Protein AF-A0A8H5R807-F1 (afdb_monomer)

Secondary structure (DSSP, 8-state):
---HHHHHHHH-S--HHHHHHH-TTS-HHHHHHHHHTTGGGSTTS-----------HHHHHHHHHHS--TT----HHHHHHHHHHHHGGGT-TTTTSS-GGGSEEEEEEEEEEEEEHHHHHHHHHHHHHH-SSEEEEE-S-B-SSHHHHHHHHHHHHHHHHHHHTT--EEEEEEE----GGGGT-SEEEPPHHHHTSTTT-PPPTTT-TTEEEEEEEEEETTTEEB---EEEETTTEEEEES--BS--SEEEEEEEEESTHHHHHHHHHHHHH-S--SSPPGGGGS-HHHH--GGGTT--------SS----SS-----SPPPPPP--SSS----SSHHHHHHHHHHHTSPPTT--HHHHHHHHHTTT-SS-----SPPPPTT-----EEE-GGG---EEEEE--B----SSSS-TT-SHHHHHHHHHHHH-SSEEEEE-S-B--TTHHHHHHHHHHTT-EEEEEE-TTTTHHHHTSTTS---HHHHHHHHHHHSPTT-HHHHTEEEEE---TT-SS---GGG-SSEE---EEEETTTEEEEES--BSHHHHHT-BB-EEEEE-HHHH-GGGS-HHHHHHHHHHHHTSTTHHHHHHHHTTT-HHHHHHHGGGG-SEEEEESSHHHHHHHHHHHHSTTGGGT--EEEEE--B--HHHHH-HHHHHHHHHHHHHHHHHHHHH-HHHHHHS---HHHHHHHHHHHH---HHHHHHHTT---TTS--HHHHHHHHHHHHHHHHHHHHHHHHGGGHHHHHHHHHHHT-TT--EEEEESS---S------TTTTGGGT--HHHHTTTGGGGPPBPTT--TTTTTT----THHHHHHHHHHHHTT---SEEEEEE---S-GGGG---HHHHHHHHHHTTT-SEEEEEEESTTS-GGGTT--HHHHHHHHHHHHHHTT-TT-SEEEEEEET-SPTT---S--HHHHS-TT---TT--EEEEES-EEEHHHHHHHHHHTTTT--EEEEES-EEEES-HHHHHHHHHT-TT-SEEEEES-EES---

Nearest PDB structures (foldseek):
  6ehi-assembly5_J  TM=8.020E-01  e=1.422E-05  Helicobacter pylori
  5qhm-assembly1_A  TM=7.734E-01  e=6.652E-05  Homo sapiens
  5lzk-assembly1_A  TM=7.150E-01  e=2.220E-04  Homo sapiens
  4gel-assembly1_B  TM=5.705E-01  e=1.454E-03  Drosophila melanogaster
  5bqt-assembly1_B  TM=7.388E-01  e=2.381E-02  Pyrococcus furiosus

Structure (mmCIF, N/CA/C/O backbone):
data_AF-A0A8H5R807-F1
#
_entry.id   AF-A0A8H5R807-F1
#
loop_
_atom_site.group_PDB
_atom_site.id
_atom_site.type_symbol
_atom_site.label_atom_id
_atom_site.label_alt_id
_atom_site.label_comp_id
_atom_site.label_asym_id
_atom_site.label_entity_id
_atom_site.label_seq_id
_atom_site.pdbx_PDB_ins_code
_atom_site.Cartn_x
_atom_site.Cartn_y
_atom_site.Cartn_z
_atom_site.occupancy
_atom_site.B_iso_or_equiv
_atom_site.auth_seq_id
_atom_site.auth_comp_id
_atom_site.auth_asym_id
_atom_site.auth_atom_id
_atom_site.pdbx_PDB_model_num
ATOM 1 N N . MET A 1 1 ? -12.196 -31.577 19.394 1.00 65.94 1 MET A N 1
ATOM 2 C CA . MET A 1 1 ? -13.578 -31.884 18.939 1.00 65.94 1 MET A CA 1
ATOM 3 C C . MET A 1 1 ? -14.509 -31.088 19.840 1.00 65.94 1 MET A C 1
ATOM 5 O O . MET A 1 1 ? -14.256 -31.110 21.038 1.00 65.94 1 MET A O 1
ATOM 9 N N . VAL A 1 2 ? -15.513 -30.369 19.320 1.00 83.25 2 VAL A N 1
ATOM 10 C CA . VAL A 1 2 ? -16.469 -29.632 20.177 1.00 83.25 2 VAL A CA 1
ATOM 11 C C . VAL A 1 2 ? -17.230 -30.645 21.034 1.00 83.25 2 VAL A C 1
ATOM 13 O O . VAL A 1 2 ? -17.820 -31.579 20.490 1.00 83.25 2 VAL A O 1
ATOM 16 N N . SER A 1 3 ? -17.170 -30.516 22.360 1.00 88.88 3 SER A N 1
ATOM 17 C CA . SER A 1 3 ? -17.860 -31.441 23.259 1.00 88.88 3 SER A CA 1
ATOM 18 C C . SER A 1 3 ? -19.379 -31.254 23.178 1.00 88.88 3 SER A C 1
ATOM 20 O O . SER A 1 3 ? -19.874 -30.188 22.805 1.00 88.88 3 SER A O 1
ATOM 22 N N . GLN A 1 4 ? -20.142 -32.274 23.585 1.00 88.44 4 GLN A N 1
ATOM 23 C CA . GLN A 1 4 ? -21.597 -32.131 23.705 1.00 88.44 4 GLN A CA 1
ATOM 24 C C . GLN A 1 4 ? -21.971 -31.026 24.706 1.00 88.44 4 GLN A C 1
ATOM 26 O O . GLN A 1 4 ? -22.947 -30.319 24.492 1.00 88.44 4 GLN A O 1
ATOM 31 N N . HIS A 1 5 ? -21.174 -30.844 25.764 1.00 90.94 5 HIS A N 1
ATOM 32 C CA . HIS A 1 5 ? -21.414 -29.804 26.758 1.00 90.94 5 HIS A CA 1
ATOM 33 C C . HIS A 1 5 ? -21.312 -28.402 26.148 1.00 90.94 5 HIS A C 1
ATOM 35 O O . HIS A 1 5 ? -22.236 -27.605 26.305 1.00 90.94 5 HIS A O 1
ATOM 41 N N . VAL A 1 6 ? -20.236 -28.119 25.409 1.00 93.12 6 VAL A N 1
ATOM 42 C CA . VAL A 1 6 ? -20.048 -26.836 24.716 1.00 93.12 6 VAL A CA 1
ATOM 43 C C . VAL A 1 6 ? -21.104 -26.632 23.640 1.00 93.12 6 VAL A C 1
ATOM 45 O O . VAL A 1 6 ? -21.647 -25.537 23.512 1.00 93.12 6 VAL A O 1
ATOM 48 N N . TYR A 1 7 ? -21.441 -27.684 22.893 1.00 93.88 7 TYR A N 1
ATOM 49 C CA . TYR A 1 7 ? -22.539 -27.621 21.936 1.00 93.88 7 TYR A CA 1
ATOM 50 C C . TYR A 1 7 ? -23.840 -27.180 22.621 1.00 93.88 7 TYR A C 1
ATOM 52 O O . TYR A 1 7 ? -24.464 -26.219 22.174 1.00 93.88 7 TYR A O 1
ATOM 60 N N . ASP A 1 8 ? -24.211 -27.819 23.734 1.00 92.88 8 ASP A N 1
ATOM 61 C CA . ASP A 1 8 ? -25.419 -27.487 24.493 1.00 92.88 8 ASP A CA 1
ATOM 62 C C . ASP A 1 8 ? -25.377 -26.045 25.026 1.00 92.88 8 ASP A C 1
ATOM 64 O O . ASP A 1 8 ? -26.386 -25.342 24.943 1.00 92.88 8 ASP A O 1
ATOM 68 N N . LEU A 1 9 ? -24.211 -25.570 25.491 1.00 94.44 9 LEU A N 1
ATOM 69 C CA . LEU A 1 9 ? -23.999 -24.172 25.890 1.00 94.44 9 LEU A CA 1
ATOM 70 C C . LEU A 1 9 ? -24.255 -23.196 24.736 1.00 94.44 9 LEU A C 1
ATOM 72 O O . LEU A 1 9 ? -24.839 -22.142 24.958 1.00 94.44 9 LEU A O 1
ATOM 76 N N . CYS A 1 10 ? -23.868 -23.524 23.504 1.00 95.38 10 CYS A N 1
ATOM 77 C CA . CYS A 1 10 ? -24.130 -22.668 22.345 1.00 95.38 10 CYS A CA 1
ATOM 78 C C . CYS A 1 10 ? -25.601 -22.695 21.889 1.00 95.38 10 CYS A C 1
ATOM 80 O O . CYS A 1 10 ? -26.057 -21.743 21.254 1.00 95.38 10 CYS A O 1
ATOM 82 N N . GLN A 1 11 ? -26.362 -23.745 22.223 1.00 93.75 11 GLN A N 1
ATOM 83 C CA . GLN A 1 11 ? -27.781 -23.865 21.855 1.00 93.75 11 GLN A CA 1
ATOM 84 C C . GLN A 1 11 ? -28.743 -23.170 22.833 1.00 93.75 11 GLN A C 1
ATOM 86 O O . GLN A 1 11 ? -29.936 -23.047 22.529 1.00 93.75 11 GLN A O 1
ATOM 91 N N . VAL A 1 12 ? -28.280 -22.720 24.007 1.00 92.62 12 VAL A N 1
ATOM 92 C CA . VAL A 1 12 ? -29.173 -22.051 24.964 1.00 92.62 12 VAL A CA 1
ATOM 93 C C . VAL A 1 12 ? -29.693 -20.723 24.405 1.00 92.62 12 VAL A C 1
ATOM 95 O O . VAL A 1 12 ? -29.025 -20.011 23.653 1.00 92.62 12 VAL A O 1
ATOM 98 N N . LYS A 1 13 ? -30.931 -20.378 24.772 1.00 88.75 13 LYS A N 1
ATOM 99 C CA . LYS A 1 13 ? -31.566 -19.122 24.342 1.00 88.75 13 LYS A CA 1
ATOM 100 C C . LYS A 1 13 ? -31.212 -17.945 25.244 1.00 88.75 13 LYS A C 1
ATOM 102 O O . LYS A 1 13 ? -31.203 -16.814 24.771 1.00 88.75 13 LYS A O 1
ATOM 107 N N . GLU A 1 14 ? -30.962 -18.217 26.522 1.00 93.19 14 GLU A N 1
ATOM 108 C CA . GLU A 1 14 ? -30.656 -17.190 27.510 1.00 93.19 14 GLU A CA 1
ATOM 109 C C . GLU A 1 14 ? -29.174 -16.798 27.441 1.00 93.19 14 GLU A C 1
ATOM 111 O O . GLU A 1 14 ? -28.280 -17.619 27.613 1.00 93.19 14 GLU A O 1
ATOM 116 N N . THR A 1 15 ? -28.928 -15.519 27.198 1.00 95.56 15 THR A N 1
ATOM 117 C CA . THR A 1 15 ? -27.637 -14.826 27.307 1.00 95.56 15 THR A CA 1
ATOM 118 C C . THR A 1 15 ? -27.668 -13.853 28.486 1.00 95.56 15 THR A C 1
ATOM 120 O O . THR A 1 15 ? -28.751 -13.511 28.974 1.00 95.56 15 THR A O 1
ATOM 123 N N . VAL A 1 16 ? -26.509 -13.344 28.914 1.00 96.12 16 VAL A N 1
ATOM 124 C CA . VAL A 1 16 ? -26.421 -12.316 29.970 1.00 96.12 16 VAL A CA 1
ATOM 125 C C . VAL A 1 16 ? -27.284 -11.101 29.618 1.00 96.12 16 VAL A C 1
ATOM 127 O O . VAL A 1 16 ? -28.132 -10.693 30.412 1.00 96.12 16 VAL A O 1
ATOM 130 N N . SER A 1 17 ? -27.147 -10.589 28.395 1.00 94.56 17 SER A N 1
ATOM 131 C CA . SER A 1 17 ? -27.979 -9.515 27.842 1.00 94.56 17 SER A CA 1
ATOM 132 C C . SER A 1 17 ? -29.479 -9.828 27.878 1.00 94.56 17 SER A C 1
ATOM 134 O O . SER A 1 17 ? -30.259 -8.966 28.272 1.00 94.56 17 SER A O 1
ATOM 136 N N . SER A 1 18 ? -29.912 -11.047 27.534 1.00 94.38 18 SER A N 1
ATOM 137 C CA . SER A 1 18 ? -31.339 -11.415 27.567 1.00 94.38 18 SER A CA 1
ATOM 138 C C . SER A 1 18 ? -31.894 -11.578 28.990 1.00 94.38 18 SER A C 1
ATOM 140 O O . SER A 1 18 ? -33.054 -11.258 29.243 1.00 94.38 18 SER A O 1
ATOM 142 N N . VAL A 1 19 ? -31.075 -12.046 29.941 1.00 94.94 19 VAL A N 1
ATOM 143 C CA . VAL A 1 19 ? -31.475 -12.155 31.350 1.00 94.94 19 VAL A CA 1
ATOM 144 C C . VAL A 1 19 ? -31.662 -10.766 31.942 1.00 94.94 19 VAL A C 1
ATOM 146 O O . VAL A 1 19 ? -32.659 -10.537 32.619 1.00 94.94 19 VAL A O 1
ATOM 149 N N . LEU A 1 20 ? -30.750 -9.840 31.642 1.00 94.12 20 LEU A N 1
ATOM 150 C CA . LEU A 1 20 ? -30.855 -8.443 32.063 1.00 94.12 20 LEU A CA 1
ATOM 151 C C . LEU A 1 20 ? -31.980 -7.701 31.337 1.00 94.12 20 LEU A C 1
ATOM 153 O O . LEU A 1 20 ? -32.591 -6.819 31.922 1.00 94.12 20 LEU A O 1
ATOM 157 N N . ALA A 1 21 ? -32.313 -8.072 30.100 1.00 92.56 21 ALA A N 1
ATOM 158 C CA . ALA A 1 21 ? -33.533 -7.591 29.461 1.00 92.56 21 ALA A CA 1
ATOM 159 C C . ALA A 1 21 ? -34.777 -8.062 30.240 1.00 92.56 21 ALA A C 1
ATOM 161 O O . ALA A 1 21 ? -35.650 -7.272 30.574 1.00 92.56 21 ALA A O 1
ATOM 162 N N . ASN A 1 22 ? -34.859 -9.334 30.623 1.00 92.12 22 ASN A N 1
ATOM 163 C CA . ASN A 1 22 ? -36.028 -9.830 31.357 1.00 92.12 22 ASN A CA 1
ATOM 164 C C . ASN A 1 22 ? -36.119 -9.314 32.804 1.00 92.12 22 ASN A C 1
ATOM 166 O O . ASN A 1 22 ? -37.222 -9.141 33.321 1.00 92.12 22 ASN A O 1
ATOM 170 N N . ASP A 1 23 ? -34.981 -9.087 33.459 1.00 91.50 23 ASP A N 1
ATOM 171 C CA . ASP A 1 23 ? -34.897 -8.548 34.817 1.00 91.50 23 ASP A CA 1
ATOM 172 C C . ASP A 1 23 ? -33.746 -7.530 34.940 1.00 91.50 23 ASP A C 1
ATOM 174 O O . ASP A 1 23 ? -32.646 -7.878 35.388 1.00 91.50 23 ASP A O 1
ATOM 178 N N . PRO A 1 24 ? -33.999 -6.261 34.567 1.00 86.94 24 PRO A N 1
ATOM 179 C CA . PRO A 1 24 ? -32.995 -5.195 34.605 1.00 86.94 24 PRO A CA 1
ATOM 180 C C . PRO A 1 24 ? -32.457 -4.866 36.005 1.00 86.94 24 PRO A C 1
ATOM 182 O O . PRO A 1 24 ? -31.393 -4.261 36.128 1.00 86.94 24 PRO A O 1
ATOM 185 N N . SER A 1 25 ? -33.150 -5.306 37.066 1.00 85.81 25 SER A N 1
ATOM 186 C CA . SER A 1 25 ? -32.726 -5.086 38.453 1.00 85.81 25 SER A CA 1
ATOM 187 C C . SER A 1 25 ? -31.539 -5.965 38.873 1.00 85.81 25 SER A C 1
ATOM 189 O O . SER A 1 25 ? -30.904 -5.708 39.902 1.00 85.81 25 SER A O 1
ATOM 191 N N . GLN A 1 26 ? -31.220 -7.010 38.098 1.00 91.56 26 GLN A N 1
ATOM 192 C CA . GLN A 1 26 ? -30.060 -7.860 38.346 1.00 91.56 26 GLN A CA 1
ATOM 193 C C . GLN A 1 26 ? -28.756 -7.198 37.899 1.00 91.56 26 GLN A C 1
ATOM 195 O O . GLN A 1 26 ? -28.702 -6.385 36.982 1.00 91.56 26 GLN A O 1
ATOM 200 N N . THR A 1 27 ? -27.654 -7.596 38.535 1.00 94.25 27 THR A N 1
ATOM 201 C CA . THR A 1 27 ? -26.315 -7.246 38.052 1.00 94.25 27 THR A CA 1
ATOM 202 C C . THR A 1 27 ? -25.874 -8.238 36.973 1.00 94.25 27 THR A C 1
ATOM 204 O O . THR A 1 27 ? -26.217 -9.424 37.072 1.00 94.25 27 THR A O 1
ATOM 207 N N . PRO A 1 28 ? -25.056 -7.826 35.987 1.00 94.94 28 PRO A N 1
ATOM 208 C CA . PRO A 1 28 ? -24.440 -8.753 35.042 1.00 94.94 28 PRO A CA 1
ATOM 209 C C . PRO A 1 28 ? -23.697 -9.899 35.738 1.00 94.94 28 PRO A C 1
ATOM 211 O O . PRO A 1 28 ? -23.834 -11.049 35.334 1.00 94.94 28 PRO A O 1
ATOM 214 N N . GLY A 1 29 ? -22.998 -9.631 36.850 1.00 93.81 29 GLY A N 1
ATOM 215 C CA . GLY A 1 29 ? -22.345 -10.676 37.647 1.00 93.81 29 GLY A CA 1
ATOM 216 C C . GLY A 1 29 ? -23.313 -11.728 38.211 1.00 93.81 29 GLY A C 1
ATOM 217 O O . GLY A 1 29 ? -23.009 -12.922 38.193 1.00 93.81 29 GLY A O 1
ATOM 218 N N . ASN A 1 30 ? -24.498 -11.316 38.673 1.00 94.56 30 ASN A N 1
ATOM 219 C CA . ASN A 1 30 ? -25.528 -12.245 39.143 1.00 94.56 30 ASN A CA 1
ATOM 220 C C . ASN A 1 30 ? -26.168 -13.019 37.986 1.00 94.56 30 ASN A C 1
ATOM 222 O O . ASN A 1 30 ? -26.410 -14.216 38.136 1.00 94.56 30 ASN A O 1
ATOM 226 N N . ALA A 1 31 ? -26.388 -12.374 36.837 1.00 94.75 31 ALA A N 1
ATOM 227 C CA . ALA A 1 31 ? -26.877 -13.037 35.631 1.00 94.75 31 ALA A CA 1
ATOM 228 C C . ALA A 1 31 ? -25.900 -14.130 35.161 1.00 94.75 31 ALA A C 1
ATOM 230 O O . ALA A 1 31 ? -26.322 -15.260 34.921 1.00 94.75 31 ALA A O 1
ATOM 231 N N . ILE A 1 32 ? -24.592 -13.841 35.141 1.00 94.38 32 ILE A N 1
ATOM 232 C CA . ILE A 1 32 ? -23.536 -14.828 34.856 1.00 94.38 32 ILE A CA 1
ATOM 233 C C . ILE A 1 32 ? -23.603 -15.986 35.853 1.00 94.38 32 ILE A C 1
ATOM 235 O O . ILE A 1 32 ? -23.634 -17.144 35.450 1.00 94.38 32 ILE A O 1
ATOM 239 N N . LYS A 1 33 ? -23.677 -15.700 37.159 1.00 93.06 33 LYS A N 1
ATOM 240 C CA . LYS A 1 33 ? -23.751 -16.746 38.189 1.00 93.06 33 LYS A CA 1
ATOM 241 C C . LYS A 1 33 ? -25.013 -17.606 38.062 1.00 93.06 33 LYS A C 1
ATOM 243 O O . LYS A 1 33 ? -24.945 -18.809 38.292 1.00 93.06 33 LYS A O 1
ATOM 248 N N . LYS A 1 34 ? -26.150 -17.009 37.698 1.00 91.75 34 LYS A N 1
ATOM 249 C CA . LYS A 1 34 ? -27.419 -17.713 37.471 1.00 91.75 34 LYS A CA 1
ATOM 250 C C . LYS A 1 34 ? -27.338 -18.640 36.258 1.00 91.75 34 LYS A C 1
ATOM 252 O O . LYS A 1 34 ? -27.803 -19.771 36.342 1.00 91.75 34 LYS A O 1
ATOM 257 N N . LEU A 1 35 ? -26.771 -18.159 35.154 1.00 90.88 35 LEU A N 1
ATOM 258 C CA . LEU A 1 35 ? -26.660 -18.924 33.913 1.00 90.88 35 LEU A CA 1
ATOM 259 C C . LEU A 1 35 ? -25.586 -20.009 34.006 1.00 90.88 35 LEU A C 1
ATOM 261 O O . LEU A 1 35 ? -25.830 -21.143 33.608 1.00 90.88 35 LEU A O 1
ATOM 265 N N . TYR A 1 36 ? -24.418 -19.672 34.561 1.00 90.44 36 TYR A N 1
ATOM 266 C CA . TYR A 1 36 ? -23.216 -20.492 34.416 1.00 90.44 36 TYR A CA 1
ATOM 267 C C . TYR A 1 36 ? -22.567 -20.939 35.736 1.00 90.44 36 TYR A C 1
ATOM 269 O O . TYR A 1 36 ? -21.723 -21.831 35.733 1.00 90.44 36 TYR A O 1
ATOM 277 N N . GLY A 1 37 ? -22.986 -20.409 36.890 1.00 79.44 37 GLY A N 1
ATOM 278 C CA . GLY A 1 37 ? -22.374 -20.721 38.192 1.00 79.44 37 GLY A CA 1
ATOM 279 C C . GLY A 1 37 ? -22.571 -22.166 38.669 1.00 79.44 37 GLY A C 1
ATOM 280 O O . GLY A 1 37 ? -21.861 -22.625 39.557 1.00 79.44 37 GLY A O 1
ATOM 281 N N . HIS A 1 38 ? -23.507 -22.912 38.076 1.00 73.69 38 HIS A N 1
ATOM 282 C CA . HIS A 1 38 ? -23.689 -24.341 38.354 1.00 73.69 38 HIS A CA 1
ATOM 283 C C . HIS A 1 38 ? -22.657 -25.233 37.644 1.00 73.69 38 HIS A C 1
ATOM 285 O O . HIS A 1 38 ? -22.486 -26.389 38.037 1.00 73.69 38 HIS A O 1
ATOM 291 N N . HIS A 1 39 ? -21.942 -24.705 36.646 1.00 62.44 39 HIS A N 1
ATOM 292 C CA . HIS A 1 39 ? -20.907 -25.443 35.920 1.00 62.44 39 HIS A CA 1
ATOM 293 C C . HIS A 1 39 ? -19.566 -25.495 36.677 1.00 62.44 39 HIS A C 1
ATOM 295 O O . HIS A 1 39 ? -18.802 -26.433 36.463 1.00 62.44 39 HIS A O 1
ATOM 301 N N . GLU A 1 40 ? -19.333 -24.620 37.671 1.00 50.94 40 GLU A N 1
ATOM 302 C CA . GLU A 1 40 ? -18.138 -24.661 38.544 1.00 50.94 40 GLU A CA 1
ATOM 303 C C . GLU A 1 40 ? -17.990 -25.989 39.325 1.00 50.94 40 GLU A C 1
ATOM 305 O O . GLU A 1 40 ? -16.897 -26.338 39.769 1.00 50.94 40 GLU A O 1
ATOM 310 N N . HIS A 1 41 ? -19.073 -26.754 39.522 1.00 39.00 41 HIS A N 1
ATOM 311 C CA . HIS A 1 41 ? -19.070 -27.998 40.311 1.00 39.00 41 HIS A CA 1
ATOM 312 C C . HIS A 1 41 ? -19.018 -29.293 39.481 1.00 39.00 41 HIS A C 1
ATOM 314 O O . HIS A 1 41 ? -18.876 -30.371 40.060 1.00 39.00 41 HIS A O 1
ATOM 320 N N . ALA A 1 42 ? -19.078 -29.224 38.147 1.00 38.22 42 ALA A N 1
ATOM 321 C CA . ALA A 1 42 ? -19.014 -30.407 37.277 1.00 38.22 42 ALA A CA 1
ATOM 322 C C . ALA A 1 42 ? -17.571 -30.824 36.890 1.00 38.22 42 ALA A C 1
ATOM 324 O O . ALA A 1 42 ? -17.358 -31.899 36.328 1.00 38.22 42 ALA A O 1
ATOM 325 N N . LEU A 1 43 ? -16.566 -30.020 37.254 1.00 39.06 43 LEU A N 1
ATOM 326 C CA . LEU A 1 43 ? -15.171 -30.064 36.778 1.00 39.06 43 LEU A CA 1
ATOM 327 C C . LEU A 1 43 ? -14.271 -31.179 37.367 1.00 39.06 43 LEU A C 1
ATOM 329 O O . LEU A 1 43 ? -13.045 -31.098 37.301 1.00 39.06 43 LEU A O 1
ATOM 333 N N . HIS A 1 44 ? -14.828 -32.256 37.933 1.00 31.92 44 HIS A N 1
ATOM 334 C CA . HIS A 1 44 ? -14.030 -33.379 38.465 1.00 31.92 44 HIS A CA 1
ATOM 335 C C . HIS A 1 44 ? -13.838 -34.570 37.512 1.00 31.92 44 HIS A C 1
ATOM 337 O O . HIS A 1 44 ? -13.263 -35.587 37.915 1.00 31.92 44 HIS A O 1
ATOM 343 N N . HIS A 1 45 ? -14.206 -34.454 36.234 1.00 32.91 45 HIS A N 1
ATOM 344 C CA . HIS A 1 45 ? -13.792 -35.437 35.232 1.00 32.91 45 HIS A CA 1
ATOM 345 C C . HIS A 1 45 ? -12.449 -35.053 34.599 1.00 32.91 45 HIS A C 1
ATOM 347 O O . HIS A 1 45 ? -12.359 -34.207 33.721 1.00 32.91 45 HIS A O 1
ATOM 353 N N . LYS A 1 46 ? -11.386 -35.720 35.072 1.00 32.03 46 LYS A N 1
ATOM 354 C CA . LYS A 1 46 ? -10.029 -35.686 34.506 1.00 32.03 46 LYS A CA 1
ATOM 355 C C . LYS A 1 46 ? -10.056 -35.893 32.987 1.00 32.03 46 LYS A C 1
ATOM 357 O O . LYS A 1 46 ? -10.321 -37.010 32.540 1.00 32.03 46 LYS A O 1
ATOM 362 N N . ILE A 1 47 ? -9.672 -34.880 32.214 1.00 34.75 47 ILE A N 1
ATOM 363 C CA . ILE A 1 47 ? -9.302 -35.071 30.810 1.00 34.75 47 ILE A CA 1
ATOM 364 C C . ILE A 1 47 ? -7.844 -35.539 30.769 1.00 34.75 47 ILE A C 1
ATOM 366 O O . ILE A 1 47 ? -6.908 -34.847 31.161 1.00 34.75 47 ILE A O 1
ATOM 370 N N . SER A 1 48 ? -7.673 -36.790 30.348 1.00 29.55 48 SER A N 1
ATOM 371 C CA . SER A 1 48 ? -6.394 -37.376 29.962 1.00 29.55 48 SER A CA 1
ATOM 372 C C . SER A 1 48 ? -5.922 -36.685 28.687 1.00 29.55 48 SER A C 1
ATOM 374 O O . SER A 1 48 ? -6.575 -36.833 27.658 1.00 29.55 48 SER A O 1
ATOM 376 N N . ALA A 1 49 ? -4.770 -36.016 28.737 1.00 31.67 49 ALA A N 1
ATOM 377 C CA . ALA A 1 49 ? -4.039 -35.582 27.553 1.00 31.67 49 ALA A CA 1
ATOM 378 C C . ALA A 1 49 ? -3.804 -36.786 26.625 1.00 31.67 49 ALA A C 1
ATOM 380 O O . ALA A 1 49 ? -2.948 -37.635 26.878 1.00 31.67 49 ALA A O 1
ATOM 381 N N . LYS A 1 50 ? -4.611 -36.894 25.573 1.00 31.23 50 LYS A N 1
ATOM 382 C CA . LYS A 1 50 ? -4.352 -37.776 24.444 1.00 31.23 50 LYS A CA 1
ATOM 383 C C . LYS A 1 50 ? -4.409 -36.921 23.194 1.00 31.23 50 LYS A C 1
ATOM 385 O O . LYS A 1 50 ? -5.455 -36.383 22.851 1.00 31.23 50 LYS A O 1
ATOM 390 N N . GLU A 1 51 ? -3.256 -36.807 22.550 1.00 40.09 51 GLU A N 1
ATOM 391 C CA . GLU A 1 51 ? -3.136 -36.394 21.161 1.00 40.09 51 GLU A CA 1
ATOM 392 C C . GLU A 1 51 ? -4.114 -37.222 20.313 1.00 40.09 51 GLU A C 1
ATOM 394 O O . GLU A 1 51 ? -4.016 -38.450 20.258 1.00 40.09 51 GLU A O 1
ATOM 399 N N . SER A 1 52 ? -5.065 -36.560 19.658 1.00 33.12 52 SER A N 1
ATOM 400 C CA . SER A 1 52 ? -5.784 -37.125 18.517 1.00 33.12 52 SER A CA 1
ATOM 401 C C . SER A 1 52 ? -5.897 -36.065 17.427 1.00 33.12 52 SER A C 1
ATOM 403 O O . SER A 1 52 ? -6.815 -35.247 17.396 1.00 33.12 52 SER A O 1
ATOM 405 N N . THR A 1 53 ? -4.917 -36.091 16.534 1.00 37.59 53 THR A N 1
ATOM 406 C CA . THR A 1 53 ? -4.886 -35.434 15.229 1.00 37.59 53 THR A CA 1
ATOM 407 C C . THR A 1 53 ? -5.790 -36.170 14.234 1.00 37.59 53 THR A C 1
ATOM 409 O O . THR A 1 53 ? -5.327 -36.668 13.212 1.00 37.59 53 THR A O 1
ATOM 412 N N . GLU A 1 54 ? -7.095 -36.223 14.500 1.00 35.66 54 GLU A N 1
ATOM 413 C CA . GLU A 1 54 ? -8.082 -36.603 13.484 1.00 35.66 54 GLU A CA 1
ATOM 414 C C . GLU A 1 54 ? -9.064 -35.454 13.252 1.00 35.66 54 GLU A C 1
ATOM 416 O O . GLU A 1 54 ? -9.836 -35.063 14.126 1.00 35.66 54 GLU A O 1
ATOM 421 N N . LYS A 1 55 ? -9.003 -34.905 12.034 1.00 48.38 55 LYS A N 1
ATOM 422 C CA . LYS A 1 55 ? -10.030 -34.046 11.448 1.00 48.38 55 LYS A CA 1
ATOM 423 C C . LYS A 1 55 ? -11.279 -34.897 11.204 1.00 48.38 55 LYS A C 1
ATOM 425 O O . LYS A 1 55 ? -11.441 -35.418 10.104 1.00 48.38 55 LYS A O 1
ATOM 430 N N . SER A 1 56 ? -12.131 -35.100 12.204 1.00 52.16 56 SER A N 1
ATOM 431 C CA . SER A 1 56 ? -13.457 -35.659 11.933 1.00 52.16 56 SER A CA 1
ATOM 432 C C . SER A 1 56 ? -14.337 -34.541 11.371 1.00 52.16 56 SER A C 1
ATOM 434 O O . SER A 1 56 ? -14.464 -33.483 11.990 1.00 52.16 56 SER A O 1
ATOM 436 N N . GLU A 1 57 ? -14.934 -34.754 10.198 1.00 59.00 57 GLU A N 1
ATOM 437 C CA . GLU A 1 57 ? -15.923 -33.844 9.592 1.00 59.00 57 GLU A CA 1
ATOM 438 C C . GLU A 1 57 ? -17.019 -33.449 10.610 1.00 59.00 57 GLU A C 1
ATOM 440 O O . GLU A 1 57 ? -17.431 -32.289 10.666 1.00 59.00 57 GLU A O 1
ATOM 445 N N . ASP A 1 58 ? -17.347 -34.367 11.527 1.00 68.75 58 ASP A N 1
ATOM 446 C CA . ASP A 1 58 ? -18.259 -34.191 12.662 1.00 68.75 58 ASP A CA 1
ATOM 447 C C . ASP A 1 58 ? -17.933 -32.984 13.570 1.00 68.75 58 ASP A C 1
ATOM 449 O O . ASP A 1 58 ? -18.838 -32.340 14.101 1.00 68.75 58 ASP A O 1
ATOM 453 N N . ALA A 1 59 ? -16.651 -32.643 13.764 1.00 68.25 59 ALA A N 1
ATOM 454 C CA . ALA A 1 59 ? -16.238 -31.565 14.671 1.00 68.25 59 ALA A CA 1
ATOM 455 C C . ALA A 1 59 ? -16.473 -30.172 14.071 1.00 68.25 59 ALA A C 1
ATOM 457 O O . ALA A 1 59 ? -16.877 -29.244 14.773 1.00 68.25 59 ALA A O 1
ATOM 458 N N . ILE A 1 60 ? -16.216 -30.043 12.768 1.00 79.75 60 ILE A N 1
ATOM 459 C CA . ILE A 1 60 ? -16.445 -28.814 12.003 1.00 79.75 60 ILE A CA 1
ATOM 460 C C . ILE A 1 60 ? -17.950 -28.598 11.837 1.00 79.75 60 ILE A C 1
ATOM 462 O O . ILE A 1 60 ? -18.426 -27.475 11.985 1.00 79.75 60 ILE A O 1
ATOM 466 N N . GLU A 1 61 ? -18.717 -29.669 11.608 1.00 86.62 61 GLU A N 1
ATOM 467 C CA . GLU A 1 61 ? -20.177 -29.591 11.547 1.00 86.62 61 GLU A CA 1
ATOM 468 C C . GLU A 1 61 ? -20.789 -29.169 12.895 1.00 86.62 61 GLU A C 1
ATOM 470 O O . GLU A 1 61 ? -21.700 -28.338 12.928 1.00 86.62 61 GLU A O 1
ATOM 475 N N . ALA A 1 62 ? -20.275 -29.687 14.016 1.00 87.06 62 ALA A N 1
ATOM 476 C CA . ALA A 1 62 ? -20.699 -29.255 15.347 1.00 87.06 62 ALA A CA 1
ATOM 477 C C . ALA A 1 62 ? -20.409 -27.762 15.580 1.00 87.06 62 ALA A C 1
ATOM 479 O O . ALA A 1 62 ? -21.304 -27.028 15.995 1.00 87.06 62 ALA A O 1
ATOM 480 N N . ALA A 1 63 ? -19.204 -27.288 15.247 1.00 91.75 63 ALA A N 1
ATOM 481 C CA . ALA A 1 63 ? -18.844 -25.874 15.373 1.00 91.75 63 ALA A CA 1
ATOM 482 C C . ALA A 1 63 ? -19.692 -24.964 14.470 1.00 91.75 63 ALA A C 1
ATOM 484 O O . ALA A 1 63 ? -20.133 -23.899 14.904 1.00 91.75 63 ALA A O 1
ATOM 485 N N . LEU A 1 64 ? -19.993 -25.401 13.242 1.00 94.62 64 LEU A N 1
ATOM 486 C CA . LEU A 1 64 ? -20.898 -24.688 12.341 1.00 94.62 64 LEU A CA 1
ATOM 487 C C . LEU A 1 64 ? -22.282 -24.493 12.981 1.00 94.62 64 LEU A C 1
ATOM 489 O O . LEU A 1 64 ? -22.852 -23.413 12.865 1.00 94.62 64 LEU A O 1
ATOM 493 N N . LYS A 1 65 ? -22.800 -25.494 13.702 1.00 95.00 65 LYS A N 1
ATOM 494 C CA . LYS A 1 65 ? -24.091 -25.421 14.414 1.00 95.00 65 LYS A CA 1
ATOM 495 C C . LYS A 1 65 ? -24.051 -24.583 15.699 1.00 95.00 65 LYS A C 1
ATOM 497 O O . LYS A 1 65 ? -25.111 -24.208 16.198 1.00 95.00 65 LYS A O 1
ATOM 502 N N . CYS A 1 66 ? -22.869 -24.292 16.241 1.00 96.06 66 CYS A N 1
ATOM 503 C CA . CYS A 1 66 ? -22.714 -23.458 17.436 1.00 96.06 66 CYS A CA 1
ATOM 504 C C . CYS A 1 66 ? -22.804 -21.951 17.150 1.00 96.06 66 CYS A C 1
ATOM 506 O O . CYS A 1 66 ? -23.103 -21.184 18.062 1.00 96.06 66 CYS A O 1
ATOM 508 N N . GLY A 1 67 ? -22.536 -21.513 15.918 1.00 95.38 67 GLY A N 1
ATOM 509 C CA . GLY A 1 67 ? -22.598 -20.098 15.550 1.00 95.38 67 GLY A CA 1
ATOM 510 C C . GLY A 1 67 ? -23.910 -19.687 14.884 1.00 95.38 67 GLY A C 1
ATOM 511 O O . GLY A 1 67 ? -24.618 -20.487 14.273 1.00 95.38 67 GLY A O 1
ATOM 512 N N . ARG A 1 68 ? -24.221 -18.394 14.975 1.00 95.06 68 ARG A N 1
ATOM 513 C CA . ARG A 1 68 ? -25.385 -17.763 14.345 1.00 95.06 68 ARG A CA 1
ATOM 514 C C . ARG A 1 68 ? -24.937 -17.017 13.092 1.00 95.06 68 ARG A C 1
ATOM 516 O O . ARG A 1 68 ? -24.811 -15.803 13.104 1.00 95.06 68 ARG A O 1
ATOM 523 N N . TRP A 1 69 ? -24.683 -17.743 12.006 1.00 95.00 69 TRP A N 1
ATOM 524 C CA . TRP A 1 69 ? -24.075 -17.185 10.782 1.00 95.00 69 TRP A CA 1
ATOM 525 C C . TRP A 1 69 ? -25.051 -16.444 9.859 1.00 95.00 69 TRP A C 1
ATOM 527 O O . TRP A 1 69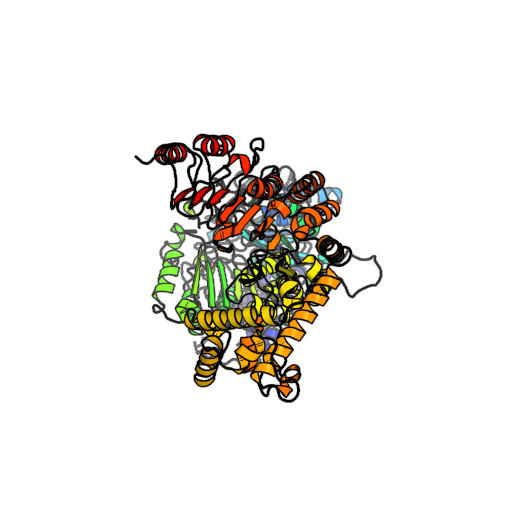 ? -24.628 -15.779 8.913 1.00 95.00 69 TRP A O 1
ATOM 537 N N . GLY A 1 70 ? -26.358 -16.539 10.122 1.00 91.62 70 GLY A N 1
ATOM 538 C CA . GLY A 1 70 ? -27.394 -15.882 9.325 1.00 91.62 70 GLY A CA 1
ATOM 539 C C . GLY A 1 70 ? -27.271 -16.220 7.834 1.00 91.62 70 GLY A C 1
ATOM 540 O O . GLY A 1 70 ? -27.274 -17.403 7.496 1.00 91.62 70 GLY A O 1
ATOM 541 N N . PRO A 1 71 ? -27.168 -15.228 6.929 1.00 89.50 71 PRO A N 1
ATOM 542 C CA . PRO A 1 71 ? -27.049 -15.473 5.490 1.00 89.50 71 PRO A CA 1
ATOM 543 C C . PRO A 1 71 ? -25.624 -15.850 5.043 1.00 89.50 71 PRO A C 1
ATOM 545 O O . PRO A 1 71 ? -25.389 -16.020 3.849 1.00 89.50 71 PRO A O 1
ATOM 548 N N . THR A 1 72 ? -24.662 -15.919 5.965 1.00 92.69 72 THR A N 1
ATOM 549 C CA . THR A 1 72 ? -23.245 -16.134 5.654 1.00 92.69 72 THR A CA 1
ATOM 550 C C . THR A 1 72 ? -22.848 -17.597 5.818 1.00 92.69 72 THR A C 1
ATOM 552 O O . THR A 1 72 ? -23.558 -18.394 6.432 1.00 92.69 72 THR A O 1
ATOM 555 N N . THR A 1 73 ? -21.712 -17.980 5.243 1.00 91.38 73 THR A N 1
ATOM 556 C CA . THR A 1 73 ? -21.153 -19.328 5.387 1.00 91.38 73 THR A CA 1
ATOM 557 C C . THR A 1 73 ? -19.671 -19.203 5.712 1.00 91.38 73 THR A C 1
ATOM 559 O O . THR A 1 73 ? -18.931 -18.726 4.853 1.00 91.38 73 THR A O 1
ATOM 562 N N . PRO A 1 74 ? -19.235 -19.597 6.920 1.00 95.00 74 PRO A N 1
ATOM 563 C CA . PRO A 1 74 ? -17.834 -19.497 7.290 1.00 95.00 74 PRO A CA 1
ATOM 564 C C . PRO A 1 74 ? -16.963 -20.530 6.573 1.00 95.00 74 PRO A C 1
ATOM 566 O O . PRO A 1 74 ? -17.378 -21.663 6.316 1.00 95.00 74 PRO A O 1
ATOM 569 N N . SER A 1 75 ? -15.741 -20.123 6.253 1.00 94.06 75 SER A N 1
ATOM 570 C CA . SER A 1 75 ? -14.735 -20.917 5.569 1.00 94.06 75 SER A CA 1
ATOM 571 C C . SER A 1 75 ? -14.214 -22.041 6.469 1.00 94.06 75 SER A C 1
ATOM 573 O O . SER A 1 75 ? -14.254 -21.939 7.699 1.00 94.06 75 SER A O 1
ATOM 575 N N . PRO A 1 76 ? -13.674 -23.132 5.895 1.00 93.94 76 PRO A N 1
ATOM 576 C CA . PRO A 1 76 ? -13.129 -24.229 6.692 1.00 93.94 76 PRO A CA 1
ATOM 577 C C . PRO A 1 76 ? -12.012 -23.801 7.655 1.00 93.94 76 PRO A C 1
ATOM 579 O O . PRO A 1 76 ? -11.925 -24.339 8.757 1.00 93.94 76 PRO A O 1
ATOM 582 N N . LEU A 1 77 ? -11.167 -22.840 7.258 1.00 95.19 77 LEU A N 1
ATOM 583 C CA . LEU A 1 77 ? -10.098 -22.316 8.114 1.00 95.19 77 LEU A CA 1
ATOM 584 C C . LEU A 1 77 ? -10.683 -21.563 9.316 1.00 95.19 77 LEU A C 1
ATOM 586 O O . LEU A 1 77 ? -10.290 -21.833 10.451 1.00 95.19 77 LEU A O 1
ATOM 590 N N . PHE A 1 78 ? -11.662 -20.687 9.073 1.00 97.31 78 PHE A N 1
ATOM 591 C CA . PHE A 1 78 ? -12.366 -19.967 10.129 1.00 97.31 78 PHE A CA 1
ATOM 592 C C . PHE A 1 78 ? -13.103 -20.925 11.074 1.00 97.31 78 PHE A C 1
ATOM 594 O O . PHE A 1 78 ? -12.957 -20.821 12.290 1.00 97.31 78 PHE A O 1
ATOM 601 N N . LEU A 1 79 ? -13.857 -21.895 10.538 1.00 96.44 79 LEU A N 1
ATOM 602 C CA . LEU A 1 79 ? -14.596 -22.872 11.348 1.00 96.44 79 LEU A CA 1
ATOM 603 C C . LEU A 1 79 ? -13.674 -23.725 12.210 1.00 96.44 79 LEU A C 1
ATOM 605 O O . LEU A 1 79 ? -14.033 -24.036 13.341 1.00 96.44 79 LEU A O 1
ATOM 609 N N . GLN A 1 80 ? -12.498 -24.099 11.704 1.00 96.00 80 GLN A N 1
ATOM 610 C CA . GLN A 1 80 ? -11.527 -24.853 12.490 1.00 96.00 80 GLN A CA 1
ATOM 611 C C . GLN A 1 80 ? -11.000 -24.028 13.671 1.00 96.00 80 GLN A C 1
ATOM 613 O O . GLN A 1 80 ? -10.941 -24.544 14.787 1.00 96.00 80 GLN A O 1
ATOM 618 N N . ALA A 1 81 ? -10.663 -22.755 13.447 1.00 97.38 81 ALA A N 1
ATOM 619 C CA . ALA A 1 81 ? -10.239 -21.864 14.524 1.00 97.38 81 ALA A CA 1
ATOM 620 C C . ALA A 1 81 ? -11.365 -21.629 15.537 1.00 97.38 81 ALA A C 1
ATOM 622 O O . ALA A 1 81 ? -11.145 -21.749 16.738 1.00 97.38 81 ALA A O 1
ATOM 623 N N . PHE A 1 82 ? -12.591 -21.407 15.059 1.00 98.00 82 PHE A N 1
ATOM 624 C CA . PHE A 1 82 ? -13.767 -21.262 15.912 1.00 98.00 82 PHE A CA 1
ATOM 625 C C . PHE A 1 82 ? -14.041 -22.525 16.745 1.00 98.00 82 PHE A C 1
ATOM 627 O O . PHE A 1 82 ? -14.284 -22.429 17.945 1.00 98.00 82 PHE A O 1
ATOM 634 N N . ALA A 1 83 ? -13.941 -23.716 16.145 1.00 96.56 83 ALA A N 1
ATOM 635 C CA . ALA A 1 83 ? -14.109 -24.996 16.833 1.00 96.56 83 ALA A CA 1
ATOM 636 C C . ALA A 1 83 ? -13.076 -25.214 17.947 1.00 96.56 83 ALA A C 1
ATOM 638 O O . ALA A 1 83 ? -13.396 -25.806 18.980 1.00 96.56 83 ALA A O 1
ATOM 639 N N . ASP A 1 84 ? -11.836 -24.775 17.735 1.00 96.00 84 ASP A N 1
ATOM 640 C CA . ASP A 1 84 ? -10.768 -24.872 18.730 1.00 96.00 84 ASP A CA 1
ATOM 641 C C . ASP A 1 84 ? -10.961 -23.843 19.851 1.00 96.00 84 ASP A C 1
ATOM 643 O O . ASP A 1 84 ? -10.830 -24.191 21.020 1.00 96.00 84 ASP A O 1
ATOM 647 N N . SER A 1 85 ? -11.379 -22.616 19.526 1.00 97.50 85 SER A N 1
ATOM 648 C CA . SER A 1 85 ? -11.735 -21.604 20.527 1.00 97.50 85 SER A CA 1
ATOM 649 C C . SER A 1 85 ? -12.929 -22.017 21.392 1.00 97.50 85 SER A C 1
ATOM 651 O O . SER A 1 85 ? -12.933 -21.756 22.593 1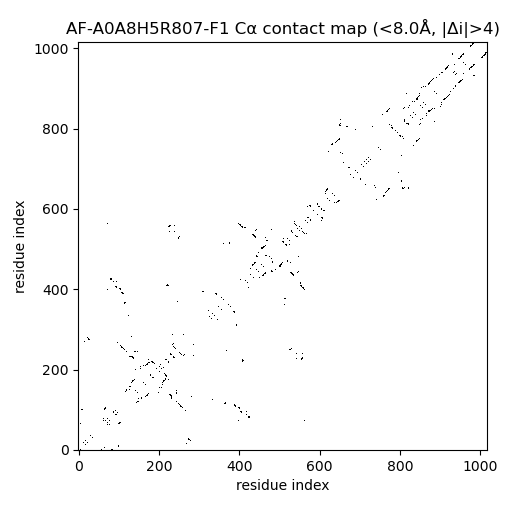.00 97.50 85 SER A O 1
ATOM 653 N N . LEU A 1 86 ? -13.933 -22.680 20.809 1.00 96.88 86 LEU A N 1
ATOM 654 C CA . LEU A 1 86 ? -15.098 -23.191 21.537 1.00 96.88 86 LEU A CA 1
ATOM 655 C C . LEU A 1 86 ? -14.723 -24.256 22.576 1.00 96.88 86 LEU A C 1
ATOM 657 O O . LEU A 1 86 ? -15.354 -24.325 23.625 1.00 96.88 86 LEU A O 1
ATOM 661 N N . GLN A 1 87 ? -13.696 -25.071 22.320 1.00 94.19 87 GLN A N 1
ATOM 662 C CA . GLN A 1 87 ? -13.275 -26.126 23.254 1.00 94.19 87 GLN A CA 1
ATOM 663 C C . GLN A 1 87 ? -12.811 -25.563 24.602 1.00 94.19 87 GLN A C 1
ATOM 665 O O . GLN A 1 87 ? -12.992 -26.217 25.624 1.00 94.19 87 GLN A O 1
ATOM 670 N N . CYS A 1 88 ? -12.310 -24.327 24.640 1.00 94.88 88 CYS A N 1
ATOM 671 C CA . CYS A 1 88 ? -11.934 -23.674 25.894 1.00 94.88 88 CYS A CA 1
ATOM 672 C C . CYS A 1 88 ? -13.128 -23.454 26.841 1.00 94.88 88 CYS A C 1
ATOM 674 O O . CYS A 1 88 ? -12.932 -23.275 28.041 1.00 94.88 88 CYS A O 1
ATOM 676 N N . LEU A 1 89 ? -14.362 -23.476 26.322 1.00 94.88 89 LEU A N 1
ATOM 677 C CA . LEU A 1 89 ? -15.576 -23.276 27.114 1.00 94.88 89 LEU A CA 1
ATOM 678 C C . LEU A 1 89 ? -15.974 -24.507 27.944 1.00 94.88 89 LEU A C 1
ATOM 680 O O . LEU A 1 89 ? -16.841 -24.385 28.807 1.00 94.88 89 LEU A O 1
ATOM 684 N N . ASP A 1 90 ? -15.356 -25.674 27.709 1.00 90.06 90 ASP A N 1
ATOM 685 C CA . ASP A 1 90 ? -15.569 -26.867 28.543 1.00 90.06 90 ASP A CA 1
ATOM 686 C C . ASP A 1 90 ? -15.085 -26.651 29.984 1.00 90.06 90 ASP A C 1
ATOM 688 O O . ASP A 1 90 ? -15.689 -27.162 30.928 1.00 90.06 90 ASP A O 1
ATOM 692 N N . GLU A 1 91 ? -13.981 -25.917 30.154 1.00 87.62 91 GLU A N 1
ATOM 693 C CA . GLU A 1 91 ? -13.411 -25.622 31.472 1.00 87.62 91 GLU A CA 1
ATOM 694 C C . GLU A 1 91 ? -14.098 -24.423 32.132 1.00 87.62 91 GLU A C 1
ATOM 696 O O . GLU A 1 91 ? -14.378 -24.446 33.332 1.00 87.62 91 GLU A O 1
ATOM 701 N N . ASP A 1 92 ? -14.380 -23.382 31.349 1.00 91.44 92 ASP A N 1
ATOM 702 C CA . ASP A 1 92 ? -15.053 -22.170 31.802 1.00 91.44 92 ASP A CA 1
ATOM 703 C C . ASP A 1 92 ? -15.954 -21.618 30.682 1.00 91.44 92 ASP A C 1
ATOM 705 O O . ASP A 1 92 ? -15.446 -21.030 29.720 1.00 91.44 92 ASP A O 1
ATOM 709 N N . PRO A 1 93 ? -17.293 -21.728 30.812 1.00 93.94 93 PRO A N 1
ATOM 710 C CA . PRO A 1 93 ? -18.243 -21.178 29.844 1.00 93.94 93 PRO A CA 1
ATOM 711 C C . PRO A 1 93 ? -18.073 -19.676 29.573 1.00 93.94 93 PRO A C 1
ATOM 713 O O . PRO A 1 93 ? -18.552 -19.185 28.554 1.00 93.94 93 PRO A O 1
ATOM 716 N N . MET A 1 94 ? -17.403 -18.938 30.467 1.00 94.19 94 MET A N 1
ATOM 717 C CA . MET A 1 94 ? -17.139 -17.506 30.342 1.00 94.19 94 MET A CA 1
ATOM 718 C C . MET A 1 94 ? -15.708 -17.165 29.908 1.00 94.19 94 MET A C 1
ATOM 720 O O . MET A 1 94 ? -15.362 -15.980 29.857 1.00 94.19 94 MET A O 1
ATOM 724 N N . ALA A 1 95 ? -14.892 -18.146 29.506 1.00 95.44 95 ALA A N 1
ATOM 725 C CA . ALA A 1 95 ? -13.519 -17.913 29.045 1.00 95.44 95 ALA A CA 1
ATOM 726 C C . ALA A 1 95 ? -13.433 -16.997 27.808 1.00 95.44 95 ALA A C 1
ATOM 728 O O . ALA A 1 95 ? -12.390 -16.401 27.555 1.00 95.44 95 ALA A O 1
ATOM 729 N N . GLY A 1 96 ? -14.518 -16.859 27.039 1.00 95.56 96 GLY A N 1
ATOM 730 C CA . GLY A 1 96 ? -14.609 -15.936 25.902 1.00 95.56 96 GLY A CA 1
ATOM 731 C C . GLY A 1 96 ? -15.112 -14.533 26.247 1.00 95.56 96 GLY A C 1
ATOM 732 O O . GLY A 1 96 ? -15.227 -13.712 25.347 1.00 95.56 96 GLY A O 1
ATOM 733 N N . VAL A 1 97 ? -15.450 -14.239 27.510 1.00 97.12 97 VAL A N 1
ATOM 734 C CA . VAL A 1 97 ? -16.042 -12.948 27.938 1.00 97.12 97 VAL A CA 1
ATOM 735 C C . VAL A 1 97 ? -17.267 -12.555 27.088 1.00 97.12 97 VAL A C 1
ATOM 737 O O . VAL A 1 97 ? -17.515 -11.391 26.785 1.00 97.12 97 VAL A O 1
ATOM 740 N N . VAL A 1 98 ? -18.038 -13.554 26.675 1.00 97.94 98 VAL A N 1
ATOM 741 C CA . VAL A 1 98 ? -19.272 -13.434 25.897 1.00 97.94 98 VAL A CA 1
ATOM 742 C C . VAL A 1 98 ? -20.125 -14.657 26.216 1.00 97.94 98 VAL A C 1
ATOM 744 O O . VAL A 1 98 ? -19.577 -15.735 26.449 1.00 97.94 98 VAL A O 1
ATOM 747 N N . SER A 1 99 ? -21.450 -14.522 26.252 1.00 97.94 99 SER A N 1
ATOM 748 C CA . SER A 1 99 ? -22.324 -15.694 26.375 1.00 97.94 99 SER A CA 1
ATOM 749 C C . SER A 1 99 ? -22.055 -16.671 25.213 1.00 97.94 99 SER A C 1
ATOM 751 O O . SER A 1 99 ? -22.069 -16.222 24.062 1.00 97.94 99 SER A O 1
ATOM 753 N N . PRO A 1 100 ? -21.879 -17.988 25.448 1.00 97.38 100 PRO A N 1
ATOM 754 C CA . PRO A 1 100 ? -21.537 -18.951 24.393 1.00 97.38 100 PRO A CA 1
ATOM 755 C C . PRO A 1 100 ? -22.417 -18.902 23.125 1.00 97.38 100 PRO A C 1
ATOM 757 O O . PRO A 1 100 ? -21.860 -18.977 22.029 1.00 97.38 100 PRO A O 1
ATOM 760 N N . PRO A 1 101 ? -23.752 -18.684 23.201 1.00 96.69 101 PRO A N 1
ATOM 761 C CA . PRO A 1 101 ? -24.601 -18.554 22.008 1.00 96.69 101 PRO A CA 1
ATOM 762 C C . PRO A 1 101 ? -24.332 -17.321 21.134 1.00 96.69 101 PRO A C 1
ATOM 764 O O . PRO A 1 101 ? -24.873 -17.231 20.032 1.00 96.69 101 PRO A O 1
ATOM 767 N N . LEU A 1 102 ? -23.578 -16.341 21.640 1.00 97.25 102 LEU A N 1
ATOM 768 C CA . LEU A 1 102 ? -23.217 -15.104 20.944 1.00 97.25 102 LEU A CA 1
ATOM 769 C C . LEU A 1 102 ? -21.754 -15.099 20.482 1.00 97.25 102 LEU A C 1
ATOM 771 O O . LEU A 1 102 ? -21.325 -14.131 19.863 1.00 97.25 102 LEU A O 1
ATOM 775 N N . MET A 1 103 ? -20.975 -16.148 20.754 1.00 97.88 103 MET A N 1
ATOM 776 C CA . MET A 1 103 ? -19.550 -16.160 20.419 1.00 97.88 103 MET A CA 1
ATOM 777 C C . MET A 1 103 ? -19.296 -16.171 18.901 1.00 97.88 103 MET A C 1
ATOM 779 O O . MET A 1 103 ? -18.383 -15.492 18.440 1.00 97.88 103 MET A O 1
ATOM 783 N N . GLY A 1 104 ? -20.107 -16.905 18.126 1.00 97.81 104 GLY A N 1
ATOM 784 C CA . GLY A 1 104 ? -20.068 -16.927 16.657 1.00 97.81 104 GLY A CA 1
ATOM 785 C C . GLY A 1 104 ? -21.304 -16.261 16.051 1.00 97.81 104 GLY A C 1
ATOM 786 O O . GLY A 1 104 ? -22.430 -16.641 16.376 1.00 97.81 104 GLY A O 1
ATOM 787 N N . SER A 1 105 ? -21.103 -15.279 15.175 1.00 96.75 105 SER A N 1
ATOM 788 C CA . SER A 1 105 ? -22.153 -14.430 14.602 1.00 96.75 105 SER A CA 1
ATOM 789 C C . SER A 1 105 ? -21.797 -13.981 13.173 1.00 96.75 105 SER A C 1
ATOM 791 O O . SER A 1 105 ? -20.906 -14.525 12.522 1.00 96.75 105 SER A O 1
ATOM 793 N N . HIS A 1 106 ? -22.500 -12.979 12.659 1.00 95.69 106 HIS A N 1
ATOM 794 C CA . HIS A 1 106 ? -22.163 -12.297 11.415 1.00 95.69 106 HIS A CA 1
ATOM 795 C C . HIS A 1 106 ? -22.437 -10.796 11.536 1.00 95.69 106 HIS A C 1
ATOM 797 O O . HIS A 1 106 ? -23.223 -10.350 12.374 1.00 95.69 106 HIS A O 1
ATOM 803 N N . GLY A 1 107 ? -21.824 -10.005 10.664 1.00 93.75 107 GLY A N 1
ATOM 804 C CA . GLY A 1 107 ? -22.009 -8.557 10.649 1.00 93.75 107 GLY A CA 1
ATOM 805 C C . GLY A 1 107 ? -21.367 -7.915 9.433 1.00 93.75 107 GLY A C 1
ATOM 806 O O . GLY A 1 107 ? -20.744 -8.595 8.622 1.00 93.75 107 GLY A O 1
ATOM 807 N N . THR A 1 108 ? -21.535 -6.609 9.295 1.00 91.81 108 THR A N 1
ATOM 808 C CA . THR A 1 108 ? -20.821 -5.796 8.303 1.00 91.81 108 THR A CA 1
ATOM 809 C C . THR A 1 108 ? -19.685 -5.050 8.990 1.00 91.81 108 THR A C 1
ATOM 811 O O . THR A 1 108 ? -19.749 -4.792 10.190 1.00 91.81 108 THR A O 1
ATOM 814 N N . MET A 1 109 ? -18.642 -4.696 8.238 1.00 90.00 109 MET A N 1
ATOM 815 C CA . MET A 1 109 ? -17.487 -3.957 8.758 1.00 90.00 109 MET A CA 1
ATOM 816 C C . MET A 1 109 ? -17.236 -2.694 7.924 1.00 90.00 109 MET A C 1
ATOM 818 O O . MET A 1 109 ? -16.245 -2.671 7.201 1.00 90.00 109 MET A O 1
ATOM 822 N N . PRO A 1 110 ? -18.145 -1.694 7.941 1.00 88.25 110 PRO A N 1
ATOM 823 C CA . PRO A 1 110 ? -18.196 -0.603 6.955 1.00 88.25 110 PRO A CA 1
ATOM 824 C C . PRO A 1 110 ? -16.989 0.345 6.960 1.00 88.25 110 PRO A C 1
ATOM 826 O O . PRO A 1 110 ? -16.770 1.053 5.976 1.00 88.25 110 PRO A O 1
ATOM 829 N N . LEU A 1 111 ? -16.215 0.389 8.046 1.00 89.00 111 LEU A N 1
ATOM 830 C CA . LEU A 1 111 ? -15.052 1.263 8.167 1.00 89.00 111 LEU A CA 1
ATOM 831 C C . LEU A 1 111 ? -13.914 0.550 8.898 1.00 89.00 111 LEU A C 1
ATOM 833 O O . LEU A 1 111 ? -14.102 -0.002 9.982 1.00 89.00 111 LEU A O 1
ATOM 837 N N . THR A 1 112 ? -12.720 0.623 8.319 1.00 89.06 112 THR A N 1
ATOM 838 C CA . THR A 1 112 ? -11.453 0.323 8.992 1.00 89.06 112 THR A CA 1
ATOM 839 C C . THR A 1 112 ? -10.635 1.600 9.086 1.00 89.06 112 THR A C 1
ATOM 841 O O . THR A 1 112 ? -10.488 2.317 8.098 1.00 89.06 112 THR A O 1
ATOM 844 N N . VAL A 1 113 ? -10.094 1.890 10.264 1.00 89.75 113 VAL A N 1
ATOM 845 C CA . VAL A 1 113 ? -9.225 3.044 10.498 1.00 89.75 113 VAL A CA 1
ATOM 846 C C . VAL A 1 113 ? -7.826 2.555 10.834 1.00 89.75 113 VAL A C 1
ATOM 848 O O . VAL A 1 113 ? -7.674 1.743 11.743 1.00 89.75 113 VAL A O 1
ATOM 851 N N . ILE A 1 114 ? -6.817 3.064 10.124 1.00 86.81 114 ILE A N 1
ATOM 852 C CA . ILE A 1 114 ? -5.392 2.871 10.422 1.00 86.81 114 ILE A CA 1
ATOM 853 C C . ILE A 1 114 ? -4.750 4.254 10.490 1.00 86.81 114 ILE A C 1
ATOM 855 O O . ILE A 1 114 ? -4.528 4.898 9.464 1.00 86.81 114 ILE A O 1
ATOM 859 N N . ALA A 1 115 ? -4.523 4.753 11.702 1.00 89.81 115 ALA A N 1
ATOM 860 C CA . ALA A 1 115 ? -4.253 6.173 11.909 1.00 89.81 115 ALA A CA 1
ATOM 861 C C . ALA A 1 115 ? -3.567 6.448 13.257 1.00 89.81 115 ALA A C 1
ATOM 863 O O . ALA A 1 115 ? -3.552 5.569 14.122 1.00 89.81 115 ALA A O 1
ATOM 864 N N . PRO A 1 116 ? -3.018 7.658 13.474 1.00 91.00 116 PRO A N 1
ATOM 865 C CA . PRO A 1 116 ? -2.674 8.133 14.809 1.00 91.00 116 PRO A CA 1
ATOM 866 C C . PRO A 1 116 ? -3.851 8.009 15.774 1.00 91.00 116 PRO A C 1
ATOM 868 O O . PRO A 1 116 ? -5.015 8.133 15.385 1.00 91.00 116 PRO A O 1
ATOM 871 N N . LEU A 1 117 ? -3.550 7.846 17.058 1.00 91.06 117 LEU A N 1
ATOM 872 C CA . LEU A 1 117 ? -4.549 7.637 18.107 1.00 91.06 117 LEU A CA 1
ATOM 873 C C . LEU A 1 117 ? -5.694 8.671 18.094 1.00 91.06 117 LEU A C 1
ATOM 875 O O . LEU A 1 117 ? -6.865 8.306 18.230 1.00 91.06 117 LEU A O 1
ATOM 879 N N . ALA A 1 118 ? -5.378 9.952 17.879 1.00 90.94 118 ALA A N 1
ATOM 880 C CA . ALA A 1 118 ? -6.375 11.022 17.819 1.00 90.94 118 ALA A CA 1
ATOM 881 C C . ALA A 1 118 ? -7.431 10.791 16.721 1.00 90.94 118 ALA A C 1
ATOM 883 O O . ALA A 1 118 ? -8.610 11.063 16.939 1.00 90.94 118 ALA A O 1
ATOM 884 N N . ASP A 1 119 ? -7.042 10.232 15.576 1.00 92.69 119 ASP A N 1
ATOM 885 C CA . ASP A 1 119 ? -7.947 9.956 14.456 1.00 92.69 119 ASP A CA 1
ATOM 886 C C . ASP A 1 119 ? -8.884 8.785 14.724 1.00 92.69 119 ASP A C 1
ATOM 888 O O . ASP A 1 119 ? -10.035 8.808 14.286 1.00 92.69 119 ASP A O 1
ATOM 892 N N . VAL A 1 120 ? -8.442 7.790 15.493 1.00 93.94 120 VAL A N 1
ATOM 893 C CA . VAL A 1 120 ? -9.337 6.729 15.976 1.00 93.94 120 VAL A CA 1
ATOM 894 C C . VAL A 1 120 ? -10.374 7.312 16.944 1.00 93.94 120 VAL A C 1
ATOM 896 O O . VAL A 1 120 ? -11.566 6.997 16.871 1.00 93.94 120 VAL A O 1
ATOM 899 N N . MET A 1 121 ? -9.944 8.227 17.816 1.00 95.38 121 MET A N 1
ATOM 900 C CA . MET A 1 121 ? -10.825 8.891 18.780 1.00 95.38 121 MET A CA 1
ATOM 901 C C . MET A 1 121 ? -11.776 9.907 18.138 1.00 95.38 121 MET A C 1
ATOM 903 O O . MET A 1 121 ? -12.875 10.103 18.655 1.00 95.38 121 MET A O 1
ATOM 907 N N . ARG A 1 122 ? -11.436 10.484 16.977 1.00 96.06 122 ARG A N 1
ATOM 908 C CA . ARG A 1 122 ? -12.367 11.292 16.167 1.00 96.06 122 ARG A CA 1
ATOM 909 C C . ARG A 1 122 ? -13.573 10.477 15.706 1.00 96.06 122 ARG A C 1
ATOM 911 O O . ARG A 1 122 ? -14.699 10.952 15.848 1.00 96.06 122 ARG A O 1
ATOM 918 N N . HIS A 1 123 ? -13.369 9.236 15.257 1.00 97.12 123 HIS A N 1
ATOM 919 C CA . HIS A 1 123 ? -14.490 8.363 14.898 1.00 97.12 123 HIS A CA 1
ATOM 920 C C . HIS A 1 123 ? -15.378 8.056 16.111 1.00 97.12 123 HIS A C 1
ATOM 922 O O . HIS A 1 123 ? -16.602 8.193 16.055 1.00 97.12 123 HIS A O 1
ATOM 928 N N . CYS A 1 124 ? -14.764 7.705 17.246 1.00 97.75 124 CYS A N 1
ATOM 929 C CA . CYS A 1 124 ? -15.499 7.451 18.487 1.00 97.75 124 CYS A CA 1
ATOM 930 C C . CYS A 1 124 ? -16.290 8.683 18.952 1.00 97.75 124 CYS A C 1
ATOM 932 O O . CYS A 1 124 ? -17.443 8.554 19.349 1.00 97.75 124 CYS A O 1
ATOM 934 N N . SER A 1 125 ? -15.701 9.874 18.845 1.00 98.12 125 SER A N 1
ATOM 935 C CA . SER A 1 125 ? -16.342 11.159 19.138 1.00 98.12 125 SER A CA 1
ATOM 936 C C . SER A 1 125 ? -17.603 11.379 18.285 1.00 98.12 125 SER A C 1
ATOM 938 O O . SER A 1 125 ? -18.676 11.667 18.824 1.00 98.12 125 SER A O 1
ATOM 940 N N . ASN A 1 126 ? -17.529 11.134 16.969 1.00 97.94 126 ASN A N 1
ATOM 941 C CA . ASN A 1 126 ? -18.697 11.183 16.084 1.00 97.94 126 ASN A CA 1
ATOM 942 C C . ASN A 1 126 ? -19.765 10.148 16.464 1.00 97.94 126 ASN A C 1
ATOM 944 O O . ASN A 1 126 ? -20.958 10.455 16.460 1.00 97.94 126 ASN A O 1
ATOM 948 N N . LEU A 1 127 ? -19.375 8.912 16.795 1.00 97.88 127 LEU A N 1
ATOM 949 C CA . LEU A 1 127 ? -20.315 7.884 17.261 1.00 97.88 127 LEU A CA 1
ATOM 950 C C . LEU A 1 127 ? -21.038 8.310 18.549 1.00 97.88 127 LEU A C 1
ATOM 952 O O . LEU A 1 127 ? -22.261 8.212 18.619 1.00 97.88 127 LEU A O 1
ATOM 956 N N . ILE A 1 128 ? -20.312 8.846 19.533 1.00 98.44 128 ILE A N 1
ATOM 957 C CA . ILE A 1 128 ? -20.884 9.298 20.809 1.00 98.44 128 ILE A CA 1
ATOM 958 C C . ILE A 1 128 ? -21.882 10.433 20.590 1.00 98.44 128 ILE A C 1
ATOM 960 O O . ILE A 1 128 ? -22.982 10.391 21.133 1.00 98.44 128 ILE A O 1
ATOM 964 N N . VAL A 1 129 ? -21.554 11.427 19.764 1.00 97.69 129 VAL A N 1
ATOM 965 C CA . VAL A 1 129 ? -22.471 12.545 19.487 1.00 97.69 129 VAL A CA 1
ATOM 966 C C . VAL A 1 129 ? -23.755 12.101 18.782 1.00 97.69 129 VAL A C 1
ATOM 968 O O . VAL A 1 129 ? -24.812 12.709 18.991 1.00 97.69 129 VAL A O 1
ATOM 971 N N . ARG A 1 130 ? -23.680 11.047 17.963 1.00 95.94 130 ARG A N 1
ATOM 972 C CA . ARG A 1 130 ? -24.834 10.459 17.266 1.00 95.94 130 ARG A CA 1
ATOM 973 C C . ARG A 1 130 ? -25.698 9.572 18.164 1.00 95.94 130 ARG A C 1
ATOM 975 O O . ARG A 1 130 ? -26.829 9.291 17.780 1.00 95.94 130 ARG A O 1
ATOM 982 N N . ALA A 1 131 ? -25.219 9.188 19.349 1.00 96.81 131 ALA A N 1
ATOM 983 C CA . ALA A 1 131 ? -25.943 8.301 20.252 1.00 96.81 131 ALA A CA 1
ATOM 984 C C . ALA A 1 131 ? -27.342 8.833 20.605 1.00 96.81 131 ALA A C 1
ATOM 986 O O . ALA A 1 131 ? -27.540 10.001 20.977 1.00 96.81 131 ALA A O 1
ATOM 987 N N . GLU A 1 132 ? -28.333 7.953 20.530 1.00 95.06 132 GLU A N 1
ATOM 988 C CA . GLU A 1 132 ? -29.735 8.243 20.811 1.00 95.06 132 GLU A CA 1
ATOM 989 C C . GLU A 1 132 ? -30.128 7.856 22.238 1.00 95.06 132 GLU A C 1
ATOM 991 O O . GLU A 1 132 ? -30.889 8.593 22.877 1.00 95.06 132 GLU A O 1
ATOM 996 N N . LYS A 1 133 ? -29.606 6.729 22.732 1.00 95.69 133 LYS A N 1
ATOM 997 C CA . LYS A 1 133 ? -30.035 6.038 23.955 1.00 95.69 133 LYS A CA 1
ATOM 998 C C . LYS A 1 133 ? -28.883 5.748 24.904 1.00 95.69 133 LYS A C 1
ATOM 1000 O O . LYS A 1 133 ? -29.008 6.037 26.095 1.00 95.69 133 LYS A O 1
ATOM 1005 N N . GLU A 1 134 ? -27.782 5.184 24.409 1.00 97.00 134 GLU A N 1
ATOM 1006 C CA . GLU A 1 134 ? -26.673 4.766 25.263 1.00 97.00 134 GLU A CA 1
ATOM 1007 C C . GLU A 1 134 ? -25.309 4.651 24.575 1.00 97.00 134 GLU A C 1
ATOM 1009 O O . GLU A 1 134 ? -25.203 4.425 23.371 1.00 97.00 134 GLU A O 1
ATOM 1014 N N . VAL A 1 135 ? -24.261 4.741 25.392 1.00 98.25 135 VAL A N 1
ATOM 1015 C CA . VAL A 1 135 ? -22.860 4.538 25.024 1.00 98.25 135 VAL A CA 1
ATOM 1016 C C . VAL A 1 135 ? -22.181 3.671 26.083 1.00 98.25 135 VAL A C 1
ATOM 1018 O O . VAL A 1 135 ? -22.241 3.987 27.272 1.00 98.25 135 VAL A O 1
ATOM 1021 N N . PHE A 1 136 ? -21.469 2.632 25.655 1.00 98.44 136 PHE A N 1
ATOM 1022 C CA . PHE A 1 136 ? -20.413 1.986 26.435 1.00 98.44 136 PHE A CA 1
ATOM 1023 C C . PHE A 1 136 ? -19.065 2.349 25.826 1.00 98.44 136 PHE A C 1
ATOM 1025 O O . PHE A 1 136 ? -18.858 2.125 24.640 1.00 98.44 136 PHE A O 1
ATOM 1032 N N . PHE A 1 137 ? -18.143 2.873 26.625 1.00 98.50 137 PHE A N 1
ATOM 1033 C CA . PHE A 1 137 ? -16.781 3.171 26.192 1.00 98.50 137 PHE A CA 1
ATOM 1034 C C . PHE A 1 137 ? -15.794 2.532 27.167 1.00 98.50 137 PHE A C 1
ATOM 1036 O O . PHE A 1 137 ? -15.703 2.924 28.330 1.00 98.50 137 PHE A O 1
ATOM 1043 N N . ILE A 1 138 ? -15.077 1.516 26.702 1.00 98.25 138 ILE A N 1
ATOM 1044 C CA . ILE A 1 138 ? -14.166 0.711 27.514 1.00 98.25 138 ILE A CA 1
ATOM 1045 C C . ILE A 1 138 ? -12.765 0.865 26.931 1.00 98.25 138 ILE A C 1
ATOM 1047 O O . ILE A 1 138 ? -12.579 0.756 25.722 1.00 98.25 138 ILE A O 1
ATOM 1051 N N . THR A 1 139 ? -11.790 1.148 27.788 1.00 96.50 139 THR A N 1
ATOM 1052 C CA . THR A 1 139 ? -10.378 1.319 27.425 1.00 96.50 139 THR A CA 1
ATOM 1053 C C . THR A 1 139 ? -9.478 0.821 28.559 1.00 96.50 139 THR A C 1
ATOM 1055 O O . THR A 1 139 ? -9.965 0.465 29.629 1.00 96.50 139 THR A O 1
ATOM 1058 N N . CYS A 1 140 ? -8.161 0.799 28.349 1.00 94.88 140 CYS A N 1
ATOM 1059 C CA . CYS A 1 140 ? -7.196 0.475 29.403 1.00 94.88 140 CYS A CA 1
ATOM 1060 C C . CYS A 1 140 ? -6.722 1.746 30.106 1.00 94.88 140 CYS A C 1
ATOM 1062 O O . CYS A 1 140 ? -7.198 2.069 31.191 1.00 94.88 140 CYS A O 1
ATOM 1064 N N . SER A 1 141 ? -5.816 2.491 29.474 1.00 92.56 141 SER A N 1
ATOM 1065 C CA . SER A 1 141 ? -5.263 3.720 30.046 1.00 92.56 141 SER A CA 1
ATOM 1066 C C . SER A 1 141 ? -6.111 4.937 29.688 1.00 92.56 141 SER A C 1
ATOM 1068 O O . SER A 1 141 ? -6.631 5.046 28.574 1.00 92.56 141 SER A O 1
ATOM 1070 N N . TRP A 1 142 ? -6.212 5.866 30.640 1.00 94.44 142 TRP A N 1
ATOM 1071 C CA . TRP A 1 142 ? -6.933 7.125 30.493 1.00 94.44 142 TRP A CA 1
ATOM 1072 C C . TRP A 1 142 ? -6.129 8.277 31.097 1.00 94.44 142 TRP A C 1
ATOM 1074 O O . TRP A 1 142 ? -5.842 8.269 32.299 1.00 94.44 142 TRP A O 1
ATOM 1084 N N . ALA A 1 143 ? -5.824 9.294 30.290 1.00 93.31 143 ALA A N 1
ATOM 1085 C CA . ALA A 1 143 ? -5.141 10.505 30.739 1.00 93.31 143 ALA A CA 1
ATOM 1086 C C . ALA A 1 143 ? -5.605 11.749 29.953 1.00 93.31 143 ALA A C 1
ATOM 1088 O O . ALA A 1 143 ? -5.960 11.625 28.777 1.00 93.31 143 ALA A O 1
ATOM 1089 N N . PRO A 1 144 ? -5.582 12.953 30.563 1.00 94.25 144 PRO A N 1
ATOM 1090 C CA . PRO A 1 144 ? -5.861 14.204 29.861 1.00 94.25 144 PRO A CA 1
ATOM 1091 C C . PRO A 1 144 ? -4.961 14.350 28.631 1.00 94.25 144 PRO A C 1
ATOM 1093 O O . PRO A 1 144 ? -3.740 14.264 28.739 1.00 94.25 144 PRO A O 1
ATOM 1096 N N . SER A 1 145 ? -5.586 14.518 27.472 1.00 94.12 145 SER A N 1
ATOM 1097 C CA . SER A 1 145 ? -4.960 14.415 26.149 1.00 94.12 145 SER A CA 1
ATOM 1098 C C . SER A 1 145 ? -5.906 14.958 25.078 1.00 94.12 145 SER A C 1
ATOM 1100 O O . SER A 1 145 ? -7.091 15.161 25.358 1.00 94.12 145 SER A O 1
ATOM 1102 N N . VAL A 1 146 ? -5.437 15.154 23.842 1.00 92.69 146 VAL A N 1
ATOM 1103 C CA . VAL A 1 146 ? -6.321 15.480 22.705 1.00 92.69 146 VAL A CA 1
ATOM 1104 C C . VAL A 1 146 ? -7.363 14.377 22.516 1.00 92.69 146 VAL A C 1
ATOM 1106 O O . VAL A 1 146 ? -8.553 14.657 22.371 1.00 92.69 146 VAL A O 1
ATOM 1109 N N . ALA A 1 147 ? -6.925 13.122 22.584 1.00 92.25 147 ALA A N 1
ATOM 1110 C CA . ALA A 1 147 ? -7.773 11.940 22.495 1.00 92.25 147 ALA A CA 1
ATOM 1111 C C . ALA A 1 147 ? -8.888 11.907 23.551 1.00 92.25 147 ALA A C 1
ATOM 1113 O O . ALA A 1 147 ? -10.061 11.717 23.230 1.00 92.25 147 ALA A O 1
ATOM 1114 N N . GLN A 1 148 ? -8.531 12.134 24.814 1.00 95.81 148 GLN A N 1
ATOM 1115 C CA . GLN A 1 148 ? -9.481 12.190 25.919 1.00 95.81 148 GLN A CA 1
ATOM 1116 C C . GLN A 1 148 ? -10.432 13.384 25.796 1.00 95.81 148 GLN A C 1
ATOM 1118 O O . GLN A 1 148 ? -11.633 13.238 26.036 1.00 95.81 148 GLN A O 1
ATOM 1123 N N . ALA A 1 149 ? -9.916 14.545 25.389 1.00 96.81 149 ALA A N 1
ATOM 1124 C CA . ALA A 1 149 ? -10.710 15.751 25.208 1.00 96.81 149 ALA A CA 1
ATOM 1125 C C . ALA A 1 149 ? -11.749 15.591 24.086 1.00 96.81 149 ALA A C 1
ATOM 1127 O O . ALA A 1 149 ? -12.872 16.058 24.246 1.00 96.81 149 ALA A O 1
ATOM 1128 N N . LEU A 1 150 ? -11.440 14.868 23.000 1.00 96.62 150 LEU A N 1
ATOM 1129 C CA . LEU A 1 150 ? -12.430 14.521 21.968 1.00 96.62 150 LEU A CA 1
ATOM 1130 C C . LEU A 1 150 ? -13.618 13.759 22.576 1.00 96.62 150 LEU A C 1
ATOM 1132 O O . LEU A 1 150 ? -14.772 14.105 22.327 1.00 96.62 150 LEU A O 1
ATOM 1136 N N . ILE A 1 151 ? -13.350 12.775 23.439 1.00 97.69 151 ILE A N 1
ATOM 1137 C CA . ILE A 1 151 ? -14.406 12.017 24.121 1.00 97.69 151 ILE A CA 1
ATOM 1138 C C . ILE A 1 151 ? -15.177 12.903 25.110 1.00 97.69 151 ILE A C 1
ATOM 1140 O O . ILE A 1 151 ? -16.408 12.891 25.104 1.00 97.69 151 ILE A O 1
ATOM 1144 N N . LYS A 1 152 ? -14.494 13.722 25.916 1.00 97.81 152 LYS A N 1
ATOM 1145 C CA . LYS A 1 152 ? -15.134 14.674 26.842 1.00 97.81 152 LYS A CA 1
ATOM 1146 C C . LYS A 1 152 ? -16.103 15.614 26.116 1.00 97.81 152 LYS A C 1
ATOM 1148 O O . LYS A 1 152 ? -17.269 15.704 26.499 1.00 97.81 152 LYS A O 1
ATOM 1153 N N . GLU A 1 153 ? -15.637 16.278 25.062 1.00 98.44 153 GLU A N 1
ATOM 1154 C CA . GLU A 1 153 ? -16.432 17.252 24.310 1.00 98.44 153 GLU A CA 1
ATOM 1155 C C . GLU A 1 153 ? -17.577 16.585 23.538 1.00 98.44 153 GLU A C 1
ATOM 1157 O O . GLU A 1 153 ? -18.664 17.160 23.428 1.00 98.44 153 GLU A O 1
ATOM 1162 N N . SER A 1 154 ? -17.397 15.337 23.092 1.00 98.50 154 SER A N 1
ATOM 1163 C CA . SER A 1 154 ? -18.479 14.556 22.484 1.00 98.50 154 SER A CA 1
ATOM 1164 C C . SER A 1 154 ? -19.628 14.283 23.464 1.00 98.50 154 SER A C 1
ATOM 1166 O O . SER A 1 154 ? -20.794 14.378 23.085 1.00 98.50 154 SER A O 1
ATOM 1168 N N . LEU A 1 155 ? -19.340 14.038 24.750 1.00 98.69 155 LEU A N 1
ATOM 1169 C CA . LEU A 1 155 ? -20.365 13.851 25.788 1.00 98.69 155 LEU A CA 1
ATOM 1170 C C . LEU A 1 155 ? -21.107 15.157 26.104 1.00 98.69 155 LEU A C 1
ATOM 1172 O O . LEU A 1 155 ? -22.328 15.152 26.288 1.00 98.69 155 LEU A O 1
ATOM 1176 N N . ILE A 1 156 ? -20.385 16.281 26.143 1.00 98.56 156 ILE A N 1
ATOM 1177 C CA . ILE A 1 156 ? -20.966 17.620 26.326 1.00 98.56 156 ILE A CA 1
ATOM 1178 C C . ILE A 1 156 ? -21.906 17.947 25.163 1.00 98.56 156 ILE A C 1
ATOM 1180 O O . ILE A 1 156 ? -23.062 18.334 25.374 1.00 98.56 156 ILE A O 1
ATOM 1184 N N . GLU A 1 157 ? -21.453 17.724 23.930 1.00 98.38 157 GLU A N 1
ATOM 1185 C CA . GLU A 1 157 ? -22.270 17.937 22.742 1.00 98.38 157 GLU A CA 1
ATOM 1186 C C . GLU A 1 157 ? -23.483 16.998 22.699 1.00 98.38 157 GLU A C 1
ATOM 1188 O O . GLU A 1 157 ? -24.599 17.448 22.416 1.00 98.38 157 GLU A O 1
ATOM 1193 N N . LEU A 1 158 ? -23.297 15.716 23.019 1.00 98.50 158 LEU A N 1
ATOM 1194 C CA . LEU A 1 158 ? -24.373 14.735 23.132 1.00 98.50 158 LEU A CA 1
ATOM 1195 C C . LEU A 1 158 ? -25.444 15.212 24.118 1.00 98.50 158 LEU A C 1
ATOM 1197 O O . LEU A 1 158 ? -26.623 15.246 23.769 1.00 98.50 158 LEU A O 1
ATOM 1201 N N . SER A 1 159 ? -25.049 15.659 25.315 1.00 98.62 159 SER A N 1
ATOM 1202 C CA . SER A 1 159 ? -25.972 16.218 26.312 1.00 98.62 159 SER A CA 1
ATOM 1203 C C . SER A 1 159 ? -26.729 17.433 25.780 1.00 98.62 159 SER A C 1
ATOM 1205 O O . SER A 1 159 ? -27.945 17.556 25.965 1.00 98.62 159 SER A O 1
ATOM 1207 N N . ARG A 1 160 ? -26.047 18.332 25.067 1.00 98.25 160 ARG A N 1
ATOM 1208 C CA . ARG A 1 160 ? -26.682 19.504 24.459 1.00 98.25 160 ARG A CA 1
ATOM 1209 C C . ARG A 1 160 ? -27.712 19.103 23.397 1.00 98.25 160 ARG A C 1
ATOM 1211 O O . ARG A 1 160 ? -28.818 19.652 23.386 1.00 98.25 160 ARG A O 1
ATOM 1218 N N . ARG A 1 161 ? -27.380 18.158 22.507 1.00 97.31 161 ARG A N 1
ATOM 1219 C CA . ARG A 1 161 ? -28.299 17.636 21.476 1.00 97.31 161 ARG A CA 1
ATOM 1220 C C . ARG A 1 161 ? -29.479 16.903 22.106 1.00 97.31 161 ARG A C 1
ATOM 1222 O O . ARG A 1 161 ? -30.618 17.151 21.717 1.00 97.31 161 ARG A O 1
ATOM 1229 N N . ALA A 1 162 ? -29.222 16.077 23.116 1.00 97.31 162 ALA A N 1
ATOM 1230 C CA . ALA A 1 162 ? -30.241 15.344 23.850 1.00 97.31 162 ALA A CA 1
ATOM 1231 C C . ALA A 1 162 ? -31.263 16.293 24.501 1.00 97.31 162 ALA A C 1
ATOM 1233 O O . ALA A 1 162 ? -32.470 16.143 24.287 1.00 97.31 162 ALA A O 1
ATOM 1234 N N . GLY A 1 163 ? -30.785 17.351 25.165 1.00 97.19 163 GLY A N 1
ATOM 1235 C CA . GLY A 1 163 ? -31.634 18.376 25.778 1.00 97.19 163 GLY A CA 1
ATOM 1236 C C . GLY A 1 163 ? -32.538 19.109 24.787 1.00 97.19 163 GLY A C 1
ATOM 1237 O O . GLY A 1 163 ? -33.706 19.347 25.087 1.00 97.19 163 GLY A O 1
ATOM 1238 N N . LYS A 1 164 ? -32.051 19.408 23.574 1.00 96.44 164 LYS A N 1
ATOM 1239 C CA . LYS A 1 164 ? -32.873 20.023 22.510 1.00 96.44 164 LYS A CA 1
ATOM 1240 C C . LYS A 1 164 ? -34.047 19.147 22.079 1.00 96.44 164 LYS A C 1
ATOM 1242 O O . LYS A 1 164 ? -35.089 19.670 21.701 1.00 96.44 164 LYS A O 1
ATOM 1247 N N . THR A 1 165 ? -33.867 17.833 22.133 1.00 93.19 165 THR A N 1
ATOM 1248 C CA . THR A 1 165 ? -34.896 16.840 21.797 1.00 93.19 165 THR A CA 1
ATOM 1249 C C . THR A 1 165 ? -35.664 16.327 23.020 1.00 93.19 165 THR A C 1
ATOM 1251 O O . THR A 1 165 ? -36.494 15.436 22.880 1.00 93.19 165 THR A O 1
ATOM 1254 N N . GLY A 1 166 ? -35.397 16.860 24.220 1.00 93.88 166 GLY A N 1
ATOM 1255 C CA . GLY A 1 166 ? -36.045 16.429 25.463 1.00 93.88 166 GLY A CA 1
ATOM 1256 C C . GLY A 1 166 ? -35.740 14.983 25.875 1.00 93.88 166 GLY A C 1
ATOM 1257 O O . GLY A 1 166 ? -36.522 14.392 26.616 1.00 93.88 166 GLY A O 1
ATOM 1258 N N . ARG A 1 167 ? -34.633 14.404 25.393 1.00 94.75 167 ARG A N 1
ATOM 1259 C CA . ARG A 1 167 ? -34.203 13.030 25.708 1.00 94.75 167 ARG A CA 1
ATOM 1260 C C . ARG A 1 167 ? -33.050 13.033 26.712 1.00 94.75 167 ARG A C 1
ATOM 1262 O O . ARG A 1 167 ? -32.351 14.035 26.853 1.00 94.75 167 ARG A O 1
ATOM 1269 N N . ARG A 1 168 ? -32.839 11.893 27.371 1.00 96.00 168 ARG A N 1
ATOM 1270 C CA . ARG A 1 168 ? -31.638 11.595 28.166 1.00 96.00 168 ARG A CA 1
ATOM 1271 C C . ARG A 1 168 ? -30.909 10.403 27.558 1.00 96.00 168 ARG A C 1
ATOM 1273 O O . ARG A 1 168 ? -31.562 9.524 27.002 1.00 96.00 168 ARG A O 1
ATOM 1280 N N . VAL A 1 169 ? -29.586 10.390 27.670 1.00 97.62 169 VAL A N 1
ATOM 1281 C CA . VAL A 1 169 ? -28.713 9.331 27.137 1.00 97.62 169 VAL A CA 1
ATOM 1282 C C . VAL A 1 169 ? -27.876 8.755 28.265 1.00 97.62 169 VAL A C 1
ATOM 1284 O O . VAL A 1 169 ? -27.434 9.499 29.134 1.00 97.62 169 VAL A O 1
ATOM 1287 N N . ILE A 1 170 ? -27.638 7.450 28.266 1.00 97.75 170 ILE A N 1
ATOM 1288 C CA . ILE A 1 170 ? -26.818 6.790 29.288 1.00 97.75 170 ILE A CA 1
ATOM 1289 C C . ILE A 1 170 ? -25.396 6.612 28.759 1.00 97.75 170 ILE A C 1
ATOM 1291 O O . ILE A 1 170 ? -25.208 6.067 27.681 1.00 97.75 170 ILE A O 1
ATOM 1295 N N . ALA A 1 171 ? -24.380 7.034 29.506 1.00 98.12 171 ALA A N 1
ATOM 1296 C CA . ALA A 1 171 ? -22.982 6.809 29.144 1.00 98.12 171 ALA A CA 1
ATOM 1297 C C . ALA A 1 171 ? -22.283 6.001 30.240 1.00 98.12 171 ALA A C 1
ATOM 1299 O O . ALA A 1 171 ? -22.307 6.376 31.410 1.00 98.12 171 ALA A O 1
ATOM 1300 N N . LYS A 1 172 ? -21.652 4.888 29.868 1.00 98.12 172 LYS A N 1
ATOM 1301 C CA . LYS A 1 172 ? -20.901 4.018 30.775 1.00 98.12 172 LYS A CA 1
ATOM 1302 C C . LYS A 1 172 ? -19.453 3.943 30.322 1.00 98.12 172 LYS A C 1
ATOM 1304 O O . LYS A 1 172 ? -19.173 3.460 29.228 1.00 98.12 172 LYS A O 1
ATOM 1309 N N . ILE A 1 173 ? -18.540 4.439 31.154 1.00 97.94 173 ILE A N 1
ATOM 1310 C CA . ILE A 1 173 ? -17.106 4.482 30.850 1.00 97.94 173 ILE A CA 1
ATOM 1311 C C . ILE A 1 173 ? -16.345 3.560 31.794 1.00 97.94 173 ILE A C 1
ATOM 1313 O O . ILE A 1 173 ? -16.551 3.607 33.009 1.00 97.94 173 ILE A O 1
ATOM 1317 N N . MET A 1 174 ? -15.444 2.747 31.244 1.00 97.69 174 MET A N 1
ATOM 1318 C CA . MET A 1 174 ? -14.531 1.925 32.033 1.00 97.69 174 MET A CA 1
ATOM 1319 C C . MET A 1 174 ? -13.074 2.102 31.606 1.00 97.69 174 MET A C 1
ATOM 1321 O O . MET A 1 174 ? -12.775 2.116 30.414 1.00 97.69 174 MET A O 1
ATOM 1325 N N . TYR A 1 175 ? -12.181 2.208 32.591 1.00 96.44 175 TYR A N 1
ATOM 1326 C CA . TYR A 1 175 ? -10.727 2.232 32.404 1.00 96.44 175 TYR A CA 1
ATOM 1327 C C . TYR A 1 175 ? -10.004 1.431 33.501 1.00 96.44 175 TYR A C 1
ATOM 1329 O O . TYR A 1 175 ? -10.553 1.196 34.581 1.00 96.44 175 TYR A O 1
ATOM 1337 N N . ASP A 1 176 ? -8.756 1.026 33.279 1.00 93.50 176 ASP A N 1
ATOM 1338 C CA . ASP A 1 176 ? -7.932 0.425 34.330 1.00 93.50 176 ASP A CA 1
ATOM 1339 C C . ASP A 1 176 ? -7.296 1.513 35.206 1.00 93.50 176 ASP A C 1
ATOM 1341 O O . ASP A 1 176 ? -6.703 2.486 34.736 1.00 93.50 176 ASP A O 1
ATOM 1345 N N . LYS A 1 177 ? -7.423 1.345 36.521 1.00 87.44 177 LYS A N 1
ATOM 1346 C CA . LYS A 1 177 ? -6.666 2.104 37.508 1.00 87.44 177 LYS A CA 1
ATOM 1347 C C . LYS A 1 177 ? -6.418 1.231 38.738 1.00 87.44 177 LYS A C 1
ATOM 1349 O O . LYS A 1 177 ? -7.319 1.085 39.570 1.00 87.44 177 LYS A O 1
ATOM 1354 N N . PRO A 1 178 ? -5.197 0.702 38.918 1.00 84.81 178 PRO A N 1
ATOM 1355 C CA . PRO A 1 178 ? -4.889 -0.132 40.067 1.00 84.81 178 PRO A CA 1
ATOM 1356 C C . PRO A 1 178 ? -4.956 0.672 41.370 1.00 84.81 178 PRO A C 1
ATOM 1358 O O . PRO A 1 178 ? -4.448 1.792 41.477 1.00 84.81 178 PRO A O 1
ATOM 1361 N N . GLY A 1 179 ? -5.550 0.074 42.399 1.00 84.06 179 GLY A N 1
ATOM 1362 C CA . GLY A 1 179 ? -5.622 0.632 43.741 1.00 84.06 179 GLY A CA 1
ATOM 1363 C C . GLY A 1 179 ? -5.821 -0.440 44.821 1.00 84.06 179 GLY A C 1
ATOM 1364 O O . GLY A 1 179 ? -6.252 -1.558 44.538 1.00 84.06 179 GLY A O 1
ATOM 1365 N N . PRO A 1 180 ? -5.563 -0.122 46.104 1.00 82.00 180 PRO A N 1
ATOM 1366 C CA . PRO A 1 180 ? -5.703 -1.096 47.194 1.00 82.00 180 PRO A CA 1
ATOM 1367 C C . PRO A 1 180 ? -7.119 -1.677 47.334 1.00 82.00 180 PRO A C 1
ATOM 1369 O O . PRO A 1 180 ? -7.292 -2.795 47.813 1.00 82.00 180 PRO A O 1
ATOM 1372 N N . SER A 1 181 ? -8.143 -0.929 46.907 1.00 84.31 181 SER A N 1
ATOM 1373 C CA . SER A 1 181 ? -9.546 -1.372 46.952 1.00 84.31 181 SER A CA 1
ATOM 1374 C C . SER A 1 181 ? -9.847 -2.511 45.968 1.00 84.31 181 SER A C 1
ATOM 1376 O O . SER A 1 181 ? -10.774 -3.287 46.210 1.00 84.31 181 SER A O 1
ATOM 1378 N N . ASN A 1 182 ? -9.026 -2.681 44.922 1.00 87.38 182 ASN A N 1
ATOM 1379 C CA . ASN A 1 182 ? -9.172 -3.763 43.946 1.00 87.38 182 ASN A CA 1
ATOM 1380 C C . ASN A 1 182 ? -8.903 -5.157 44.541 1.00 87.38 182 ASN A C 1
ATOM 1382 O O . ASN A 1 182 ? -9.339 -6.152 43.972 1.00 87.38 182 ASN A O 1
ATOM 1386 N N . ALA A 1 183 ? -8.257 -5.247 45.713 1.00 81.56 183 ALA A N 1
ATOM 1387 C CA . ALA A 1 183 ? -8.081 -6.511 46.437 1.00 81.56 183 ALA A CA 1
ATOM 1388 C C . ALA A 1 183 ? -9.404 -7.081 46.984 1.00 81.56 183 ALA A C 1
ATOM 1390 O O . ALA A 1 183 ? -9.513 -8.285 47.195 1.00 81.56 183 ALA A O 1
ATOM 1391 N N . ILE A 1 184 ? -10.390 -6.214 47.245 1.00 83.38 184 ILE A N 1
ATOM 1392 C CA . ILE A 1 184 ? -11.700 -6.596 47.795 1.00 83.38 184 ILE A CA 1
ATOM 1393 C C . ILE A 1 184 ? -12.719 -6.747 46.667 1.00 83.38 184 ILE A C 1
ATOM 1395 O O . ILE A 1 184 ? -13.474 -7.715 46.638 1.00 83.38 184 ILE A O 1
ATOM 1399 N N . ASN A 1 185 ? -12.748 -5.784 45.745 1.00 88.12 185 ASN A N 1
ATOM 1400 C CA . ASN A 1 185 ? -13.622 -5.814 44.582 1.00 88.12 185 ASN A CA 1
ATOM 1401 C C . ASN A 1 185 ? -12.847 -5.298 43.357 1.00 88.12 185 ASN A C 1
ATOM 1403 O O . ASN A 1 185 ? -12.474 -4.126 43.347 1.00 88.12 185 ASN A O 1
ATOM 1407 N N . PRO A 1 186 ? -12.615 -6.122 42.325 1.00 90.25 186 PRO A N 1
ATOM 1408 C CA . PRO A 1 186 ? -11.924 -5.686 41.116 1.00 90.25 186 PRO A CA 1
ATOM 1409 C C . PRO A 1 186 ? -12.584 -4.498 40.400 1.00 90.25 186 PRO A C 1
ATOM 1411 O O . PRO A 1 186 ? -11.857 -3.690 39.826 1.00 90.25 186 PRO A O 1
ATOM 1414 N N . HIS A 1 187 ? -13.917 -4.361 40.486 1.00 94.12 187 HIS A N 1
ATOM 1415 C CA . HIS A 1 187 ? -14.716 -3.347 39.786 1.00 94.12 187 HIS A CA 1
ATOM 1416 C C . HIS A 1 187 ? -15.135 -2.200 40.718 1.00 94.12 187 HIS A C 1
ATOM 1418 O O . HIS A 1 187 ? -16.094 -2.306 41.486 1.00 94.12 187 HIS A O 1
ATOM 1424 N N . GLN A 1 188 ? -14.438 -1.071 40.646 1.00 94.44 188 GLN A N 1
ATOM 1425 C CA . GLN A 1 188 ? -14.630 0.082 41.527 1.00 94.44 188 GLN A CA 1
ATOM 1426 C C . GLN A 1 188 ? -15.419 1.201 40.844 1.00 94.44 188 GLN A C 1
ATOM 1428 O O . GLN A 1 188 ? -14.979 1.738 39.833 1.00 94.44 188 GLN A O 1
ATOM 1433 N N . PHE A 1 189 ? -16.541 1.623 41.432 1.00 93.31 189 PHE A N 1
ATOM 1434 C CA . PHE A 1 189 ? -17.231 2.840 40.994 1.00 93.31 189 PHE A CA 1
ATOM 1435 C C . PHE A 1 189 ? -16.395 4.087 41.281 1.00 93.31 189 PHE A C 1
ATOM 1437 O O . PHE A 1 189 ? -15.921 4.301 42.402 1.00 93.31 189 PHE A O 1
ATOM 1444 N N . ILE A 1 190 ? -16.279 4.954 40.281 1.00 93.50 190 ILE A N 1
ATOM 1445 C CA . ILE A 1 190 ? -15.548 6.210 40.380 1.00 93.50 190 ILE A CA 1
ATOM 1446 C C . ILE A 1 190 ? -16.545 7.343 40.595 1.00 93.50 190 ILE A C 1
ATOM 1448 O O . ILE A 1 190 ? -17.439 7.591 39.793 1.00 93.50 190 ILE A O 1
ATOM 1452 N N . LYS A 1 191 ? -16.396 8.046 41.719 1.00 94.06 191 LYS A N 1
ATOM 1453 C CA . LYS A 1 191 ? -17.286 9.155 42.084 1.00 94.06 191 LYS A CA 1
ATOM 1454 C C . LYS A 1 191 ? -17.051 10.370 41.174 1.00 94.06 191 LYS A C 1
ATOM 1456 O O . LYS A 1 191 ? -15.897 10.594 40.804 1.00 94.06 191 LYS A O 1
ATOM 1461 N N . PRO A 1 192 ? -18.065 11.237 40.963 1.00 95.81 192 PRO A N 1
ATOM 1462 C CA . PRO A 1 192 ? -17.931 12.462 40.169 1.00 95.81 192 PRO A CA 1
ATOM 1463 C C . PRO A 1 192 ? -16.694 13.287 40.483 1.00 95.81 192 PRO A C 1
ATOM 1465 O O . PRO A 1 192 ? -15.854 13.492 39.619 1.00 95.81 192 PRO A O 1
ATOM 1468 N N . LYS A 1 193 ? -16.473 13.608 41.760 1.00 93.88 193 LYS A N 1
ATOM 1469 C CA . LYS A 1 193 ? -15.290 14.359 42.208 1.00 93.88 193 LYS A CA 1
ATOM 1470 C C . LYS A 1 193 ?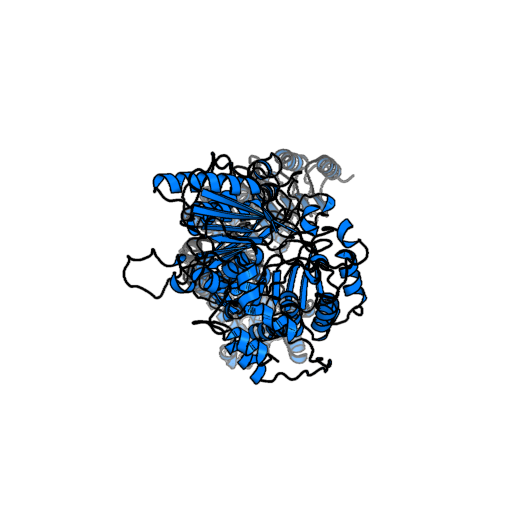 -13.946 13.754 41.757 1.00 93.88 193 LYS A C 1
ATOM 1472 O O . LYS A 1 193 ? -12.958 14.476 41.651 1.00 93.88 193 LYS A O 1
ATOM 1477 N N . SER A 1 194 ? -13.880 12.437 41.572 1.00 93.38 194 SER A N 1
ATOM 1478 C CA . SER A 1 194 ? -12.668 11.730 41.159 1.00 93.38 194 SER A CA 1
ATOM 1479 C C . SER A 1 194 ? -12.478 11.760 39.644 1.00 93.38 194 SER A C 1
ATOM 1481 O O . SER A 1 194 ? -11.368 12.053 39.199 1.00 93.38 194 SER A O 1
ATOM 1483 N N . TYR A 1 195 ? -13.526 11.498 38.855 1.00 94.75 195 TYR A N 1
ATOM 1484 C CA . TYR A 1 195 ? -13.405 11.506 37.393 1.00 94.75 195 TYR A CA 1
ATOM 1485 C C . TYR A 1 195 ? -13.392 12.921 36.794 1.00 94.75 195 TYR A C 1
ATOM 1487 O O . TYR A 1 195 ? -12.799 13.120 35.743 1.00 94.75 195 TYR A O 1
ATOM 1495 N N . THR A 1 196 ? -13.935 13.928 37.485 1.00 96.44 196 THR A N 1
ATOM 1496 C CA . THR A 1 196 ? -13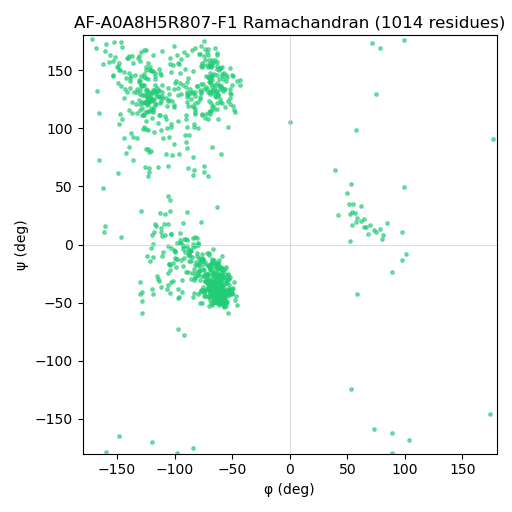.815 15.349 37.094 1.00 96.44 196 THR A CA 1
ATOM 1497 C C . THR A 1 196 ? -12.508 15.987 37.574 1.00 96.44 196 THR A C 1
ATOM 1499 O O . THR A 1 196 ? -12.335 17.205 37.524 1.00 96.44 196 THR A O 1
ATOM 1502 N N . SER A 1 197 ? -11.597 15.203 38.160 1.00 94.38 197 SER A N 1
ATOM 1503 C CA . SER A 1 197 ? -10.302 15.720 38.599 1.00 94.38 197 SER A CA 1
ATOM 1504 C C . SER A 1 197 ? -9.387 15.972 37.403 1.00 94.38 197 SER A C 1
ATOM 1506 O O . SER A 1 197 ? -9.526 15.335 36.365 1.00 94.38 197 SER A O 1
ATOM 1508 N N . LYS A 1 198 ? -8.376 16.831 37.573 1.00 91.81 198 LYS A N 1
ATOM 1509 C CA . LYS A 1 198 ? -7.412 17.180 36.512 1.00 91.81 198 LYS A CA 1
ATOM 1510 C C . LYS A 1 198 ? -6.617 16.002 35.936 1.00 91.81 198 LYS A C 1
ATOM 1512 O O . LYS A 1 198 ? -5.884 16.208 34.985 1.00 91.81 198 LYS A O 1
ATOM 1517 N N . THR A 1 199 ? -6.682 14.815 36.538 1.00 89.88 199 THR A N 1
ATOM 1518 C CA . THR A 1 199 ? -5.958 13.619 36.076 1.00 89.88 199 THR A CA 1
ATOM 1519 C C . THR A 1 199 ? -6.829 12.653 35.278 1.00 89.88 199 THR A C 1
ATOM 1521 O O . THR A 1 199 ? -6.303 11.666 34.783 1.00 89.88 199 THR A O 1
ATOM 1524 N N . ILE A 1 200 ? -8.136 12.910 35.169 1.00 92.94 200 ILE A N 1
ATOM 1525 C CA . ILE A 1 200 ? -9.090 12.111 34.380 1.00 92.94 200 ILE A CA 1
ATOM 1526 C C . ILE A 1 200 ? -9.888 13.024 33.439 1.00 92.94 200 ILE A C 1
ATOM 1528 O O . ILE A 1 200 ? -10.096 12.678 32.284 1.00 92.94 200 ILE A O 1
ATOM 1532 N N . ASP A 1 201 ? -10.288 14.198 33.928 1.00 95.38 201 ASP A N 1
ATOM 1533 C CA . ASP A 1 201 ? -10.912 15.292 33.178 1.00 95.38 201 ASP A CA 1
ATOM 1534 C C . ASP A 1 201 ? -12.177 14.916 32.381 1.00 95.38 201 ASP A C 1
ATOM 1536 O O . ASP A 1 201 ? -12.446 15.449 31.307 1.00 95.38 201 ASP A O 1
ATOM 1540 N N . LEU A 1 202 ? -12.989 14.000 32.910 1.00 96.94 202 LEU A N 1
ATOM 1541 C CA . LEU A 1 202 ? -14.337 13.734 32.399 1.00 96.94 202 LEU A CA 1
ATOM 1542 C C . LEU A 1 202 ? -15.320 14.847 32.819 1.00 96.94 202 LEU A C 1
ATOM 1544 O O . LEU A 1 202 ? -15.099 15.490 33.852 1.00 96.94 202 LEU A O 1
ATOM 1548 N N . PRO A 1 203 ? -16.414 15.079 32.063 1.00 97.38 203 PRO A N 1
ATOM 1549 C CA . PRO A 1 203 ? -17.342 16.170 32.346 1.00 97.38 203 PRO A CA 1
ATOM 1550 C C . PRO A 1 203 ? -18.117 15.932 33.646 1.00 97.38 203 PRO A C 1
ATOM 1552 O O . PRO A 1 203 ? -18.480 14.805 33.991 1.00 97.38 203 PRO A O 1
ATOM 1555 N N . SER A 1 204 ? -18.386 17.010 34.375 1.00 97.31 204 SER A N 1
ATOM 1556 C CA . SER A 1 204 ? -19.223 16.994 35.574 1.00 97.31 204 SER A CA 1
ATOM 1557 C C . SER A 1 204 ? -20.706 16.787 35.237 1.00 97.31 204 SER A C 1
ATOM 1559 O O . SER A 1 204 ? -21.143 17.149 34.143 1.00 97.31 204 SER A O 1
ATOM 1561 N N . PRO A 1 205 ? -21.520 16.242 36.163 1.00 96.81 205 PRO A N 1
ATOM 1562 C CA . PRO A 1 205 ? -22.965 16.105 35.953 1.00 96.81 205 PRO A CA 1
ATOM 1563 C C . PRO A 1 205 ? -23.664 17.416 35.550 1.00 96.81 205 PRO A C 1
ATOM 1565 O O . PRO A 1 205 ? -24.660 17.392 34.831 1.00 96.81 205 PRO A O 1
ATOM 1568 N N . GLU A 1 206 ? -23.142 18.563 35.988 1.00 97.12 206 GLU A N 1
ATOM 1569 C CA . GLU A 1 206 ? -23.653 19.892 35.651 1.00 97.12 206 GLU A CA 1
ATOM 1570 C C . GLU A 1 206 ? -23.345 20.315 34.203 1.00 97.12 206 GLU A C 1
ATOM 1572 O O . GLU A 1 206 ? -24.133 21.046 33.605 1.00 97.12 206 GLU A O 1
ATOM 1577 N N . GLU A 1 207 ? -22.229 19.854 33.628 1.00 97.69 207 GLU A N 1
ATOM 1578 C CA . GLU A 1 207 ? -21.851 20.104 32.225 1.00 97.69 207 GLU A CA 1
ATOM 1579 C C . GLU A 1 207 ? -22.654 19.234 31.249 1.00 97.69 207 GLU A C 1
ATOM 1581 O O . GLU A 1 207 ? -22.899 19.627 30.107 1.00 97.69 207 GLU A O 1
ATOM 1586 N N . ILE A 1 208 ? -23.117 18.070 31.710 1.00 98.25 208 ILE A N 1
ATOM 1587 C CA . ILE A 1 208 ? -23.874 17.101 30.913 1.00 98.25 208 ILE A CA 1
ATOM 1588 C C . ILE A 1 208 ? -25.255 16.761 31.517 1.00 98.25 208 ILE A C 1
ATOM 1590 O O . ILE A 1 208 ? -25.559 15.594 31.747 1.00 98.25 208 ILE A O 1
ATOM 1594 N N . PRO A 1 209 ? -26.165 17.737 31.718 1.00 97.88 209 PRO A N 1
ATOM 1595 C CA . PRO A 1 209 ? -27.425 17.519 32.447 1.00 97.88 209 PRO A CA 1
ATOM 1596 C C . PRO A 1 209 ? -28.398 16.516 31.797 1.00 97.88 209 PRO A C 1
ATOM 1598 O O . PRO A 1 209 ? -29.329 16.044 32.461 1.00 97.88 209 PRO A O 1
ATOM 1601 N N . ASN A 1 210 ? -28.205 16.198 30.511 1.00 98.25 210 ASN A N 1
ATOM 1602 C CA . ASN A 1 210 ? -29.021 15.247 29.752 1.00 98.25 210 ASN A CA 1
ATOM 1603 C C . ASN A 1 210 ? -28.281 13.932 29.444 1.00 98.25 210 ASN A C 1
ATOM 1605 O O . ASN A 1 210 ? -28.798 13.124 28.672 1.00 98.25 210 ASN A O 1
ATOM 1609 N N . VAL A 1 211 ? -27.093 13.711 30.017 1.00 98.19 211 VAL A N 1
ATOM 1610 C CA . VAL A 1 211 ? -26.376 12.431 29.941 1.00 98.19 211 VAL A CA 1
ATOM 1611 C C . VAL A 1 211 ? -26.165 11.885 31.349 1.00 98.19 211 VAL A C 1
ATOM 1613 O O . VAL A 1 211 ? -25.594 12.546 32.212 1.00 98.19 211 VAL A O 1
ATOM 1616 N N . ASP A 1 212 ? -26.611 10.657 31.578 1.00 97.19 212 ASP A N 1
ATOM 1617 C CA . ASP A 1 212 ? -26.379 9.919 32.813 1.00 97.19 212 ASP A CA 1
ATOM 1618 C C . ASP A 1 212 ? -25.050 9.159 32.706 1.00 97.19 212 ASP A C 1
ATOM 1620 O O . ASP A 1 212 ? -24.997 8.063 32.146 1.00 97.19 212 ASP A O 1
ATOM 1624 N N . LEU A 1 213 ? -23.970 9.773 33.203 1.00 97.56 213 LEU A N 1
ATOM 1625 C CA . LEU A 1 213 ? -22.614 9.218 33.156 1.00 97.56 213 LEU A CA 1
ATOM 1626 C C . LEU A 1 213 ? -22.301 8.354 34.390 1.00 97.56 213 LEU A C 1
ATOM 1628 O O . LEU A 1 213 ? -22.307 8.844 35.520 1.00 97.56 213 LEU A O 1
ATOM 1632 N N . GLU A 1 214 ? -21.939 7.091 34.161 1.00 96.81 214 GLU A N 1
ATOM 1633 C CA . GLU A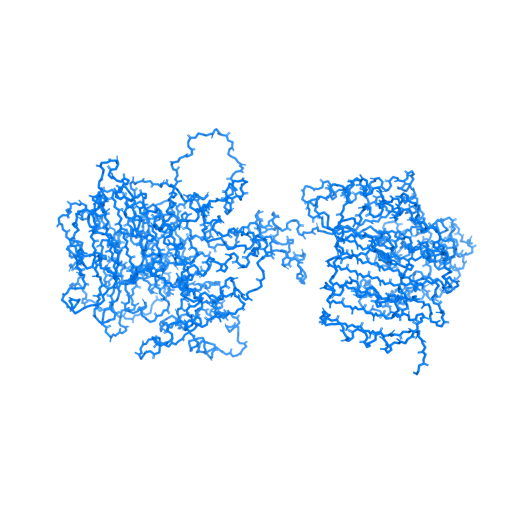 1 214 ? -21.422 6.163 35.169 1.00 96.81 214 GLU A CA 1
ATOM 1634 C C . GLU A 1 214 ? -19.995 5.732 34.801 1.00 96.81 214 GLU A C 1
ATOM 1636 O O . GLU A 1 214 ? -19.715 5.386 33.652 1.00 96.81 214 GLU A O 1
ATOM 1641 N N . VAL A 1 215 ? -19.077 5.759 35.772 1.00 96.75 215 VAL A N 1
ATOM 1642 C CA . VAL A 1 215 ? -17.656 5.459 35.546 1.00 96.75 215 VAL A CA 1
ATOM 1643 C C . VAL A 1 215 ? -17.203 4.352 36.487 1.00 96.75 215 VAL A C 1
ATOM 1645 O O . VAL A 1 215 ? -17.389 4.446 37.705 1.00 96.75 215 VAL A O 1
ATOM 1648 N N . VAL A 1 216 ? -16.583 3.313 35.934 1.00 95.81 216 VAL A N 1
ATOM 1649 C CA . VAL A 1 216 ? -16.043 2.173 36.684 1.00 95.81 216 VAL A CA 1
ATOM 1650 C C . VAL A 1 216 ? -14.569 1.987 36.352 1.00 95.81 216 VAL A C 1
ATOM 1652 O O . VAL A 1 216 ? -14.113 2.296 35.259 1.00 95.81 216 VAL A O 1
ATOM 1655 N N . SER A 1 217 ? -13.810 1.478 37.313 1.00 94.69 217 SER A N 1
ATOM 1656 C CA . SER A 1 217 ? -12.459 0.995 37.086 1.00 94.69 217 SER A CA 1
ATOM 1657 C C . SER A 1 217 ? -12.363 -0.502 37.334 1.00 94.69 217 SER A C 1
ATOM 1659 O O . SER A 1 217 ? -12.878 -0.976 38.346 1.00 94.69 217 SER A O 1
ATOM 1661 N N . LEU A 1 218 ? -11.702 -1.229 36.433 1.00 93.94 218 LEU A N 1
ATOM 1662 C CA . LEU A 1 218 ? -11.455 -2.666 36.553 1.00 93.94 218 LEU A CA 1
ATOM 1663 C C . LEU A 1 218 ? -9.957 -2.948 36.644 1.00 93.94 218 LEU A C 1
ATOM 1665 O O . LEU A 1 218 ? -9.211 -2.654 35.717 1.00 93.94 218 LEU A O 1
ATOM 1669 N N . HIS A 1 219 ? -9.548 -3.579 37.745 1.00 92.94 219 HIS A N 1
ATOM 1670 C CA . HIS A 1 219 ? -8.207 -4.130 37.913 1.00 92.94 219 HIS A CA 1
ATOM 1671 C C . HIS A 1 219 ? -8.244 -5.398 38.771 1.00 92.94 219 HIS A C 1
ATOM 1673 O O . HIS A 1 219 ? -8.895 -5.422 39.819 1.00 92.94 219 HIS A O 1
ATOM 1679 N N . ARG A 1 220 ? -7.513 -6.446 38.380 1.00 89.88 220 ARG A N 1
ATOM 1680 C CA . ARG A 1 220 ? -7.420 -7.717 39.110 1.00 89.88 220 ARG A CA 1
ATOM 1681 C C . ARG A 1 220 ? -5.981 -7.970 39.556 1.00 89.88 220 ARG A C 1
ATOM 1683 O O . ARG A 1 220 ? -5.166 -8.529 38.829 1.00 89.88 220 ARG A O 1
ATOM 1690 N N . ILE A 1 221 ? -5.706 -7.621 40.810 1.00 84.06 221 ILE A N 1
ATOM 1691 C CA . ILE A 1 221 ? -4.396 -7.808 41.449 1.00 84.06 221 ILE A CA 1
ATOM 1692 C C . ILE A 1 221 ? -3.922 -9.272 41.281 1.00 84.06 221 ILE A C 1
ATOM 1694 O O . ILE A 1 221 ? -4.702 -10.198 41.501 1.00 84.06 221 ILE A O 1
ATOM 1698 N N . PHE A 1 222 ? -2.672 -9.554 40.900 1.00 84.50 222 PHE A N 1
ATOM 1699 C CA . PHE A 1 222 ? -1.531 -8.643 40.708 1.00 84.50 222 PHE A CA 1
ATOM 1700 C C . PHE A 1 222 ? -1.241 -8.284 39.246 1.00 84.50 222 PHE A C 1
ATOM 1702 O O . PHE A 1 222 ? -0.741 -7.192 39.001 1.00 84.50 222 PHE A O 1
ATOM 1709 N N . LEU A 1 223 ? -1.518 -9.191 38.306 1.00 87.38 223 LEU A N 1
ATOM 1710 C CA . LEU A 1 223 ? -1.148 -9.028 36.890 1.00 87.38 223 LEU A CA 1
ATOM 1711 C C . LEU A 1 223 ? -2.348 -8.816 35.957 1.00 87.38 223 LEU A C 1
ATOM 1713 O O . LEU A 1 223 ? -2.169 -8.496 34.786 1.00 87.38 223 LEU A O 1
ATOM 1717 N N . GLY A 1 224 ? -3.573 -9.004 36.449 1.00 88.94 224 GLY A N 1
ATOM 1718 C CA . GLY A 1 224 ? -4.781 -8.939 35.639 1.00 88.94 224 GLY A CA 1
ATOM 1719 C C . GLY A 1 224 ? -5.219 -7.494 35.445 1.00 88.94 224 GLY A C 1
ATOM 1720 O O . GLY A 1 224 ? -5.593 -6.817 36.399 1.00 88.94 224 GLY A O 1
ATOM 1721 N N . THR A 1 225 ? -5.210 -7.039 34.202 1.00 92.88 225 THR A N 1
ATOM 1722 C CA . THR A 1 225 ? -5.544 -5.665 33.808 1.00 92.88 225 THR A CA 1
ATOM 1723 C C . THR A 1 225 ? -6.717 -5.667 32.831 1.00 92.88 225 THR A C 1
ATOM 1725 O O . THR A 1 225 ? -6.903 -6.636 32.084 1.00 92.88 225 THR A O 1
ATOM 1728 N N . LEU A 1 226 ? -7.527 -4.606 32.846 1.00 96.38 226 LEU A N 1
ATOM 1729 C CA . LEU A 1 226 ? -8.473 -4.350 31.762 1.00 96.38 226 LEU A CA 1
ATOM 1730 C C . LEU A 1 226 ? -7.686 -3.851 30.552 1.00 96.38 226 LEU A C 1
ATOM 1732 O O . LEU A 1 226 ? -7.230 -2.714 30.540 1.00 96.38 226 LEU A O 1
ATOM 1736 N N . HIS A 1 227 ? -7.574 -4.681 29.519 1.00 96.69 227 HIS A N 1
ATOM 1737 C CA . HIS A 1 227 ? -6.895 -4.318 28.281 1.00 96.69 227 HIS A CA 1
ATOM 1738 C C . HIS A 1 227 ? -7.818 -4.358 27.049 1.00 96.69 227 HIS A C 1
ATOM 1740 O O . HIS A 1 227 ? -7.406 -3.964 25.964 1.00 96.69 227 HIS A O 1
ATOM 1746 N N . ALA A 1 228 ? -9.100 -4.687 27.208 1.00 97.50 228 ALA A N 1
ATOM 1747 C CA . ALA A 1 228 ? -10.092 -4.548 26.148 1.00 97.50 228 ALA A CA 1
ATOM 1748 C C . ALA A 1 228 ? -10.340 -3.066 25.818 1.00 97.50 228 ALA A C 1
ATOM 1750 O O . ALA A 1 228 ? -10.502 -2.250 26.730 1.00 97.50 228 ALA A O 1
ATOM 1751 N N . LYS A 1 229 ? -10.397 -2.718 24.524 1.00 98.19 229 LYS A N 1
ATOM 1752 C CA . LYS A 1 229 ? -10.746 -1.363 24.070 1.00 98.19 229 LYS A CA 1
ATOM 1753 C C . LYS A 1 229 ? -11.826 -1.411 23.001 1.00 98.19 229 LYS A C 1
ATOM 1755 O O . LYS A 1 229 ? -11.623 -1.965 21.921 1.00 98.19 229 LYS A O 1
ATOM 1760 N N . PHE A 1 230 ? -12.989 -0.856 23.312 1.00 98.50 230 PHE A N 1
ATOM 1761 C CA . PHE A 1 230 ? -14.115 -0.824 22.390 1.00 98.50 230 PHE A CA 1
ATOM 1762 C C . PHE A 1 230 ? -15.155 0.222 22.796 1.00 98.50 230 PHE A C 1
ATOM 1764 O O . PHE A 1 230 ? -15.270 0.602 23.963 1.00 98.50 230 PHE A O 1
ATOM 1771 N N . CYS A 1 231 ? -15.920 0.682 21.813 1.00 98.50 231 CYS A N 1
ATOM 1772 C CA . CYS A 1 231 ? -17.048 1.587 21.992 1.00 98.50 231 CYS A CA 1
ATOM 1773 C C . CYS A 1 231 ? -18.304 0.928 21.419 1.00 98.50 231 CYS A C 1
ATOM 1775 O O . CYS A 1 231 ? -18.259 0.429 20.299 1.00 98.50 231 CYS A O 1
ATOM 1777 N N . VAL A 1 232 ? -19.413 0.915 22.157 1.00 98.38 232 VAL A N 1
ATOM 1778 C CA . VAL A 1 232 ? -20.716 0.430 21.677 1.00 98.38 232 VAL A CA 1
ATOM 1779 C C . VAL A 1 232 ? -21.728 1.551 21.806 1.00 98.38 232 VAL A C 1
ATOM 1781 O O . VAL A 1 232 ? -21.893 2.105 22.892 1.00 98.38 232 VAL A O 1
ATOM 1784 N N . VAL A 1 233 ? -22.423 1.865 20.717 1.00 97.69 233 VAL A N 1
ATOM 1785 C CA . VAL A 1 233 ? -23.436 2.924 20.681 1.00 97.69 233 VAL A CA 1
ATOM 1786 C C . VAL A 1 233 ? -24.788 2.324 20.337 1.00 97.69 233 VAL A C 1
ATOM 1788 O O . VAL A 1 233 ? -24.934 1.618 19.335 1.00 97.69 233 VAL A O 1
ATOM 1791 N N . ASP A 1 234 ? -25.770 2.581 21.204 1.00 96.19 234 ASP A N 1
ATOM 1792 C CA . ASP A 1 234 ? -27.182 2.201 21.061 1.00 96.19 234 ASP A CA 1
ATOM 1793 C C . ASP A 1 234 ? -27.446 0.709 20.796 1.00 96.19 234 ASP A C 1
ATOM 1795 O O . ASP A 1 234 ? -28.528 0.350 20.328 1.00 96.19 234 ASP A O 1
ATOM 1799 N N . ARG A 1 235 ? -26.455 -0.160 21.055 1.00 95.50 235 ARG A N 1
ATOM 1800 C CA . ARG A 1 235 ? -26.447 -1.575 20.639 1.00 95.50 235 ARG A CA 1
ATOM 1801 C C . ARG A 1 235 ? -26.681 -1.754 19.125 1.00 95.50 235 ARG A C 1
ATOM 1803 O O . ARG A 1 235 ? -27.199 -2.768 18.675 1.00 95.50 235 ARG A O 1
ATOM 1810 N N . LYS A 1 236 ? -26.292 -0.758 18.329 1.00 94.56 236 LYS A N 1
ATOM 1811 C CA . LYS A 1 236 ? -26.422 -0.734 16.862 1.00 94.56 236 LYS A CA 1
ATOM 1812 C C . LYS A 1 236 ? -25.069 -0.792 16.165 1.00 94.56 236 LYS A C 1
ATOM 1814 O O . LYS A 1 236 ? -24.939 -1.426 15.123 1.00 94.56 236 LYS A O 1
ATOM 1819 N N . ILE A 1 237 ? -24.084 -0.126 16.762 1.00 95.69 237 ILE A N 1
ATOM 1820 C CA . ILE A 1 237 ? -22.734 0.040 16.233 1.00 95.69 237 ILE A CA 1
ATOM 1821 C C . ILE A 1 237 ? -21.741 -0.341 17.323 1.00 95.69 237 ILE A C 1
ATOM 1823 O O . ILE A 1 237 ? -21.931 0.018 18.490 1.00 95.69 237 ILE A O 1
ATOM 1827 N N . ALA A 1 238 ? -20.662 -1.016 16.937 1.00 97.88 238 ALA A N 1
ATOM 1828 C CA . ALA A 1 238 ? -19.499 -1.189 17.790 1.00 97.88 238 ALA A CA 1
ATOM 1829 C C . ALA A 1 238 ? -18.203 -0.837 17.051 1.00 97.88 238 ALA A C 1
ATOM 1831 O O . ALA A 1 238 ? -18.039 -1.162 15.880 1.00 97.88 238 ALA A O 1
ATOM 1832 N N . ALA A 1 239 ? -17.268 -0.209 17.755 1.00 98.06 239 ALA A N 1
ATOM 1833 C CA . ALA A 1 239 ? -15.899 0.009 17.309 1.00 98.06 239 ALA A CA 1
ATOM 1834 C C . ALA A 1 239 ? -14.955 -0.819 18.187 1.00 98.06 239 ALA A C 1
ATOM 1836 O O . ALA A 1 239 ? -14.950 -0.640 19.406 1.00 98.06 239 ALA A O 1
ATOM 1837 N N . VAL A 1 240 ? -14.163 -1.710 17.587 1.00 98.31 240 VAL A N 1
ATOM 1838 C CA . VAL A 1 240 ? -13.149 -2.525 18.281 1.00 98.31 240 VAL A CA 1
ATOM 1839 C C . VAL A 1 240 ? -11.768 -1.954 17.977 1.00 98.31 240 VAL A C 1
ATOM 1841 O O . VAL A 1 240 ? -11.400 -1.787 16.815 1.00 98.31 240 VAL A O 1
ATOM 1844 N N . MET A 1 241 ? -11.011 -1.617 19.020 1.00 95.94 241 MET A N 1
ATOM 1845 C CA . MET A 1 241 ? -9.854 -0.722 18.930 1.00 95.94 241 MET A CA 1
ATOM 1846 C C . MET A 1 241 ? -8.576 -1.357 19.479 1.00 95.94 241 MET A C 1
ATOM 1848 O O . MET A 1 241 ? -8.619 -2.165 20.407 1.00 95.94 241 MET A O 1
ATOM 1852 N N . SER A 1 242 ? -7.426 -0.914 18.969 1.00 93.56 242 SER A N 1
ATOM 1853 C CA . SER A 1 242 ? -6.114 -1.243 19.539 1.00 93.56 242 SER A CA 1
ATOM 1854 C C . SER A 1 242 ? -5.598 -0.217 20.557 1.00 93.56 242 SER A C 1
ATOM 1856 O O . SER A 1 242 ? -4.714 -0.547 21.357 1.00 93.56 242 SER A O 1
ATOM 1858 N N . ASN A 1 243 ? -6.146 1.002 20.553 1.00 93.50 243 ASN A N 1
ATOM 1859 C CA . ASN A 1 243 ? -5.576 2.157 21.240 1.00 93.50 243 ASN A CA 1
ATOM 1860 C C . ASN A 1 243 ? -6.153 2.425 22.635 1.00 93.50 243 ASN A C 1
ATOM 1862 O O . ASN A 1 243 ? -7.296 2.089 22.936 1.00 93.50 243 ASN A O 1
ATOM 1866 N N . ASN A 1 244 ? -5.354 3.096 23.467 1.00 92.25 244 ASN A N 1
ATOM 1867 C CA . ASN A 1 244 ? -5.781 3.676 24.744 1.00 92.25 244 ASN A CA 1
ATOM 1868 C C . ASN A 1 244 ? -6.413 5.068 24.548 1.00 92.25 244 ASN A C 1
ATOM 1870 O O . ASN A 1 244 ? -6.568 5.547 23.423 1.00 92.25 244 ASN A O 1
ATOM 1874 N N . THR A 1 245 ? -6.754 5.743 25.649 1.00 93.25 245 THR A N 1
ATOM 1875 C CA . THR A 1 245 ? -7.295 7.112 25.648 1.00 93.25 245 THR A CA 1
ATOM 1876 C C . THR A 1 245 ? -6.310 8.076 26.321 1.00 93.25 245 THR A C 1
ATOM 1878 O O . THR A 1 245 ? -6.550 8.596 27.411 1.00 93.25 245 THR A O 1
ATOM 1881 N N . GLU A 1 246 ? -5.162 8.263 25.671 1.00 90.00 246 GLU A N 1
ATOM 1882 C CA . GLU A 1 246 ? -4.054 9.143 26.069 1.00 90.00 246 GLU A CA 1
ATOM 1883 C C . GLU A 1 246 ? -3.262 9.576 24.823 1.00 90.00 246 GLU A C 1
ATOM 1885 O O . GLU A 1 246 ? -3.330 8.894 23.803 1.00 90.00 246 GLU A O 1
ATOM 1890 N N . ASP A 1 247 ? -2.522 10.685 24.885 1.00 87.88 247 ASP A N 1
ATOM 1891 C CA . ASP A 1 247 ? -1.656 11.106 23.775 1.00 87.88 247 ASP A CA 1
ATOM 1892 C C . ASP A 1 247 ? -0.368 10.269 23.775 1.00 87.88 247 ASP A C 1
ATOM 1894 O O . ASP A 1 247 ? 0.254 10.058 24.819 1.00 87.88 247 ASP A O 1
ATOM 1898 N N . ASN A 1 248 ? 0.015 9.769 22.602 1.00 90.69 248 ASN A N 1
ATOM 1899 C CA . ASN A 1 248 ? 1.240 9.011 22.371 1.00 90.69 248 ASN A CA 1
ATOM 1900 C C . ASN A 1 248 ? 1.610 9.026 20.876 1.00 90.69 248 ASN A C 1
ATOM 1902 O O . ASN A 1 248 ? 0.931 9.635 20.048 1.00 90.69 248 ASN A O 1
ATOM 1906 N N . ASP A 1 249 ? 2.698 8.339 20.535 1.00 91.94 249 ASP A N 1
ATOM 1907 C CA . ASP A 1 249 ? 3.263 8.252 19.190 1.00 91.94 249 ASP A CA 1
ATOM 1908 C C . ASP A 1 249 ? 2.786 7.055 18.360 1.00 91.94 249 ASP A C 1
ATOM 1910 O O . ASP A 1 249 ? 3.429 6.683 17.372 1.00 91.94 249 ASP A O 1
ATOM 1914 N N . ASN A 1 250 ? 1.670 6.437 18.748 1.00 92.69 250 ASN A N 1
ATOM 1915 C CA . ASN A 1 250 ? 1.216 5.201 18.136 1.00 92.69 250 ASN A CA 1
ATOM 1916 C C . ASN A 1 250 ? 0.402 5.433 16.861 1.00 92.69 250 ASN A C 1
ATOM 1918 O O . ASN A 1 250 ? -0.598 6.155 16.848 1.00 92.69 250 ASN A O 1
ATOM 1922 N N . LEU A 1 251 ? 0.767 4.693 15.814 1.00 92.44 251 LEU A N 1
ATOM 1923 C CA . LEU A 1 251 ? -0.151 4.285 14.759 1.00 92.44 251 LEU A CA 1
ATOM 1924 C C . LEU A 1 251 ? -0.997 3.106 15.258 1.00 92.44 251 LEU A C 1
ATOM 1926 O O . LEU A 1 251 ? -0.460 2.093 15.709 1.00 92.44 251 LEU A O 1
ATOM 1930 N N . GLU A 1 252 ? -2.312 3.235 15.153 1.00 93.50 252 GLU A N 1
ATOM 1931 C CA . GLU A 1 252 ? -3.310 2.348 15.749 1.00 93.50 252 GLU A CA 1
ATOM 1932 C C . GLU A 1 252 ? -4.290 1.837 14.680 1.00 93.50 252 GLU A C 1
ATOM 1934 O O . GLU A 1 252 ? -4.326 2.347 13.558 1.00 93.50 252 GLU A O 1
ATOM 1939 N N . MET A 1 253 ? -5.091 0.826 15.027 1.00 93.00 253 MET A N 1
ATOM 1940 C CA . MET A 1 253 ? -6.118 0.250 14.162 1.00 93.00 253 MET A CA 1
ATOM 1941 C C . MET A 1 253 ? -7.459 0.122 14.891 1.00 93.00 253 MET A C 1
ATOM 1943 O O . MET A 1 253 ? -7.525 -0.298 16.049 1.00 93.00 253 MET A O 1
ATOM 1947 N N . MET A 1 254 ? -8.544 0.428 14.184 1.00 95.50 254 MET A N 1
ATOM 1948 C CA . MET A 1 254 ? -9.914 0.232 14.650 1.00 95.50 254 MET A CA 1
ATOM 1949 C C . MET A 1 254 ? -10.790 -0.304 13.524 1.00 95.50 254 MET A C 1
ATOM 1951 O O . MET A 1 254 ? -10.639 0.099 12.371 1.00 95.50 254 MET A O 1
ATOM 1955 N N . VAL A 1 255 ? -11.721 -1.191 13.867 1.00 94.75 255 VAL A N 1
ATOM 1956 C CA . VAL A 1 255 ? -12.789 -1.622 12.960 1.00 94.75 255 VAL A CA 1
ATOM 1957 C C . VAL A 1 255 ? -14.146 -1.223 13.520 1.00 94.75 255 VAL A C 1
ATOM 1959 O O . VAL A 1 255 ? -14.454 -1.471 14.688 1.00 94.75 255 VAL A O 1
ATOM 1962 N N . HIS A 1 256 ? -14.958 -0.602 12.673 1.00 95.62 256 HIS A N 1
ATOM 1963 C CA . HIS A 1 256 ? -16.367 -0.344 12.920 1.00 95.62 256 HIS A CA 1
ATOM 1964 C C . HIS A 1 256 ? -17.154 -1.545 12.411 1.00 95.62 256 HIS A C 1
ATOM 1966 O O . HIS A 1 256 ? -17.000 -1.926 11.250 1.00 95.62 256 HIS A O 1
ATOM 1972 N N . VAL A 1 257 ? -18.040 -2.096 13.240 1.00 95.31 257 VAL A N 1
ATOM 1973 C CA . VAL A 1 257 ? -18.951 -3.178 12.863 1.00 95.31 257 VAL A CA 1
ATOM 1974 C C . VAL A 1 257 ? -20.411 -2.859 13.174 1.00 95.31 257 VAL A C 1
ATOM 1976 O O . VAL A 1 257 ? -20.729 -2.212 14.173 1.00 95.31 257 VAL A O 1
ATOM 1979 N N . GLU A 1 258 ? -21.300 -3.365 12.319 1.00 94.56 258 GLU A N 1
ATOM 1980 C CA . GLU A 1 258 ? -22.755 -3.286 12.475 1.00 94.56 258 GLU A CA 1
ATOM 1981 C C . GLU A 1 258 ? -23.410 -4.669 12.311 1.00 94.56 258 GLU A C 1
ATOM 1983 O O . GLU A 1 258 ? -22.820 -5.623 11.790 1.00 94.56 258 GLU A O 1
ATOM 1988 N N . GLY A 1 259 ? -24.675 -4.772 12.724 1.00 93.56 259 GLY A N 1
ATOM 1989 C CA . GLY A 1 259 ? -25.481 -5.987 12.602 1.00 93.56 259 GLY A CA 1
ATOM 1990 C C . GLY A 1 259 ? -25.355 -6.933 13.805 1.00 93.56 259 GLY A C 1
ATOM 1991 O O . GLY A 1 259 ? -24.931 -6.511 14.881 1.00 93.56 259 GLY A O 1
ATOM 1992 N N . PRO A 1 260 ? -25.739 -8.217 13.662 1.00 95.50 260 PRO A N 1
ATOM 1993 C CA . PRO A 1 260 ? -25.854 -9.155 14.785 1.00 95.50 260 PRO A CA 1
ATOM 1994 C C . PRO A 1 260 ? -24.594 -9.355 15.633 1.00 95.50 260 PRO A C 1
ATOM 1996 O O . PRO A 1 260 ? -24.706 -9.683 16.810 1.00 95.50 260 PRO A O 1
ATOM 1999 N N . ILE A 1 261 ? -23.395 -9.141 15.088 1.00 97.00 261 ILE A N 1
ATOM 2000 C CA . ILE A 1 261 ? -22.144 -9.174 15.863 1.00 97.00 261 ILE A CA 1
ATOM 2001 C C . ILE A 1 261 ? -22.110 -8.137 17.002 1.00 97.00 261 ILE A C 1
ATOM 2003 O O . ILE A 1 261 ? -21.449 -8.350 18.018 1.00 97.00 261 ILE A O 1
ATOM 2007 N N . VAL A 1 262 ? -22.860 -7.036 16.883 1.00 97.94 262 VAL A N 1
ATOM 2008 C CA . VAL A 1 262 ? -22.941 -6.007 17.928 1.00 97.94 262 VAL A CA 1
ATOM 2009 C C . VAL A 1 262 ? -23.617 -6.551 19.189 1.00 97.94 262 VAL A C 1
ATOM 2011 O O . VAL A 1 262 ? -23.243 -6.141 20.285 1.00 97.94 262 VAL A O 1
ATOM 2014 N N . ASP A 1 263 ? -24.524 -7.532 19.080 1.00 97.56 263 ASP A N 1
ATOM 2015 C CA . ASP A 1 263 ? -25.086 -8.217 20.254 1.00 97.56 263 ASP A CA 1
ATOM 2016 C C . ASP A 1 263 ? -23.995 -8.941 21.059 1.00 97.56 263 ASP A C 1
ATOM 2018 O O . ASP A 1 263 ? -24.026 -8.912 22.288 1.00 97.56 263 ASP A O 1
ATOM 2022 N N . SER A 1 264 ? -23.005 -9.533 20.385 1.00 98.06 264 SER A N 1
ATOM 2023 C CA . SER A 1 264 ? -21.863 -10.195 21.022 1.00 98.06 264 SER A CA 1
ATOM 2024 C C . SER A 1 264 ? -20.994 -9.201 21.793 1.00 98.06 264 SER A C 1
ATOM 2026 O O . SER A 1 264 ? -20.687 -9.426 22.961 1.00 98.06 264 SER A O 1
ATOM 2028 N N . ILE A 1 265 ? -20.644 -8.072 21.167 1.00 98.44 265 ILE A N 1
ATOM 2029 C CA . ILE A 1 265 ? -19.792 -7.037 21.778 1.00 98.44 265 ILE A CA 1
ATOM 2030 C C . ILE A 1 265 ? -20.532 -6.323 22.918 1.00 98.44 265 ILE A C 1
ATOM 2032 O O . ILE A 1 265 ? -19.940 -5.999 23.948 1.00 98.44 265 ILE A O 1
ATOM 2036 N N . TYR A 1 266 ? -21.841 -6.122 22.774 1.00 98.25 266 TYR A N 1
ATOM 2037 C CA . TYR A 1 266 ? -22.688 -5.581 23.830 1.00 98.25 266 TYR A CA 1
ATOM 2038 C C . TYR A 1 266 ? -22.752 -6.503 25.053 1.00 98.25 266 TYR A C 1
ATOM 2040 O O . TYR A 1 266 ? -22.583 -6.047 26.183 1.00 98.25 266 TYR A O 1
ATOM 2048 N N . ASP A 1 267 ? -22.937 -7.809 24.835 1.00 98.00 267 ASP A N 1
ATOM 2049 C CA . ASP A 1 267 ? -22.896 -8.818 25.898 1.00 98.00 267 ASP A CA 1
ATOM 2050 C C . ASP A 1 267 ? -21.532 -8.805 26.608 1.00 98.00 267 ASP A C 1
ATOM 2052 O O . ASP A 1 267 ? -21.483 -8.776 27.838 1.00 98.00 267 ASP A O 1
ATOM 2056 N N . THR A 1 268 ? -20.431 -8.692 25.853 1.00 98.31 268 THR A N 1
ATOM 2057 C CA . THR A 1 268 ? -19.079 -8.492 26.401 1.00 98.31 268 THR A CA 1
ATOM 2058 C C . THR A 1 268 ? -18.966 -7.221 27.245 1.00 98.31 268 THR A C 1
ATOM 2060 O O . THR A 1 268 ? -18.343 -7.262 28.309 1.00 98.31 268 THR A O 1
ATOM 2063 N N . ALA A 1 269 ? -19.587 -6.108 26.841 1.00 98.19 269 ALA A N 1
ATOM 2064 C CA . ALA A 1 269 ? -19.620 -4.875 27.632 1.00 98.19 269 ALA A CA 1
ATOM 2065 C C . ALA A 1 269 ? -20.304 -5.095 28.989 1.00 98.19 269 ALA A C 1
ATOM 2067 O O . ALA A 1 269 ? -19.762 -4.703 30.022 1.00 98.19 269 ALA A O 1
ATOM 2068 N N . LEU A 1 270 ? -21.452 -5.781 29.006 1.00 97.62 270 LEU A N 1
ATOM 2069 C CA . LEU A 1 270 ? -22.187 -6.101 30.235 1.00 97.62 270 LEU A CA 1
ATOM 2070 C C . LEU A 1 270 ? -21.396 -7.050 31.143 1.00 97.62 270 LEU A C 1
ATOM 2072 O O . LEU A 1 270 ? -21.297 -6.814 32.349 1.00 97.62 270 LEU A O 1
ATOM 2076 N N . ILE A 1 271 ? -20.804 -8.102 30.570 1.00 97.25 271 ILE A N 1
ATOM 2077 C CA . ILE A 1 271 ? -19.979 -9.076 31.297 1.00 97.25 271 ILE A CA 1
ATOM 2078 C C . ILE A 1 271 ? -18.766 -8.389 31.926 1.00 97.25 271 ILE A C 1
ATOM 2080 O O . ILE A 1 271 ? -18.479 -8.611 33.102 1.00 97.25 271 ILE A O 1
ATOM 2084 N N . THR A 1 272 ? -18.101 -7.518 31.166 1.00 97.12 272 THR A N 1
ATOM 2085 C CA . THR A 1 272 ? -16.962 -6.719 31.639 1.00 97.12 272 THR A CA 1
ATOM 2086 C C . THR A 1 272 ? -17.386 -5.704 32.695 1.00 97.12 272 THR A C 1
ATOM 2088 O O . THR A 1 272 ? -16.621 -5.412 33.603 1.00 97.12 272 THR A O 1
ATOM 2091 N N . TRP A 1 273 ? -18.609 -5.171 32.619 1.00 96.38 273 TRP A N 1
ATOM 2092 C CA . TRP A 1 273 ? -19.106 -4.206 33.598 1.00 96.38 273 TRP A CA 1
ATOM 2093 C C . TRP A 1 273 ? -19.268 -4.807 34.997 1.00 96.38 273 TRP A C 1
ATOM 2095 O O . TRP A 1 273 ? -18.905 -4.160 35.980 1.00 96.38 273 TRP A O 1
ATOM 2105 N N . GLN A 1 274 ? -19.801 -6.035 35.074 1.00 93.69 274 GLN A N 1
ATOM 2106 C CA . GLN A 1 274 ? -20.110 -6.848 36.266 1.00 93.69 274 GLN A CA 1
ATOM 2107 C C . GLN A 1 274 ? -21.082 -6.227 37.296 1.00 93.69 274 GLN A C 1
ATOM 2109 O O . GLN A 1 274 ? -21.955 -6.926 37.822 1.00 93.69 274 GLN A O 1
ATOM 2114 N N . ASN A 1 275 ? -20.931 -4.940 37.600 1.00 93.75 275 ASN A N 1
ATOM 2115 C CA . ASN A 1 275 ? -21.668 -4.169 38.592 1.00 93.75 275 ASN A CA 1
ATOM 2116 C C . ASN A 1 275 ? -23.125 -3.904 38.182 1.00 93.75 275 ASN A C 1
ATOM 2118 O O . ASN A 1 275 ? -23.489 -4.001 37.014 1.00 93.75 275 ASN A O 1
ATOM 2122 N N . ALA A 1 276 ? -23.963 -3.521 39.150 1.00 92.19 276 ALA A N 1
ATOM 2123 C CA . ALA A 1 276 ? -25.311 -3.033 38.862 1.00 92.19 276 ALA A CA 1
ATOM 2124 C C . ALA A 1 276 ? -25.263 -1.847 37.885 1.00 92.19 276 ALA A C 1
ATOM 2126 O O . ALA A 1 276 ? -24.371 -1.003 37.978 1.00 92.19 276 ALA A O 1
ATOM 2127 N N . LEU A 1 277 ? -26.207 -1.801 36.946 1.00 91.06 277 LEU A N 1
ATOM 2128 C CA . LEU A 1 277 ? -26.257 -0.772 35.914 1.00 91.06 277 LEU A CA 1
ATOM 2129 C C . LEU A 1 277 ? -27.235 0.321 36.354 1.00 91.06 277 LEU A C 1
ATOM 2131 O O . LEU A 1 277 ? -28.447 0.110 36.320 1.00 91.06 277 LEU A O 1
ATOM 2135 N N . HIS A 1 278 ? -26.728 1.485 36.766 1.00 87.56 278 HIS A N 1
ATOM 2136 C CA . HIS A 1 278 ? -27.581 2.574 37.245 1.00 87.56 278 HIS A CA 1
ATOM 2137 C C . HIS A 1 278 ? -27.280 3.906 36.533 1.00 87.56 278 HIS A C 1
ATOM 2139 O O . HIS A 1 278 ? -26.182 4.437 36.677 1.00 87.56 278 HIS A O 1
ATOM 2145 N N . PRO A 1 279 ? -28.245 4.490 35.793 1.00 89.31 279 PRO A N 1
ATOM 2146 C CA . PRO A 1 279 ? -29.508 3.887 35.345 1.00 89.31 279 PRO A CA 1
ATOM 2147 C C . PRO A 1 279 ? -29.301 2.693 34.389 1.00 89.31 279 PRO A C 1
ATOM 2149 O O . PRO A 1 279 ? -28.201 2.465 33.868 1.00 89.31 279 PRO A O 1
ATOM 2152 N N . GLU A 1 280 ? -30.373 1.921 34.201 1.00 89.25 280 GLU A N 1
ATOM 2153 C CA . GLU A 1 280 ? -30.422 0.735 33.338 1.00 89.25 280 GLU A CA 1
ATOM 2154 C C . GLU A 1 280 ? -30.329 1.140 31.852 1.00 89.25 280 GLU A C 1
ATOM 2156 O O . GLU A 1 280 ? -31.064 2.040 31.435 1.00 89.25 280 GLU A O 1
ATOM 2161 N N . PRO A 1 281 ? -29.462 0.508 31.033 1.00 91.38 281 PRO A N 1
ATOM 2162 C CA . PRO A 1 281 ? -29.325 0.842 29.619 1.00 91.38 281 PRO A CA 1
ATOM 2163 C C . PRO A 1 281 ? -30.634 0.579 28.851 1.00 91.38 281 PRO A C 1
ATOM 2165 O O . PRO A 1 281 ? -31.174 -0.530 28.943 1.00 91.38 281 PRO A O 1
ATOM 2168 N N . PRO A 1 282 ? -31.172 1.535 28.067 1.00 90.12 282 PRO A N 1
ATOM 2169 C CA . PRO A 1 282 ? -32.485 1.374 27.448 1.00 90.12 282 PRO A CA 1
ATOM 2170 C C . PRO A 1 282 ? -32.486 0.332 26.319 1.00 90.12 282 PRO A C 1
ATOM 2172 O O . PRO A 1 282 ? -33.545 -0.154 25.923 1.00 90.12 282 PRO A O 1
ATOM 2175 N N . SER A 1 283 ? -31.310 -0.017 25.791 1.00 91.69 283 SER A N 1
ATOM 2176 C CA . SER A 1 283 ? -31.130 -0.937 24.661 1.00 91.69 283 SER A CA 1
ATOM 2177 C C . SER A 1 283 ? -30.988 -2.400 25.089 1.00 91.69 283 SER A C 1
ATOM 2179 O O . SER A 1 283 ? -30.844 -3.282 24.238 1.00 91.69 283 SER A O 1
ATOM 2181 N N . LEU A 1 284 ? -31.121 -2.706 26.389 1.00 89.44 284 LEU A N 1
ATOM 2182 C CA . LEU A 1 284 ? -31.262 -4.085 26.875 1.00 89.44 284 LEU A CA 1
ATOM 2183 C C . LEU A 1 284 ? -32.396 -4.825 26.140 1.00 89.44 284 LEU A C 1
ATOM 2185 O O . LEU A 1 284 ? -32.226 -5.980 25.755 1.00 89.44 284 LEU A O 1
ATOM 2189 N N . GLN A 1 285 ? -33.506 -4.126 25.875 1.00 85.19 285 GLN A N 1
ATOM 2190 C CA . GLN A 1 285 ? -34.711 -4.666 25.227 1.00 85.19 285 GLN A CA 1
ATOM 2191 C C . GLN A 1 285 ? -34.687 -4.635 23.697 1.00 85.19 285 GLN A C 1
ATOM 2193 O O . GLN A 1 285 ? -35.637 -5.101 23.078 1.00 85.19 285 GLN A O 1
ATOM 2198 N N . THR A 1 286 ? -33.665 -4.043 23.072 1.00 87.69 286 THR A N 1
ATOM 2199 C CA . THR A 1 286 ? -33.611 -3.878 21.610 1.00 87.69 286 THR A CA 1
ATOM 2200 C C . THR A 1 286 ? -32.324 -4.486 21.055 1.00 87.69 286 THR A C 1
ATOM 2202 O O . THR A 1 286 ? -31.350 -3.753 20.871 1.00 87.69 286 THR A O 1
ATOM 2205 N N . PRO A 1 287 ? -32.284 -5.815 20.838 1.00 87.06 287 PRO A N 1
ATOM 2206 C CA . PRO A 1 287 ? -31.140 -6.497 20.242 1.00 87.06 287 PRO A CA 1
ATOM 2207 C C . PRO A 1 287 ? -30.764 -5.952 18.861 1.00 87.06 287 PRO A C 1
ATOM 2209 O O . PRO A 1 287 ? -31.632 -5.570 18.075 1.00 87.06 287 PRO A O 1
ATOM 2212 N N . ALA A 1 288 ? -29.471 -5.987 18.534 1.00 83.19 288 ALA A N 1
ATOM 2213 C CA . ALA A 1 288 ? -28.955 -5.565 17.229 1.00 83.19 288 ALA A CA 1
ATOM 2214 C C . ALA A 1 288 ? -29.551 -6.404 16.086 1.00 83.19 288 ALA A C 1
ATOM 2216 O O . ALA A 1 288 ? -29.836 -5.896 15.002 1.00 83.19 288 ALA A O 1
ATOM 2217 N N . THR A 1 289 ? -29.800 -7.688 16.355 1.00 78.06 289 THR A N 1
ATOM 2218 C CA . THR A 1 289 ? -30.513 -8.618 15.463 1.00 78.06 289 THR A CA 1
ATOM 2219 C C . THR A 1 289 ? -31.891 -8.124 14.999 1.00 78.06 289 THR A C 1
ATOM 2221 O O . THR A 1 289 ? -32.330 -8.514 13.918 1.00 78.06 289 THR A O 1
ATOM 2224 N N . GLU A 1 290 ? -32.556 -7.250 15.760 1.00 72.62 290 GLU A N 1
ATOM 2225 C CA . GLU A 1 290 ? -33.873 -6.686 15.427 1.00 72.62 290 GLU A CA 1
ATOM 2226 C C . GLU A 1 290 ? -33.790 -5.283 14.788 1.00 72.62 290 GLU A C 1
ATOM 2228 O O . GLU A 1 290 ? -34.783 -4.792 14.251 1.00 72.62 290 GLU A O 1
ATOM 2233 N N . GLY A 1 291 ? -32.619 -4.631 14.828 1.00 58.31 291 GLY A N 1
ATOM 2234 C CA . GLY A 1 291 ? -32.432 -3.215 14.473 1.00 58.31 291 GLY A CA 1
ATOM 2235 C C . GLY A 1 291 ? -32.152 -2.903 12.996 1.00 58.31 291 GLY A C 1
ATOM 2236 O O . GLY A 1 291 ? -32.286 -1.749 12.595 1.00 58.31 291 GLY A O 1
ATOM 2237 N N . GLY A 1 292 ? -31.812 -3.903 12.172 1.00 54.69 292 GLY A N 1
ATOM 2238 C CA . GLY A 1 292 ? -31.383 -3.701 10.777 1.00 54.69 292 GLY A CA 1
ATOM 2239 C C . GLY A 1 292 ? -29.984 -3.066 10.640 1.00 54.69 292 GLY A C 1
ATOM 2240 O O . GLY A 1 292 ? -29.359 -2.697 11.629 1.00 54.69 292 GLY A O 1
ATOM 2241 N N . SER A 1 293 ? -29.457 -2.969 9.410 1.00 54.25 293 SER A N 1
ATOM 2242 C CA . SER A 1 293 ? -28.170 -2.297 9.128 1.00 54.25 293 SER A CA 1
ATOM 2243 C C . SER A 1 293 ? -28.397 -0.803 8.878 1.00 54.25 293 SER A C 1
ATOM 2245 O O . SER A 1 293 ? -29.114 -0.428 7.945 1.00 54.25 293 SER A O 1
ATOM 2247 N N . HIS A 1 294 ? -27.791 0.048 9.709 1.00 54.41 294 HIS A N 1
ATOM 2248 C CA . HIS A 1 294 ? -28.028 1.495 9.719 1.00 54.41 294 HIS A CA 1
ATOM 2249 C C . HIS A 1 294 ? -27.408 2.224 8.525 1.00 54.41 294 HIS A C 1
ATOM 2251 O O . HIS A 1 294 ? -27.966 3.213 8.051 1.00 54.41 294 HIS A O 1
ATOM 2257 N N . THR A 1 295 ? -26.320 1.692 7.972 1.00 53.91 295 THR A N 1
ATOM 2258 C CA . THR A 1 295 ? -25.667 2.221 6.764 1.00 53.91 295 THR A CA 1
ATOM 2259 C C . THR A 1 295 ? -26.475 2.027 5.467 1.00 53.91 295 THR A C 1
ATOM 2261 O O . THR A 1 295 ? -26.117 2.596 4.440 1.00 53.91 295 THR A O 1
ATOM 2264 N N . SER A 1 296 ? -27.594 1.284 5.490 1.00 38.72 296 SER A N 1
ATOM 2265 C CA . SER A 1 296 ? -28.393 0.960 4.290 1.00 38.72 296 SER A CA 1
ATOM 2266 C C . SER A 1 296 ? -29.649 1.822 4.061 1.00 38.72 296 SER A C 1
ATOM 2268 O O . SER A 1 296 ? -30.241 1.778 2.980 1.00 38.72 296 SER A O 1
ATOM 2270 N N . THR A 1 297 ? -30.079 2.636 5.029 1.00 30.39 297 THR A N 1
ATOM 2271 C CA . THR A 1 297 ? -31.386 3.319 4.979 1.00 30.39 297 THR A CA 1
ATOM 2272 C C . THR A 1 297 ? -31.286 4.814 4.677 1.00 30.39 297 THR A C 1
ATOM 2274 O O . THR A 1 297 ? -31.616 5.611 5.548 1.00 30.39 297 THR A O 1
ATOM 2277 N N . ASN A 1 298 ? -30.865 5.202 3.461 1.00 30.17 298 ASN A N 1
ATOM 2278 C CA . ASN A 1 298 ? -31.163 6.541 2.902 1.00 30.17 298 ASN A CA 1
ATOM 2279 C C . ASN A 1 298 ? -31.039 6.706 1.364 1.00 30.17 298 ASN A C 1
ATOM 2281 O O . ASN A 1 298 ? -31.069 7.831 0.874 1.00 30.17 298 ASN A O 1
ATOM 2285 N N . SER A 1 299 ? -30.986 5.636 0.557 1.00 29.19 299 SER A N 1
ATOM 2286 C CA . SER A 1 299 ? -30.963 5.750 -0.920 1.00 29.19 299 SER A CA 1
ATOM 2287 C C . SER A 1 299 ? -32.288 5.369 -1.599 1.00 29.19 299 SER A C 1
ATOM 2289 O O . SER A 1 299 ? -32.316 4.730 -2.647 1.00 29.19 299 SER A O 1
ATOM 2291 N N . SER A 1 300 ? -33.435 5.773 -1.049 1.00 27.48 300 SER A N 1
ATOM 2292 C CA . SER A 1 300 ? -34.727 5.611 -1.731 1.00 27.48 300 SER A CA 1
ATOM 2293 C C . SER A 1 300 ? -35.135 6.886 -2.473 1.00 27.48 300 SER A C 1
ATOM 2295 O O . SER A 1 300 ? -35.981 7.618 -1.976 1.00 27.48 300 SER A O 1
ATOM 2297 N N . THR A 1 301 ? -34.533 7.135 -3.644 1.00 26.53 301 THR A N 1
ATOM 2298 C CA . THR A 1 301 ? -35.172 7.705 -4.856 1.00 26.53 301 THR A CA 1
ATOM 2299 C C . THR A 1 301 ? -34.125 7.918 -5.955 1.00 26.53 301 THR A C 1
ATOM 2301 O O . THR A 1 301 ? -33.573 9.007 -6.053 1.00 26.53 301 THR A O 1
ATOM 2304 N N . THR A 1 302 ? -33.911 6.918 -6.815 1.00 24.97 302 THR A N 1
ATOM 2305 C CA . THR A 1 302 ? -33.760 7.101 -8.273 1.00 24.97 302 THR A CA 1
ATOM 2306 C C . THR A 1 302 ? -33.830 5.754 -8.998 1.00 24.97 302 THR A C 1
ATOM 2308 O O . THR A 1 302 ? -33.239 4.754 -8.610 1.00 24.97 302 THR A O 1
ATOM 2311 N N . THR A 1 303 ? -34.644 5.766 -10.045 1.00 25.45 303 THR A N 1
ATOM 2312 C CA . THR A 1 303 ? -35.021 4.725 -11.007 1.00 25.45 303 THR A CA 1
ATOM 2313 C C . THR A 1 303 ? -33.902 3.827 -11.550 1.00 25.45 303 THR A C 1
ATOM 2315 O O . THR A 1 303 ? -32.856 4.305 -11.978 1.00 25.45 303 THR A O 1
ATOM 2318 N N . GLU A 1 304 ? -34.233 2.534 -11.615 1.00 30.14 304 GLU A N 1
ATOM 2319 C CA . GLU A 1 304 ? -33.812 1.490 -12.565 1.00 30.14 304 GLU A CA 1
ATOM 2320 C C . GLU A 1 304 ? -32.823 1.901 -13.679 1.00 30.14 304 GLU A C 1
ATOM 2322 O O . GLU A 1 304 ? -33.202 2.496 -14.685 1.00 30.14 304 GLU A O 1
ATOM 2327 N N . ASN A 1 305 ? -31.561 1.489 -13.508 1.00 24.88 305 ASN A N 1
ATOM 2328 C CA . ASN A 1 305 ? -30.616 1.076 -14.560 1.00 24.88 305 ASN A CA 1
ATOM 2329 C C . ASN A 1 305 ? -29.428 0.355 -13.886 1.00 24.88 305 ASN A C 1
ATOM 2331 O O . ASN A 1 305 ? -28.339 0.902 -13.727 1.00 24.88 305 ASN A O 1
ATOM 2335 N N . GLN A 1 306 ? -29.650 -0.870 -13.400 1.00 30.97 306 GLN A N 1
ATOM 2336 C CA . GLN A 1 306 ? -28.670 -1.614 -12.599 1.00 30.97 306 GLN A CA 1
ATOM 2337 C C . GLN A 1 306 ? -27.925 -2.666 -13.430 1.00 30.97 306 GLN A C 1
ATOM 2339 O O . GLN A 1 306 ? -28.314 -3.829 -13.478 1.00 30.97 306 GLN A O 1
ATOM 2344 N N . ALA A 1 307 ? -26.837 -2.235 -14.074 1.00 26.05 307 ALA A N 1
ATOM 2345 C CA . ALA A 1 307 ? -25.719 -3.082 -14.508 1.00 26.05 307 ALA A CA 1
ATOM 2346 C C . ALA A 1 307 ? -24.470 -2.221 -14.813 1.00 26.05 307 ALA A C 1
ATOM 2348 O O . ALA A 1 307 ? -23.890 -2.325 -15.890 1.00 26.05 307 ALA A O 1
ATOM 2349 N N . SER A 1 308 ? -24.077 -1.306 -13.913 1.00 26.42 308 SER A N 1
ATOM 2350 C CA . SER A 1 308 ? -22.870 -0.472 -14.118 1.00 26.42 308 SER A CA 1
ATOM 2351 C C . SER A 1 308 ? -22.273 0.206 -12.871 1.00 26.42 308 SER A C 1
ATOM 2353 O O . SER A 1 308 ? -21.370 1.024 -13.024 1.00 26.42 308 SER A O 1
ATOM 2355 N N . HIS A 1 309 ? -22.698 -0.128 -11.648 1.00 27.23 309 HIS A N 1
ATOM 2356 C CA . HIS A 1 309 ? -22.231 0.540 -10.419 1.00 27.23 309 HIS A CA 1
ATOM 2357 C C . HIS A 1 309 ? -21.592 -0.442 -9.419 1.00 27.23 309 HIS A C 1
ATOM 2359 O O . HIS A 1 309 ? -22.090 -0.636 -8.322 1.00 27.23 309 HIS A O 1
ATOM 2365 N N . LEU A 1 310 ? -20.486 -1.076 -9.824 1.00 29.80 310 LEU A N 1
ATOM 2366 C CA . LEU A 1 310 ? -19.493 -1.696 -8.922 1.00 29.80 310 LEU A CA 1
ATOM 2367 C C . LEU A 1 310 ? -18.244 -0.795 -8.830 1.00 29.80 310 LEU A C 1
ATOM 2369 O O . LEU A 1 310 ? -17.108 -1.257 -8.889 1.00 29.80 310 LEU A O 1
ATOM 2373 N N . ARG A 1 311 ? -18.463 0.521 -8.814 1.00 30.30 311 ARG A N 1
ATOM 2374 C CA . ARG A 1 311 ? -17.428 1.554 -8.717 1.00 30.30 311 ARG A CA 1
ATOM 2375 C C . ARG A 1 311 ? -17.660 2.310 -7.415 1.00 30.30 311 ARG A C 1
ATOM 2377 O O . ARG A 1 311 ? -18.818 2.528 -7.079 1.00 30.30 311 ARG A O 1
ATOM 2384 N N . ASP A 1 312 ? -16.565 2.679 -6.761 1.00 30.25 312 ASP A N 1
ATOM 2385 C CA . ASP A 1 312 ? -16.467 3.448 -5.510 1.00 30.25 312 ASP A CA 1
ATOM 2386 C C . ASP A 1 312 ? -16.243 2.603 -4.243 1.00 30.25 312 ASP A C 1
ATOM 2388 O O . ASP A 1 312 ? -16.877 2.787 -3.209 1.00 30.25 312 ASP A O 1
ATOM 2392 N N . PHE A 1 313 ? -15.256 1.705 -4.299 1.00 35.53 313 PHE A N 1
ATOM 2393 C CA . PHE A 1 313 ? -14.400 1.479 -3.134 1.00 35.53 313 PHE A CA 1
ATOM 2394 C C . PHE A 1 313 ? -13.169 2.363 -3.307 1.00 35.53 313 PHE A C 1
ATOM 2396 O O . PHE A 1 313 ? -12.541 2.323 -4.362 1.00 35.53 313 PHE A O 1
ATOM 2403 N N . THR A 1 314 ? -12.836 3.129 -2.269 1.00 35.00 314 THR A N 1
ATOM 2404 C CA . THR A 1 314 ? -11.726 4.095 -2.158 1.00 35.00 314 THR A CA 1
ATOM 2405 C C . THR A 1 314 ? -11.876 5.431 -2.892 1.00 35.00 314 THR A C 1
ATOM 2407 O O . THR A 1 314 ? -12.167 5.502 -4.080 1.00 35.00 314 THR A O 1
ATOM 2410 N N . THR A 1 315 ? -11.628 6.502 -2.123 1.00 38.12 315 THR A N 1
ATOM 2411 C CA . THR A 1 315 ? -11.682 7.920 -2.516 1.00 38.12 315 THR A CA 1
ATOM 2412 C C . THR A 1 315 ? -13.040 8.338 -3.075 1.00 38.12 315 THR A C 1
ATOM 2414 O O . THR A 1 315 ? -13.286 8.247 -4.273 1.00 38.12 315 THR A O 1
ATOM 2417 N N . ILE A 1 316 ? -13.888 8.952 -2.232 1.00 34.81 316 ILE A N 1
ATOM 2418 C CA . ILE A 1 316 ? -14.669 10.087 -2.744 1.00 34.81 316 ILE A CA 1
ATOM 2419 C C . ILE A 1 316 ? -13.605 10.928 -3.438 1.00 34.81 316 ILE A C 1
ATOM 2421 O O . ILE A 1 316 ? -12.618 11.299 -2.791 1.00 34.81 316 ILE A O 1
ATOM 2425 N N . GLN A 1 317 ? -13.703 11.093 -4.761 1.00 36.38 317 GLN A N 1
ATOM 2426 C CA . GLN A 1 317 ? -12.834 12.029 -5.457 1.00 36.38 317 GLN A CA 1
ATOM 2427 C C . GLN A 1 317 ? -12.788 13.285 -4.590 1.00 36.38 317 GLN A C 1
ATOM 2429 O O . GLN A 1 317 ? -13.806 13.658 -3.998 1.00 36.38 317 GLN A O 1
ATOM 2434 N N . ALA A 1 318 ? -11.631 13.932 -4.486 1.00 38.00 318 ALA A N 1
ATOM 2435 C CA . ALA A 1 318 ? -11.644 15.351 -4.189 1.00 38.00 318 ALA A CA 1
ATOM 2436 C C . ALA A 1 318 ? -12.427 16.008 -5.337 1.00 38.00 318 ALA A C 1
ATOM 2438 O O . ALA A 1 318 ? -11.864 16.518 -6.302 1.00 38.00 318 ALA A O 1
ATOM 2439 N N . ASP A 1 319 ? -13.753 15.898 -5.274 1.00 33.53 319 ASP A N 1
ATOM 2440 C CA . ASP A 1 319 ? -14.676 16.779 -5.926 1.00 33.53 319 ASP A CA 1
ATOM 2441 C C . ASP A 1 319 ? -14.177 18.165 -5.544 1.00 33.53 319 ASP A C 1
ATOM 2443 O O . ASP A 1 319 ? -13.645 18.369 -4.448 1.00 33.53 319 ASP A O 1
ATOM 2447 N N . ASN A 1 320 ? -14.307 19.112 -6.458 1.00 43.44 320 ASN A N 1
ATOM 2448 C CA . ASN A 1 320 ? -13.863 20.495 -6.302 1.00 43.44 320 ASN A CA 1
ATOM 2449 C C . ASN A 1 320 ? -14.599 21.257 -5.160 1.00 43.44 320 ASN A C 1
ATOM 2451 O O . ASN A 1 320 ? -14.869 22.449 -5.291 1.00 43.44 320 ASN A O 1
ATOM 2455 N N . GLY A 1 321 ? -15.006 20.582 -4.083 1.00 49.09 321 GLY A N 1
ATOM 2456 C CA . GLY A 1 321 ? -15.554 21.128 -2.856 1.00 49.09 321 GLY A CA 1
ATOM 2457 C C . GLY A 1 321 ? -14.474 21.741 -1.969 1.00 49.09 321 GLY A C 1
ATOM 2458 O O . GLY A 1 321 ? -13.289 21.423 -2.056 1.00 49.09 321 GLY A O 1
ATOM 2459 N N . GLU A 1 322 ? -14.900 22.671 -1.120 1.00 59.41 322 GLU A N 1
ATOM 2460 C CA . GLU A 1 322 ? -13.996 23.396 -0.235 1.00 59.41 322 GLU A CA 1
ATOM 2461 C C . GLU A 1 322 ? -13.375 22.481 0.839 1.00 59.41 322 GLU A C 1
ATOM 2463 O O . GLU A 1 322 ? -14.056 21.576 1.335 1.00 59.41 322 GLU A O 1
ATOM 2468 N N . PRO A 1 323 ? -12.110 22.724 1.241 1.00 78.38 323 PRO A N 1
ATOM 2469 C CA . PRO A 1 323 ? -11.470 22.003 2.337 1.00 78.38 323 PRO A CA 1
ATOM 2470 C C . PRO A 1 323 ? -12.328 22.028 3.605 1.00 78.38 323 PRO A C 1
ATOM 2472 O O . PRO A 1 323 ? -12.707 23.093 4.101 1.00 78.38 323 PRO A O 1
ATOM 2475 N N . LEU A 1 324 ? -12.609 20.850 4.159 1.00 88.44 324 LEU A N 1
ATOM 2476 C CA . LEU A 1 324 ? -13.334 20.720 5.416 1.00 88.44 324 LEU A CA 1
ATOM 2477 C C . LEU A 1 324 ? -12.387 20.958 6.604 1.00 88.44 324 LEU A C 1
ATOM 2479 O O . LEU A 1 324 ? -11.271 20.427 6.606 1.00 88.44 324 LEU A O 1
ATOM 2483 N N . PRO A 1 325 ? -12.816 21.721 7.628 1.00 90.00 325 PRO A N 1
ATOM 2484 C CA . PRO A 1 325 ? -12.010 21.953 8.819 1.00 90.00 325 PRO A CA 1
ATOM 2485 C C . PRO A 1 325 ? -11.845 20.669 9.639 1.00 90.00 325 PRO A C 1
ATOM 2487 O O . PRO A 1 325 ? -12.774 19.873 9.788 1.00 90.00 325 PRO A O 1
ATOM 2490 N N . GLU A 1 326 ? -10.651 20.481 10.190 1.00 90.19 326 GLU A N 1
ATOM 2491 C CA . GLU A 1 326 ? -10.306 19.328 11.020 1.00 90.19 326 GLU A CA 1
ATOM 2492 C C . GLU A 1 326 ? -11.065 19.359 12.359 1.00 90.19 326 GLU A C 1
ATOM 2494 O O . GLU A 1 326 ? -11.201 20.411 12.989 1.00 90.19 326 GLU A O 1
ATOM 2499 N N . HIS A 1 327 ? -11.565 18.201 12.801 1.00 92.50 327 HIS A N 1
ATOM 2500 C CA . HIS A 1 327 ? -12.284 18.068 14.067 1.00 92.50 327 HIS A CA 1
ATOM 2501 C C . HIS A 1 327 ? -11.300 18.083 15.246 1.00 92.50 327 HIS A C 1
ATOM 2503 O O . HIS A 1 327 ? -10.531 17.140 15.446 1.00 92.50 327 HIS A O 1
ATOM 2509 N N . PHE A 1 328 ? -11.343 19.144 16.053 1.00 93.00 328 PHE A N 1
ATOM 2510 C CA . PHE A 1 328 ? -10.619 19.230 17.325 1.00 93.00 328 PHE A CA 1
ATOM 2511 C C . PHE A 1 328 ? -11.589 19.392 18.502 1.00 93.00 328 PHE A C 1
ATOM 2513 O O . PHE A 1 328 ? -12.736 19.786 18.275 1.00 93.00 328 PHE A O 1
ATOM 2520 N N . PRO A 1 329 ? -11.148 19.136 19.749 1.00 91.81 329 PRO A N 1
ATOM 2521 C CA . PRO A 1 329 ? -11.975 19.356 20.938 1.00 91.81 329 PRO A CA 1
ATOM 2522 C C . PRO A 1 329 ? -12.488 20.800 21.074 1.00 91.81 329 PRO A C 1
ATOM 2524 O O . PRO A 1 329 ? -13.659 21.022 21.350 1.00 91.81 329 PRO A O 1
ATOM 2527 N N . ASP A 1 330 ? -11.637 21.797 20.817 1.00 92.44 330 ASP A N 1
ATOM 2528 C CA . ASP A 1 330 ? -11.945 23.229 20.965 1.00 92.44 330 ASP A CA 1
ATOM 2529 C C . ASP A 1 330 ? -12.693 23.842 19.764 1.00 92.44 330 ASP A C 1
ATOM 2531 O O . ASP A 1 330 ? -13.307 24.905 19.871 1.00 92.44 330 ASP A O 1
ATOM 2535 N N . ARG A 1 331 ? -12.666 23.159 18.616 1.00 94.12 331 ARG A N 1
ATOM 2536 C CA . ARG A 1 331 ? -13.365 23.517 17.369 1.00 94.12 331 ARG A CA 1
ATOM 2537 C C . ARG A 1 331 ? -14.016 22.263 16.773 1.00 94.12 331 ARG A C 1
ATOM 2539 O O . ARG A 1 331 ? -13.516 21.688 15.801 1.00 94.12 331 ARG A O 1
ATOM 2546 N N . PRO A 1 332 ? -15.102 21.775 17.391 1.00 94.19 332 PRO A N 1
ATOM 2547 C CA . PRO A 1 332 ? -15.667 20.496 17.013 1.00 94.19 332 PRO A CA 1
ATOM 2548 C C . PRO A 1 332 ? -16.434 20.571 15.689 1.00 94.19 332 PRO A C 1
ATOM 2550 O O . PRO A 1 332 ? -17.218 21.492 15.452 1.00 94.19 332 PRO A O 1
ATOM 2553 N N . HIS A 1 333 ? -16.246 19.551 14.854 1.00 95.69 333 HIS A N 1
ATOM 2554 C CA . HIS A 1 333 ? -16.949 19.363 13.592 1.00 95.69 333 HIS A CA 1
ATOM 2555 C C . HIS A 1 333 ? -17.433 17.918 13.531 1.00 95.69 333 HIS A C 1
ATOM 2557 O O . HIS A 1 333 ? -16.689 17.035 13.119 1.00 95.69 333 HIS A O 1
ATOM 2563 N N . TYR A 1 334 ? -18.657 17.697 14.004 1.00 95.62 334 TYR A N 1
ATOM 2564 C CA . TYR A 1 334 ? -19.269 16.374 14.028 1.00 95.62 334 TYR A CA 1
ATOM 2565 C C . TYR A 1 334 ? -19.966 16.086 12.703 1.00 95.62 334 TYR A C 1
ATOM 2567 O O . TYR A 1 334 ? -20.761 16.911 12.246 1.00 95.62 334 TYR A O 1
ATOM 2575 N N . ASP A 1 335 ? -19.685 14.924 12.132 1.00 94.56 335 ASP A N 1
ATOM 2576 C CA . ASP A 1 335 ? -20.272 14.447 10.885 1.00 94.56 335 ASP A CA 1
ATOM 2577 C C . ASP A 1 335 ? -21.473 13.532 11.165 1.00 94.56 335 ASP A C 1
ATOM 2579 O O . ASP A 1 335 ? -21.524 12.822 12.175 1.00 94.56 335 ASP A O 1
ATOM 2583 N N . ASP A 1 336 ? -22.465 13.565 10.275 1.00 90.00 336 ASP A N 1
ATOM 2584 C CA . ASP A 1 336 ? -23.715 12.819 10.457 1.00 90.00 336 ASP A CA 1
ATOM 2585 C C . ASP A 1 336 ? -23.568 11.329 10.081 1.00 90.00 336 ASP A C 1
ATOM 2587 O O . ASP A 1 336 ? -24.248 10.474 10.653 1.00 90.00 336 ASP A O 1
ATOM 2591 N N . ASP A 1 337 ? -22.633 10.984 9.190 1.00 87.81 337 ASP A N 1
ATOM 2592 C CA . ASP A 1 337 ? -22.405 9.629 8.677 1.00 87.81 337 ASP A CA 1
ATOM 2593 C C . ASP A 1 337 ? -20.916 9.342 8.389 1.00 87.81 337 ASP A C 1
ATOM 2595 O O . ASP A 1 337 ? -20.068 10.233 8.431 1.00 87.81 337 ASP A O 1
ATOM 2599 N N . ILE A 1 338 ? -20.591 8.070 8.118 1.00 88.44 338 ILE A N 1
ATOM 2600 C CA . ILE A 1 338 ? -19.216 7.622 7.827 1.00 88.44 338 ILE A CA 1
ATOM 2601 C C . ILE A 1 338 ? -18.661 8.304 6.568 1.00 88.44 338 ILE A C 1
ATOM 2603 O O . ILE A 1 338 ? -17.462 8.562 6.494 1.00 88.44 338 ILE A O 1
ATOM 2607 N N . GLU A 1 339 ? -19.500 8.607 5.576 1.00 85.38 339 GLU A N 1
ATOM 2608 C CA . GLU A 1 339 ? -19.053 9.251 4.338 1.00 85.38 339 GLU A CA 1
ATOM 2609 C C . GLU A 1 339 ? -18.533 10.672 4.611 1.00 85.38 339 GLU A C 1
ATOM 2611 O O . GLU A 1 339 ? -17.452 11.042 4.143 1.00 85.38 339 GLU A O 1
ATOM 2616 N N . GLY A 1 340 ? -19.257 11.447 5.422 1.00 88.88 340 GLY A N 1
ATOM 2617 C CA . GLY A 1 340 ? -18.834 12.758 5.904 1.00 88.88 340 GLY A CA 1
ATOM 2618 C C . GLY A 1 340 ? -17.532 12.689 6.700 1.00 88.88 340 GLY A C 1
ATOM 2619 O O . GLY A 1 340 ? -16.624 13.487 6.455 1.00 88.88 340 GLY A O 1
ATOM 2620 N N . GLU A 1 341 ? -17.395 11.686 7.573 1.00 91.56 341 GLU A N 1
ATOM 2621 C CA . GLU A 1 341 ? -16.160 11.447 8.329 1.00 91.56 341 GLU A CA 1
ATOM 2622 C C . GLU A 1 341 ? -14.971 11.141 7.408 1.00 91.56 341 GLU A C 1
ATOM 2624 O O . GLU A 1 341 ? -13.916 11.764 7.534 1.00 91.56 341 GLU A O 1
ATOM 2629 N N . VAL A 1 342 ? -15.138 10.230 6.441 1.00 85.50 342 VAL A N 1
ATOM 2630 C CA . VAL A 1 342 ? -14.109 9.887 5.442 1.00 85.50 342 VAL A CA 1
ATOM 2631 C C . VAL A 1 342 ? -13.694 11.132 4.661 1.00 85.50 342 VAL A C 1
ATOM 2633 O O . VAL A 1 342 ? -12.499 11.393 4.512 1.00 85.50 342 VAL A O 1
ATOM 2636 N N . ARG A 1 343 ? -14.661 11.942 4.215 1.00 86.19 343 ARG A N 1
ATOM 2637 C CA . ARG A 1 343 ? -14.403 13.186 3.480 1.00 86.19 343 ARG A CA 1
ATOM 2638 C C . ARG A 1 343 ? -13.623 14.198 4.319 1.00 86.19 343 ARG A C 1
ATOM 2640 O O . ARG A 1 343 ? -12.670 14.806 3.829 1.00 86.19 343 ARG A O 1
ATOM 2647 N N . ARG A 1 344 ? -13.999 14.384 5.590 1.00 90.75 344 ARG A N 1
ATOM 2648 C CA . ARG A 1 344 ? -13.282 15.275 6.513 1.00 90.75 344 ARG A CA 1
ATOM 2649 C C . ARG A 1 344 ? -11.864 14.779 6.755 1.00 90.75 344 ARG A C 1
ATOM 2651 O O . ARG A 1 344 ? -10.932 15.572 6.667 1.00 90.75 344 ARG A O 1
ATOM 2658 N N . MET A 1 345 ? -11.689 13.483 6.990 1.00 88.31 345 MET A N 1
ATOM 2659 C CA . MET A 1 345 ? -10.370 12.896 7.211 1.00 88.31 345 MET A CA 1
ATOM 2660 C C . MET A 1 345 ? -9.466 13.009 5.986 1.00 88.31 345 MET A C 1
ATOM 2662 O O . MET A 1 345 ? -8.303 13.371 6.127 1.00 88.31 345 MET A O 1
ATOM 2666 N N . GLN A 1 346 ? -9.992 12.810 4.780 1.00 83.31 346 GLN A N 1
ATOM 2667 C CA . GLN A 1 346 ? -9.244 13.067 3.546 1.00 83.31 346 GLN A CA 1
ATOM 2668 C C . GLN A 1 346 ? -8.802 14.536 3.441 1.00 83.31 346 GLN A C 1
ATOM 2670 O O . GLN A 1 346 ? -7.658 14.805 3.083 1.00 83.31 346 GLN A O 1
ATOM 2675 N N . SER A 1 347 ? -9.659 15.486 3.832 1.00 86.88 347 SER A N 1
ATOM 2676 C CA . SER A 1 347 ? -9.302 16.913 3.896 1.00 86.88 347 SER A CA 1
ATOM 2677 C C . SER A 1 347 ? -8.176 17.200 4.905 1.00 86.88 347 SER A C 1
ATOM 2679 O O . SER A 1 347 ? -7.286 18.000 4.621 1.00 86.88 347 SER A O 1
ATOM 2681 N N . CYS A 1 348 ? -8.149 16.524 6.061 1.00 87.62 348 CYS A N 1
ATOM 2682 C CA . CYS A 1 348 ? -7.092 16.693 7.073 1.00 87.62 348 CYS A CA 1
ATOM 2683 C C . CYS A 1 348 ? -5.695 16.295 6.555 1.00 87.62 348 CYS A C 1
ATOM 2685 O O . CYS A 1 348 ? -4.689 16.935 6.896 1.00 87.62 348 CYS A O 1
ATOM 2687 N N . TYR A 1 349 ? -5.650 15.266 5.706 1.00 86.94 349 TYR A N 1
ATOM 2688 C CA . TYR A 1 349 ? -4.436 14.707 5.104 1.00 86.94 349 TYR A CA 1
ATOM 2689 C C . TYR A 1 349 ? -4.082 15.343 3.748 1.00 86.94 349 TYR A C 1
ATOM 2691 O O . TYR A 1 349 ? -3.046 15.020 3.169 1.00 86.94 349 TYR A O 1
ATOM 2699 N N . ALA A 1 350 ? -4.897 16.280 3.253 1.00 85.06 350 ALA A N 1
ATOM 2700 C CA . ALA A 1 350 ? -4.615 17.011 2.025 1.00 85.06 350 ALA A CA 1
ATOM 2701 C C . ALA A 1 350 ? -3.412 17.960 2.174 1.00 85.06 350 ALA A C 1
ATOM 2703 O O . ALA A 1 350 ? -3.111 18.472 3.259 1.00 85.06 350 ALA A O 1
ATOM 2704 N N . LEU A 1 351 ? -2.751 18.220 1.044 1.00 85.69 351 LEU A N 1
ATOM 2705 C CA . LEU A 1 351 ? -1.604 19.121 0.943 1.00 85.69 351 LEU A CA 1
ATOM 2706 C C . LEU A 1 351 ? -1.978 20.559 1.315 1.00 85.69 351 LEU A C 1
ATOM 2708 O O . LEU A 1 351 ? -2.902 21.138 0.736 1.00 85.69 351 LEU A O 1
ATOM 2712 N N . LYS A 1 352 ? -1.212 21.174 2.220 1.00 87.44 352 LYS A N 1
ATOM 2713 C CA . LYS A 1 352 ? -1.264 22.622 2.468 1.00 87.44 352 LYS A CA 1
ATOM 2714 C C . LYS A 1 352 ? -0.288 23.373 1.556 1.00 87.44 352 LYS A C 1
ATOM 2716 O O . LYS A 1 352 ? 0.611 22.798 0.948 1.00 87.44 352 LYS A O 1
ATOM 2721 N N . GLN A 1 353 ? -0.473 24.689 1.427 1.00 86.19 353 GLN A N 1
ATOM 2722 C CA . GLN A 1 353 ? 0.380 25.517 0.568 1.00 86.19 353 GLN A CA 1
ATOM 2723 C C . GLN A 1 353 ? 1.851 25.431 1.006 1.00 86.19 353 GLN A C 1
ATOM 2725 O O . GLN A 1 353 ? 2.180 25.784 2.135 1.00 86.19 353 GLN A O 1
ATOM 2730 N N . GLY A 1 354 ? 2.727 25.005 0.091 1.00 88.19 354 GLY A N 1
ATOM 2731 C CA . GLY A 1 354 ? 4.162 24.845 0.354 1.00 88.19 354 GLY A CA 1
ATOM 2732 C C . GLY A 1 354 ? 4.544 23.556 1.092 1.00 88.19 354 GLY A C 1
ATOM 2733 O O . GLY A 1 354 ? 5.712 23.399 1.423 1.00 88.19 354 GLY A O 1
ATOM 2734 N N . GLU A 1 355 ? 3.588 22.656 1.336 1.00 91.69 355 GLU A N 1
ATOM 2735 C CA . GLU A 1 355 ? 3.794 21.351 1.972 1.00 91.69 355 GLU A CA 1
ATOM 2736 C C . GLU A 1 355 ? 3.972 20.257 0.900 1.00 91.69 355 GLU A C 1
ATOM 2738 O O . GLU A 1 355 ? 3.270 20.253 -0.116 1.00 91.69 355 GLU A O 1
ATOM 2743 N N . SER A 1 356 ? 4.899 19.323 1.117 1.00 92.94 356 SER A N 1
ATOM 2744 C CA . SER A 1 356 ? 4.999 18.077 0.347 1.00 92.94 356 SER A CA 1
ATOM 2745 C C . SER A 1 356 ? 4.028 17.004 0.874 1.00 92.94 356 SER A C 1
ATOM 2747 O O . SER A 1 356 ? 3.442 17.159 1.946 1.00 92.94 356 SER A O 1
ATOM 2749 N N . ARG A 1 357 ? 3.825 15.892 0.155 1.00 86.00 357 ARG A N 1
ATOM 2750 C CA . ARG A 1 357 ? 2.934 14.807 0.628 1.00 86.00 357 ARG A CA 1
ATOM 2751 C C . ARG A 1 357 ? 3.509 14.129 1.859 1.00 86.00 357 ARG A C 1
ATOM 2753 O O . ARG A 1 357 ? 2.770 13.797 2.784 1.00 86.00 357 ARG A O 1
ATOM 2760 N N . LEU A 1 358 ? 4.831 13.984 1.887 1.00 90.69 358 LEU A N 1
ATOM 2761 C CA . LEU A 1 358 ? 5.556 13.496 3.050 1.00 90.69 358 LEU A CA 1
ATOM 2762 C C . LEU A 1 358 ? 5.337 14.401 4.271 1.00 90.69 358 LEU A C 1
ATOM 2764 O O . LEU A 1 358 ? 5.040 13.909 5.360 1.00 90.69 358 LEU A O 1
ATOM 2768 N N . GLN A 1 359 ? 5.422 15.721 4.086 1.00 95.38 359 GLN A N 1
ATOM 2769 C CA . GLN A 1 359 ? 5.167 16.690 5.155 1.00 95.38 359 GLN A CA 1
ATOM 2770 C C . GLN A 1 359 ? 3.702 16.662 5.624 1.00 95.38 359 GLN A C 1
ATOM 2772 O O . GLN A 1 359 ? 3.455 16.713 6.828 1.00 95.38 359 GLN A O 1
ATOM 2777 N N . ALA A 1 360 ? 2.739 16.478 4.714 1.00 90.94 360 ALA A N 1
ATOM 2778 C CA . ALA A 1 360 ? 1.327 16.329 5.072 1.00 90.94 360 ALA A CA 1
ATOM 2779 C C . ALA A 1 360 ? 1.069 15.090 5.945 1.00 90.94 360 ALA A C 1
ATOM 2781 O O . ALA A 1 360 ? 0.363 15.184 6.954 1.00 90.94 360 ALA A O 1
ATOM 2782 N N . ALA A 1 361 ? 1.688 13.951 5.613 1.00 87.94 361 ALA A N 1
ATOM 2783 C CA . ALA A 1 361 ? 1.634 12.748 6.442 1.00 87.94 361 ALA A CA 1
ATOM 2784 C C . ALA A 1 361 ? 2.314 12.969 7.806 1.00 87.94 361 ALA A C 1
ATOM 2786 O O . ALA A 1 361 ? 1.726 12.674 8.848 1.00 87.94 361 ALA A O 1
ATOM 2787 N N . ASN A 1 362 ? 3.517 13.553 7.818 1.00 95.25 362 ASN A N 1
ATOM 2788 C CA . ASN A 1 362 ? 4.265 13.867 9.037 1.00 95.25 362 ASN A CA 1
ATOM 2789 C C . ASN A 1 362 ? 3.474 14.772 9.994 1.00 95.25 362 ASN A C 1
ATOM 2791 O O . ASN A 1 362 ? 3.415 14.497 11.191 1.00 95.25 362 ASN A O 1
ATOM 2795 N N . ARG A 1 363 ? 2.808 15.808 9.474 1.00 93.62 363 ARG A N 1
ATOM 2796 C CA . ARG A 1 363 ? 1.961 16.714 10.260 1.00 93.62 363 ARG A CA 1
ATOM 2797 C C . ARG A 1 363 ? 0.857 15.973 11.009 1.00 93.62 363 ARG A C 1
ATOM 2799 O O . ARG A 1 363 ? 0.541 16.343 12.136 1.00 93.62 363 ARG A O 1
ATOM 2806 N N . GLN A 1 364 ? 0.236 14.974 10.385 1.00 91.50 364 GLN A N 1
ATOM 2807 C CA . GLN A 1 364 ? -0.817 14.185 11.027 1.00 91.50 364 GLN A CA 1
ATOM 2808 C C . GLN A 1 364 ? -0.240 13.150 11.999 1.00 91.50 364 GLN A C 1
ATOM 2810 O O . GLN A 1 364 ? -0.732 13.035 13.118 1.00 91.50 364 GLN A O 1
ATOM 2815 N N . LEU A 1 365 ? 0.859 12.483 11.639 1.00 91.62 365 LEU A N 1
ATOM 2816 C CA . LEU A 1 365 ? 1.557 11.542 12.525 1.00 91.62 365 LEU A CA 1
ATOM 2817 C C . LEU A 1 365 ? 2.155 12.219 13.773 1.00 91.62 365 LEU A C 1
ATOM 2819 O O . LEU A 1 365 ? 2.307 11.571 14.800 1.00 91.62 365 LEU A O 1
ATOM 2823 N N . ASN A 1 366 ? 2.447 13.522 13.716 1.00 93.81 366 ASN A N 1
ATOM 2824 C CA . ASN A 1 366 ? 2.929 14.321 14.846 1.00 93.81 366 ASN A CA 1
ATOM 2825 C C . ASN A 1 366 ? 1.824 14.904 15.745 1.00 93.81 366 ASN A C 1
ATOM 2827 O O . ASN A 1 366 ? 2.155 15.509 16.762 1.00 93.81 366 ASN A O 1
ATOM 2831 N N . LEU A 1 367 ? 0.537 14.765 15.399 1.00 86.81 367 LEU A N 1
ATOM 2832 C CA . LEU A 1 367 ? -0.545 15.538 16.030 1.00 86.81 367 LEU A CA 1
ATOM 2833 C C . LEU A 1 367 ? -0.608 15.381 17.562 1.00 86.81 367 LEU A C 1
ATOM 2835 O O . LEU A 1 367 ? -0.852 16.358 18.264 1.00 86.81 367 LEU A O 1
ATOM 2839 N N . ALA A 1 368 ? -0.393 14.161 18.060 1.00 84.00 368 ALA A N 1
ATOM 2840 C CA . ALA A 1 368 ? -0.458 13.807 19.481 1.00 84.00 368 ALA A CA 1
ATOM 2841 C C . ALA A 1 368 ? 0.918 13.432 20.072 1.00 84.00 368 ALA A C 1
ATOM 2843 O O . ALA A 1 368 ? 0.998 12.858 21.155 1.00 84.00 368 ALA A O 1
ATOM 2844 N N . VAL A 1 369 ? 2.009 13.735 19.360 1.00 90.06 369 VAL A N 1
ATOM 2845 C CA . VAL A 1 369 ? 3.373 13.383 19.778 1.00 90.06 369 VAL A CA 1
ATOM 2846 C C . VAL A 1 369 ? 3.951 14.500 20.644 1.00 90.06 369 VAL A C 1
ATOM 2848 O O . VAL A 1 369 ? 3.986 15.655 20.226 1.00 90.06 369 VAL A O 1
ATOM 2851 N N . GLU A 1 370 ? 4.449 14.165 21.839 1.00 86.69 370 GLU A N 1
ATOM 2852 C CA . GLU A 1 370 ? 5.019 15.147 22.780 1.00 86.69 370 GLU A CA 1
ATOM 2853 C C . GLU A 1 370 ? 6.267 15.845 22.213 1.00 86.69 370 GLU A C 1
ATOM 2855 O O . GLU A 1 370 ? 6.488 17.043 22.418 1.00 86.69 370 GLU A O 1
ATOM 2860 N N . HIS A 1 371 ? 7.087 15.097 21.476 1.00 88.94 371 HIS A N 1
ATOM 2861 C CA . HIS A 1 371 ? 8.295 15.587 20.818 1.00 88.94 371 HIS A CA 1
ATOM 2862 C C . HIS A 1 371 ? 8.225 15.299 19.314 1.00 88.94 371 HIS A C 1
ATOM 2864 O O . HIS A 1 371 ? 8.766 14.290 18.858 1.00 88.94 371 HIS A O 1
ATOM 2870 N N . PRO A 1 372 ? 7.533 16.158 18.538 1.00 92.12 372 PRO A N 1
ATOM 2871 C CA . PRO A 1 372 ? 7.419 15.999 17.097 1.00 92.12 372 PRO A CA 1
ATOM 2872 C C . PRO A 1 372 ? 8.786 15.898 16.427 1.00 92.12 372 PRO A C 1
ATOM 2874 O O . PRO A 1 372 ? 9.735 16.584 16.812 1.00 92.12 372 PRO A O 1
ATOM 2877 N N . ILE A 1 373 ? 8.861 15.069 15.393 1.00 95.62 373 ILE A N 1
ATOM 2878 C CA . ILE A 1 373 ? 10.069 14.889 14.587 1.00 95.62 373 ILE A CA 1
ATOM 2879 C C . ILE A 1 373 ? 9.813 15.284 13.138 1.00 95.62 373 ILE A C 1
ATOM 2881 O O . ILE A 1 373 ? 8.705 15.114 12.623 1.00 95.62 373 ILE A O 1
ATOM 2885 N N . GLU A 1 374 ? 10.853 15.778 12.476 1.00 96.62 374 GLU A N 1
ATOM 2886 C CA . GLU A 1 374 ? 10.828 16.046 11.039 1.00 96.62 374 GLU A CA 1
ATOM 2887 C C . GLU A 1 374 ? 10.742 14.735 10.237 1.00 96.62 374 GLU A C 1
ATOM 2889 O O . GLU A 1 374 ? 11.171 13.676 10.717 1.00 96.62 374 GLU A O 1
ATOM 2894 N N . PRO A 1 375 ? 10.179 14.769 9.019 1.00 96.31 375 PRO A N 1
ATOM 2895 C CA . PRO A 1 375 ? 10.178 13.605 8.152 1.00 96.31 375 PRO A CA 1
ATOM 2896 C C . PRO A 1 375 ? 11.592 13.295 7.646 1.00 96.31 375 PRO A C 1
ATOM 2898 O O . PRO A 1 375 ? 12.352 14.195 7.288 1.00 96.31 375 PRO A O 1
ATOM 2901 N N . THR A 1 376 ? 11.924 12.009 7.577 1.00 94.81 376 THR A N 1
ATOM 2902 C CA . THR A 1 376 ? 13.190 11.503 7.008 1.00 94.81 376 THR A CA 1
ATOM 2903 C C . THR A 1 376 ? 12.971 10.589 5.802 1.00 94.81 376 THR A C 1
ATOM 2905 O O . THR A 1 376 ? 13.917 10.279 5.084 1.00 94.81 376 THR A O 1
ATOM 2908 N N . GLY A 1 377 ? 11.717 10.188 5.556 1.00 84.38 377 GLY A N 1
ATOM 2909 C CA . GLY A 1 377 ? 11.321 9.306 4.462 1.00 84.38 377 GLY A CA 1
ATOM 2910 C C . GLY A 1 377 ? 11.579 9.876 3.060 1.00 84.38 377 GLY A C 1
ATOM 2911 O O . GLY A 1 377 ? 11.749 11.085 2.892 1.00 84.38 377 GLY A O 1
ATOM 2912 N N . PRO A 1 378 ? 11.571 9.025 2.018 1.00 82.94 378 PRO A N 1
ATOM 2913 C CA . PRO A 1 378 ? 11.466 9.504 0.644 1.00 82.94 378 PRO A CA 1
ATOM 2914 C C . PRO A 1 378 ? 10.124 10.219 0.429 1.00 82.94 378 PRO A C 1
ATOM 2916 O O . PRO A 1 378 ? 9.138 9.923 1.104 1.00 82.94 378 PRO A O 1
ATOM 2919 N N . GLU A 1 379 ? 10.068 11.144 -0.531 1.00 89.94 379 GLU A N 1
ATOM 2920 C CA . GLU A 1 379 ? 8.814 11.825 -0.868 1.00 89.94 379 GLU A CA 1
ATOM 2921 C C . GLU A 1 379 ? 7.730 10.815 -1.284 1.00 89.94 379 GLU A C 1
ATOM 2923 O O . GLU A 1 379 ? 8.020 9.816 -1.944 1.00 89.94 379 GLU A O 1
ATOM 2928 N N . ILE A 1 380 ? 6.481 11.076 -0.889 1.00 74.38 380 ILE A N 1
ATOM 2929 C CA . ILE A 1 380 ? 5.348 10.208 -1.219 1.00 74.38 380 ILE A CA 1
ATOM 2930 C C . ILE A 1 380 ? 4.871 10.548 -2.634 1.00 74.38 380 ILE A C 1
ATOM 2932 O O . ILE A 1 380 ? 4.596 11.711 -2.940 1.00 74.38 380 ILE A O 1
ATOM 2936 N N . ASP A 1 381 ? 4.756 9.538 -3.494 1.00 69.31 381 ASP A N 1
ATOM 2937 C CA . ASP A 1 381 ? 4.250 9.703 -4.854 1.00 69.31 381 ASP A CA 1
ATOM 2938 C C . ASP A 1 381 ? 2.747 10.043 -4.867 1.00 69.31 381 ASP A C 1
ATOM 2940 O O . ASP A 1 381 ? 1.991 9.741 -3.942 1.00 69.31 381 ASP A O 1
ATOM 2944 N N . ALA A 1 382 ? 2.296 10.708 -5.932 1.00 71.06 382 ALA A N 1
ATOM 2945 C CA . ALA A 1 382 ? 0.878 11.014 -6.109 1.00 71.06 382 ALA A CA 1
ATOM 2946 C C . ALA A 1 382 ? 0.054 9.724 -6.256 1.00 71.06 382 ALA A C 1
ATOM 2948 O O . ALA A 1 382 ? 0.347 8.917 -7.138 1.00 71.06 382 ALA A O 1
ATOM 2949 N N . GLY A 1 383 ? -0.993 9.569 -5.445 1.00 62.81 383 GLY A N 1
ATOM 2950 C CA . GLY A 1 383 ? -1.807 8.354 -5.355 1.00 62.81 383 GLY A CA 1
ATOM 2951 C C . GLY A 1 383 ? -1.422 7.416 -4.204 1.00 62.81 383 GLY A C 1
ATOM 2952 O O . GLY A 1 383 ? -2.206 6.528 -3.882 1.00 62.81 383 GLY A O 1
ATOM 2953 N N . ASP A 1 384 ? -0.261 7.622 -3.567 1.00 61.16 384 ASP A N 1
ATOM 2954 C CA . ASP A 1 384 ? 0.217 6.826 -2.425 1.00 61.16 384 ASP A CA 1
ATOM 2955 C C . ASP A 1 384 ? 0.111 7.584 -1.086 1.00 61.16 384 ASP A C 1
ATOM 2957 O O . ASP A 1 384 ? 0.775 7.229 -0.096 1.00 61.16 384 ASP A O 1
ATOM 2961 N N . GLU A 1 385 ? -0.704 8.647 -1.055 1.00 75.31 385 GLU A N 1
ATOM 2962 C CA . GLU A 1 385 ? -0.982 9.440 0.138 1.00 75.31 385 GLU A CA 1
ATOM 2963 C C . GLU A 1 385 ? -1.578 8.585 1.267 1.00 75.31 385 GLU A C 1
ATOM 2965 O O . GLU A 1 385 ? -2.244 7.572 1.054 1.00 75.31 385 GLU A O 1
ATOM 2970 N N . MET A 1 386 ? -1.354 9.008 2.512 1.00 75.69 386 MET A N 1
ATOM 2971 C CA . MET A 1 386 ? -1.938 8.328 3.663 1.00 75.69 386 MET A CA 1
ATOM 2972 C C . MET A 1 386 ? -3.454 8.568 3.706 1.00 75.69 386 MET A C 1
ATOM 2974 O O . MET A 1 386 ? -3.908 9.687 3.933 1.00 75.69 386 MET A O 1
ATOM 2978 N N . THR A 1 387 ? -4.234 7.501 3.521 1.00 75.44 387 THR A N 1
ATOM 2979 C CA . THR A 1 387 ? -5.700 7.501 3.635 1.00 75.44 387 THR A CA 1
ATOM 2980 C C . THR A 1 387 ? -6.122 6.712 4.880 1.00 75.44 387 THR A C 1
ATOM 2982 O O . THR A 1 387 ? -6.277 5.491 4.805 1.00 75.44 387 THR A O 1
ATOM 2985 N N . PRO A 1 388 ? -6.293 7.364 6.042 1.00 81.81 388 PRO A N 1
ATOM 2986 C CA . PRO A 1 388 ? -6.451 6.659 7.315 1.00 81.81 388 PRO A CA 1
ATOM 2987 C C . PRO A 1 388 ? -7.799 5.945 7.463 1.00 81.81 388 PRO A C 1
ATOM 2989 O O . PRO A 1 388 ? -7.902 5.013 8.253 1.00 81.81 388 PRO A O 1
ATOM 2992 N N . TYR A 1 389 ? -8.841 6.405 6.761 1.00 86.19 389 TYR A N 1
ATOM 2993 C CA . TYR A 1 389 ? -10.206 5.882 6.848 1.00 86.19 389 TYR A CA 1
ATOM 2994 C C . TYR A 1 389 ? -10.522 5.096 5.573 1.00 86.19 389 TYR A C 1
ATOM 2996 O O . TYR A 1 389 ? -10.691 5.671 4.496 1.00 86.19 389 TYR A O 1
ATOM 3004 N N . ILE A 1 390 ? -10.594 3.775 5.705 1.00 76.94 390 ILE A N 1
ATOM 3005 C CA . ILE A 1 390 ? -10.813 2.825 4.616 1.00 76.94 390 ILE A CA 1
ATOM 3006 C C . ILE A 1 390 ? -12.270 2.361 4.684 1.00 76.94 390 ILE A C 1
ATOM 3008 O O . ILE A 1 390 ? -12.649 1.572 5.552 1.00 76.94 390 ILE A O 1
ATOM 3012 N N . SER A 1 391 ? -13.097 2.891 3.781 1.00 74.94 391 SER A N 1
ATOM 3013 C CA . SER A 1 391 ? -14.517 2.543 3.673 1.00 74.94 391 SER A CA 1
ATOM 3014 C C . SER A 1 391 ? -14.718 1.284 2.831 1.00 74.94 391 SER A C 1
ATOM 3016 O O . SER A 1 391 ? -14.228 1.193 1.705 1.00 74.94 391 SER A O 1
ATOM 3018 N N . THR A 1 392 ? -15.494 0.344 3.360 1.00 65.88 392 THR A N 1
ATOM 3019 C CA . THR A 1 392 ? -15.928 -0.904 2.699 1.00 65.88 392 THR A CA 1
ATOM 3020 C C . THR A 1 392 ? -17.453 -0.931 2.510 1.00 65.88 392 THR A C 1
ATOM 3022 O O . THR A 1 392 ? -18.045 -1.977 2.236 1.00 65.88 392 THR A O 1
ATOM 3025 N N . ILE A 1 393 ? -18.107 0.233 2.637 1.00 57.72 393 ILE A N 1
ATOM 3026 C CA . ILE A 1 393 ? -19.569 0.407 2.585 1.00 57.72 393 ILE A CA 1
ATOM 3027 C C . ILE A 1 393 ? -20.185 -0.187 1.303 1.00 57.72 393 ILE A C 1
ATOM 3029 O O . ILE A 1 393 ? -21.305 -0.693 1.346 1.00 57.72 393 ILE A O 1
ATOM 3033 N N . GLY A 1 394 ? -19.453 -0.187 0.182 1.00 44.38 394 GLY A N 1
ATOM 3034 C CA . GLY A 1 394 ? -19.959 -0.593 -1.134 1.00 44.38 394 GLY A CA 1
ATOM 3035 C C . GLY A 1 394 ? -20.410 -2.054 -1.269 1.00 44.38 394 GLY A C 1
ATOM 3036 O O . GLY A 1 394 ? -21.155 -2.359 -2.199 1.00 44.38 394 GLY A O 1
ATOM 3037 N N . ASP A 1 395 ? -20.016 -2.958 -0.361 1.00 53.50 395 ASP A N 1
ATOM 3038 C CA . ASP A 1 395 ? -20.409 -4.370 -0.459 1.00 53.50 395 ASP A CA 1
ATOM 3039 C C . ASP A 1 395 ? -21.674 -4.677 0.340 1.00 53.50 395 ASP A C 1
ATOM 3041 O O . ASP A 1 395 ? -22.413 -5.583 -0.047 1.00 53.50 395 ASP A O 1
ATOM 3045 N N . GLY A 1 396 ? -21.923 -3.965 1.452 1.00 60.66 396 GLY A N 1
ATOM 3046 C CA . GLY A 1 396 ? -23.084 -4.127 2.347 1.00 60.66 396 GLY A CA 1
ATOM 3047 C C . GLY A 1 396 ? -23.354 -5.556 2.852 1.00 60.66 396 GLY A C 1
ATOM 3048 O O . GLY A 1 396 ? -24.360 -5.807 3.516 1.00 60.66 396 GLY A O 1
ATOM 3049 N N . LYS A 1 397 ? -22.494 -6.520 2.508 1.00 79.81 397 LYS A N 1
ATOM 3050 C CA . LYS A 1 397 ? -22.721 -7.942 2.726 1.00 79.81 397 LYS A CA 1
ATOM 3051 C C . LYS A 1 397 ? -22.208 -8.317 4.103 1.00 79.81 397 LYS A C 1
ATOM 3053 O O . LYS A 1 397 ? -21.054 -8.026 4.421 1.00 79.81 397 LYS A O 1
ATOM 3058 N N . PRO A 1 398 ? -23.035 -8.988 4.913 1.00 90.00 398 PRO A N 1
ATOM 3059 C CA . PRO A 1 398 ? -22.546 -9.543 6.152 1.00 90.00 398 PRO A CA 1
ATOM 3060 C C . PRO A 1 398 ? -21.478 -10.601 5.859 1.00 90.00 398 PRO A C 1
ATOM 3062 O O . PRO A 1 398 ? -21.580 -11.347 4.882 1.00 90.00 398 PRO A O 1
ATOM 3065 N N . VAL A 1 399 ? -20.489 -10.688 6.739 1.00 93.00 399 VAL A N 1
ATOM 3066 C CA . VAL A 1 399 ? -19.450 -11.718 6.733 1.00 93.00 399 VAL A CA 1
ATOM 3067 C C . VAL A 1 399 ? -19.471 -12.485 8.059 1.00 93.00 399 VAL A C 1
ATOM 3069 O O . VAL A 1 399 ? -19.921 -11.932 9.072 1.00 93.00 399 VAL A O 1
ATOM 3072 N N . PRO A 1 400 ? -19.031 -13.753 8.077 1.00 96.94 400 PRO A N 1
ATOM 3073 C CA . PRO A 1 400 ? -18.881 -14.512 9.311 1.00 96.94 400 PRO A CA 1
ATOM 3074 C C . PRO A 1 400 ? -17.887 -13.845 10.264 1.00 96.94 400 PRO A C 1
ATOM 3076 O O . PRO A 1 400 ? -16.817 -13.389 9.852 1.00 96.94 400 PRO A O 1
ATOM 3079 N N . MET A 1 401 ? -18.247 -13.798 11.546 1.00 98.00 401 MET A N 1
ATOM 3080 C CA . MET A 1 401 ? -17.460 -13.150 12.591 1.00 98.00 401 MET A CA 1
ATOM 3081 C C . MET A 1 401 ? -17.539 -13.923 13.909 1.00 98.00 401 MET A C 1
ATOM 3083 O O . MET A 1 401 ? -18.564 -14.525 14.221 1.00 98.00 401 MET A O 1
ATOM 3087 N N . ALA A 1 402 ? -16.486 -13.893 14.721 1.00 98.38 402 ALA A N 1
ATOM 3088 C CA . ALA A 1 402 ? -16.514 -14.478 16.061 1.00 98.38 402 ALA A CA 1
ATOM 3089 C C . ALA A 1 402 ? -15.732 -13.631 17.067 1.00 98.38 402 ALA A C 1
ATOM 3091 O O . ALA A 1 402 ? -14.678 -13.090 16.732 1.00 98.38 402 ALA A O 1
ATOM 3092 N N . LEU A 1 403 ? -16.221 -13.552 18.308 1.00 98.19 403 LEU A N 1
ATOM 3093 C CA . LEU A 1 403 ? -15.439 -12.993 19.410 1.00 98.19 403 LEU A CA 1
ATOM 3094 C C . LEU A 1 403 ? -14.534 -14.066 20.007 1.00 98.19 403 LEU A C 1
ATOM 3096 O O . LEU A 1 403 ? -14.997 -15.082 20.524 1.00 98.19 403 LEU A O 1
ATOM 3100 N N . VAL A 1 404 ? -13.231 -13.814 19.945 1.00 97.94 404 VAL A N 1
ATOM 3101 C CA . VAL A 1 404 ? -12.168 -14.698 20.441 1.00 97.94 404 VAL A CA 1
ATOM 3102 C C . VAL A 1 404 ? -11.340 -13.940 21.476 1.00 97.94 404 VAL A C 1
ATOM 3104 O O . VAL A 1 404 ? -10.180 -13.579 21.286 1.00 97.94 404 VAL A O 1
ATOM 3107 N N . SER A 1 405 ? -12.012 -13.634 22.578 1.00 97.56 405 SER A N 1
ATOM 3108 C CA . SER A 1 405 ? -11.525 -12.796 23.674 1.00 97.56 405 SER A CA 1
ATOM 3109 C C . SER A 1 405 ? -10.981 -13.646 24.831 1.00 97.56 405 SER A C 1
ATOM 3111 O O . SER A 1 405 ? -10.981 -14.880 24.765 1.00 97.56 405 SER A O 1
ATOM 3113 N N . ARG A 1 406 ? -10.513 -12.996 25.905 1.00 96.44 406 ARG A N 1
ATOM 3114 C CA . ARG A 1 406 ? -10.114 -13.681 27.148 1.00 96.44 406 ARG A CA 1
ATOM 3115 C C . ARG A 1 406 ? -10.348 -12.831 28.404 1.00 96.44 406 ARG A C 1
ATOM 3117 O O . ARG A 1 406 ? -10.259 -11.606 28.313 1.00 96.44 406 ARG A O 1
ATOM 3124 N N . PRO A 1 407 ? -10.615 -13.444 29.575 1.00 95.44 407 PRO A N 1
ATOM 3125 C CA . PRO A 1 407 ? -10.830 -12.738 30.836 1.00 95.44 407 PRO A CA 1
ATOM 3126 C C . PRO A 1 407 ? -9.515 -12.277 31.490 1.00 95.44 407 PRO A C 1
ATOM 3128 O O . PRO A 1 407 ? -8.448 -12.819 31.189 1.00 95.44 407 PRO A O 1
ATOM 3131 N N . PRO A 1 408 ? -9.575 -11.344 32.460 1.00 94.12 408 PRO A N 1
ATOM 3132 C CA . PRO A 1 408 ? -8.402 -10.934 33.219 1.00 94.12 408 PRO A CA 1
ATOM 3133 C C . PRO A 1 408 ? -7.988 -12.026 34.210 1.00 94.12 408 PRO A C 1
ATOM 3135 O O . PRO A 1 408 ? -8.805 -12.546 34.983 1.00 94.12 408 PRO A O 1
ATOM 3138 N N . TYR A 1 409 ? -6.690 -12.311 34.275 1.00 93.81 409 TYR A N 1
ATOM 3139 C CA . TYR A 1 409 ? -6.100 -13.327 35.139 1.00 93.81 409 TYR A CA 1
ATOM 3140 C C . TYR A 1 409 ? -4.993 -12.747 36.029 1.00 93.81 409 TYR A C 1
ATOM 3142 O O . TYR A 1 409 ? -3.890 -12.440 35.585 1.00 93.81 409 TYR A O 1
ATOM 3150 N N . GLY A 1 410 ? -5.303 -12.597 37.321 1.00 88.56 410 GLY A N 1
ATOM 3151 C CA . GLY A 1 410 ? -4.447 -11.881 38.273 1.00 88.56 410 GLY A CA 1
ATOM 3152 C C . GLY A 1 410 ? -3.336 -12.696 38.935 1.00 88.56 410 GLY A C 1
ATOM 3153 O O . GLY A 1 410 ? -2.454 -12.100 39.556 1.00 88.56 410 GLY A O 1
ATOM 3154 N N . ALA A 1 411 ? -3.370 -14.031 38.855 1.00 89.31 411 ALA A N 1
ATOM 3155 C CA . ALA A 1 411 ? -2.373 -14.862 39.526 1.00 89.31 411 ALA A CA 1
ATOM 3156 C C . ALA A 1 411 ? -1.001 -14.738 38.846 1.00 89.31 411 ALA A C 1
ATOM 3158 O O . ALA A 1 411 ? -0.910 -14.634 37.627 1.00 89.31 411 ALA A O 1
ATOM 3159 N N . ILE A 1 412 ? 0.066 -14.771 39.649 1.00 87.19 412 ILE A N 1
ATOM 3160 C CA . ILE A 1 412 ? 1.459 -14.699 39.183 1.00 87.19 412 ILE A CA 1
ATOM 3161 C C . ILE A 1 412 ? 1.917 -16.104 38.762 1.00 87.19 412 ILE A C 1
ATOM 3163 O O . ILE A 1 412 ? 2.755 -16.727 39.412 1.00 87.19 412 ILE A O 1
ATOM 3167 N N . ASP A 1 413 ? 1.291 -16.649 37.722 1.00 89.00 413 ASP A N 1
ATOM 3168 C CA . ASP A 1 413 ? 1.696 -17.889 37.064 1.00 89.00 413 ASP A CA 1
ATOM 3169 C C . ASP A 1 413 ? 1.263 -17.901 35.588 1.00 89.00 413 ASP A C 1
ATOM 3171 O O . ASP A 1 413 ? 0.567 -17.008 35.121 1.00 89.00 413 ASP A O 1
ATOM 3175 N N . SER A 1 414 ? 1.680 -18.922 34.843 1.00 86.31 414 SER A N 1
ATOM 3176 C CA . SER A 1 414 ? 1.426 -19.035 33.402 1.00 86.31 414 SER A CA 1
ATOM 3177 C C . SER A 1 414 ? 0.316 -20.043 33.070 1.00 86.31 414 SER A C 1
ATOM 3179 O O . SER A 1 414 ? 0.371 -20.688 32.026 1.00 86.31 414 SER A O 1
ATOM 3181 N N . LYS A 1 415 ? -0.661 -20.260 33.967 1.00 87.81 415 LYS A N 1
ATOM 3182 C CA . LYS A 1 415 ? -1.675 -21.319 33.787 1.00 87.81 415 LYS A CA 1
ATOM 3183 C C . LYS A 1 415 ? -2.845 -20.926 32.885 1.00 87.81 415 LYS A C 1
ATOM 3185 O O . LYS A 1 415 ? -3.466 -21.808 32.303 1.00 87.81 415 LYS A O 1
ATOM 3190 N N . SER A 1 416 ? -3.141 -19.634 32.746 1.00 89.62 416 SER A N 1
ATOM 3191 C CA . SER A 1 416 ? -4.280 -19.130 31.958 1.00 89.62 416 SER A CA 1
ATOM 3192 C C . SER A 1 416 ? -3.949 -19.000 30.464 1.00 89.62 416 SER A C 1
ATOM 3194 O O . SER A 1 416 ? -3.974 -17.908 29.898 1.00 89.62 416 SER A O 1
ATOM 3196 N N . VAL A 1 417 ? -3.579 -20.122 29.835 1.00 91.69 417 VAL A N 1
ATOM 3197 C CA . VAL A 1 417 ? -3.189 -20.178 28.412 1.00 91.69 417 VAL A CA 1
ATOM 3198 C C . VAL A 1 417 ? -4.258 -20.737 27.494 1.00 91.69 417 VAL A C 1
ATOM 3200 O O . VAL A 1 417 ? -4.318 -20.323 26.338 1.00 91.69 417 VAL A O 1
ATOM 3203 N N . HIS A 1 418 ? -5.074 -21.671 27.981 1.00 94.25 418 HIS A N 1
ATOM 3204 C CA . HIS A 1 418 ? -6.094 -22.328 27.176 1.00 94.25 418 HIS A CA 1
ATOM 3205 C C . HIS A 1 418 ? -7.391 -21.520 27.243 1.00 94.25 418 HIS A C 1
ATOM 3207 O O . HIS A 1 418 ? -8.259 -21.751 28.077 1.00 94.25 418 HIS A O 1
ATOM 3213 N N . VAL A 1 419 ? -7.460 -20.493 26.400 1.00 96.56 419 VAL A N 1
ATOM 3214 C CA . VAL A 1 419 ? -8.585 -19.558 26.297 1.00 96.56 419 VAL A CA 1
ATOM 3215 C C . VAL A 1 419 ? -8.903 -19.299 24.822 1.00 96.56 419 VAL A C 1
ATOM 3217 O O . VAL A 1 419 ? -7.996 -19.418 23.987 1.00 96.56 419 VAL A O 1
ATOM 3220 N N . PRO A 1 420 ? -10.142 -18.891 24.484 1.00 98.25 420 PRO A N 1
ATOM 3221 C CA . PRO A 1 420 ? -10.574 -18.702 23.102 1.00 98.25 420 PRO A CA 1
ATOM 3222 C C . PRO A 1 420 ? -9.639 -17.860 22.232 1.00 98.25 420 PRO A C 1
ATOM 3224 O O . PRO A 1 420 ? -9.371 -18.255 21.099 1.00 98.25 420 PRO A O 1
ATOM 3227 N N . GLN A 1 421 ? -9.116 -16.748 22.762 1.00 98.25 421 GLN A N 1
ATOM 3228 C CA . GLN A 1 421 ? -8.127 -15.900 22.084 1.00 98.25 421 GLN A CA 1
ATOM 3229 C C . GLN A 1 421 ? -6.897 -16.685 21.613 1.00 98.25 421 GLN A C 1
ATOM 3231 O O . GLN A 1 421 ? -6.562 -16.693 20.428 1.00 98.25 421 GLN A O 1
ATOM 3236 N N . ASN A 1 422 ? -6.209 -17.331 22.555 1.00 98.19 422 ASN A N 1
ATOM 3237 C CA . ASN A 1 422 ? -4.932 -17.975 22.283 1.00 98.19 422 ASN A CA 1
ATOM 3238 C C . ASN A 1 422 ? -5.131 -19.169 21.343 1.00 98.19 422 ASN A C 1
ATOM 3240 O O . ASN A 1 422 ? -4.342 -19.360 20.419 1.00 98.19 422 ASN A O 1
ATOM 3244 N N . GLU A 1 423 ? -6.207 -19.943 21.527 1.00 97.69 423 GLU A N 1
ATOM 3245 C CA . GLU A 1 423 ? -6.518 -21.047 20.617 1.00 97.69 423 GLU A CA 1
ATOM 3246 C C . GLU A 1 423 ? -6.944 -20.579 19.228 1.00 97.69 423 GLU A C 1
ATOM 3248 O O . GLU A 1 423 ? -6.601 -21.255 18.263 1.00 97.69 423 GLU A O 1
ATOM 3253 N N . ALA A 1 424 ? -7.595 -19.420 19.082 1.00 98.44 424 ALA A N 1
ATOM 3254 C CA . ALA A 1 424 ? -7.892 -18.868 17.761 1.00 98.44 424 ALA A CA 1
ATOM 3255 C C . ALA A 1 424 ? -6.594 -18.585 16.989 1.00 98.44 424 ALA A C 1
ATOM 3257 O O . ALA A 1 424 ? -6.407 -19.081 15.875 1.00 98.44 424 ALA A O 1
ATOM 3258 N N . TRP A 1 425 ? -5.654 -17.855 17.604 1.00 98.56 425 TRP A N 1
ATOM 3259 C CA . TRP A 1 425 ? -4.352 -17.559 16.997 1.00 98.56 425 TRP A CA 1
ATOM 3260 C C . TRP A 1 425 ? -3.561 -18.829 16.687 1.00 98.56 425 TRP A C 1
ATOM 3262 O O . TRP A 1 425 ? -3.099 -19.019 15.559 1.00 98.56 425 TRP A O 1
ATOM 3272 N N . LEU A 1 426 ? -3.425 -19.728 17.667 1.00 98.62 426 LEU A N 1
ATOM 3273 C CA . LEU A 1 426 ? -2.677 -20.965 17.481 1.00 98.62 426 LEU A CA 1
ATOM 3274 C C . LEU A 1 426 ? -3.338 -21.867 16.437 1.00 98.62 426 LEU A C 1
ATOM 3276 O O . LEU A 1 426 ? -2.629 -22.458 15.628 1.00 98.62 426 LEU A O 1
ATOM 3280 N N . SER A 1 427 ? -4.667 -21.971 16.407 1.00 98.12 427 SER A N 1
ATOM 3281 C CA . SER A 1 427 ? -5.378 -22.793 15.426 1.00 98.12 427 SER A CA 1
ATOM 3282 C C . SER A 1 427 ? -5.184 -22.281 14.006 1.00 98.12 427 SER A C 1
ATOM 3284 O O . SER A 1 427 ? -4.840 -23.075 13.125 1.00 98.12 427 SER A O 1
ATOM 3286 N N . LEU A 1 428 ? -5.298 -20.968 13.782 1.00 98.50 428 LEU A N 1
ATOM 3287 C CA . LEU A 1 428 ? -5.024 -20.372 12.475 1.00 98.50 428 LEU A CA 1
ATOM 3288 C C . LEU A 1 428 ? -3.577 -20.641 12.040 1.00 98.50 428 LEU A C 1
ATOM 3290 O O . LEU A 1 428 ? -3.353 -21.159 10.947 1.00 98.50 428 LEU A O 1
ATOM 3294 N N . ILE A 1 429 ? -2.595 -20.419 12.920 1.00 98.56 429 ILE A N 1
ATOM 3295 C CA . ILE A 1 429 ? -1.174 -20.686 12.630 1.00 98.56 429 ILE A CA 1
ATOM 3296 C C . ILE A 1 429 ? -0.917 -22.175 12.358 1.00 98.56 429 ILE A C 1
ATOM 3298 O O . ILE A 1 429 ? -0.153 -22.521 11.455 1.00 98.56 429 ILE A O 1
ATOM 3302 N N . ARG A 1 430 ? -1.542 -23.088 13.115 1.00 97.81 430 ARG A N 1
ATOM 3303 C CA . ARG A 1 430 ? -1.429 -24.545 12.911 1.00 97.81 430 ARG A CA 1
ATOM 3304 C C . ARG A 1 430 ? -2.006 -24.975 11.561 1.00 97.81 430 ARG A C 1
ATOM 3306 O O . ARG A 1 430 ? -1.478 -25.902 10.946 1.00 97.81 430 ARG A O 1
ATOM 3313 N N . ASN A 1 431 ? -3.066 -24.315 11.097 1.00 97.06 431 ASN A N 1
ATOM 3314 C CA . ASN A 1 431 ? -3.813 -24.720 9.907 1.00 97.06 431 ASN A CA 1
ATOM 3315 C C . ASN A 1 431 ? -3.454 -23.959 8.623 1.00 97.06 431 ASN A C 1
ATOM 3317 O O . ASN A 1 431 ? -3.805 -24.464 7.551 1.00 97.06 431 ASN A O 1
ATOM 3321 N N . ALA A 1 432 ? -2.706 -22.856 8.728 1.00 96.88 432 ALA A N 1
ATOM 3322 C CA . ALA A 1 432 ? -2.203 -22.049 7.616 1.00 96.88 432 ALA A CA 1
ATOM 3323 C C . ALA A 1 432 ? -1.590 -22.893 6.486 1.00 96.88 432 ALA A C 1
ATOM 3325 O O . ALA A 1 432 ? -0.909 -23.903 6.738 1.00 96.88 432 ALA A O 1
ATOM 3326 N N . LYS A 1 433 ? -1.839 -22.479 5.242 1.00 95.69 433 LYS A N 1
ATOM 3327 C CA . LYS A 1 433 ? -1.418 -23.174 4.015 1.00 95.69 433 LYS A CA 1
ATOM 3328 C C . LYS A 1 433 ? -0.409 -22.404 3.184 1.00 95.69 433 LYS A C 1
ATOM 3330 O O . LYS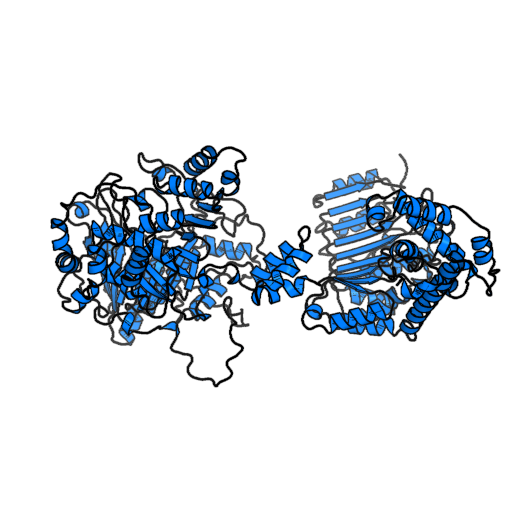 A 1 433 ? 0.394 -23.038 2.504 1.00 95.69 433 LYS A O 1
ATOM 3335 N N . HIS A 1 434 ? -0.451 -21.082 3.229 1.00 91.00 434 HIS A N 1
ATOM 3336 C CA . HIS A 1 434 ? 0.297 -20.212 2.336 1.00 91.00 434 HIS A CA 1
ATOM 3337 C C . HIS A 1 434 ? 1.092 -19.175 3.115 1.00 91.00 434 HIS A C 1
ATOM 3339 O O . HIS A 1 434 ? 2.316 -19.150 3.000 1.00 91.00 434 HIS A O 1
ATOM 3345 N N . ASN A 1 435 ? 0.419 -18.349 3.918 1.00 91.69 435 ASN A N 1
ATOM 3346 C CA . ASN A 1 435 ? 1.066 -17.235 4.602 1.00 91.69 435 ASN A CA 1
ATOM 3347 C C . ASN A 1 435 ? 0.406 -16.890 5.940 1.00 91.69 435 ASN A C 1
ATOM 3349 O O . ASN A 1 435 ? -0.784 -17.116 6.159 1.00 91.69 435 ASN A O 1
ATOM 3353 N N . ILE A 1 436 ? 1.219 -16.330 6.828 1.00 95.62 436 ILE A N 1
ATOM 3354 C CA . ILE A 1 436 ? 0.827 -15.746 8.104 1.00 95.62 436 ILE A CA 1
ATOM 3355 C C . ILE A 1 436 ? 1.430 -14.343 8.151 1.00 95.62 436 ILE A C 1
ATOM 3357 O O . ILE A 1 436 ? 2.648 -14.188 8.060 1.00 95.62 436 ILE A O 1
ATOM 3361 N N . PHE A 1 437 ? 0.581 -13.338 8.328 1.00 94.81 437 PHE A N 1
ATOM 3362 C CA . PHE A 1 437 ? 0.972 -11.957 8.578 1.00 94.81 437 PHE A CA 1
ATOM 3363 C C . PHE A 1 437 ? 0.607 -11.569 10.011 1.00 94.81 437 PHE A C 1
ATOM 3365 O O . PHE A 1 437 ? -0.524 -11.796 10.443 1.00 94.81 437 PHE A O 1
ATOM 3372 N N . ILE A 1 438 ? 1.548 -10.980 10.748 1.00 96.75 438 ILE A N 1
ATOM 3373 C CA . ILE A 1 438 ? 1.321 -10.472 12.105 1.00 96.75 438 ILE A CA 1
ATOM 3374 C C . ILE A 1 438 ? 1.832 -9.037 12.207 1.00 96.75 438 ILE A C 1
ATOM 3376 O O . ILE A 1 438 ? 2.966 -8.745 11.840 1.00 96.75 438 ILE A O 1
ATOM 3380 N N . GLN A 1 439 ? 1.027 -8.150 12.776 1.00 95.00 439 GLN A N 1
ATOM 3381 C CA . GLN A 1 439 ? 1.462 -6.826 13.199 1.00 95.00 439 GLN A CA 1
ATOM 3382 C C . GLN A 1 439 ? 1.064 -6.621 14.656 1.00 95.00 439 GLN A C 1
ATOM 3384 O O . GLN A 1 439 ? -0.101 -6.780 15.018 1.00 95.00 439 GLN A O 1
ATOM 3389 N N . THR A 1 440 ? 2.054 -6.348 15.496 1.00 97.75 440 THR A N 1
ATOM 3390 C CA . THR A 1 440 ? 1.924 -6.277 16.957 1.00 97.75 440 THR A CA 1
ATOM 3391 C C . THR A 1 440 ? 3.011 -5.348 17.495 1.00 97.75 440 THR A C 1
ATOM 3393 O O . THR A 1 440 ? 4.099 -5.345 16.923 1.00 97.75 440 THR A O 1
ATOM 3396 N N . PRO A 1 441 ? 2.784 -4.558 18.558 1.00 96.56 441 PRO A N 1
ATOM 3397 C CA . PRO A 1 441 ? 3.861 -3.772 19.161 1.00 96.56 441 PRO A CA 1
ATOM 3398 C C . PRO A 1 441 ? 4.998 -4.669 19.662 1.00 96.56 441 PRO A C 1
ATOM 3400 O O . PRO A 1 441 ? 6.151 -4.445 19.295 1.00 96.56 441 PRO A O 1
ATOM 3403 N N . ASP A 1 442 ? 4.636 -5.721 20.404 1.00 97.62 442 ASP A N 1
ATOM 3404 C CA . ASP A 1 442 ? 5.540 -6.709 20.986 1.00 97.62 442 ASP A CA 1
ATOM 3405 C C . ASP A 1 442 ? 5.138 -8.138 20.613 1.00 97.62 442 ASP A C 1
ATOM 3407 O O . ASP A 1 442 ? 3.950 -8.461 20.482 1.00 97.62 442 ASP A O 1
ATOM 3411 N N . LEU A 1 443 ? 6.144 -8.995 20.419 1.00 97.62 443 LEU A N 1
ATOM 3412 C CA . LEU A 1 443 ? 5.997 -10.407 20.073 1.00 97.62 443 LEU A CA 1
ATOM 3413 C C . LEU A 1 443 ? 6.994 -11.248 20.873 1.00 97.62 443 LEU A C 1
ATOM 3415 O O . LEU A 1 443 ? 8.142 -11.430 20.467 1.00 97.62 443 LEU A O 1
ATOM 3419 N N . ASN A 1 444 ? 6.546 -11.812 21.995 1.00 96.62 444 ASN A N 1
ATOM 3420 C CA . ASN A 1 444 ? 7.386 -12.659 22.850 1.00 96.62 444 ASN A CA 1
ATOM 3421 C C . ASN A 1 444 ? 6.649 -13.806 23.559 1.00 96.62 444 ASN A C 1
ATOM 3423 O O . ASN A 1 444 ? 7.259 -14.536 24.346 1.00 96.62 444 ASN A O 1
ATOM 3427 N N . ALA A 1 445 ? 5.366 -14.020 23.257 1.00 95.88 445 ALA A N 1
ATOM 3428 C CA . ALA A 1 445 ? 4.575 -15.050 23.913 1.00 95.88 445 ALA A CA 1
ATOM 3429 C C . ALA A 1 445 ? 5.157 -16.460 23.700 1.00 95.88 445 ALA A C 1
ATOM 3431 O O . ALA A 1 445 ? 5.288 -16.955 22.576 1.00 95.88 445 ALA A O 1
ATOM 3432 N N . ALA A 1 446 ? 5.455 -17.153 24.802 1.00 94.44 446 ALA A N 1
ATOM 3433 C CA . ALA A 1 446 ? 6.088 -18.472 24.771 1.00 94.44 446 ALA A CA 1
ATOM 3434 C C . ALA A 1 446 ? 5.345 -19.533 23.921 1.00 94.44 446 ALA A C 1
ATOM 3436 O O . ALA A 1 446 ? 6.031 -20.301 23.243 1.00 94.44 446 ALA A O 1
ATOM 3437 N N . PRO A 1 447 ? 3.994 -19.604 23.892 1.00 95.81 447 PRO A N 1
ATOM 3438 C CA . PRO A 1 447 ? 3.288 -20.578 23.052 1.00 95.81 447 PRO A CA 1
ATOM 3439 C C . PRO A 1 447 ? 3.319 -20.247 21.551 1.00 95.81 447 PRO A C 1
ATOM 3441 O O . PRO A 1 447 ? 3.243 -21.154 20.721 1.00 95.81 447 PRO A O 1
ATOM 3444 N N . LEU A 1 448 ? 3.457 -18.967 21.190 1.00 96.69 448 LEU A N 1
ATOM 3445 C CA . LEU A 1 448 ? 3.458 -18.507 19.801 1.00 96.69 448 LEU A CA 1
ATOM 3446 C C . LEU A 1 448 ? 4.728 -18.936 19.059 1.00 96.69 448 LEU A C 1
ATOM 3448 O O . LEU A 1 448 ? 4.666 -19.421 17.929 1.00 96.69 448 LEU A O 1
ATOM 3452 N N . ILE A 1 449 ? 5.891 -18.786 19.700 1.00 95.12 449 ILE A N 1
ATOM 3453 C CA . ILE A 1 449 ? 7.191 -18.988 19.045 1.00 95.12 449 ILE A CA 1
ATOM 3454 C C . ILE A 1 449 ? 7.349 -20.404 18.455 1.00 95.12 449 ILE A C 1
ATOM 3456 O O . ILE A 1 449 ? 7.757 -20.518 17.295 1.00 95.12 449 ILE A O 1
ATOM 3460 N N . PRO A 1 450 ? 7.021 -21.500 19.169 1.00 96.25 450 PRO A N 1
ATOM 3461 C CA . PRO A 1 450 ? 7.030 -22.837 18.581 1.00 96.25 450 PRO A CA 1
ATOM 3462 C C . PRO A 1 450 ? 6.033 -22.991 17.429 1.00 96.25 450 PRO A C 1
ATOM 3464 O O . PRO A 1 450 ? 6.369 -23.622 16.430 1.00 96.25 450 PRO A O 1
ATOM 3467 N N . ALA A 1 451 ? 4.840 -22.395 17.522 1.00 97.81 451 ALA A N 1
ATOM 3468 C CA . ALA A 1 451 ? 3.821 -22.503 16.479 1.00 97.81 451 ALA A CA 1
ATOM 3469 C C . ALA A 1 451 ? 4.288 -21.881 15.151 1.00 97.81 451 ALA A C 1
ATOM 3471 O O . ALA A 1 451 ? 4.121 -22.496 14.096 1.00 97.81 451 ALA A O 1
ATOM 3472 N N . LEU A 1 452 ? 4.954 -20.721 15.207 1.00 97.88 452 LEU A N 1
ATOM 3473 C CA . LEU A 1 452 ? 5.561 -20.086 14.031 1.00 97.88 452 LEU A CA 1
ATOM 3474 C C . LEU A 1 452 ? 6.678 -20.949 13.427 1.00 97.88 452 LEU A C 1
ATOM 3476 O O . LEU A 1 452 ? 6.733 -21.130 12.211 1.00 97.88 452 LEU A O 1
ATOM 3480 N N . LYS A 1 453 ? 7.536 -21.554 14.262 1.00 96.50 453 LYS A N 1
ATOM 3481 C CA . LYS A 1 453 ? 8.580 -22.484 13.790 1.00 96.50 453 LYS A CA 1
ATOM 3482 C C . LYS A 1 453 ? 7.985 -23.687 13.067 1.00 96.50 453 LYS A C 1
ATOM 3484 O O . LYS A 1 453 ? 8.495 -24.083 12.022 1.00 96.50 453 LYS A O 1
ATOM 3489 N N . GLU A 1 454 ? 6.913 -24.263 13.602 1.00 97.31 454 GLU A N 1
ATOM 3490 C CA . GLU A 1 454 ? 6.230 -25.380 12.951 1.00 97.31 454 GLU A CA 1
ATOM 3491 C C . GLU A 1 454 ? 5.535 -24.956 11.651 1.00 97.31 454 GLU A C 1
ATOM 3493 O O . GLU A 1 454 ? 5.492 -25.749 10.717 1.00 97.31 454 GLU A O 1
ATOM 3498 N N . ALA A 1 455 ? 5.022 -23.726 11.542 1.00 97.75 455 ALA A N 1
ATOM 3499 C CA . ALA A 1 455 ? 4.481 -23.209 10.282 1.00 97.75 455 ALA A CA 1
ATOM 3500 C C . ALA A 1 455 ? 5.563 -23.100 9.196 1.00 97.75 455 ALA A C 1
ATOM 3502 O O . ALA A 1 455 ? 5.393 -23.643 8.103 1.00 97.75 455 ALA A O 1
ATOM 3503 N N . LEU A 1 456 ? 6.717 -22.521 9.536 1.00 97.38 456 LEU A N 1
ATOM 3504 C CA . LEU A 1 456 ? 7.863 -22.416 8.629 1.00 97.38 456 LEU A CA 1
ATOM 3505 C C . LEU A 1 456 ? 8.347 -23.792 8.148 1.00 97.38 456 LEU A C 1
ATOM 3507 O O . LEU A 1 456 ? 8.577 -23.982 6.956 1.00 97.38 456 LEU A O 1
ATOM 3511 N N . LYS A 1 457 ? 8.429 -24.786 9.046 1.00 95.94 457 LYS A N 1
ATOM 3512 C CA . LYS A 1 457 ? 8.778 -26.178 8.692 1.00 95.94 457 LYS A CA 1
ATOM 3513 C C . LYS A 1 457 ? 7.791 -26.828 7.723 1.00 95.94 457 LYS A C 1
ATOM 3515 O O . LYS A 1 457 ? 8.172 -27.725 6.976 1.00 95.94 457 LYS A O 1
ATOM 3520 N N . ARG A 1 458 ? 6.525 -26.400 7.732 1.00 96.88 458 ARG A N 1
ATOM 3521 C CA . ARG A 1 458 ? 5.505 -26.861 6.776 1.00 96.88 458 ARG A CA 1
ATOM 3522 C C . ARG A 1 458 ? 5.566 -26.128 5.433 1.00 96.88 458 ARG A C 1
ATOM 3524 O O . ARG A 1 458 ? 4.789 -26.469 4.547 1.00 96.88 458 ARG A O 1
ATOM 3531 N N . GLY A 1 459 ? 6.469 -25.160 5.267 1.00 96.38 459 GLY A N 1
ATOM 3532 C CA . GLY A 1 459 ? 6.594 -24.361 4.048 1.00 96.38 459 GLY A CA 1
ATOM 3533 C C . GLY A 1 459 ? 5.640 -23.166 3.980 1.00 96.38 459 GLY A C 1
ATOM 3534 O O . GLY A 1 459 ? 5.398 -22.665 2.888 1.00 96.38 459 GLY A O 1
ATOM 3535 N N . VAL A 1 460 ? 5.089 -22.729 5.117 1.00 96.94 460 VAL A N 1
ATOM 3536 C CA . VAL A 1 460 ? 4.235 -21.534 5.210 1.00 96.94 460 VAL A CA 1
ATOM 3537 C C . VAL A 1 460 ? 5.112 -20.301 5.408 1.00 96.94 460 VAL A C 1
ATOM 3539 O O . VAL A 1 460 ? 6.008 -20.318 6.253 1.00 96.94 460 VAL A O 1
ATOM 3542 N N . GLU A 1 461 ? 4.846 -19.238 4.653 1.00 97.31 461 GLU A N 1
ATOM 3543 C CA . GLU A 1 461 ? 5.520 -17.950 4.825 1.00 97.31 461 GLU A CA 1
ATOM 3544 C C . GLU A 1 461 ? 5.048 -17.258 6.109 1.00 97.31 461 GLU A C 1
ATOM 3546 O O . GLU A 1 461 ? 3.852 -17.198 6.389 1.00 97.31 461 GLU A O 1
ATOM 3551 N N . VAL A 1 462 ? 5.983 -16.739 6.902 1.00 96.25 462 VAL A N 1
ATOM 3552 C CA . VAL A 1 462 ? 5.688 -15.978 8.117 1.00 96.25 462 VAL A CA 1
ATOM 3553 C C . VAL A 1 462 ? 6.311 -14.603 7.986 1.00 96.25 462 VAL A C 1
ATOM 3555 O O . VAL A 1 462 ? 7.534 -14.467 8.002 1.00 96.25 462 VAL A O 1
ATOM 3558 N N . THR A 1 463 ? 5.455 -13.591 7.936 1.00 94.69 463 THR A N 1
ATOM 3559 C CA . THR A 1 463 ? 5.844 -12.186 7.953 1.00 94.69 463 THR A CA 1
ATOM 3560 C C . THR A 1 463 ? 5.320 -11.544 9.223 1.00 94.69 463 THR A C 1
ATOM 3562 O O . THR A 1 463 ? 4.125 -11.629 9.509 1.00 94.69 463 THR A O 1
ATOM 3565 N N . TYR A 1 464 ? 6.185 -10.879 9.986 1.00 92.62 464 TYR A N 1
ATOM 3566 C CA . TYR A 1 464 ? 5.712 -10.057 11.090 1.00 92.62 464 TYR A CA 1
ATOM 3567 C C . TYR A 1 464 ? 6.417 -8.711 11.215 1.00 92.62 464 TYR A C 1
ATOM 3569 O O . TYR A 1 464 ? 7.618 -8.584 10.969 1.00 92.62 464 TYR A O 1
ATOM 3577 N N . TYR A 1 465 ? 5.630 -7.721 11.632 1.00 91.50 465 TYR A N 1
ATOM 3578 C CA . TYR A 1 465 ? 6.058 -6.370 11.963 1.00 91.50 465 TYR A CA 1
ATOM 3579 C C . TYR A 1 465 ? 5.933 -6.148 13.470 1.00 91.50 465 TYR A C 1
ATOM 3581 O O . TYR A 1 465 ? 4.867 -6.375 14.046 1.00 91.50 465 TYR A O 1
ATOM 3589 N N . VAL A 1 466 ? 7.027 -5.694 14.077 1.00 95.69 466 VAL A N 1
ATOM 3590 C CA . VAL A 1 466 ? 7.129 -5.307 15.493 1.00 95.69 466 VAL A CA 1
ATOM 3591 C C . VAL A 1 466 ? 7.644 -3.882 15.632 1.00 95.69 466 VAL A C 1
ATOM 3593 O O . VAL A 1 466 ? 8.135 -3.293 14.666 1.00 95.69 466 VAL A O 1
ATOM 3596 N N . CYS A 1 467 ? 7.542 -3.309 16.827 1.00 92.75 467 CYS A N 1
ATOM 3597 C CA . CYS A 1 467 ? 8.092 -1.988 17.092 1.00 92.75 467 CYS A CA 1
ATOM 3598 C C . CYS A 1 467 ? 9.466 -2.057 17.734 1.00 92.75 467 CYS A C 1
ATOM 3600 O O . CYS A 1 467 ? 9.719 -2.817 18.672 1.00 92.75 467 CYS A O 1
ATOM 3602 N N . PHE A 1 468 ? 10.370 -1.231 17.212 1.00 94.31 468 PHE A N 1
ATOM 3603 C CA . PHE A 1 468 ? 11.752 -1.241 17.647 1.00 94.31 468 PHE A CA 1
ATOM 3604 C C . PHE A 1 468 ? 11.863 -0.704 19.078 1.00 94.31 468 PHE A C 1
ATOM 3606 O O . PHE A 1 468 ? 11.573 0.464 19.341 1.00 94.31 468 PHE A O 1
ATOM 3613 N N . GLY A 1 469 ? 12.272 -1.568 20.007 1.00 95.19 469 GLY A N 1
ATOM 3614 C CA . GLY A 1 469 ? 12.432 -1.227 21.421 1.00 95.19 469 GLY A CA 1
ATOM 3615 C C . GLY A 1 469 ? 11.129 -0.966 22.180 1.00 95.19 469 GLY A C 1
ATOM 3616 O O . GLY A 1 469 ? 11.151 -0.294 23.222 1.00 95.19 469 GLY A O 1
ATOM 3617 N N . TYR A 1 470 ? 9.982 -1.389 21.637 1.00 95.88 470 TYR A N 1
ATOM 3618 C CA . TYR A 1 470 ? 8.695 -1.159 22.288 1.00 95.88 470 TYR A CA 1
ATOM 3619 C C . TYR A 1 470 ? 8.652 -1.895 23.628 1.00 95.88 470 TYR A C 1
ATOM 3621 O O . TYR A 1 470 ? 9.097 -3.024 23.745 1.00 95.88 470 TYR A O 1
ATOM 3629 N N . ASN A 1 471 ? 8.263 -1.164 24.672 1.00 92.00 471 ASN A N 1
ATOM 3630 C CA . ASN A 1 471 ? 8.247 -1.617 26.067 1.00 92.00 471 ASN A CA 1
ATOM 3631 C C . ASN A 1 471 ? 9.456 -2.455 26.573 1.00 92.00 471 ASN A C 1
ATOM 3633 O O . ASN A 1 471 ? 9.328 -3.157 27.574 1.00 92.00 471 ASN A O 1
ATOM 3637 N N . ASP A 1 472 ? 10.651 -2.335 25.979 1.00 94.56 472 ASP A N 1
ATOM 3638 C CA . ASP A 1 472 ? 11.825 -3.163 26.314 1.00 94.56 472 ASP A CA 1
ATOM 3639 C C . ASP A 1 472 ? 12.103 -3.311 27.829 1.00 94.56 472 ASP A C 1
ATOM 3641 O O . ASP A 1 472 ? 12.343 -4.429 28.292 1.00 94.56 472 ASP A O 1
ATOM 3645 N N . PRO A 1 473 ? 12.048 -2.240 28.653 1.00 93.44 473 PRO A N 1
ATOM 3646 C CA . PRO A 1 473 ? 12.229 -2.373 30.098 1.00 93.44 473 PRO A CA 1
ATOM 3647 C C . PRO A 1 473 ? 11.193 -3.278 30.782 1.00 93.44 473 PRO A C 1
ATOM 3649 O O . PRO A 1 473 ? 11.536 -3.956 31.751 1.00 93.44 473 PRO A O 1
ATOM 3652 N N . GLY A 1 474 ? 9.945 -3.275 30.305 1.00 90.31 474 GLY A N 1
ATOM 3653 C CA . GLY A 1 474 ? 8.863 -4.126 30.799 1.00 90.31 474 GLY A CA 1
ATOM 3654 C C . GLY A 1 474 ? 9.027 -5.576 30.352 1.00 90.31 474 GLY A C 1
ATOM 3655 O O . GLY A 1 474 ? 8.945 -6.482 31.181 1.00 90.31 474 GLY A O 1
ATOM 3656 N N . GLU A 1 475 ? 9.376 -5.792 29.083 1.00 93.31 475 GLU A N 1
ATOM 3657 C CA . GLU A 1 475 ? 9.557 -7.136 28.516 1.00 93.31 475 GLU A CA 1
ATOM 3658 C C . GLU A 1 475 ? 10.791 -7.870 29.073 1.00 93.31 475 GLU A C 1
ATOM 3660 O O . GLU A 1 475 ? 10.871 -9.100 29.056 1.00 93.31 475 GLU A O 1
ATOM 3665 N N . MET A 1 476 ? 11.748 -7.126 29.635 1.00 91.75 476 MET A N 1
ATOM 3666 C CA . MET A 1 476 ? 12.926 -7.669 30.319 1.00 91.75 476 MET A CA 1
ATOM 3667 C C . MET A 1 476 ? 12.670 -8.122 31.765 1.00 91.75 476 MET A C 1
ATOM 3669 O O . MET A 1 476 ? 13.562 -8.707 32.391 1.00 91.75 476 MET A O 1
ATOM 3673 N N . ILE A 1 477 ? 11.482 -7.869 32.326 1.00 90.94 477 ILE A N 1
ATOM 3674 C CA . ILE A 1 477 ? 11.131 -8.334 33.673 1.00 90.94 477 ILE A CA 1
ATOM 3675 C C . ILE A 1 477 ? 11.092 -9.876 33.684 1.00 90.94 477 ILE A C 1
ATOM 3677 O O . ILE A 1 477 ? 10.524 -10.485 32.773 1.00 90.94 477 ILE A O 1
ATOM 3681 N N . PRO A 1 478 ? 11.661 -10.554 34.707 1.00 88.50 478 PRO A N 1
ATOM 3682 C CA . PRO A 1 478 ? 11.635 -12.011 34.787 1.00 88.50 478 PRO A CA 1
ATOM 3683 C C . PRO A 1 478 ? 10.222 -12.581 34.627 1.00 88.50 478 PRO A C 1
ATOM 3685 O O . PRO A 1 478 ? 9.329 -12.279 35.415 1.00 88.50 478 PRO A O 1
ATOM 3688 N N . GLY A 1 479 ? 10.049 -13.432 33.616 1.00 85.88 479 GLY A N 1
ATOM 3689 C CA . GLY A 1 479 ? 8.767 -14.048 33.280 1.00 85.88 479 GLY A CA 1
ATOM 3690 C C . GLY A 1 479 ? 8.020 -13.408 32.108 1.00 85.88 479 GLY A C 1
ATOM 3691 O O . GLY A 1 479 ? 7.066 -14.031 31.672 1.00 85.88 479 GLY A O 1
ATOM 3692 N N . GLN A 1 480 ? 8.457 -12.262 31.563 1.00 90.38 480 GLN A N 1
ATOM 3693 C CA . GLN A 1 480 ? 7.789 -11.558 30.446 1.00 90.38 480 GLN A CA 1
ATOM 3694 C C . GLN A 1 480 ? 8.257 -11.968 29.035 1.00 90.38 480 GLN A C 1
ATOM 3696 O O . GLN A 1 480 ? 7.804 -11.420 28.042 1.00 90.38 480 GLN A O 1
ATOM 3701 N N . GLY A 1 481 ? 9.133 -12.966 28.905 1.00 90.38 481 GLY A N 1
ATOM 3702 C CA . GLY A 1 481 ? 9.506 -13.545 27.603 1.00 90.38 481 GLY A CA 1
ATOM 3703 C C . GLY A 1 481 ? 10.681 -12.869 26.880 1.00 90.38 481 GLY A C 1
ATOM 3704 O O . GLY A 1 481 ? 11.380 -13.560 26.138 1.00 90.38 481 GLY A O 1
ATOM 3705 N N . GLY A 1 482 ? 10.980 -11.597 27.163 1.00 94.62 482 GLY A N 1
ATOM 3706 C CA . GLY A 1 482 ? 12.108 -10.854 26.582 1.00 94.62 482 GLY A CA 1
ATOM 3707 C C . GLY A 1 482 ? 11.713 -9.931 25.425 1.00 94.62 482 GLY A C 1
ATOM 3708 O O . GLY A 1 482 ? 10.562 -9.897 25.004 1.00 94.62 482 GLY A O 1
ATOM 3709 N N . THR A 1 483 ? 12.669 -9.162 24.904 1.00 96.81 483 THR A N 1
ATOM 3710 C CA . THR A 1 483 ? 12.393 -8.106 23.908 1.00 96.81 483 THR A CA 1
ATOM 3711 C C . THR A 1 483 ? 12.177 -8.645 22.491 1.00 96.81 483 THR A C 1
ATOM 3713 O O . THR A 1 483 ? 12.608 -9.755 22.158 1.00 96.81 483 THR A O 1
ATOM 3716 N N . ASN A 1 484 ? 11.598 -7.819 21.612 1.00 96.88 484 ASN A N 1
ATOM 3717 C CA . ASN A 1 484 ? 11.420 -8.139 20.188 1.00 96.88 484 ASN A CA 1
ATOM 3718 C C . ASN A 1 484 ? 12.732 -8.570 19.512 1.00 96.88 484 ASN A C 1
ATOM 3720 O O . ASN A 1 484 ? 12.770 -9.582 18.806 1.00 96.88 484 ASN A O 1
ATOM 3724 N N . ASP A 1 485 ? 13.830 -7.862 19.785 1.00 95.19 485 ASP A N 1
ATOM 3725 C CA . ASP A 1 485 ? 15.151 -8.173 19.232 1.00 95.19 485 ASP A CA 1
ATOM 3726 C C . ASP A 1 485 ? 15.674 -9.533 19.710 1.00 95.19 485 ASP A C 1
ATOM 3728 O O . ASP A 1 485 ? 16.226 -10.306 18.920 1.00 95.19 485 ASP A O 1
ATOM 3732 N N . GLN A 1 486 ? 15.483 -9.862 20.992 1.00 96.12 486 GLN A N 1
ATOM 3733 C CA . GLN A 1 486 ? 15.886 -11.159 21.540 1.00 96.12 486 GLN A CA 1
ATOM 3734 C C . GLN A 1 486 ? 15.099 -12.295 20.888 1.00 96.12 486 GLN A C 1
ATOM 3736 O O . GLN A 1 486 ? 15.677 -13.314 20.503 1.00 96.12 486 GLN A O 1
ATOM 3741 N N . ILE A 1 487 ? 13.790 -12.118 20.717 1.00 95.94 487 ILE A N 1
ATOM 3742 C CA . ILE A 1 487 ? 12.925 -13.117 20.090 1.00 95.94 487 ILE A CA 1
ATOM 3743 C C . ILE A 1 487 ? 13.258 -13.291 18.609 1.00 95.94 487 ILE A C 1
ATOM 3745 O O . ILE A 1 487 ? 13.407 -14.429 18.156 1.00 95.94 487 ILE A O 1
ATOM 3749 N N . ALA A 1 488 ? 13.469 -12.199 17.872 1.00 95.62 488 ALA A N 1
ATOM 3750 C CA . ALA A 1 488 ? 13.893 -12.243 16.477 1.00 95.62 488 ALA A CA 1
ATOM 3751 C C . ALA A 1 488 ? 15.223 -13.000 16.320 1.00 95.62 488 ALA A C 1
ATOM 3753 O O . ALA A 1 488 ? 15.328 -13.923 15.506 1.00 95.62 488 ALA A O 1
ATOM 3754 N N . GLN A 1 489 ? 16.224 -12.688 17.150 1.00 95.50 489 GLN A N 1
ATOM 3755 C CA . GLN A 1 489 ? 17.512 -13.391 17.153 1.00 95.50 489 GLN A CA 1
ATOM 3756 C C . GLN A 1 489 ? 17.357 -14.878 17.495 1.00 95.50 489 GLN A C 1
ATOM 3758 O O . GLN A 1 489 ? 17.956 -15.733 16.835 1.00 95.50 489 GLN A O 1
ATOM 3763 N N . ASN A 1 490 ? 16.527 -15.215 18.484 1.00 93.62 490 ASN A N 1
ATOM 3764 C CA . ASN A 1 490 ? 16.252 -16.596 18.882 1.00 93.62 490 ASN A CA 1
ATOM 3765 C C . ASN A 1 490 ? 15.538 -17.388 17.777 1.00 93.62 490 ASN A C 1
ATOM 3767 O O . ASN A 1 490 ? 15.851 -18.558 17.543 1.00 93.62 490 ASN A O 1
ATOM 3771 N N . LEU A 1 491 ? 14.593 -16.770 17.069 1.00 93.12 491 LEU A N 1
ATOM 3772 C CA . LEU A 1 491 ? 13.880 -17.406 15.968 1.00 93.12 491 LEU A CA 1
ATOM 3773 C C . LEU A 1 491 ? 14.827 -17.653 14.787 1.00 93.12 491 LEU A C 1
ATOM 3775 O O . LEU A 1 491 ? 14.957 -18.794 14.341 1.00 93.12 491 LEU A O 1
ATOM 3779 N N . VAL A 1 492 ? 15.577 -16.631 14.367 1.00 94.94 492 VAL A N 1
ATOM 3780 C CA . VAL A 1 492 ? 16.545 -16.714 13.260 1.00 94.94 492 VAL A CA 1
ATOM 3781 C C . VAL A 1 492 ? 17.672 -17.707 13.548 1.00 94.94 492 VAL A C 1
ATOM 3783 O O . VAL A 1 492 ? 18.073 -18.455 12.656 1.00 94.94 492 VAL A O 1
ATOM 3786 N N . SER A 1 493 ? 18.199 -17.730 14.775 1.00 94.25 493 SER A N 1
ATOM 3787 C CA . SER A 1 493 ? 19.271 -18.657 15.171 1.00 94.25 493 SER A CA 1
ATOM 3788 C C . SER A 1 493 ? 18.793 -20.103 15.304 1.00 94.25 493 SER A C 1
ATOM 3790 O O . SER A 1 493 ? 19.582 -21.024 15.101 1.00 94.25 493 SER A O 1
ATOM 3792 N N . SER A 1 494 ? 17.505 -20.317 15.587 1.00 92.44 494 SER A N 1
ATOM 3793 C CA . SER A 1 494 ? 16.925 -21.661 15.654 1.00 92.44 494 SER A CA 1
ATOM 3794 C C . SER A 1 494 ? 16.697 -22.321 14.290 1.00 92.44 494 SER A C 1
ATOM 3796 O O . SER A 1 494 ? 16.450 -23.525 14.237 1.00 92.44 494 SER A O 1
ATOM 3798 N N . LEU A 1 495 ? 16.797 -21.558 13.196 1.00 93.25 495 LEU A N 1
ATOM 3799 C CA . LEU A 1 495 ? 16.691 -22.053 11.824 1.00 93.25 495 LEU A CA 1
ATOM 3800 C C . LEU A 1 495 ? 18.086 -22.202 11.209 1.00 93.25 495 LEU A C 1
ATOM 3802 O O . LEU A 1 495 ? 18.932 -21.305 11.301 1.00 93.25 495 LEU A O 1
ATOM 3806 N N . THR A 1 496 ? 18.335 -23.333 10.546 1.00 91.00 496 THR A N 1
ATOM 3807 C CA . THR A 1 496 ? 19.623 -23.587 9.893 1.00 91.00 496 THR A CA 1
ATOM 3808 C C . THR A 1 496 ? 19.909 -22.512 8.840 1.00 91.00 496 THR A C 1
ATOM 3810 O O . THR A 1 496 ? 19.032 -22.095 8.082 1.00 91.00 496 THR A O 1
ATOM 3813 N N . LYS A 1 497 ? 21.153 -22.024 8.801 1.00 88.19 497 LYS A N 1
ATOM 3814 C CA . LYS A 1 497 ? 21.585 -21.054 7.790 1.00 88.19 497 LYS A CA 1
ATOM 3815 C C . LYS A 1 497 ? 21.355 -21.647 6.389 1.00 88.19 497 LYS A C 1
ATOM 3817 O O . LYS A 1 497 ? 21.670 -22.810 6.167 1.00 88.19 497 LYS A O 1
ATOM 3822 N N . ASP A 1 498 ? 20.780 -20.852 5.489 1.00 88.81 498 ASP A N 1
ATOM 3823 C CA . ASP A 1 498 ? 20.429 -21.217 4.104 1.00 88.81 498 ASP A CA 1
ATOM 3824 C C . ASP A 1 498 ? 19.299 -22.254 3.923 1.00 88.81 498 ASP A C 1
ATOM 3826 O O . ASP A 1 498 ? 19.038 -22.682 2.794 1.00 88.81 498 ASP A O 1
ATOM 3830 N N . SER A 1 499 ? 18.584 -22.626 4.991 1.00 90.94 499 SER A N 1
ATOM 3831 C CA . SER A 1 499 ? 17.449 -23.550 4.892 1.00 90.94 499 SER A CA 1
ATOM 3832 C C . SER A 1 499 ? 16.237 -22.923 4.172 1.00 90.94 499 SER A C 1
ATOM 3834 O O . SER A 1 499 ? 16.088 -21.695 4.185 1.00 90.94 499 SER A O 1
ATOM 3836 N N . PRO A 1 500 ? 15.359 -23.725 3.532 1.00 91.38 500 PRO A N 1
ATOM 3837 C CA . PRO A 1 500 ? 14.121 -23.224 2.930 1.00 91.38 500 PRO A CA 1
ATOM 3838 C C . PRO A 1 500 ? 13.237 -22.475 3.932 1.00 91.38 500 PRO A C 1
ATOM 3840 O O . PRO A 1 500 ? 12.724 -21.411 3.610 1.00 91.38 500 PRO A O 1
ATOM 3843 N N . GLU A 1 501 ? 13.141 -22.971 5.166 1.00 94.25 501 GLU A N 1
ATOM 3844 C CA . GLU A 1 501 ? 12.358 -22.368 6.250 1.00 94.25 501 GLU A CA 1
ATOM 3845 C C . GLU A 1 501 ? 12.862 -20.963 6.587 1.00 94.25 501 GLU A C 1
ATOM 3847 O O . GLU A 1 501 ? 12.075 -20.047 6.793 1.00 94.25 501 GLU A O 1
ATOM 3852 N N . ARG A 1 502 ? 14.186 -20.756 6.594 1.00 93.50 502 ARG A N 1
ATOM 3853 C CA . ARG A 1 502 ? 14.775 -19.441 6.875 1.00 93.50 502 ARG A CA 1
ATOM 3854 C C . ARG A 1 502 ? 14.454 -18.405 5.797 1.00 93.50 502 ARG A C 1
ATOM 3856 O O . ARG A 1 502 ? 14.450 -17.218 6.099 1.00 93.50 502 ARG A O 1
ATOM 3863 N N . LYS A 1 503 ? 14.203 -18.833 4.557 1.00 94.31 503 LYS A N 1
ATOM 3864 C CA . LYS A 1 503 ? 13.820 -17.938 3.451 1.00 94.31 503 LYS A CA 1
ATOM 3865 C C . LYS A 1 503 ? 12.356 -17.506 3.512 1.00 94.31 503 LYS A C 1
ATOM 3867 O O . LYS A 1 503 ? 12.023 -16.527 2.865 1.00 94.31 503 LYS A O 1
ATOM 3872 N N . LEU A 1 504 ? 11.534 -18.240 4.261 1.00 94.94 504 LEU A N 1
ATOM 3873 C CA . LEU A 1 504 ? 10.104 -17.996 4.455 1.00 94.94 504 LEU A CA 1
ATOM 3874 C C . LEU A 1 504 ? 9.809 -17.134 5.691 1.00 94.94 504 LEU A C 1
ATOM 3876 O O . LEU A 1 504 ? 8.651 -16.846 5.968 1.00 94.94 504 LEU A O 1
ATOM 3880 N N . LEU A 1 505 ? 10.835 -16.777 6.470 1.00 96.88 505 LEU A N 1
ATOM 3881 C CA . LEU A 1 505 ? 10.701 -15.944 7.659 1.00 96.88 505 LEU A CA 1
ATOM 3882 C C . LEU A 1 505 ? 11.116 -14.507 7.345 1.00 96.88 505 LEU A C 1
ATOM 3884 O O . LEU A 1 505 ? 12.289 -14.239 7.071 1.00 96.88 505 LEU A O 1
ATOM 3888 N N . HIS A 1 506 ? 10.170 -13.587 7.487 1.00 93.69 506 HIS A N 1
ATOM 3889 C CA . HIS A 1 506 ? 10.366 -12.163 7.279 1.00 93.69 506 HIS A CA 1
ATOM 3890 C C . HIS A 1 506 ? 10.034 -11.395 8.559 1.00 93.69 506 HIS A C 1
ATOM 3892 O O . HIS A 1 506 ? 8.913 -11.432 9.062 1.00 93.69 506 HIS A O 1
ATOM 3898 N N . ILE A 1 507 ? 11.044 -10.721 9.105 1.00 94.56 507 ILE A N 1
ATOM 3899 C CA . ILE A 1 507 ? 10.953 -9.965 10.354 1.00 94.56 507 ILE A CA 1
ATOM 3900 C C . ILE A 1 507 ? 11.248 -8.513 10.030 1.00 94.56 507 ILE A C 1
ATOM 3902 O O . ILE A 1 507 ? 12.322 -8.211 9.502 1.00 94.56 507 ILE A O 1
ATOM 3906 N N . TYR A 1 508 ? 10.323 -7.628 10.378 1.00 88.94 508 TYR A N 1
ATOM 3907 C CA . TYR A 1 508 ? 10.448 -6.205 10.118 1.00 88.94 508 TYR A CA 1
ATOM 3908 C C . TYR A 1 508 ? 10.194 -5.391 11.381 1.00 88.94 508 TYR A C 1
ATOM 3910 O O . TYR A 1 508 ? 9.330 -5.718 12.193 1.00 88.94 508 TYR A O 1
ATOM 3918 N N . ASN A 1 509 ? 10.930 -4.290 11.507 1.00 91.12 509 ASN A N 1
ATOM 3919 C CA . ASN A 1 509 ? 10.568 -3.220 12.423 1.00 91.12 509 ASN A CA 1
ATOM 3920 C C . ASN A 1 509 ? 9.668 -2.228 11.686 1.00 91.12 509 ASN A C 1
ATOM 3922 O O . ASN A 1 509 ? 9.913 -1.918 10.517 1.00 91.12 509 ASN A O 1
ATOM 3926 N N . TYR A 1 510 ? 8.643 -1.726 12.367 1.00 87.94 510 TYR A N 1
ATOM 3927 C CA . TYR A 1 510 ? 7.791 -0.668 11.845 1.00 87.94 510 TYR A CA 1
ATOM 3928 C C . TYR A 1 510 ? 8.607 0.591 11.528 1.00 87.94 510 TYR A C 1
ATOM 3930 O O . TYR A 1 510 ? 9.425 1.049 12.328 1.00 87.94 510 TYR A O 1
ATOM 3938 N N . VAL A 1 511 ? 8.335 1.159 10.356 1.00 87.81 511 VAL A N 1
ATOM 3939 C CA . VAL A 1 511 ? 8.835 2.458 9.913 1.00 87.81 511 VAL A CA 1
ATOM 3940 C C . VAL A 1 511 ? 7.613 3.298 9.575 1.00 87.81 511 VAL A C 1
ATOM 3942 O O . VAL A 1 511 ? 6.769 2.869 8.786 1.00 87.81 511 VAL A O 1
ATOM 3945 N N . GLY A 1 512 ? 7.494 4.470 10.200 1.00 84.25 512 GLY A N 1
ATOM 3946 C CA . GLY A 1 512 ? 6.412 5.402 9.892 1.00 84.25 512 GLY A CA 1
ATOM 3947 C C . GLY A 1 512 ? 6.444 5.808 8.423 1.00 84.25 512 GLY A C 1
ATOM 3948 O O . GLY A 1 512 ? 7.516 5.926 7.840 1.00 84.25 512 GLY A O 1
ATOM 3949 N N . LYS A 1 513 ? 5.274 6.054 7.821 1.00 83.88 513 LYS A N 1
ATOM 3950 C CA . LYS A 1 513 ? 5.160 6.485 6.412 1.00 83.88 513 LYS A CA 1
ATOM 3951 C C . LYS A 1 513 ? 5.973 7.761 6.120 1.00 83.88 513 LYS A C 1
ATOM 3953 O O . LYS A 1 513 ? 6.309 8.019 4.972 1.00 83.88 513 LYS A O 1
ATOM 3958 N N . ASP A 1 514 ? 6.284 8.539 7.156 1.00 89.44 514 ASP A N 1
ATOM 3959 C CA . ASP A 1 514 ? 7.078 9.760 7.106 1.00 89.44 514 ASP A CA 1
ATOM 3960 C C . ASP A 1 514 ? 8.583 9.585 7.411 1.00 89.44 514 ASP A C 1
ATOM 3962 O O . ASP A 1 514 ? 9.322 10.570 7.430 1.00 89.44 514 ASP A O 1
ATOM 3966 N N . GLN A 1 515 ? 9.052 8.361 7.660 1.00 91.75 515 GLN A N 1
ATOM 3967 C CA . GLN A 1 515 ? 10.428 8.053 8.070 1.00 91.75 515 GLN A CA 1
ATOM 3968 C C . GLN A 1 515 ? 11.096 7.058 7.103 1.00 91.75 515 GLN A C 1
ATOM 3970 O O . GLN A 1 515 ? 10.413 6.292 6.426 1.00 91.75 515 GLN A O 1
ATOM 3975 N N . ASP A 1 516 ? 12.431 7.046 7.027 1.00 87.88 516 ASP A N 1
ATOM 3976 C CA . ASP A 1 516 ? 13.211 6.078 6.224 1.00 87.88 516 ASP A CA 1
ATOM 3977 C C . ASP A 1 516 ? 13.859 4.956 7.064 1.00 87.88 516 ASP A C 1
ATOM 3979 O O . ASP A 1 516 ? 14.467 4.031 6.521 1.00 87.88 516 ASP A O 1
ATOM 3983 N N . HIS A 1 517 ? 13.706 5.000 8.390 1.00 91.00 517 HIS A N 1
ATOM 3984 C CA . HIS A 1 517 ? 14.254 4.022 9.327 1.00 91.00 517 HIS A CA 1
ATOM 3985 C C . HIS A 1 517 ? 13.351 3.842 10.561 1.00 91.00 517 HIS A C 1
ATOM 3987 O O . HIS A 1 517 ? 12.571 4.736 10.900 1.00 91.00 517 HIS A O 1
ATOM 3993 N N . PRO A 1 518 ? 13.431 2.691 11.258 1.00 91.94 518 PRO A N 1
ATOM 3994 C CA . PRO A 1 518 ? 12.678 2.488 12.488 1.00 91.94 518 PRO A CA 1
ATOM 3995 C C . PRO A 1 518 ? 13.231 3.378 13.602 1.00 91.94 518 PRO A C 1
ATOM 3997 O O . PRO A 1 518 ? 14.447 3.505 13.771 1.00 91.94 518 PRO A O 1
ATOM 4000 N N . ILE A 1 519 ? 12.333 3.945 14.403 1.00 92.50 519 ILE A N 1
ATOM 4001 C CA . ILE A 1 519 ? 12.688 4.790 15.542 1.00 92.50 519 ILE A CA 1
ATOM 4002 C C . ILE A 1 519 ? 12.479 3.993 16.819 1.00 92.50 519 ILE A C 1
ATOM 4004 O O . ILE A 1 519 ? 11.431 3.391 17.028 1.00 92.50 519 ILE A O 1
ATOM 4008 N N . HIS A 1 520 ? 13.499 3.976 17.673 1.00 95.62 520 HIS A N 1
ATOM 4009 C CA . HIS A 1 520 ? 13.415 3.267 18.940 1.00 95.62 520 HIS A CA 1
ATOM 4010 C C . HIS A 1 520 ? 12.350 3.916 19.843 1.00 95.62 520 HIS A C 1
ATOM 4012 O O . HIS A 1 520 ? 12.364 5.129 20.058 1.00 95.62 520 HIS A O 1
ATOM 4018 N N . HIS A 1 521 ? 11.458 3.122 20.429 1.00 94.31 521 HIS A N 1
ATOM 4019 C CA . HIS A 1 521 ? 10.321 3.606 21.223 1.00 94.31 521 HIS A CA 1
ATOM 4020 C C . HIS A 1 521 ? 10.717 4.459 22.445 1.00 94.31 521 HIS A C 1
ATOM 4022 O O . HIS A 1 521 ? 9.922 5.261 22.932 1.00 94.31 521 HIS A O 1
ATOM 4028 N N . SER A 1 522 ? 11.966 4.383 22.917 1.00 93.31 522 SER A N 1
ATOM 4029 C CA . SER A 1 522 ? 12.484 5.304 23.946 1.00 93.31 522 SER A CA 1
ATOM 4030 C C . SER A 1 522 ? 12.404 6.783 23.553 1.00 93.31 522 SER A C 1
ATOM 4032 O O . SER A 1 522 ? 12.425 7.633 24.438 1.00 93.31 522 SER A O 1
ATOM 4034 N N . PHE A 1 523 ? 12.351 7.095 22.253 1.00 93.12 523 PHE A N 1
ATOM 4035 C CA . PHE A 1 523 ? 12.185 8.461 21.755 1.00 93.12 523 PHE A CA 1
ATOM 4036 C C . PHE A 1 523 ? 10.728 8.934 21.755 1.00 93.12 523 PHE A C 1
ATOM 4038 O O . PHE A 1 523 ? 10.516 10.136 21.642 1.00 93.12 523 PHE A O 1
ATOM 4045 N N . LYS A 1 524 ? 9.749 8.022 21.887 1.00 92.25 524 LYS A N 1
ATOM 4046 C CA . LYS A 1 524 ? 8.309 8.343 21.913 1.00 92.25 524 LYS A CA 1
ATOM 4047 C C . LYS A 1 524 ? 7.882 9.242 20.751 1.00 92.25 524 LYS A C 1
ATOM 4049 O O . LYS A 1 524 ? 7.180 10.231 20.939 1.00 92.25 524 LYS A O 1
ATOM 4054 N N . ALA A 1 525 ? 8.375 8.915 19.558 1.00 92.00 525 ALA A N 1
ATOM 4055 C CA . ALA A 1 525 ? 8.211 9.741 18.370 1.00 92.00 525 ALA A CA 1
ATOM 4056 C C . ALA A 1 525 ? 7.447 9.031 17.248 1.00 92.00 525 ALA A C 1
ATOM 4058 O O . ALA A 1 525 ? 6.587 9.651 16.626 1.00 92.00 525 ALA A O 1
ATOM 4059 N N . ARG A 1 526 ? 7.725 7.747 16.982 1.00 92.88 526 ARG A N 1
ATOM 4060 C CA . ARG A 1 526 ? 6.999 6.931 15.999 1.00 92.88 526 ARG A CA 1
ATOM 4061 C C . ARG A 1 526 ? 6.955 5.483 16.450 1.00 92.88 526 ARG A C 1
ATOM 4063 O O . ARG A 1 526 ? 7.966 4.787 16.395 1.00 92.88 526 ARG A O 1
ATOM 4070 N N . SER A 1 527 ? 5.761 5.025 16.787 1.00 93.44 527 SER A N 1
ATOM 4071 C CA . SER A 1 527 ? 5.499 3.646 17.166 1.00 93.44 527 SER A CA 1
ATOM 4072 C C . SER A 1 527 ? 4.286 3.116 16.415 1.00 93.44 527 SER A C 1
ATOM 4074 O O . SER A 1 527 ? 3.465 3.862 15.885 1.00 93.44 527 SER A O 1
ATOM 4076 N N . CYS A 1 528 ? 4.166 1.801 16.346 1.00 90.06 528 CYS A N 1
ATOM 4077 C CA . CYS A 1 528 ? 2.981 1.117 15.864 1.00 90.06 528 CYS A CA 1
ATOM 4078 C C . CYS A 1 528 ? 2.448 0.211 16.967 1.00 90.06 528 CYS A C 1
ATOM 4080 O O . CYS A 1 528 ? 3.162 -0.575 17.581 1.00 90.06 528 CYS A O 1
ATOM 4082 N N . HIS A 1 529 ? 1.159 0.325 17.215 1.00 95.38 529 HIS A N 1
ATOM 4083 C CA . HIS A 1 529 ? 0.489 -0.373 18.292 1.00 95.38 529 HIS A CA 1
ATOM 4084 C C . HIS A 1 529 ? -0.754 -1.089 17.755 1.00 95.38 529 HIS A C 1
ATOM 4086 O O . HIS A 1 529 ? -1.719 -1.325 18.469 1.00 95.38 529 HIS A O 1
ATOM 4092 N N . ILE A 1 530 ? -0.718 -1.477 16.480 1.00 93.69 530 ILE A N 1
ATOM 4093 C CA . ILE A 1 530 ? -1.720 -2.326 15.833 1.00 93.69 530 ILE A CA 1
ATOM 4094 C C . ILE A 1 530 ? -1.599 -3.752 16.374 1.00 93.69 530 ILE A C 1
ATOM 4096 O O . ILE A 1 530 ? -0.491 -4.210 16.632 1.00 93.69 530 ILE A O 1
ATOM 4100 N N . LYS A 1 531 ? -2.731 -4.451 16.527 1.00 97.69 531 LYS A N 1
ATOM 4101 C CA . LYS A 1 531 ? -2.798 -5.875 16.884 1.00 97.69 531 LYS A CA 1
ATOM 4102 C C . LYS A 1 531 ? -3.618 -6.597 15.830 1.00 97.69 531 LYS A C 1
ATOM 4104 O O . LYS A 1 531 ? -4.847 -6.513 15.822 1.00 97.69 531 LYS A O 1
ATOM 4109 N N . LEU A 1 532 ? -2.916 -7.245 14.912 1.00 96.44 532 LEU A N 1
ATOM 4110 C CA . LEU A 1 532 ? -3.496 -7.863 13.732 1.00 96.44 532 LEU A CA 1
ATOM 4111 C C . LEU A 1 532 ? -2.779 -9.173 13.416 1.00 96.44 532 LEU A C 1
ATOM 4113 O O . LEU A 1 532 ? -1.551 -9.233 13.378 1.00 96.44 532 LEU A O 1
ATOM 4117 N N . LEU A 1 533 ? -3.560 -10.209 13.141 1.00 98.06 533 LEU A N 1
ATOM 4118 C CA . LEU A 1 533 ? -3.095 -11.463 12.565 1.00 98.06 533 LEU A CA 1
ATOM 4119 C C . LEU A 1 533 ? -3.959 -11.779 11.345 1.00 98.06 533 LEU A C 1
ATOM 4121 O O . LEU A 1 533 ? -5.179 -11.770 11.454 1.00 98.06 533 LEU A O 1
ATOM 4125 N N . ILE A 1 534 ? -3.345 -12.064 10.199 1.00 94.69 534 ILE A N 1
ATOM 4126 C CA . ILE A 1 534 ? -4.026 -12.499 8.973 1.00 94.69 534 ILE A CA 1
ATOM 4127 C C . ILE A 1 534 ? -3.399 -13.814 8.526 1.00 94.69 534 ILE A C 1
ATOM 4129 O O . ILE A 1 534 ? -2.176 -13.942 8.487 1.00 94.69 534 ILE A O 1
ATOM 4133 N N . VAL A 1 535 ? -4.230 -14.794 8.179 1.00 96.25 535 VAL A N 1
ATOM 4134 C CA . VAL A 1 535 ? -3.779 -16.097 7.684 1.00 96.25 535 VAL A CA 1
ATOM 4135 C C . VAL A 1 535 ? -4.412 -16.397 6.335 1.00 96.25 535 VAL A C 1
ATOM 4137 O O . VAL A 1 535 ? -5.620 -16.245 6.139 1.00 96.25 535 VAL A O 1
ATOM 4140 N N . ASP A 1 536 ? -3.560 -16.814 5.397 1.00 90.88 536 ASP A N 1
ATOM 4141 C CA . ASP A 1 536 ? -3.900 -17.194 4.026 1.00 90.88 536 ASP A CA 1
ATOM 4142 C C . ASP A 1 536 ? -4.730 -16.135 3.271 1.00 90.88 536 ASP A C 1
ATOM 4144 O O . ASP A 1 536 ? -5.510 -16.478 2.384 1.00 90.88 536 ASP A O 1
ATOM 4148 N N . GLY A 1 537 ? -4.607 -14.853 3.646 1.00 82.94 537 GLY A N 1
ATOM 4149 C CA . GLY A 1 537 ? -5.376 -13.739 3.070 1.00 82.94 537 GLY A CA 1
ATOM 4150 C C . GLY A 1 537 ? -6.903 -13.884 3.169 1.00 82.94 537 GLY A C 1
ATOM 4151 O O . GLY A 1 537 ? -7.622 -13.269 2.389 1.00 82.94 537 GLY A O 1
ATOM 4152 N N . SER A 1 538 ? -7.408 -14.735 4.071 1.00 86.06 538 SER A N 1
ATOM 4153 C CA . SER A 1 538 ? -8.836 -15.096 4.129 1.00 86.06 538 SER A CA 1
ATOM 4154 C C . SER A 1 538 ? -9.456 -14.964 5.516 1.00 86.06 538 SER A C 1
ATOM 4156 O O . SER A 1 538 ? -10.626 -14.596 5.612 1.00 86.06 538 SER A O 1
ATOM 4158 N N . VAL A 1 539 ? -8.678 -15.197 6.580 1.00 96.06 539 VAL A N 1
ATOM 4159 C CA . VAL A 1 539 ? -9.138 -15.043 7.965 1.00 96.06 539 VAL A CA 1
ATOM 4160 C C . VAL A 1 539 ? -8.227 -14.080 8.713 1.00 96.06 539 VAL A C 1
ATOM 4162 O O . VAL A 1 539 ? -7.009 -14.266 8.739 1.00 96.06 539 VAL A O 1
ATOM 4165 N N . GLY A 1 540 ? -8.822 -13.061 9.331 1.00 95.69 540 GLY A N 1
ATOM 4166 C CA . GLY A 1 540 ? -8.127 -12.054 10.128 1.00 95.69 540 GLY A CA 1
ATOM 4167 C C . GLY A 1 540 ? -8.613 -12.024 11.576 1.00 95.69 540 GLY A C 1
ATOM 4168 O O . GLY A 1 540 ? -9.781 -12.294 11.838 1.00 95.69 540 GLY A O 1
ATOM 4169 N N . ILE A 1 541 ? -7.734 -11.678 12.516 1.00 98.38 541 ILE A N 1
ATOM 4170 C CA . ILE A 1 541 ? -8.072 -11.349 13.905 1.00 98.38 541 ILE A CA 1
ATOM 4171 C C . ILE A 1 541 ? -7.522 -9.959 14.215 1.00 98.38 541 ILE A C 1
ATOM 4173 O O . ILE A 1 541 ? -6.309 -9.754 14.151 1.00 98.38 541 ILE A O 1
ATOM 4177 N N . GLN A 1 542 ? -8.410 -9.033 14.576 1.00 96.00 542 GLN A N 1
ATOM 4178 C CA . GLN A 1 542 ? -8.076 -7.680 15.025 1.00 96.00 542 GLN A CA 1
ATOM 4179 C C . GLN A 1 542 ? -8.711 -7.412 16.392 1.00 96.00 542 GLN A C 1
ATOM 4181 O O . GLN A 1 542 ? -9.812 -7.885 16.685 1.00 96.00 542 GLN A O 1
ATOM 4186 N N . GLY A 1 543 ? -8.007 -6.677 17.251 1.00 96.31 543 GLY A N 1
ATOM 4187 C CA . GLY A 1 543 ? -8.501 -6.366 18.586 1.00 96.31 543 GLY A CA 1
ATOM 4188 C C . GLY A 1 543 ? -7.492 -5.636 19.457 1.00 96.31 543 GLY A C 1
ATOM 4189 O O . GLY A 1 543 ? -6.694 -4.830 18.973 1.00 96.31 543 GLY A O 1
ATOM 4190 N N . SER A 1 544 ? -7.540 -5.931 20.754 1.00 97.06 544 SER A N 1
ATOM 4191 C CA . SER A 1 544 ? -6.699 -5.287 21.760 1.00 97.06 544 SER A CA 1
ATOM 4192 C C . SER A 1 544 ? -5.464 -6.091 22.180 1.00 97.06 544 SER A C 1
ATOM 4194 O O . SER A 1 544 ? -4.525 -5.491 22.706 1.00 97.06 544 SER A O 1
ATOM 4196 N N . GLY A 1 545 ? -5.441 -7.408 21.945 1.00 96.81 545 GLY A N 1
ATOM 4197 C CA . GLY A 1 545 ? -4.408 -8.298 22.483 1.00 96.81 545 GLY A CA 1
ATOM 4198 C C . GLY A 1 545 ? -3.096 -8.279 21.702 1.00 96.81 545 GLY A C 1
ATOM 4199 O O . GLY A 1 545 ? -3.077 -8.601 20.513 1.00 96.81 545 GLY A O 1
ATOM 4200 N N . ASN A 1 546 ? -1.987 -7.958 22.376 1.00 97.25 546 ASN A N 1
ATOM 4201 C CA . ASN A 1 546 ? -0.645 -8.077 21.798 1.00 97.25 546 ASN A CA 1
ATOM 4202 C C . ASN A 1 546 ? -0.239 -9.552 21.656 1.00 97.25 546 ASN A C 1
ATOM 4204 O O . ASN A 1 546 ? -0.817 -10.453 22.268 1.00 97.25 546 ASN A O 1
ATOM 4208 N N . GLN A 1 547 ? 0.842 -9.793 20.919 1.00 97.69 547 GLN A N 1
ATOM 4209 C CA . GLN A 1 547 ? 1.513 -11.095 20.873 1.00 97.69 547 GLN A CA 1
ATOM 4210 C C . GLN A 1 547 ? 2.599 -11.252 21.960 1.00 97.69 547 GLN A C 1
ATOM 4212 O O . GLN A 1 547 ? 3.573 -11.995 21.788 1.00 97.69 547 GLN A O 1
ATOM 4217 N N . ASP A 1 548 ? 2.428 -10.557 23.086 1.00 96.50 548 ASP A N 1
ATOM 4218 C CA . ASP A 1 548 ? 3.327 -10.559 24.240 1.00 96.50 548 ASP A CA 1
ATOM 4219 C C . ASP A 1 548 ? 2.826 -11.451 25.388 1.00 96.50 548 ASP A C 1
ATOM 4221 O O . ASP A 1 548 ? 1.704 -11.966 25.399 1.00 96.50 548 ASP A O 1
ATOM 4225 N N . THR A 1 549 ? 3.682 -11.653 26.384 1.00 95.31 549 THR A N 1
ATOM 4226 C CA . THR A 1 549 ? 3.364 -12.471 27.554 1.00 95.31 549 THR A CA 1
ATOM 4227 C C . THR A 1 549 ? 2.184 -11.889 28.340 1.00 95.31 549 THR A C 1
ATOM 4229 O O . THR A 1 549 ? 1.250 -12.607 28.702 1.00 95.31 549 THR A O 1
ATOM 4232 N N . GLN A 1 550 ? 2.159 -10.585 28.589 1.00 94.69 550 GLN A N 1
ATOM 4233 C CA . GLN A 1 550 ? 1.091 -9.970 29.374 1.00 94.69 550 GLN A CA 1
ATOM 4234 C C . GLN A 1 550 ? -0.306 -10.231 28.764 1.00 94.69 550 GLN A C 1
ATOM 4236 O O . GLN A 1 550 ? -1.226 -10.653 29.476 1.00 94.69 550 GLN A O 1
ATOM 4241 N N . SER A 1 551 ? -0.449 -10.087 27.447 1.00 96.00 551 SER A N 1
ATOM 4242 C CA . SER A 1 551 ? -1.706 -10.290 26.715 1.00 96.00 551 SER A CA 1
ATOM 4243 C C . SER A 1 551 ? -2.092 -11.761 26.585 1.00 96.00 551 SER A C 1
ATOM 4245 O O . SER A 1 551 ? -3.279 -12.092 26.605 1.00 96.00 551 SER A O 1
ATOM 4247 N N . TRP A 1 552 ? -1.122 -12.674 26.509 1.00 96.50 552 TRP A N 1
ATOM 4248 C CA . TRP A 1 552 ? -1.389 -14.113 26.412 1.00 96.50 552 TRP A CA 1
ATOM 4249 C C . TRP A 1 552 ? -1.771 -14.758 27.746 1.00 96.50 552 TRP A C 1
ATOM 4251 O O . TRP A 1 552 ? -2.533 -15.727 27.747 1.00 96.50 552 TRP A O 1
ATOM 4261 N N . PHE A 1 553 ? -1.269 -14.237 28.870 1.00 95.06 553 PHE A N 1
ATOM 4262 C CA . PHE A 1 553 ? -1.400 -14.889 30.177 1.00 95.06 553 PHE A CA 1
ATOM 4263 C C . PHE A 1 553 ? -2.236 -14.121 31.205 1.00 95.06 553 PHE A C 1
ATOM 4265 O O . PHE A 1 553 ? -2.877 -14.766 32.038 1.00 95.06 553 PHE A O 1
ATOM 4272 N N . HIS A 1 554 ? -2.340 -12.790 31.139 1.00 95.06 554 HIS A N 1
ATOM 4273 C CA . HIS A 1 554 ? -2.906 -12.001 32.241 1.00 95.06 554 HIS A CA 1
ATOM 4274 C C . HIS A 1 554 ? -3.989 -10.982 31.875 1.00 95.06 554 HIS A C 1
ATOM 4276 O O . HIS A 1 554 ? -4.990 -10.887 32.588 1.00 95.06 554 HIS A O 1
ATOM 4282 N N . SER A 1 555 ? -3.833 -10.222 30.796 1.00 94.81 555 SER A N 1
ATOM 4283 C CA . SER A 1 555 ? -4.774 -9.149 30.452 1.00 94.81 555 SER A CA 1
ATOM 4284 C C . SER A 1 555 ? -6.142 -9.672 30.014 1.00 94.81 555 SER A C 1
ATOM 4286 O O . SER A 1 555 ? -6.226 -10.736 29.395 1.00 94.81 555 SER A O 1
ATOM 4288 N N . GLN A 1 556 ? -7.202 -8.917 30.321 1.00 97.12 556 GLN A N 1
ATOM 4289 C CA . GLN A 1 556 ? -8.489 -9.068 29.643 1.00 97.12 556 GLN A CA 1
ATOM 4290 C C . GLN A 1 556 ? -8.411 -8.409 28.274 1.00 97.12 556 GLN A C 1
ATOM 4292 O O . GLN A 1 556 ? -8.077 -7.233 28.203 1.00 97.12 556 GLN A O 1
ATOM 4297 N N . GLU A 1 557 ? -8.820 -9.107 27.224 1.00 97.88 557 GLU A N 1
ATOM 4298 C CA . GLU A 1 557 ? -8.761 -8.607 25.850 1.00 97.88 557 GLU A CA 1
ATOM 4299 C C . GLU A 1 557 ? -10.097 -8.792 25.138 1.00 97.88 557 GLU A C 1
ATOM 4301 O O . GLU A 1 557 ? -10.877 -9.673 25.506 1.00 97.88 557 GLU A O 1
ATOM 4306 N N . ILE A 1 558 ? -10.326 -8.006 24.086 1.00 98.38 558 ILE A N 1
ATOM 4307 C CA . ILE A 1 558 ? -11.386 -8.236 23.104 1.00 98.38 558 ILE A CA 1
ATOM 4308 C C . ILE A 1 558 ? -10.764 -8.395 21.718 1.00 98.38 558 ILE A C 1
ATOM 4310 O O . ILE A 1 558 ? -9.969 -7.554 21.302 1.00 98.38 558 ILE A O 1
ATOM 4314 N N . ASN A 1 559 ? -11.128 -9.455 20.992 1.00 98.44 559 ASN A N 1
ATOM 4315 C CA . ASN A 1 559 ? -10.696 -9.631 19.604 1.00 98.44 559 ASN A CA 1
ATOM 4316 C C . ASN A 1 559 ? -11.831 -10.156 18.732 1.00 98.44 559 ASN A C 1
ATOM 4318 O O . ASN A 1 559 ? -12.590 -11.040 19.137 1.00 98.44 559 ASN A O 1
ATOM 4322 N N . LEU A 1 560 ? -11.892 -9.629 17.515 1.00 98.19 560 LEU A N 1
ATOM 4323 C CA . LEU A 1 560 ? -12.830 -10.013 16.480 1.00 98.19 560 LEU A CA 1
ATOM 4324 C C . LEU A 1 560 ? -12.094 -10.821 15.408 1.00 98.19 560 LEU A C 1
ATOM 4326 O O . LEU A 1 560 ? -11.180 -10.317 14.757 1.00 98.19 560 LEU A O 1
ATOM 4330 N N . MET A 1 561 ? -12.511 -12.070 15.219 1.00 98.50 561 MET A N 1
ATOM 4331 C CA . MET A 1 561 ? -12.114 -12.896 14.083 1.00 98.50 561 MET A CA 1
ATOM 4332 C C . MET A 1 561 ? -13.097 -12.680 12.932 1.00 98.50 561 MET A C 1
ATOM 4334 O O . MET A 1 561 ? -14.306 -12.758 13.149 1.00 98.50 561 MET A O 1
ATOM 4338 N N . VAL A 1 562 ? -12.593 -12.439 11.722 1.00 95.69 562 VAL A N 1
ATOM 4339 C CA . VAL A 1 562 ? -13.376 -12.122 10.517 1.00 95.69 562 VAL A CA 1
ATOM 4340 C C . VAL A 1 562 ? -12.956 -13.036 9.368 1.00 95.69 562 VAL A C 1
ATOM 4342 O O . VAL A 1 562 ? -11.763 -13.240 9.146 1.00 95.69 562 VAL A O 1
ATOM 4345 N N . ASP A 1 563 ? -13.931 -13.556 8.623 1.00 94.81 563 ASP A N 1
ATOM 4346 C CA . ASP A 1 563 ? -13.723 -14.401 7.440 1.00 94.81 563 ASP A CA 1
ATOM 4347 C C . ASP A 1 563 ? -14.158 -13.672 6.165 1.00 94.81 563 ASP A C 1
ATOM 4349 O O . ASP A 1 563 ? -15.349 -13.587 5.859 1.00 94.81 563 ASP A O 1
ATOM 4353 N N . SER A 1 564 ? -13.207 -13.089 5.432 1.00 85.06 564 SER A N 1
ATOM 4354 C CA . SER A 1 564 ? -13.516 -12.362 4.198 1.00 85.06 564 SER A CA 1
ATOM 4355 C C . SER A 1 564 ? -12.281 -12.089 3.350 1.00 85.06 564 SER A C 1
ATOM 4357 O O . SER A 1 564 ? -11.451 -11.253 3.690 1.00 85.06 564 SER A O 1
ATOM 4359 N N . VAL A 1 565 ? -12.221 -12.713 2.174 1.00 74.38 565 VAL A N 1
ATOM 4360 C CA . VAL A 1 565 ? -11.197 -12.413 1.162 1.00 74.38 565 VAL A CA 1
ATOM 4361 C C . VAL A 1 565 ? -11.344 -10.978 0.647 1.00 74.38 565 VAL A C 1
ATOM 4363 O O . VAL A 1 565 ? -10.352 -10.287 0.515 1.00 74.38 565 VAL A O 1
ATOM 4366 N N . ALA A 1 566 ? -12.559 -10.470 0.415 1.00 66.19 566 ALA A N 1
ATOM 4367 C CA . ALA A 1 566 ? -12.749 -9.112 -0.120 1.00 66.19 566 ALA A CA 1
ATOM 4368 C C . ALA A 1 566 ? -12.201 -8.012 0.808 1.00 66.19 566 ALA A C 1
ATOM 4370 O O . ALA A 1 566 ? -11.696 -7.001 0.336 1.00 66.19 566 ALA A O 1
ATOM 4371 N N . ILE A 1 567 ? -12.272 -8.236 2.122 1.00 64.94 567 ILE A N 1
ATOM 4372 C CA . ILE A 1 567 ? -11.723 -7.332 3.141 1.00 64.94 567 ILE A CA 1
ATOM 4373 C C . ILE A 1 567 ? -10.194 -7.506 3.285 1.00 64.94 567 ILE A C 1
ATOM 4375 O O . ILE A 1 567 ? -9.525 -6.601 3.775 1.00 64.94 567 ILE A O 1
ATOM 4379 N N . LEU A 1 568 ? -9.637 -8.653 2.871 1.00 60.44 568 LEU A N 1
ATOM 4380 C CA . LEU A 1 568 ? -8.263 -9.081 3.177 1.00 60.44 568 LEU A CA 1
ATOM 4381 C C . LEU A 1 568 ? -7.356 -9.319 1.934 1.00 60.44 568 LEU A C 1
ATOM 4383 O O . LEU A 1 568 ? -6.176 -9.616 2.113 1.00 60.44 568 LEU A O 1
ATOM 4387 N N . ASP A 1 569 ? -7.858 -9.191 0.693 1.00 59.38 569 ASP A N 1
ATOM 4388 C CA . ASP A 1 569 ? -7.166 -9.499 -0.583 1.00 59.38 569 ASP A CA 1
ATOM 4389 C C . ASP A 1 569 ? -6.572 -8.259 -1.273 1.00 59.38 569 ASP A C 1
ATOM 4391 O O . ASP A 1 569 ? -7.209 -7.215 -1.383 1.00 59.38 569 ASP A O 1
ATOM 4395 N N . ILE A 1 570 ? -5.382 -8.410 -1.858 1.00 48.53 570 ILE A N 1
ATOM 4396 C CA . ILE A 1 570 ? -4.680 -7.420 -2.688 1.00 48.53 570 ILE A CA 1
ATOM 4397 C C . ILE A 1 570 ? -5.478 -6.988 -3.933 1.00 48.53 570 ILE A C 1
ATOM 4399 O O . ILE A 1 570 ? -5.245 -5.915 -4.484 1.00 48.53 570 ILE A O 1
ATOM 4403 N N . GLN A 1 571 ? -6.450 -7.785 -4.388 1.00 44.59 571 GLN A N 1
ATOM 4404 C CA . GLN A 1 571 ? -7.376 -7.373 -5.453 1.00 44.59 571 GLN A CA 1
ATOM 4405 C C . GLN A 1 571 ? -8.343 -6.262 -5.028 1.00 44.59 571 GLN A C 1
ATOM 4407 O O . GLN A 1 571 ? -8.948 -5.632 -5.894 1.00 44.59 571 GLN A O 1
ATOM 4412 N N . SER A 1 572 ? -8.483 -6.023 -3.722 1.00 50.28 572 SER A N 1
ATOM 4413 C CA . SER A 1 572 ? -9.254 -4.905 -3.177 1.00 50.28 572 SER A CA 1
ATOM 4414 C C . SER A 1 572 ? -8.454 -3.597 -3.124 1.00 50.28 572 SER A C 1
ATOM 4416 O O . SER A 1 572 ? -9.007 -2.562 -2.752 1.00 50.28 572 SER A O 1
ATOM 4418 N N . LEU A 1 573 ? -7.170 -3.614 -3.525 1.00 50.34 573 LEU A N 1
ATOM 4419 C CA . LEU A 1 573 ? -6.367 -2.399 -3.621 1.00 50.34 573 LEU A CA 1
ATOM 4420 C C . LEU A 1 573 ? -7.000 -1.387 -4.592 1.00 50.34 573 LEU A C 1
ATOM 4422 O O . LEU A 1 573 ? -7.521 -1.786 -5.642 1.00 50.34 573 LEU A O 1
ATOM 4426 N N . PRO A 1 574 ? -6.876 -0.076 -4.302 1.00 52.72 574 PRO A N 1
ATOM 4427 C CA . PRO A 1 574 ? -7.235 0.974 -5.246 1.00 52.72 574 PRO A CA 1
ATOM 4428 C C . PRO A 1 574 ? -6.590 0.733 -6.610 1.00 52.72 574 PRO A C 1
ATOM 4430 O O . PRO A 1 574 ? -5.457 0.247 -6.710 1.00 52.72 574 PRO A O 1
ATOM 4433 N N . SER A 1 575 ? -7.296 1.102 -7.679 1.00 50.53 575 SER A N 1
ATOM 4434 C CA . SER A 1 575 ? -6.812 0.884 -9.047 1.00 50.53 575 SER A CA 1
ATOM 4435 C C . SER A 1 575 ? -5.497 1.616 -9.311 1.00 50.53 575 SER A C 1
ATOM 4437 O O . SER A 1 575 ? -4.689 1.153 -10.112 1.00 50.53 575 SER A O 1
ATOM 4439 N N . GLU A 1 576 ? -5.268 2.727 -8.623 1.00 50.16 576 GLU A N 1
ATOM 4440 C CA . GLU A 1 576 ? -4.070 3.556 -8.642 1.00 50.16 576 GLU A CA 1
ATOM 4441 C C . GLU A 1 576 ? -2.887 2.813 -8.019 1.00 50.16 576 GLU A C 1
ATOM 4443 O O . GLU A 1 576 ? -1.864 2.642 -8.679 1.00 50.16 576 GLU A O 1
ATOM 4448 N N . VAL A 1 577 ? -3.062 2.272 -6.810 1.00 51.31 577 VAL A N 1
ATOM 4449 C CA . VAL A 1 577 ? -2.032 1.502 -6.093 1.00 51.31 577 VAL A CA 1
ATOM 4450 C C . VAL A 1 577 ? -1.695 0.225 -6.861 1.00 51.31 577 VAL A C 1
ATOM 4452 O O . VAL A 1 577 ? -0.525 -0.083 -7.099 1.00 51.31 577 VAL A O 1
ATOM 4455 N N . LEU A 1 578 ? -2.715 -0.490 -7.342 1.00 59.28 578 LEU A N 1
ATOM 4456 C CA . LEU A 1 578 ? -2.522 -1.659 -8.193 1.00 59.28 578 LEU A CA 1
ATOM 4457 C C . LEU A 1 578 ? -1.795 -1.289 -9.498 1.00 59.28 578 LEU A C 1
ATOM 4459 O O . LEU A 1 578 ? -0.893 -2.008 -9.927 1.00 59.28 578 LEU A O 1
ATOM 4463 N N . SER A 1 579 ? -2.132 -0.154 -10.117 1.00 62.06 579 SER A N 1
ATOM 4464 C CA . SER A 1 579 ? -1.448 0.335 -11.322 1.00 62.06 579 SER A CA 1
ATOM 4465 C C . SER A 1 579 ? 0.007 0.719 -11.053 1.00 62.06 579 SER A C 1
ATOM 4467 O O . SER A 1 579 ? 0.853 0.429 -11.898 1.00 62.06 579 SER A O 1
ATOM 4469 N N . SER A 1 580 ? 0.324 1.307 -9.897 1.00 61.03 580 SER A N 1
ATOM 4470 C CA . SER A 1 580 ? 1.693 1.638 -9.475 1.00 61.03 580 SER A CA 1
ATOM 4471 C C . SER A 1 580 ? 2.534 0.382 -9.245 1.00 61.03 580 SER A C 1
ATOM 4473 O O . SER A 1 580 ? 3.642 0.271 -9.777 1.00 61.03 580 SER A O 1
ATOM 4475 N N . ILE A 1 581 ? 1.979 -0.624 -8.558 1.00 66.69 581 ILE A N 1
ATOM 4476 C CA . ILE A 1 581 ? 2.620 -1.937 -8.380 1.00 66.69 581 ILE A CA 1
ATOM 4477 C C . ILE A 1 581 ? 2.895 -2.573 -9.746 1.00 66.69 581 ILE A C 1
ATOM 4479 O O . ILE A 1 581 ? 4.016 -2.989 -10.042 1.00 66.69 581 ILE A O 1
ATOM 4483 N N . LEU A 1 582 ? 1.892 -2.606 -10.623 1.00 76.31 582 LEU A N 1
ATOM 4484 C CA . LEU A 1 582 ? 2.037 -3.174 -11.960 1.00 76.31 582 LEU A CA 1
ATOM 4485 C C . LEU A 1 582 ? 3.001 -2.355 -12.833 1.00 76.31 582 LEU A C 1
ATOM 4487 O O . LEU A 1 582 ? 3.723 -2.923 -13.651 1.00 76.31 582 LEU A O 1
ATOM 4491 N N . PHE A 1 583 ? 3.080 -1.036 -12.658 1.00 75.56 583 PHE A N 1
ATOM 4492 C CA . PHE A 1 583 ? 4.066 -0.198 -13.336 1.00 75.56 583 PHE A CA 1
ATOM 4493 C C . PHE A 1 583 ? 5.494 -0.555 -12.909 1.00 75.56 583 PHE A C 1
ATOM 4495 O O . PHE A 1 583 ? 6.379 -0.637 -13.765 1.00 75.56 583 PHE A O 1
ATOM 4502 N N . PHE A 1 584 ? 5.715 -0.832 -11.623 1.00 72.94 584 PHE A N 1
ATOM 4503 C CA . PHE A 1 584 ? 6.998 -1.331 -11.135 1.00 72.94 584 PHE A CA 1
ATOM 4504 C C . PHE A 1 584 ? 7.330 -2.699 -11.747 1.00 72.94 584 PHE A C 1
ATOM 4506 O O . PHE A 1 584 ? 8.380 -2.853 -12.374 1.00 72.94 584 PHE A O 1
ATOM 4513 N N . VAL A 1 585 ? 6.388 -3.650 -11.693 1.00 72.44 585 VAL A N 1
ATOM 4514 C CA . VAL A 1 585 ? 6.523 -4.995 -12.292 1.00 72.44 585 VAL A CA 1
ATOM 4515 C C . VAL A 1 585 ? 6.865 -4.914 -13.781 1.00 72.44 585 VAL A C 1
ATOM 4517 O O . VAL A 1 585 ? 7.734 -5.635 -14.269 1.00 72.44 585 VAL A O 1
ATOM 4520 N N . ARG A 1 586 ? 6.225 -4.004 -14.521 1.00 79.81 586 ARG A N 1
ATOM 4521 C CA . ARG A 1 586 ? 6.473 -3.783 -15.952 1.00 79.81 586 ARG A CA 1
ATOM 4522 C C . ARG A 1 586 ? 7.940 -3.450 -16.252 1.00 79.81 586 ARG A C 1
ATOM 4524 O O . ARG A 1 586 ? 8.429 -3.820 -17.322 1.00 79.81 586 ARG A O 1
ATOM 4531 N N . ASN A 1 587 ? 8.617 -2.743 -15.349 1.00 74.12 587 ASN A N 1
ATOM 4532 C CA . ASN A 1 587 ? 9.997 -2.290 -15.523 1.00 74.12 587 ASN A CA 1
ATOM 4533 C C . ASN A 1 587 ? 11.040 -3.338 -15.089 1.00 74.12 587 ASN A C 1
ATOM 4535 O O . ASN A 1 587 ? 12.234 -3.131 -15.313 1.00 74.12 587 ASN A O 1
ATOM 4539 N N . GLU A 1 588 ? 10.615 -4.477 -14.534 1.00 71.31 588 GLU A N 1
ATOM 4540 C CA . GLU A 1 588 ? 11.505 -5.589 -14.210 1.00 71.31 588 GLU A CA 1
ATOM 4541 C C . GLU A 1 588 ? 11.907 -6.429 -15.436 1.00 71.31 588 GLU A C 1
ATOM 4543 O O . GLU A 1 588 ? 11.381 -6.319 -16.551 1.00 71.31 588 GLU A O 1
ATOM 4548 N N . ARG A 1 589 ? 12.871 -7.333 -15.229 1.00 62.31 589 ARG A N 1
ATOM 4549 C CA . ARG A 1 589 ? 13.319 -8.287 -16.246 1.00 62.31 589 ARG A CA 1
ATOM 4550 C C . ARG A 1 589 ? 12.164 -9.231 -16.610 1.00 62.31 589 ARG A C 1
ATOM 4552 O O . ARG A 1 589 ? 11.732 -10.018 -15.782 1.00 62.31 589 ARG A O 1
ATOM 4559 N N . ASN A 1 590 ? 11.721 -9.184 -17.869 1.00 70.31 590 ASN A N 1
ATOM 4560 C CA . ASN A 1 590 ? 10.520 -9.861 -18.399 1.00 70.31 590 ASN A CA 1
ATOM 4561 C C . ASN A 1 590 ? 9.172 -9.248 -17.962 1.00 70.31 590 ASN A C 1
ATOM 4563 O O . ASN A 1 590 ? 8.128 -9.835 -18.236 1.00 70.31 590 ASN A O 1
ATOM 4567 N N . GLY A 1 591 ? 9.166 -8.049 -17.369 1.00 72.81 591 GLY A N 1
ATOM 4568 C CA . GLY A 1 591 ? 7.960 -7.401 -16.845 1.00 72.81 591 GLY A CA 1
ATOM 4569 C C . GLY A 1 591 ? 6.812 -7.258 -17.848 1.00 72.81 591 GLY A C 1
ATOM 4570 O O . GLY A 1 591 ? 5.650 -7.346 -17.478 1.00 72.81 591 GLY A O 1
ATOM 4571 N N . GLN A 1 592 ? 7.102 -7.113 -19.144 1.00 78.88 592 GLN A N 1
ATOM 4572 C CA . GLN A 1 592 ? 6.073 -7.076 -20.194 1.00 78.88 592 GLN A CA 1
ATOM 4573 C C . GLN A 1 592 ? 5.267 -8.375 -20.314 1.00 78.88 592 GLN A C 1
ATOM 4575 O O . GLN A 1 592 ? 4.069 -8.313 -20.581 1.00 78.88 592 GLN A O 1
ATOM 4580 N N . ASP A 1 593 ? 5.897 -9.535 -20.128 1.00 79.31 593 ASP A N 1
ATOM 4581 C CA . ASP A 1 593 ? 5.186 -10.814 -20.161 1.00 79.31 593 ASP A CA 1
ATOM 4582 C C . ASP A 1 593 ? 4.410 -11.021 -18.858 1.00 79.31 593 ASP A C 1
ATOM 4584 O O . ASP A 1 593 ? 3.234 -11.366 -18.914 1.00 79.31 593 ASP A O 1
ATOM 4588 N N . SER A 1 594 ? 4.986 -10.650 -17.709 1.00 76.81 594 SER A N 1
ATOM 4589 C CA . SER A 1 594 ? 4.263 -10.625 -16.429 1.00 76.81 594 SER A CA 1
ATOM 4590 C C . SER A 1 594 ? 2.997 -9.763 -16.501 1.00 76.81 594 SER A C 1
ATOM 4592 O O . SER A 1 594 ? 1.939 -10.192 -16.063 1.00 76.81 594 SER A O 1
ATOM 4594 N N . ILE A 1 595 ? 3.056 -8.589 -17.139 1.00 85.75 595 ILE A N 1
ATOM 4595 C CA . ILE A 1 595 ? 1.889 -7.713 -17.329 1.00 85.75 595 ILE A CA 1
ATOM 4596 C C . ILE A 1 595 ? 0.830 -8.353 -18.233 1.00 85.75 595 ILE A C 1
ATOM 4598 O O . ILE A 1 595 ? -0.363 -8.161 -17.996 1.00 85.75 595 ILE A O 1
ATOM 4602 N N . LYS A 1 596 ? 1.221 -9.135 -19.250 1.00 82.12 596 LYS A N 1
ATOM 4603 C CA . LYS A 1 596 ? 0.252 -9.885 -20.068 1.00 82.12 596 LYS A CA 1
ATOM 4604 C C . LYS A 1 596 ? -0.487 -10.926 -19.237 1.00 82.12 596 LYS A C 1
ATOM 4606 O O . LYS A 1 596 ? -1.704 -11.002 -19.368 1.00 82.12 596 LYS A O 1
ATOM 4611 N N . GLU A 1 597 ? 0.225 -11.657 -18.385 1.00 72.12 597 GLU A N 1
ATOM 4612 C CA . GLU A 1 597 ? -0.368 -12.661 -17.496 1.00 72.12 597 GLU A CA 1
ATOM 4613 C C . GLU A 1 597 ? -1.243 -12.011 -16.417 1.00 72.12 597 GLU A C 1
ATOM 4615 O O . GLU A 1 597 ? -2.375 -12.439 -16.202 1.00 72.12 597 GLU A O 1
ATOM 4620 N N . CYS A 1 598 ? -0.794 -10.902 -15.815 1.00 67.12 598 CYS A N 1
ATOM 4621 C CA . CYS A 1 598 ? -1.574 -10.126 -14.848 1.00 67.12 598 CYS A CA 1
ATOM 4622 C C . CYS A 1 598 ? -2.952 -9.737 -15.402 1.00 67.12 598 CYS A C 1
ATOM 4624 O O . CYS A 1 598 ? -3.948 -9.835 -14.695 1.00 67.12 598 CYS A O 1
ATOM 4626 N N . ARG A 1 599 ? -3.060 -9.375 -16.688 1.00 81.00 599 ARG A N 1
ATOM 4627 C CA . ARG A 1 599 ? -4.352 -9.028 -17.316 1.00 81.00 599 ARG A CA 1
ATOM 4628 C C . ARG A 1 599 ? -5.372 -10.165 -17.326 1.00 81.00 599 ARG A C 1
ATOM 4630 O O . ARG A 1 599 ? -6.553 -9.890 -17.535 1.00 81.00 599 ARG A O 1
ATOM 4637 N N . LEU A 1 600 ? -4.925 -11.410 -17.185 1.00 72.44 600 LEU A N 1
ATOM 4638 C CA . LEU A 1 600 ? -5.778 -12.596 -17.186 1.00 72.44 600 LEU A CA 1
ATOM 4639 C C . LEU A 1 600 ? -6.303 -12.942 -15.783 1.00 72.44 600 LEU A C 1
ATOM 4641 O O . LEU A 1 600 ? -7.179 -13.792 -15.675 1.00 72.44 600 LEU A O 1
ATOM 4645 N N . VAL A 1 601 ? -5.799 -12.281 -14.733 1.00 54.62 601 VAL A N 1
ATOM 4646 C CA . VAL A 1 601 ? -6.128 -12.577 -13.328 1.00 54.62 601 VAL A CA 1
ATOM 4647 C C . VAL A 1 601 ? -7.564 -12.177 -12.983 1.00 54.62 601 VAL A C 1
ATOM 4649 O O . VAL A 1 601 ? -8.329 -12.991 -12.476 1.00 54.62 601 VAL A O 1
ATOM 4652 N N . SER A 1 602 ? -7.947 -10.927 -13.254 1.00 56.03 602 SER A N 1
ATOM 4653 C CA . SER A 1 602 ? -9.288 -10.403 -12.962 1.00 56.03 602 SER A CA 1
ATOM 4654 C C . SER A 1 602 ? -9.598 -9.164 -13.804 1.00 56.03 602 SER A C 1
ATOM 4656 O O . SER A 1 602 ? -8.720 -8.621 -14.475 1.00 56.03 602 SER A O 1
ATOM 4658 N N . HIS A 1 603 ? -10.840 -8.670 -13.763 1.00 57.50 603 HIS A N 1
ATOM 4659 C CA . HIS A 1 603 ? -11.208 -7.423 -14.446 1.00 57.50 603 HIS A CA 1
ATOM 4660 C C . HIS A 1 603 ? -10.450 -6.195 -13.909 1.00 57.50 603 HIS A C 1
ATOM 4662 O O . HIS A 1 603 ? -10.065 -5.337 -14.703 1.00 57.50 603 HIS A O 1
ATOM 4668 N N . GLY A 1 604 ? -10.195 -6.122 -12.596 1.00 53.72 604 GLY A N 1
ATOM 4669 C CA . GLY A 1 604 ? -9.419 -5.035 -11.982 1.00 53.72 604 GLY A CA 1
ATOM 4670 C C . GLY A 1 604 ? -7.971 -5.030 -12.472 1.00 53.72 604 GLY A C 1
ATOM 4671 O O . GLY A 1 604 ? -7.488 -4.028 -13.000 1.00 53.72 604 GLY A O 1
ATOM 4672 N N . PHE A 1 605 ? -7.324 -6.198 -12.440 1.00 71.50 605 PHE A N 1
ATOM 4673 C CA . PHE A 1 605 ? -5.988 -6.367 -13.005 1.00 71.50 605 PHE A CA 1
ATOM 4674 C C . PHE A 1 605 ? -5.960 -6.130 -14.519 1.00 71.50 605 PHE A C 1
ATOM 4676 O O . PHE A 1 605 ? -5.015 -5.536 -15.027 1.00 71.50 605 PHE A O 1
ATOM 4683 N N . ASN A 1 606 ? -6.992 -6.536 -15.262 1.00 74.19 606 ASN A N 1
ATOM 4684 C CA . ASN A 1 606 ? -7.079 -6.273 -16.697 1.00 74.19 606 ASN A CA 1
ATOM 4685 C C . ASN A 1 606 ? -7.079 -4.771 -17.000 1.00 74.19 606 ASN A C 1
ATOM 4687 O O . ASN A 1 606 ? -6.335 -4.331 -17.879 1.00 74.19 606 ASN A O 1
ATOM 4691 N N . ASN A 1 607 ? -7.862 -3.990 -16.256 1.00 73.62 607 ASN A N 1
ATOM 4692 C CA . ASN A 1 607 ? -7.960 -2.544 -16.431 1.00 73.62 607 ASN A CA 1
ATOM 4693 C C . ASN A 1 607 ? -6.658 -1.825 -16.049 1.00 73.62 607 ASN A C 1
ATOM 4695 O O . ASN A 1 607 ? -6.230 -0.943 -16.790 1.00 73.62 607 ASN A O 1
ATOM 4699 N N . ALA A 1 608 ? -6.005 -2.232 -14.955 1.00 76.00 608 ALA A N 1
ATOM 4700 C CA . ALA A 1 608 ? -4.753 -1.635 -14.484 1.00 76.00 608 ALA A CA 1
ATOM 4701 C C . ALA A 1 608 ? -3.533 -2.036 -15.342 1.00 76.00 608 ALA A C 1
ATOM 4703 O O . ALA A 1 608 ? -2.680 -1.213 -15.671 1.00 76.00 608 ALA A O 1
ATOM 4704 N N . ALA A 1 609 ? -3.460 -3.296 -15.780 1.00 83.44 609 ALA A N 1
ATOM 4705 C CA . ALA A 1 609 ? -2.322 -3.820 -16.537 1.00 83.44 609 ALA A CA 1
ATOM 4706 C C . ALA A 1 609 ? -2.396 -3.515 -18.046 1.00 83.44 609 ALA A C 1
ATOM 4708 O O . ALA A 1 609 ? -1.361 -3.362 -18.697 1.00 83.44 609 ALA A O 1
ATOM 4709 N N . SER A 1 610 ? -3.594 -3.415 -18.641 1.00 86.25 610 SER A N 1
ATOM 4710 C CA . SER A 1 610 ? -3.735 -3.203 -20.094 1.00 86.25 610 SER A CA 1
ATOM 4711 C C . SER A 1 610 ? -3.051 -1.927 -20.614 1.00 86.25 610 SER A C 1
ATOM 4713 O O . SER A 1 610 ? -2.367 -2.028 -21.635 1.00 86.25 610 SER A O 1
ATOM 4715 N N . PRO A 1 611 ? -3.148 -0.756 -19.952 1.00 87.44 611 PRO A N 1
ATOM 4716 C CA . PRO A 1 611 ? -2.429 0.454 -20.365 1.00 87.44 611 PRO A CA 1
ATOM 4717 C C . PRO A 1 611 ? -0.901 0.281 -20.406 1.00 87.44 611 PRO A C 1
ATOM 4719 O O . PRO A 1 611 ? -0.220 0.897 -21.226 1.00 87.44 611 PRO A O 1
ATOM 4722 N N . LEU A 1 612 ? -0.345 -0.596 -19.567 1.00 87.00 612 LEU A N 1
ATOM 4723 C CA . LEU A 1 612 ? 1.102 -0.787 -19.411 1.00 87.00 612 LEU A CA 1
ATOM 4724 C C . LEU A 1 612 ? 1.741 -1.643 -20.520 1.00 87.00 612 LEU A C 1
ATOM 4726 O O . LEU A 1 612 ? 2.972 -1.677 -20.660 1.00 87.00 612 LEU A O 1
ATOM 4730 N N . LEU A 1 613 ? 0.922 -2.299 -21.349 1.00 86.50 613 LEU A N 1
ATOM 4731 C CA . LEU A 1 613 ? 1.384 -3.103 -22.484 1.00 86.50 613 LEU A CA 1
ATOM 4732 C C . LEU A 1 613 ? 1.975 -2.271 -23.619 1.00 86.50 613 LEU A C 1
ATOM 4734 O O . LEU A 1 613 ? 2.845 -2.742 -24.351 1.00 86.50 613 LEU A O 1
ATOM 4738 N N . LEU A 1 614 ? 1.489 -1.044 -23.803 1.00 87.94 614 LEU A N 1
ATOM 4739 C CA . LEU A 1 614 ? 1.921 -0.198 -24.906 1.00 87.94 614 LEU A CA 1
ATOM 4740 C C . LEU A 1 614 ? 1.969 1.264 -24.470 1.00 87.94 614 LEU A C 1
ATOM 4742 O O . LEU A 1 614 ? 0.991 1.997 -24.586 1.00 87.94 614 LEU A O 1
ATOM 4746 N N . THR A 1 615 ? 3.142 1.694 -24.002 1.00 88.50 615 THR A N 1
ATOM 4747 C CA . THR A 1 615 ? 3.396 3.111 -23.678 1.00 88.50 615 THR A CA 1
ATOM 4748 C C . THR A 1 615 ? 4.370 3.786 -24.643 1.00 88.50 615 THR A C 1
ATOM 4750 O O . THR A 1 615 ? 4.587 4.992 -24.550 1.00 88.50 615 THR A O 1
ATOM 4753 N N . GLN A 1 616 ? 4.976 3.030 -25.564 1.00 90.12 616 GLN A N 1
ATOM 4754 C CA . GLN A 1 616 ? 5.953 3.542 -26.524 1.00 90.12 616 GLN A CA 1
ATOM 4755 C C . GLN A 1 616 ? 5.631 3.042 -27.932 1.00 90.12 616 GLN A C 1
ATOM 4757 O O . GLN A 1 616 ? 5.379 1.852 -28.132 1.00 90.12 616 GLN A O 1
ATOM 4762 N N . VAL A 1 617 ? 5.669 3.940 -28.915 1.00 92.06 617 VAL A N 1
ATOM 4763 C CA . VAL A 1 617 ? 5.383 3.627 -30.320 1.00 92.06 617 VAL A CA 1
ATOM 4764 C C . VAL A 1 617 ? 6.505 4.141 -31.208 1.00 92.06 617 VAL A C 1
ATOM 4766 O O . VAL A 1 617 ? 6.980 5.259 -31.040 1.00 92.06 617 VAL A O 1
ATOM 4769 N N . SER A 1 618 ? 6.910 3.333 -32.187 1.00 91.88 618 SER A N 1
ATOM 4770 C CA . SER A 1 618 ? 7.816 3.760 -33.255 1.00 91.88 618 SER A CA 1
ATOM 4771 C C . SER A 1 618 ? 7.090 3.815 -34.592 1.00 91.88 618 SER A C 1
ATOM 4773 O O . SER A 1 618 ? 6.342 2.891 -34.926 1.00 91.88 618 SER A O 1
ATOM 4775 N N . VAL A 1 619 ? 7.345 4.872 -35.362 1.00 92.44 619 VAL A N 1
ATOM 4776 C CA . VAL A 1 619 ? 6.704 5.141 -36.654 1.00 92.44 619 VAL A CA 1
ATOM 4777 C C . VAL A 1 619 ? 7.776 5.279 -37.727 1.00 92.44 619 VAL A C 1
ATOM 4779 O O . VAL A 1 619 ? 8.682 6.091 -37.600 1.00 92.44 619 VAL A O 1
ATOM 4782 N N . CYS A 1 620 ? 7.689 4.479 -38.783 1.00 91.25 620 CYS A N 1
ATOM 4783 C CA . CYS A 1 620 ? 8.565 4.524 -39.952 1.00 91.25 620 CYS A CA 1
ATOM 4784 C C . CYS A 1 620 ? 7.845 5.169 -41.140 1.00 91.25 620 CYS A C 1
ATOM 4786 O O . CYS A 1 620 ? 6.626 5.070 -41.225 1.00 91.25 620 CYS A O 1
ATOM 4788 N N . LEU A 1 621 ? 8.590 5.738 -42.092 1.00 90.38 621 LEU A N 1
ATOM 4789 C CA . LEU A 1 621 ? 8.064 6.286 -43.354 1.00 90.38 621 LEU A CA 1
ATOM 4790 C C . LEU A 1 621 ? 7.584 5.193 -44.336 1.00 90.38 621 LEU A C 1
ATOM 4792 O O . LEU A 1 621 ? 8.097 5.075 -45.443 1.00 90.38 621 LEU A O 1
ATOM 4796 N N . THR A 1 622 ? 6.621 4.376 -43.911 1.00 89.94 622 THR A N 1
ATOM 4797 C CA . THR A 1 622 ? 5.943 3.352 -44.722 1.00 89.94 622 THR A CA 1
ATOM 4798 C C . THR A 1 622 ? 4.449 3.339 -44.408 1.00 89.94 622 THR A C 1
ATOM 4800 O O . THR A 1 622 ? 4.043 3.573 -43.262 1.00 89.94 622 THR A O 1
ATOM 4803 N N . SER A 1 623 ? 3.609 3.019 -45.392 1.00 91.50 623 SER A N 1
ATOM 4804 C CA . SER A 1 623 ? 2.149 3.012 -45.215 1.00 91.50 623 SER A CA 1
ATOM 4805 C C . SER A 1 623 ? 1.701 2.018 -44.142 1.00 91.50 623 SER A C 1
ATOM 4807 O O . SER A 1 623 ? 0.813 2.325 -43.341 1.00 91.50 623 SER A O 1
ATOM 4809 N N . LYS A 1 624 ? 2.369 0.860 -44.047 1.00 90.38 624 LYS A N 1
ATOM 4810 C CA . LYS A 1 624 ? 2.144 -0.154 -42.999 1.00 90.38 624 LYS A CA 1
ATOM 4811 C C . LYS A 1 624 ? 2.364 0.415 -41.596 1.00 90.38 624 LYS A C 1
ATOM 4813 O O . LYS A 1 624 ? 1.543 0.208 -40.703 1.00 90.38 624 LYS A O 1
ATOM 4818 N N . SER A 1 625 ? 3.450 1.164 -41.393 1.00 91.50 625 SER A N 1
ATOM 4819 C CA . SER A 1 625 ? 3.752 1.743 -40.083 1.00 91.50 625 SER A CA 1
ATOM 4820 C C . SER A 1 625 ? 2.789 2.864 -39.702 1.00 91.50 625 SER A C 1
ATOM 4822 O O . SER A 1 625 ? 2.451 2.986 -38.526 1.00 91.50 625 SER A O 1
ATOM 4824 N N . PHE A 1 626 ? 2.352 3.670 -40.668 1.00 93.88 626 PHE A N 1
ATOM 4825 C CA . PHE A 1 626 ? 1.381 4.738 -40.437 1.00 93.88 626 PHE A CA 1
ATOM 4826 C C . PHE A 1 626 ? -0.006 4.182 -40.110 1.00 93.88 626 PHE A C 1
ATOM 4828 O O . PHE A 1 626 ? -0.627 4.625 -39.152 1.00 93.88 626 PHE A O 1
ATOM 4835 N N . THR A 1 627 ? -0.442 3.145 -40.827 1.00 93.94 627 THR A N 1
ATOM 4836 C CA . THR A 1 627 ? -1.710 2.452 -40.544 1.00 93.94 627 THR A CA 1
ATOM 4837 C C . THR A 1 627 ? -1.716 1.875 -39.126 1.00 93.94 627 THR A C 1
ATOM 4839 O O . THR A 1 627 ? -2.699 2.000 -38.399 1.00 93.94 627 THR A O 1
ATOM 4842 N N . ARG A 1 628 ? -0.590 1.296 -38.679 1.00 94.06 628 ARG A N 1
ATOM 4843 C CA . ARG A 1 628 ? -0.437 0.826 -37.294 1.00 94.06 628 ARG A CA 1
ATOM 4844 C C . ARG A 1 628 ? -0.517 1.970 -36.279 1.00 94.06 628 ARG A C 1
ATOM 4846 O O . ARG A 1 628 ? -1.149 1.792 -35.242 1.00 94.06 628 ARG A O 1
ATOM 4853 N N . LEU A 1 629 ? 0.127 3.108 -36.547 1.00 94.75 629 LEU A N 1
ATOM 4854 C CA . LEU A 1 629 ? 0.039 4.286 -35.679 1.00 94.75 629 LEU A CA 1
ATOM 4855 C C . LEU A 1 629 ? -1.414 4.754 -35.550 1.00 94.75 629 LEU A C 1
ATOM 4857 O O . LEU A 1 629 ? -1.900 4.914 -34.439 1.00 94.75 629 LEU A O 1
ATOM 4861 N N . GLU A 1 630 ? -2.116 4.907 -36.670 1.00 94.94 630 GLU A N 1
ATOM 4862 C CA . GLU A 1 630 ? -3.518 5.332 -36.696 1.00 94.94 630 GLU A CA 1
ATOM 4863 C C . GLU A 1 630 ? -4.424 4.343 -35.957 1.00 94.94 630 GLU A C 1
ATOM 4865 O O . GLU A 1 630 ? -5.298 4.760 -35.202 1.00 94.94 630 GLU A O 1
ATOM 4870 N N . TYR A 1 631 ? -4.191 3.036 -36.097 1.00 94.88 631 TYR A N 1
ATOM 4871 C CA . TYR A 1 631 ? -4.904 2.027 -35.313 1.00 94.88 631 TYR A CA 1
ATOM 4872 C C . TYR A 1 631 ? -4.687 2.211 -33.803 1.00 94.88 631 TYR A C 1
ATOM 4874 O O . TYR A 1 631 ? -5.646 2.180 -33.037 1.00 94.88 631 TYR A O 1
ATOM 4882 N N . ILE A 1 632 ? -3.443 2.444 -33.367 1.00 93.62 632 ILE A N 1
ATOM 4883 C CA . ILE A 1 632 ? -3.115 2.679 -31.950 1.00 93.62 632 ILE A CA 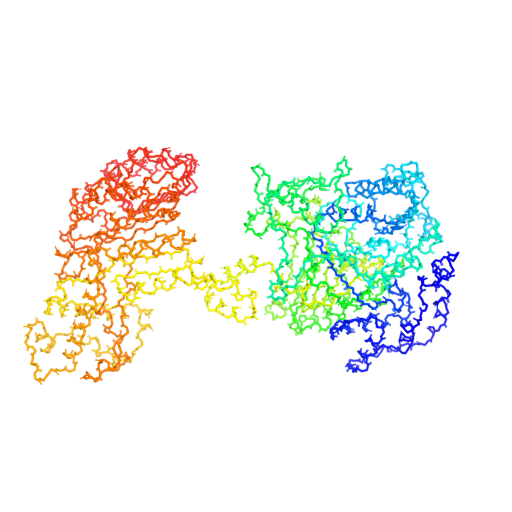1
ATOM 4884 C C . ILE A 1 632 ? -3.788 3.959 -31.440 1.00 93.62 632 ILE A C 1
ATOM 4886 O O . ILE A 1 632 ? -4.396 3.945 -30.372 1.00 93.62 632 ILE A O 1
ATOM 4890 N N . CYS A 1 633 ? -3.725 5.038 -32.220 1.00 91.75 633 CYS A N 1
ATOM 4891 C CA . CYS A 1 633 ? -4.358 6.322 -31.918 1.00 91.75 633 CYS A CA 1
ATOM 4892 C C . CYS A 1 633 ? -5.890 6.232 -31.828 1.00 91.75 633 CYS A C 1
ATOM 4894 O O . CYS A 1 633 ? -6.502 6.971 -31.065 1.00 91.75 633 CYS A O 1
ATOM 4896 N N . ASN A 1 634 ? -6.512 5.299 -32.551 1.00 91.00 634 ASN A N 1
ATOM 4897 C CA . ASN A 1 634 ? -7.954 5.050 -32.483 1.00 91.00 634 ASN A CA 1
ATOM 4898 C C . ASN A 1 634 ? -8.345 3.985 -31.440 1.00 91.00 634 ASN A C 1
ATOM 4900 O O . ASN A 1 634 ? -9.532 3.764 -31.201 1.00 91.00 634 ASN A O 1
ATOM 4904 N N . HIS A 1 635 ? -7.381 3.309 -30.808 1.00 91.69 635 HIS A N 1
ATOM 4905 C CA . HIS A 1 635 ? -7.665 2.255 -29.838 1.00 91.69 635 HIS A CA 1
ATOM 4906 C C . HIS A 1 635 ? -8.103 2.855 -28.488 1.00 91.69 635 HIS A C 1
ATOM 4908 O O . HIS A 1 635 ? -7.377 3.690 -27.948 1.00 91.69 635 HIS A O 1
ATOM 4914 N N . PRO A 1 636 ? -9.213 2.400 -27.869 1.00 84.25 636 PRO A N 1
ATOM 4915 C CA . PRO A 1 636 ? -9.812 3.047 -26.690 1.00 84.25 636 PRO A CA 1
ATOM 4916 C C . PRO A 1 636 ? -8.909 3.079 -25.448 1.00 84.25 636 PRO A C 1
ATOM 4918 O O . PRO A 1 636 ? -9.060 3.959 -24.601 1.00 84.25 636 PRO A O 1
ATOM 4921 N N . ILE A 1 637 ? -7.982 2.121 -25.345 1.00 84.94 637 ILE A N 1
ATOM 4922 C CA . ILE A 1 637 ? -7.021 2.018 -24.237 1.00 84.94 637 ILE A CA 1
ATOM 4923 C C . ILE A 1 637 ? -5.681 2.661 -24.609 1.00 84.94 637 ILE A C 1
ATOM 4925 O O . ILE A 1 637 ? -5.115 3.412 -23.821 1.00 84.94 637 ILE A O 1
ATOM 4929 N N . PHE A 1 638 ? -5.161 2.384 -25.811 1.00 88.56 638 PHE A N 1
ATOM 4930 C CA . PHE A 1 638 ? -3.760 2.690 -26.114 1.00 88.56 638 PHE A CA 1
ATOM 4931 C C . PHE A 1 638 ? -3.545 4.142 -26.520 1.00 88.56 638 PHE A C 1
ATOM 4933 O O . PHE A 1 638 ? -2.502 4.705 -26.201 1.00 88.56 638 PHE A O 1
ATOM 4940 N N . SER A 1 639 ? -4.548 4.788 -27.117 1.00 89.25 639 SER A N 1
ATOM 4941 C CA . SER A 1 639 ? -4.509 6.229 -27.394 1.00 89.25 639 SER A CA 1
ATOM 4942 C C . SER A 1 639 ? -4.287 7.068 -26.131 1.00 89.25 639 SER A C 1
ATOM 4944 O O . SER A 1 639 ? -3.672 8.130 -26.187 1.00 89.25 639 SER A O 1
ATOM 4946 N N . LYS A 1 640 ? -4.723 6.544 -24.978 1.00 87.38 640 LYS A N 1
ATOM 4947 C CA . LYS A 1 640 ? -4.563 7.148 -23.654 1.00 87.38 640 LYS A CA 1
ATOM 4948 C C . LYS A 1 640 ? -3.327 6.650 -22.903 1.00 87.38 640 LYS A C 1
ATOM 4950 O O . LYS A 1 640 ? -2.973 7.245 -21.898 1.00 87.38 640 LYS A O 1
ATOM 4955 N N . SER A 1 641 ? -2.662 5.576 -23.327 1.00 88.19 641 SER A N 1
ATOM 4956 C CA . SER A 1 641 ? -1.504 5.024 -22.600 1.00 88.19 641 SER A CA 1
ATOM 4957 C C . SER A 1 641 ? -0.156 5.337 -23.246 1.00 88.19 641 SER A C 1
ATOM 4959 O O . SER A 1 641 ? 0.882 5.208 -22.595 1.00 88.19 641 SER A O 1
ATOM 4961 N N . VAL A 1 642 ? -0.135 5.728 -24.524 1.00 93.06 642 VAL A N 1
ATOM 4962 C CA . VAL A 1 642 ? 1.109 6.061 -25.225 1.00 93.06 642 VAL A CA 1
ATOM 4963 C C . VAL A 1 642 ? 1.712 7.344 -24.654 1.00 93.06 642 VAL A C 1
ATOM 4965 O O . VAL A 1 642 ? 1.160 8.428 -24.802 1.00 93.06 642 VAL A O 1
ATOM 4968 N N . GLN A 1 643 ? 2.889 7.203 -24.047 1.00 93.12 643 GLN A N 1
ATOM 4969 C CA . GLN A 1 643 ? 3.668 8.285 -23.443 1.00 93.12 643 GLN A CA 1
ATOM 4970 C C . GLN A 1 643 ? 4.859 8.710 -24.302 1.00 93.12 643 GLN A C 1
ATOM 4972 O O . GLN A 1 643 ? 5.371 9.816 -24.137 1.00 93.12 643 GLN A O 1
ATOM 4977 N N . CYS A 1 644 ? 5.324 7.837 -25.198 1.00 94.69 644 CYS A N 1
ATOM 4978 C CA . CYS A 1 644 ? 6.491 8.071 -26.039 1.00 94.69 644 CYS A CA 1
ATOM 4979 C C . CYS A 1 644 ? 6.204 7.719 -27.498 1.00 94.69 644 CYS A C 1
ATOM 4981 O O . CYS A 1 644 ? 5.744 6.614 -27.800 1.00 94.69 644 CYS A O 1
ATOM 4983 N N . VAL A 1 645 ? 6.544 8.630 -28.407 1.00 95.88 645 VAL A N 1
ATOM 4984 C CA . VAL A 1 645 ? 6.526 8.379 -29.850 1.00 95.88 645 VAL A CA 1
ATOM 4985 C C . VAL A 1 645 ? 7.910 8.651 -30.434 1.00 95.88 645 VAL A C 1
ATOM 4987 O O . VAL A 1 645 ? 8.443 9.749 -30.310 1.00 95.88 645 VAL A O 1
ATOM 4990 N N . SER A 1 646 ? 8.479 7.646 -31.102 1.00 95.12 646 SER A N 1
ATOM 4991 C CA . SER A 1 646 ? 9.740 7.733 -31.842 1.00 95.12 646 SER A CA 1
ATOM 4992 C C . SER A 1 646 ? 9.472 7.680 -33.345 1.00 95.12 646 SER A C 1
ATOM 4994 O O . SER A 1 646 ? 9.054 6.658 -33.895 1.00 95.12 646 SER A O 1
ATOM 4996 N N . ILE A 1 647 ? 9.693 8.798 -34.022 1.00 94.56 647 ILE A N 1
ATOM 4997 C CA . ILE A 1 647 ? 9.554 8.935 -35.467 1.00 94.56 647 ILE A CA 1
ATOM 4998 C C . ILE A 1 647 ? 10.905 8.595 -36.099 1.00 94.56 647 ILE A C 1
ATOM 5000 O O . ILE A 1 647 ? 11.893 9.314 -35.947 1.00 94.56 647 ILE A O 1
ATOM 5004 N N . VAL A 1 648 ? 10.944 7.474 -36.812 1.00 92.38 648 VAL A N 1
ATOM 5005 C CA . VAL A 1 648 ? 12.139 6.933 -37.455 1.00 92.38 648 VAL A CA 1
ATOM 5006 C C . VAL A 1 648 ? 12.251 7.487 -38.872 1.00 92.38 648 VAL A C 1
ATOM 5008 O O . VAL A 1 648 ? 11.499 7.088 -39.766 1.00 92.38 648 VAL A O 1
ATOM 5011 N N . THR A 1 649 ? 13.214 8.383 -39.080 1.00 91.44 649 THR A N 1
ATOM 5012 C CA . THR A 1 649 ? 13.361 9.194 -40.301 1.00 91.44 649 THR A CA 1
ATOM 5013 C C . THR A 1 649 ? 14.333 8.615 -41.332 1.00 91.44 649 THR A C 1
ATOM 5015 O O . THR A 1 649 ? 14.501 9.207 -42.399 1.00 91.44 649 THR A O 1
ATOM 5018 N N . SER A 1 650 ? 14.927 7.446 -41.062 1.00 91.19 650 SER A N 1
ATOM 5019 C CA . SER A 1 650 ? 15.648 6.649 -42.069 1.00 91.19 650 SER A CA 1
ATOM 5020 C C . SER A 1 650 ? 14.734 6.356 -43.267 1.00 91.19 650 SER A C 1
ATOM 5022 O O . SER A 1 650 ? 13.542 6.099 -43.053 1.00 91.19 650 SER A O 1
ATOM 5024 N N . TYR A 1 651 ? 15.276 6.300 -44.482 1.00 93.00 651 TYR A N 1
ATOM 5025 C CA . TYR A 1 651 ? 14.495 6.339 -45.722 1.00 93.00 651 TYR A CA 1
ATOM 5026 C C . TYR A 1 651 ? 15.012 5.378 -46.805 1.00 93.00 651 TYR A C 1
ATOM 5028 O O . TYR A 1 651 ? 16.148 4.915 -46.751 1.00 93.00 651 TYR A O 1
ATOM 5036 N N . TYR A 1 652 ? 14.178 5.081 -47.798 1.00 92.94 652 TYR A N 1
ATOM 5037 C CA . TYR A 1 652 ? 14.575 4.392 -49.027 1.00 92.94 652 TYR A CA 1
ATOM 5038 C C . TYR A 1 652 ? 15.101 5.392 -50.061 1.00 92.94 652 TYR A C 1
ATOM 5040 O O . TYR A 1 652 ? 14.415 6.361 -50.396 1.00 92.94 652 TYR A O 1
ATOM 5048 N N . GLU A 1 653 ? 16.313 5.145 -50.551 1.00 93.75 653 GLU A N 1
ATOM 5049 C CA . GLU A 1 653 ? 17.043 5.995 -51.501 1.00 93.75 653 GLU A CA 1
ATOM 5050 C C . GLU A 1 653 ? 16.532 5.845 -52.936 1.00 93.75 653 GLU A C 1
ATOM 5052 O O . GLU A 1 653 ? 16.302 4.725 -53.401 1.00 93.75 653 GLU A O 1
ATOM 5057 N N . ALA A 1 654 ? 16.405 6.970 -53.644 1.00 93.75 654 ALA A N 1
ATOM 5058 C CA . ALA A 1 654 ? 15.942 7.001 -55.030 1.00 93.75 654 ALA A CA 1
ATOM 5059 C C . ALA A 1 654 ? 16.968 6.381 -55.982 1.00 93.75 654 ALA A C 1
ATOM 5061 O O . ALA A 1 654 ? 16.610 5.640 -56.893 1.00 93.75 654 ALA A O 1
ATOM 5062 N N . GLU A 1 655 ? 18.248 6.633 -55.735 1.00 93.56 655 GLU A N 1
ATOM 5063 C CA . GLU A 1 655 ? 19.372 6.130 -56.514 1.00 93.56 655 GLU A CA 1
ATOM 5064 C C . GLU A 1 655 ? 19.400 4.602 -56.497 1.00 93.56 655 GLU A C 1
ATOM 5066 O O . GLU A 1 655 ? 19.508 3.980 -57.551 1.00 93.56 655 GLU A O 1
ATOM 5071 N N . LEU A 1 656 ? 19.219 3.990 -55.321 1.00 94.00 656 LEU A N 1
ATOM 5072 C CA . LEU A 1 656 ? 19.154 2.535 -55.190 1.00 94.00 656 LEU A CA 1
ATOM 5073 C C . LEU A 1 656 ? 17.892 1.961 -55.842 1.00 94.00 656 LEU A C 1
ATOM 5075 O O . LEU A 1 656 ? 17.961 0.908 -56.459 1.00 94.00 656 LEU A O 1
ATOM 5079 N N . ALA A 1 657 ? 16.744 2.638 -55.757 1.00 94.75 657 ALA A N 1
ATOM 5080 C CA . ALA A 1 657 ? 15.513 2.159 -56.387 1.00 94.75 657 ALA A CA 1
ATOM 5081 C C . ALA A 1 657 ? 15.569 2.241 -57.925 1.00 94.75 657 ALA A C 1
ATOM 5083 O O . ALA A 1 657 ? 15.088 1.341 -58.613 1.00 94.75 657 ALA A O 1
ATOM 5084 N N . CYS A 1 658 ? 16.192 3.281 -58.479 1.00 93.38 658 CYS A N 1
ATOM 5085 C CA . CYS A 1 658 ? 16.227 3.544 -59.920 1.00 93.38 658 CYS A CA 1
ATOM 5086 C C . CYS A 1 658 ? 17.441 2.937 -60.643 1.00 93.38 658 CYS A C 1
ATOM 5088 O O . CYS A 1 658 ? 17.457 2.908 -61.873 1.00 93.38 658 CYS A O 1
ATOM 5090 N N . ASN A 1 659 ? 18.453 2.452 -59.916 1.00 93.06 659 ASN A N 1
ATOM 5091 C CA . ASN A 1 659 ? 19.681 1.904 -60.492 1.00 93.06 659 ASN A CA 1
ATOM 5092 C C . ASN A 1 659 ? 19.972 0.497 -59.944 1.00 93.06 659 ASN A C 1
ATOM 5094 O O . ASN A 1 659 ? 20.522 0.331 -58.855 1.00 93.06 659 ASN A O 1
ATOM 5098 N N . ARG A 1 660 ? 19.624 -0.526 -60.738 1.00 91.94 660 ARG A N 1
ATOM 5099 C CA . ARG A 1 660 ? 19.808 -1.944 -60.389 1.00 91.94 660 ARG A CA 1
ATOM 5100 C C . ARG A 1 660 ? 21.273 -2.291 -60.064 1.00 91.94 660 ARG A C 1
ATOM 5102 O O . ARG A 1 660 ? 21.490 -2.804 -58.970 1.00 91.94 660 ARG A O 1
ATOM 5109 N N . PRO A 1 661 ? 22.277 -1.999 -60.918 1.00 92.50 661 PRO A N 1
ATOM 5110 C CA . PRO A 1 661 ? 23.694 -2.170 -60.573 1.00 92.50 661 PRO A CA 1
ATOM 5111 C C . PRO A 1 661 ? 24.092 -1.602 -59.209 1.00 92.50 661 PRO A C 1
ATOM 5113 O O . PRO A 1 661 ? 24.715 -2.292 -58.403 1.00 92.50 661 PRO A O 1
ATOM 5116 N N . LEU A 1 662 ? 23.680 -0.364 -58.930 1.00 92.31 662 LEU A N 1
ATOM 5117 C CA . LEU A 1 662 ? 24.007 0.325 -57.684 1.00 92.31 662 LEU A CA 1
ATOM 5118 C C . LEU A 1 662 ? 23.372 -0.362 -56.468 1.00 92.31 662 LEU A C 1
ATOM 5120 O O . LEU A 1 662 ? 24.040 -0.577 -55.457 1.00 92.31 662 LEU A O 1
ATOM 5124 N N . PHE A 1 663 ? 22.107 -0.778 -56.585 1.00 94.06 663 PHE A N 1
ATOM 5125 C CA . PHE A 1 663 ? 21.448 -1.584 -55.559 1.00 94.06 663 PHE A CA 1
ATOM 5126 C C . PHE A 1 663 ? 22.188 -2.894 -55.296 1.00 94.06 663 PHE A C 1
ATOM 5128 O O . PHE A 1 663 ? 22.359 -3.265 -54.140 1.00 94.06 663 PHE A O 1
ATOM 5135 N N . MET A 1 664 ? 22.648 -3.590 -56.338 1.00 93.12 664 MET A N 1
ATOM 5136 C CA . MET A 1 664 ? 23.338 -4.873 -56.179 1.00 93.12 664 MET A CA 1
ATOM 5137 C C . MET A 1 664 ? 24.666 -4.721 -55.424 1.00 93.12 664 MET A C 1
ATOM 5139 O O . MET A 1 664 ? 24.977 -5.549 -54.563 1.00 93.12 664 MET A O 1
ATOM 5143 N N . LEU A 1 665 ? 25.419 -3.649 -55.695 1.00 91.00 665 LEU A N 1
ATOM 5144 C CA . LEU A 1 665 ? 26.643 -3.318 -54.959 1.00 91.00 665 LEU A CA 1
ATOM 5145 C C . LEU A 1 665 ? 26.350 -3.080 -53.471 1.00 91.00 665 LEU A C 1
ATOM 5147 O O . LEU A 1 665 ? 26.965 -3.707 -52.603 1.00 91.00 665 LEU A O 1
ATOM 5151 N N . GLU A 1 666 ? 25.354 -2.247 -53.164 1.00 92.00 666 GLU A N 1
ATOM 5152 C CA . GLU A 1 666 ? 24.971 -1.967 -51.777 1.00 92.00 666 GLU A CA 1
ATOM 5153 C C . GLU A 1 666 ? 24.368 -3.201 -51.083 1.00 92.00 666 GLU A C 1
ATOM 5155 O O . GLU A 1 666 ? 24.643 -3.453 -49.907 1.00 92.00 666 GLU A O 1
ATOM 5160 N N . ALA A 1 667 ? 23.595 -4.024 -51.793 1.00 91.75 667 ALA A N 1
ATOM 5161 C CA . ALA A 1 667 ? 23.054 -5.281 -51.287 1.00 91.75 667 ALA A CA 1
ATOM 5162 C C . ALA A 1 667 ? 24.179 -6.232 -50.864 1.00 91.75 667 ALA A C 1
ATOM 5164 O O . ALA A 1 667 ? 24.131 -6.804 -49.769 1.00 91.75 667 ALA A O 1
ATOM 5165 N N . LYS A 1 668 ? 25.243 -6.332 -51.672 1.00 89.94 668 LYS A N 1
ATOM 5166 C CA . LYS A 1 668 ? 26.442 -7.089 -51.302 1.00 89.94 668 LYS A CA 1
ATOM 5167 C C . LYS A 1 668 ? 27.106 -6.510 -50.053 1.00 89.94 668 LYS A C 1
ATOM 5169 O O . LYS A 1 668 ? 27.414 -7.254 -49.123 1.00 89.94 668 LYS A O 1
ATOM 5174 N N . ALA A 1 669 ? 27.281 -5.190 -49.988 1.00 90.06 669 ALA A N 1
ATOM 5175 C CA . ALA A 1 669 ? 27.882 -4.527 -48.832 1.00 90.06 669 ALA A CA 1
ATOM 5176 C C . ALA A 1 669 ? 27.054 -4.719 -47.543 1.00 90.06 669 ALA A C 1
ATOM 5178 O O . ALA A 1 669 ? 27.601 -4.863 -46.446 1.00 90.06 669 ALA A O 1
ATOM 5179 N N . ARG A 1 670 ? 25.719 -4.746 -47.640 1.00 90.44 670 ARG A N 1
ATOM 5180 C CA . ARG A 1 670 ? 24.808 -5.046 -46.519 1.00 90.44 670 ARG A CA 1
ATOM 5181 C C . ARG A 1 670 ? 24.914 -6.498 -46.066 1.00 90.44 670 ARG A C 1
ATOM 5183 O O . ARG A 1 670 ? 24.988 -6.730 -44.859 1.00 90.44 670 ARG A O 1
ATOM 5190 N N . LEU A 1 671 ? 24.980 -7.446 -47.001 1.00 91.00 671 LEU A N 1
ATOM 5191 C CA . LEU A 1 671 ? 25.182 -8.862 -46.689 1.00 91.00 671 LEU A CA 1
ATOM 5192 C C . LEU A 1 671 ? 26.533 -9.094 -46.000 1.00 91.00 671 LEU A C 1
ATOM 5194 O O . LEU A 1 671 ? 26.592 -9.764 -44.970 1.00 91.00 671 LEU A O 1
ATOM 5198 N N . LEU A 1 672 ? 27.601 -8.472 -46.505 1.00 91.62 672 LEU A N 1
ATOM 5199 C CA . LEU A 1 672 ? 28.926 -8.540 -45.892 1.00 91.62 672 LEU A CA 1
ATOM 5200 C C . LEU A 1 672 ? 28.916 -8.007 -44.456 1.00 91.62 672 LEU A C 1
ATOM 5202 O O . LEU A 1 672 ? 29.332 -8.712 -43.539 1.00 91.62 672 LEU A O 1
ATOM 5206 N N . ARG A 1 673 ? 28.349 -6.814 -44.230 1.00 89.62 673 ARG A N 1
ATOM 5207 C CA . ARG A 1 673 ? 28.207 -6.243 -42.878 1.00 89.62 673 ARG A CA 1
ATOM 5208 C C . ARG A 1 673 ? 27.387 -7.137 -41.949 1.00 89.62 673 ARG A C 1
ATOM 5210 O O . ARG A 1 673 ? 27.705 -7.236 -40.764 1.00 89.62 673 ARG A O 1
ATOM 5217 N N . HIS A 1 674 ? 26.334 -7.778 -42.456 1.00 90.31 674 HIS A N 1
ATOM 5218 C CA . HIS A 1 674 ? 25.532 -8.724 -41.683 1.00 90.31 674 HIS A CA 1
ATOM 5219 C C . HIS A 1 674 ? 26.377 -9.923 -41.220 1.00 90.31 674 HIS A C 1
ATOM 5221 O O . HIS A 1 674 ? 26.393 -10.223 -40.024 1.00 90.31 674 HIS A O 1
ATOM 5227 N N . VAL A 1 675 ? 27.141 -10.539 -42.130 1.00 90.75 675 VAL A N 1
ATOM 5228 C CA . VAL A 1 675 ? 28.048 -11.658 -41.821 1.00 90.75 675 VAL A CA 1
ATOM 5229 C C . VAL A 1 675 ? 29.146 -11.239 -40.840 1.00 90.75 675 VAL A C 1
ATOM 5231 O O . VAL A 1 675 ? 29.299 -11.878 -39.800 1.00 90.75 675 VAL A O 1
ATOM 5234 N N . GLU A 1 676 ? 29.838 -10.123 -41.082 1.00 91.44 676 GLU A N 1
ATOM 5235 C CA . GLU A 1 676 ? 30.866 -9.611 -40.164 1.00 91.44 676 GLU A CA 1
ATOM 5236 C C . GLU A 1 676 ? 30.306 -9.342 -38.759 1.00 91.44 676 GLU A C 1
ATOM 5238 O O . GLU A 1 676 ? 30.951 -9.623 -37.746 1.00 91.44 676 GLU A O 1
ATOM 5243 N N . THR A 1 677 ? 29.083 -8.810 -38.672 1.00 88.81 677 THR A N 1
ATOM 5244 C CA . THR A 1 677 ? 28.432 -8.550 -37.381 1.00 88.81 677 THR A CA 1
ATOM 5245 C C . THR A 1 677 ? 28.102 -9.858 -36.662 1.00 88.81 677 THR A C 1
ATOM 5247 O O . THR A 1 677 ? 28.302 -9.949 -35.449 1.00 88.81 677 THR A O 1
ATOM 5250 N N . MET A 1 678 ? 27.651 -10.892 -37.382 1.00 89.50 678 MET A N 1
ATOM 5251 C CA . MET A 1 678 ? 27.459 -12.232 -36.812 1.00 89.50 678 MET A CA 1
ATOM 5252 C C . MET A 1 678 ? 28.780 -12.855 -36.344 1.00 89.50 678 MET A C 1
ATOM 5254 O O . MET A 1 678 ? 28.802 -13.547 -35.326 1.00 89.50 678 MET A O 1
ATOM 5258 N N . GLU A 1 679 ? 29.894 -12.615 -37.032 1.00 87.88 679 GLU A N 1
ATOM 5259 C CA . GLU A 1 679 ? 31.217 -13.107 -36.625 1.00 87.88 679 GLU A CA 1
ATOM 5260 C C . GLU A 1 679 ? 31.726 -12.397 -35.360 1.00 87.88 679 GLU A C 1
ATOM 5262 O O . GLU A 1 679 ? 32.212 -13.057 -34.439 1.00 87.88 679 GLU A O 1
ATOM 5267 N N . ARG A 1 680 ? 31.531 -11.076 -35.257 1.00 88.81 680 ARG A N 1
ATOM 5268 C CA . ARG A 1 680 ? 32.022 -10.252 -34.136 1.00 88.81 680 ARG A CA 1
ATOM 5269 C C . ARG A 1 680 ? 31.121 -10.273 -32.899 1.00 88.81 680 ARG A C 1
ATOM 5271 O O . ARG A 1 680 ? 31.612 -10.095 -31.788 1.00 88.81 680 ARG A O 1
ATOM 5278 N N . SER A 1 681 ? 29.813 -10.486 -33.061 1.00 87.00 681 SER A N 1
ATOM 5279 C CA . SER A 1 681 ? 28.836 -10.417 -31.967 1.00 87.00 681 SER A CA 1
ATOM 5280 C C . SER A 1 681 ? 28.101 -11.736 -31.765 1.00 87.00 681 SER A C 1
ATOM 5282 O O . SER A 1 681 ? 27.213 -12.110 -32.533 1.00 87.00 681 SER A O 1
ATOM 5284 N N . ARG A 1 682 ? 28.412 -12.415 -30.652 1.00 85.38 682 ARG A N 1
ATOM 5285 C CA . ARG A 1 682 ? 27.699 -13.630 -30.222 1.00 85.38 682 ARG A CA 1
ATOM 5286 C C . ARG A 1 682 ? 26.201 -13.373 -30.029 1.00 85.38 682 ARG A C 1
ATOM 5288 O O . ARG A 1 682 ? 25.389 -14.208 -30.406 1.00 85.38 682 ARG A O 1
ATOM 5295 N N . PHE A 1 683 ? 25.839 -12.213 -29.480 1.00 84.25 683 PHE A N 1
ATOM 5296 C CA . PHE A 1 683 ? 24.441 -11.825 -29.287 1.00 84.25 683 PHE A CA 1
ATOM 5297 C C . PHE A 1 683 ? 23.699 -11.683 -30.622 1.00 84.25 683 PHE A C 1
ATOM 5299 O O . PHE A 1 683 ? 22.619 -12.242 -30.787 1.00 84.25 683 PHE A O 1
ATOM 5306 N N . TYR A 1 684 ? 24.294 -10.984 -31.594 1.00 83.44 684 TYR A N 1
ATOM 5307 C CA . TYR A 1 684 ? 23.684 -10.803 -32.913 1.00 83.44 684 TYR A CA 1
ATOM 5308 C C . TYR A 1 684 ? 23.572 -12.129 -33.673 1.00 83.44 684 TYR A C 1
ATOM 5310 O O . TYR A 1 684 ? 22.543 -12.395 -34.283 1.00 83.44 684 TYR A O 1
ATOM 5318 N N . ARG A 1 685 ? 24.587 -12.997 -33.576 1.00 86.81 685 ARG A N 1
ATOM 5319 C CA . ARG A 1 685 ? 24.569 -14.344 -34.165 1.00 86.81 685 ARG A CA 1
ATOM 5320 C C . ARG A 1 685 ? 23.397 -15.187 -33.670 1.00 86.81 685 ARG A C 1
ATOM 5322 O O . ARG A 1 685 ? 22.729 -15.821 -34.473 1.00 86.81 685 ARG A O 1
ATOM 5329 N N . ASN A 1 686 ? 23.115 -15.155 -32.367 1.00 85.19 686 ASN A N 1
ATOM 5330 C CA . ASN A 1 686 ? 22.011 -15.917 -31.777 1.00 85.19 686 ASN A CA 1
ATOM 5331 C C . ASN A 1 686 ? 20.628 -15.483 -32.296 1.00 85.19 686 ASN A C 1
ATOM 5333 O O . ASN A 1 686 ? 19.683 -16.257 -32.194 1.00 85.19 686 ASN A O 1
ATOM 5337 N N . LYS A 1 687 ? 20.500 -14.267 -32.848 1.00 82.62 687 LYS A N 1
ATOM 5338 C CA . LYS A 1 687 ? 19.252 -13.775 -33.448 1.00 82.62 687 LYS A CA 1
ATOM 5339 C C . LYS A 1 687 ? 18.944 -14.424 -34.803 1.00 82.62 687 LYS A C 1
ATOM 5341 O O . LYS A 1 687 ? 17.781 -14.475 -35.179 1.00 82.62 687 LYS A O 1
ATOM 5346 N N . TYR A 1 688 ? 19.962 -14.907 -35.514 1.00 84.69 688 TYR A N 1
ATOM 5347 C CA . TYR A 1 688 ? 19.827 -15.520 -36.835 1.00 84.69 688 TYR A CA 1
ATOM 5348 C C . TYR A 1 688 ? 20.391 -16.942 -36.784 1.00 84.69 688 TYR A C 1
ATOM 5350 O O . TYR A 1 688 ? 21.558 -17.152 -37.133 1.00 84.69 688 TYR A O 1
ATOM 5358 N N . PRO A 1 689 ? 19.616 -17.911 -36.266 1.00 79.75 689 PRO A N 1
ATOM 5359 C CA . PRO A 1 689 ? 20.083 -19.280 -36.115 1.00 79.75 689 PRO A CA 1
ATOM 5360 C C . PRO A 1 689 ? 20.387 -19.892 -37.483 1.00 79.75 689 PRO A C 1
ATOM 5362 O O . PRO A 1 689 ? 19.577 -19.803 -38.400 1.00 79.75 689 PRO A O 1
ATOM 5365 N N . HIS A 1 690 ? 21.552 -20.525 -37.597 1.00 84.38 690 HIS A N 1
ATOM 5366 C CA . HIS A 1 690 ? 22.019 -21.154 -38.827 1.00 84.38 690 HIS A CA 1
ATOM 5367 C C . HIS A 1 690 ? 22.899 -22.367 -38.522 1.00 84.38 690 HIS A C 1
ATOM 5369 O O . HIS A 1 690 ? 23.561 -22.439 -37.481 1.00 84.38 690 HIS A O 1
ATOM 5375 N N . THR A 1 691 ? 22.942 -23.321 -39.448 1.00 87.81 691 THR A N 1
ATOM 5376 C CA . THR A 1 691 ? 23.868 -24.455 -39.383 1.00 87.81 691 THR A CA 1
ATOM 5377 C C . THR A 1 691 ? 25.290 -24.021 -39.738 1.00 87.81 691 THR A C 1
ATOM 5379 O O . THR A 1 691 ? 25.523 -22.984 -40.363 1.00 87.81 691 THR A O 1
ATOM 5382 N N . GLN A 1 692 ? 26.284 -24.836 -39.377 1.00 85.12 692 GLN A N 1
ATOM 5383 C CA . GLN A 1 692 ? 27.676 -24.562 -39.749 1.00 85.12 692 GLN A CA 1
ATOM 5384 C C . GLN A 1 692 ? 27.872 -24.531 -41.276 1.00 85.12 692 GLN A C 1
ATOM 5386 O O . GLN A 1 692 ? 28.718 -23.797 -41.783 1.00 85.12 692 GLN A O 1
ATOM 5391 N N . GLU A 1 693 ? 27.085 -25.315 -42.011 1.00 85.44 693 GLU A N 1
ATOM 5392 C CA . GLU A 1 693 ? 27.082 -25.322 -43.472 1.00 85.44 693 GLU A CA 1
ATOM 5393 C C . GLU A 1 693 ? 26.491 -24.028 -44.042 1.00 85.44 693 GLU A C 1
ATOM 5395 O O . GLU A 1 693 ? 27.146 -23.377 -44.856 1.00 85.44 693 GLU A O 1
ATOM 5400 N N . GLN A 1 694 ? 25.333 -23.590 -43.535 1.00 87.19 694 GLN A N 1
ATOM 5401 C CA . GLN A 1 694 ? 24.717 -22.308 -43.896 1.00 87.19 694 GLN A CA 1
ATOM 5402 C C . GLN A 1 694 ? 25.638 -21.124 -43.575 1.00 87.19 694 GLN A C 1
ATOM 5404 O O . GLN A 1 694 ? 25.773 -20.225 -44.397 1.00 87.19 694 GLN A O 1
ATOM 5409 N N . SER A 1 695 ? 26.339 -21.144 -42.435 1.00 85.75 695 SER A N 1
ATOM 5410 C CA . SER A 1 695 ? 27.348 -20.129 -42.096 1.00 85.75 695 SER A CA 1
ATOM 5411 C C . SER A 1 695 ? 28.456 -20.056 -43.142 1.00 85.75 695 SER A C 1
ATOM 5413 O O . SER A 1 695 ? 28.732 -18.983 -43.670 1.00 85.75 695 SER A O 1
ATOM 5415 N N . ARG A 1 696 ? 29.071 -21.198 -43.489 1.00 86.00 696 ARG A N 1
ATOM 5416 C CA . ARG A 1 696 ? 30.131 -21.239 -44.509 1.00 86.00 696 ARG A CA 1
ATOM 5417 C C . ARG A 1 696 ? 29.613 -20.780 -45.867 1.00 86.00 696 ARG A C 1
ATOM 5419 O O . ARG A 1 696 ? 30.329 -20.081 -46.579 1.00 86.00 696 ARG A O 1
ATOM 5426 N N . TRP A 1 697 ? 28.393 -21.168 -46.223 1.00 86.00 697 TRP A N 1
ATOM 5427 C CA . TRP A 1 697 ? 27.751 -20.765 -47.468 1.00 86.00 697 TRP A CA 1
ATOM 5428 C C . TRP A 1 697 ? 27.499 -19.250 -47.516 1.00 86.00 697 TRP A C 1
ATOM 5430 O O . TRP A 1 697 ? 27.949 -18.599 -48.458 1.00 86.00 697 TRP A O 1
ATOM 5440 N N . LEU A 1 698 ? 26.899 -18.672 -46.469 1.00 88.12 698 LEU A N 1
ATOM 5441 C CA . LEU A 1 698 ? 26.665 -17.228 -46.338 1.00 88.12 698 LEU A CA 1
ATOM 5442 C C . LEU A 1 698 ? 27.978 -16.438 -46.356 1.00 88.12 698 LEU A C 1
ATOM 5444 O O . LEU A 1 698 ? 28.084 -15.450 -47.078 1.00 88.12 698 LEU A O 1
ATOM 5448 N N . SER A 1 699 ? 29.000 -16.888 -45.620 1.00 87.00 699 SER A N 1
ATOM 5449 C CA . SER A 1 699 ? 30.323 -16.257 -45.637 1.00 87.00 699 SER A CA 1
ATOM 5450 C C . SER A 1 699 ? 30.959 -16.337 -47.027 1.00 87.00 699 SER A C 1
ATOM 5452 O O . SER A 1 699 ? 31.486 -15.341 -47.513 1.00 87.00 699 SER A O 1
ATOM 5454 N N . ASN A 1 700 ? 30.875 -17.475 -47.722 1.00 86.81 700 ASN A N 1
ATOM 5455 C CA . ASN A 1 700 ? 31.384 -17.577 -49.091 1.00 86.81 700 ASN A CA 1
ATOM 5456 C C . ASN A 1 700 ? 30.653 -16.625 -50.048 1.00 86.81 700 ASN A C 1
ATOM 5458 O O . ASN A 1 700 ? 31.314 -15.977 -50.856 1.00 86.81 700 ASN A O 1
ATOM 5462 N N . MET A 1 701 ? 29.327 -16.511 -49.935 1.00 86.06 701 MET A N 1
ATOM 5463 C CA . MET A 1 701 ? 28.517 -15.593 -50.739 1.00 86.06 701 MET A CA 1
ATOM 5464 C C . MET A 1 701 ? 28.851 -14.120 -50.461 1.00 86.06 701 MET A C 1
ATOM 5466 O O . MET A 1 701 ? 28.939 -13.319 -51.387 1.00 86.06 701 MET A O 1
ATOM 5470 N N . ALA A 1 702 ? 29.067 -13.761 -49.195 1.00 87.19 702 ALA A N 1
ATOM 5471 C CA . ALA A 1 702 ? 29.384 -12.396 -48.789 1.00 87.19 702 ALA A CA 1
ATOM 5472 C C . ALA A 1 702 ? 30.804 -11.962 -49.199 1.00 87.19 702 ALA A C 1
ATOM 5474 O O . ALA A 1 702 ? 30.994 -10.849 -49.692 1.00 87.19 702 ALA A O 1
ATOM 5475 N N . TRP A 1 703 ? 31.799 -12.836 -49.003 1.00 83.69 703 TRP A N 1
ATOM 5476 C CA . TRP A 1 703 ? 33.220 -12.508 -49.176 1.00 83.69 703 TRP A CA 1
ATOM 5477 C C . TRP A 1 703 ? 33.752 -12.722 -50.597 1.00 83.69 703 TRP A C 1
ATOM 5479 O O . TRP A 1 703 ? 34.764 -12.124 -50.959 1.00 83.69 703 TRP A O 1
ATOM 5489 N N . ARG A 1 704 ? 33.123 -13.578 -51.414 1.00 80.50 704 ARG A N 1
ATOM 5490 C CA . ARG A 1 704 ? 33.606 -13.885 -52.772 1.00 80.50 704 ARG A CA 1
ATOM 5491 C C . ARG A 1 704 ? 32.781 -13.159 -53.833 1.00 80.50 704 ARG A C 1
ATOM 5493 O O . ARG A 1 704 ? 31.585 -12.931 -53.679 1.00 80.50 704 ARG A O 1
ATOM 5500 N N . THR A 1 705 ? 33.410 -12.798 -54.949 1.00 75.00 705 THR A N 1
ATOM 5501 C CA . THR A 1 705 ? 32.699 -12.330 -56.149 1.00 75.00 705 THR A CA 1
ATOM 5502 C C . THR A 1 705 ? 32.759 -13.423 -57.207 1.00 75.00 705 THR A C 1
ATOM 5504 O O . THR A 1 705 ? 33.796 -13.632 -57.827 1.00 75.00 705 THR A O 1
ATOM 5507 N N . GLY A 1 706 ? 31.671 -14.182 -57.347 1.00 80.38 706 GLY A N 1
ATOM 5508 C CA . GLY A 1 706 ? 31.518 -15.166 -58.421 1.00 80.38 706 GLY A CA 1
ATOM 5509 C C . GLY A 1 706 ? 30.995 -14.531 -59.720 1.00 80.38 706 GLY A C 1
ATOM 5510 O O . GLY A 1 706 ? 30.475 -13.414 -59.674 1.00 80.38 706 GLY A O 1
ATOM 5511 N N . PRO A 1 707 ? 31.054 -15.244 -60.862 1.00 81.75 707 PRO A N 1
ATOM 5512 C CA . PRO A 1 707 ? 30.537 -14.755 -62.146 1.00 81.75 707 PRO A CA 1
ATOM 5513 C C . PRO A 1 707 ? 29.067 -14.314 -62.099 1.00 81.75 707 PRO A C 1
ATOM 5515 O O . PRO A 1 707 ? 28.691 -13.351 -62.758 1.00 81.75 707 PRO A O 1
ATOM 5518 N N . GLU A 1 708 ? 28.243 -14.968 -61.275 1.00 81.31 708 GLU A N 1
ATOM 5519 C CA . GLU A 1 708 ? 26.830 -14.610 -61.093 1.00 81.31 708 GLU A CA 1
ATOM 5520 C C . GLU A 1 708 ? 26.628 -13.215 -60.475 1.00 81.31 708 GLU A C 1
ATOM 5522 O O . GLU A 1 708 ? 25.684 -12.516 -60.845 1.00 81.31 708 GLU A O 1
ATOM 5527 N N . PHE A 1 709 ? 27.535 -12.781 -59.590 1.00 82.69 709 PHE A N 1
ATOM 5528 C CA . PHE A 1 709 ? 27.526 -11.443 -58.996 1.00 82.69 709 PHE A CA 1
ATOM 5529 C C . PHE A 1 709 ? 28.058 -10.391 -59.967 1.00 82.69 709 PHE A C 1
ATOM 5531 O O . PHE A 1 709 ? 27.478 -9.316 -60.058 1.00 82.69 709 PHE A O 1
ATOM 5538 N N . GLU A 1 710 ? 29.098 -10.708 -60.742 1.00 84.94 710 GLU A N 1
ATOM 5539 C CA . GLU A 1 710 ? 29.581 -9.822 -61.813 1.00 84.94 710 GLU A CA 1
ATOM 5540 C C . GLU A 1 710 ? 28.488 -9.555 -62.855 1.00 84.94 710 GLU A C 1
ATOM 5542 O O . GLU A 1 710 ? 28.302 -8.421 -63.291 1.00 84.94 710 GLU A O 1
ATOM 5547 N N . GLN A 1 711 ? 27.704 -10.574 -63.211 1.00 86.56 711 GLN A N 1
ATOM 5548 C CA . GLN A 1 711 ? 26.547 -10.409 -64.093 1.00 86.56 711 GLN A CA 1
ATOM 5549 C C . GLN A 1 711 ? 25.467 -9.512 -63.467 1.00 86.56 711 GLN A C 1
ATOM 5551 O O . GLN A 1 711 ? 24.904 -8.669 -64.165 1.00 86.56 711 GLN A O 1
ATOM 5556 N N . LEU A 1 712 ? 25.203 -9.632 -62.158 1.00 86.25 712 LEU A N 1
ATOM 5557 C CA . LEU A 1 712 ? 24.277 -8.742 -61.441 1.00 86.25 712 LEU A CA 1
ATOM 5558 C C . LEU A 1 712 ? 24.779 -7.290 -61.406 1.00 86.25 712 LEU A C 1
ATOM 5560 O O . LEU A 1 712 ? 24.000 -6.376 -61.675 1.00 86.25 712 LEU A O 1
ATOM 5564 N N . PHE A 1 713 ? 26.065 -7.068 -61.115 1.00 87.50 713 PHE A N 1
ATOM 5565 C CA . PHE A 1 713 ? 26.661 -5.727 -61.025 1.00 87.50 713 PHE A CA 1
ATOM 5566 C C . PHE A 1 713 ? 26.756 -5.038 -62.383 1.00 87.50 713 PHE A C 1
ATOM 5568 O O . PHE A 1 713 ? 26.538 -3.836 -62.471 1.00 87.50 713 PHE A O 1
ATOM 5575 N N . ASN A 1 714 ? 27.012 -5.790 -63.453 1.00 86.38 714 ASN A N 1
ATOM 5576 C CA . ASN A 1 714 ? 27.143 -5.234 -64.799 1.00 86.38 714 ASN A CA 1
ATOM 5577 C C . ASN A 1 714 ? 25.828 -5.217 -65.587 1.00 86.38 714 ASN A C 1
ATOM 5579 O O . ASN A 1 714 ? 25.827 -4.832 -66.754 1.00 86.38 714 ASN A O 1
ATOM 5583 N N . ASN A 1 715 ? 24.706 -5.609 -64.972 1.00 85.19 715 ASN A N 1
ATOM 5584 C CA . ASN A 1 715 ? 23.402 -5.682 -65.634 1.00 85.19 715 ASN A CA 1
ATOM 5585 C C . ASN A 1 715 ? 23.354 -6.681 -66.814 1.00 85.19 715 ASN A C 1
ATOM 5587 O O . ASN A 1 715 ? 22.645 -6.454 -67.791 1.00 85.19 715 ASN A O 1
ATOM 5591 N N . GLN A 1 716 ? 24.116 -7.772 -66.717 1.00 88.19 716 GLN A N 1
ATOM 5592 C CA . GLN A 1 716 ? 24.332 -8.797 -67.751 1.00 88.19 716 GLN A CA 1
ATOM 5593 C C . GLN A 1 716 ? 23.727 -10.160 -67.368 1.00 88.19 716 GLN A C 1
ATOM 5595 O O . GLN A 1 716 ? 24.234 -11.206 -67.772 1.00 88.19 716 GLN A O 1
ATOM 5600 N N . VAL A 1 717 ? 22.685 -10.169 -66.534 1.00 86.44 717 VAL A N 1
ATOM 5601 C CA . VAL A 1 717 ? 21.980 -11.405 -66.165 1.00 86.44 717 VAL A CA 1
ATOM 5602 C C . VAL A 1 717 ? 21.227 -11.942 -67.382 1.00 86.44 717 VAL A C 1
ATOM 5604 O O . VAL A 1 717 ? 20.518 -11.188 -68.044 1.00 86.44 717 VAL A O 1
ATOM 5607 N N . ASP A 1 718 ? 21.369 -13.240 -67.652 1.00 85.25 718 ASP A N 1
ATOM 5608 C CA . ASP A 1 718 ? 20.539 -13.952 -68.623 1.00 85.25 718 ASP A CA 1
ATOM 5609 C C . ASP A 1 718 ? 19.117 -14.103 -68.064 1.00 85.25 718 ASP A C 1
ATOM 5611 O O . ASP A 1 718 ? 18.883 -14.852 -67.110 1.00 85.25 718 ASP A O 1
ATOM 5615 N N . GLU A 1 719 ? 18.172 -13.349 -68.626 1.00 80.75 719 GLU A N 1
ATOM 5616 C CA . GLU A 1 719 ? 16.785 -13.329 -68.158 1.00 80.75 719 GLU A CA 1
ATOM 5617 C C . GLU A 1 719 ? 16.030 -14.633 -68.472 1.00 80.75 719 GLU A C 1
ATOM 5619 O O . GLU A 1 719 ? 15.034 -14.923 -67.809 1.00 80.75 719 GLU A O 1
ATOM 5624 N N . GLU A 1 720 ? 16.514 -15.459 -69.409 1.00 81.56 720 GLU A N 1
ATOM 5625 C CA . GLU A 1 720 ? 15.886 -16.744 -69.742 1.00 81.56 720 GLU A CA 1
ATOM 5626 C C . GLU A 1 720 ? 16.241 -17.850 -68.731 1.00 81.56 720 GLU A C 1
ATOM 5628 O O . GLU A 1 720 ? 15.459 -18.784 -68.534 1.00 81.56 720 GLU A O 1
ATOM 5633 N N . SER A 1 721 ? 17.389 -17.747 -68.047 1.00 86.06 721 SER A N 1
ATOM 5634 C CA . SER A 1 721 ? 17.862 -18.776 -67.108 1.00 86.06 721 SER A CA 1
ATOM 5635 C C . SER A 1 721 ? 18.696 -18.232 -65.925 1.00 86.06 721 SER A C 1
ATOM 5637 O O . SER A 1 721 ? 19.847 -18.647 -65.736 1.00 86.06 721 SER A O 1
ATOM 5639 N N . PRO A 1 722 ? 18.135 -17.368 -65.054 1.00 88.50 722 PRO A N 1
ATOM 5640 C CA . PRO A 1 722 ? 18.862 -16.835 -63.901 1.00 88.50 722 PRO A CA 1
ATOM 5641 C C . PRO A 1 722 ? 19.117 -17.897 -62.815 1.00 88.50 722 PRO A C 1
ATOM 5643 O O . PRO A 1 722 ? 18.252 -18.733 -62.517 1.00 88.50 722 PRO A O 1
ATOM 5646 N N . THR A 1 723 ? 20.285 -17.836 -62.163 1.00 90.31 723 THR A N 1
ATOM 5647 C CA . THR A 1 723 ? 20.623 -18.715 -61.026 1.00 90.31 723 THR A CA 1
ATOM 5648 C C . THR A 1 723 ? 19.704 -18.455 -59.819 1.00 90.31 723 THR A C 1
ATOM 5650 O O . THR A 1 723 ? 19.125 -17.371 -59.702 1.00 90.31 723 THR A O 1
ATOM 5653 N N . PRO A 1 724 ? 19.564 -19.402 -58.869 1.00 88.88 724 PRO A N 1
ATOM 5654 C CA . PRO A 1 724 ? 18.838 -19.174 -57.613 1.00 88.88 724 PRO A CA 1
ATOM 5655 C C . PRO A 1 724 ? 19.259 -17.902 -56.861 1.00 88.88 724 PRO A C 1
ATOM 5657 O O . PRO A 1 724 ? 18.411 -17.153 -56.377 1.00 88.88 724 PRO A O 1
ATOM 5660 N N . THR A 1 725 ? 20.564 -17.620 -56.811 1.00 87.31 725 THR A N 1
ATOM 5661 C CA . THR A 1 725 ? 21.120 -16.399 -56.211 1.00 87.31 725 THR A CA 1
ATOM 5662 C C . THR A 1 725 ? 20.702 -15.154 -56.992 1.00 87.31 725 THR A C 1
ATOM 5664 O O . THR A 1 725 ? 20.268 -14.173 -56.392 1.00 87.31 725 THR A O 1
ATOM 5667 N N . GLN A 1 726 ? 20.767 -15.186 -58.326 1.00 90.69 726 GLN A N 1
ATOM 5668 C CA . GLN A 1 726 ? 20.324 -14.064 -59.160 1.00 90.69 726 GLN A CA 1
ATOM 5669 C C . GLN A 1 726 ? 18.833 -13.779 -58.975 1.00 90.69 726 GLN A C 1
ATOM 5671 O O . GLN A 1 726 ? 18.457 -12.627 -58.775 1.00 90.69 726 GLN A O 1
ATOM 5676 N N . LYS A 1 727 ? 17.995 -14.820 -58.945 1.00 91.56 727 LYS A N 1
ATOM 5677 C CA . LYS A 1 727 ? 16.557 -14.707 -58.659 1.00 91.56 727 LYS A CA 1
ATOM 5678 C C . LYS A 1 727 ? 16.287 -14.049 -57.303 1.00 91.56 727 LYS A C 1
ATOM 5680 O O . LYS A 1 727 ? 15.492 -13.116 -57.230 1.00 91.56 727 LYS A O 1
ATOM 5685 N N . LEU A 1 728 ? 16.998 -14.474 -56.254 1.00 91.62 728 LEU A N 1
ATOM 5686 C CA . LEU A 1 728 ? 16.899 -13.887 -54.914 1.00 91.62 728 LEU A CA 1
ATOM 5687 C C . LEU A 1 728 ? 17.203 -12.381 -54.928 1.00 91.62 728 LEU A C 1
ATOM 5689 O O . LEU A 1 728 ? 16.396 -11.584 -54.454 1.00 91.62 728 LEU A O 1
ATOM 5693 N N . PHE A 1 729 ? 18.344 -11.976 -55.490 1.00 92.12 729 PHE A N 1
ATOM 5694 C CA . PHE A 1 729 ? 18.758 -10.570 -55.512 1.00 92.12 729 PHE A CA 1
ATOM 5695 C C . PHE A 1 729 ? 17.866 -9.697 -56.409 1.00 92.12 729 PHE A C 1
ATOM 5697 O O . PHE A 1 729 ? 17.577 -8.556 -56.049 1.00 92.12 729 PHE A O 1
ATOM 5704 N N . LEU A 1 730 ? 17.381 -10.226 -57.538 1.00 92.81 730 LEU A N 1
ATOM 5705 C CA . LEU A 1 730 ? 16.410 -9.537 -58.394 1.00 92.81 730 LEU A CA 1
ATOM 5706 C C . LEU A 1 730 ? 15.079 -9.312 -57.665 1.00 92.81 730 LEU A C 1
ATOM 5708 O O . LEU A 1 730 ? 14.577 -8.190 -57.660 1.00 92.81 730 LEU A O 1
ATOM 5712 N N . LYS A 1 731 ? 14.557 -10.326 -56.963 1.00 92.75 731 LYS A N 1
ATOM 5713 C CA . LYS A 1 731 ? 13.336 -10.181 -56.159 1.00 92.75 731 LYS A CA 1
ATOM 5714 C C . LYS A 1 731 ? 13.521 -9.193 -55.003 1.00 92.75 731 LYS A C 1
ATOM 5716 O O . LYS A 1 731 ? 12.626 -8.397 -54.736 1.00 92.75 731 LYS A O 1
ATOM 5721 N N . LEU A 1 732 ? 14.684 -9.184 -54.346 1.00 93.38 732 LEU A N 1
ATOM 5722 C CA . LEU A 1 732 ? 15.012 -8.179 -53.324 1.00 93.38 732 LEU A CA 1
ATOM 5723 C C . LEU A 1 732 ? 15.048 -6.759 -53.904 1.00 93.38 732 LEU A C 1
ATOM 5725 O O . LEU A 1 732 ? 14.586 -5.824 -53.255 1.00 93.38 732 LEU A O 1
ATOM 5729 N N . TYR A 1 733 ? 15.554 -6.587 -55.126 1.00 94.69 733 TYR A N 1
ATOM 5730 C CA . TYR A 1 733 ? 15.512 -5.298 -55.815 1.00 94.69 733 TYR A CA 1
ATOM 5731 C C . TYR A 1 733 ? 14.073 -4.858 -56.121 1.00 94.69 733 TYR A C 1
ATOM 5733 O O . TYR A 1 733 ? 13.729 -3.694 -55.912 1.00 94.69 733 TYR A O 1
ATOM 5741 N N . ASP A 1 734 ? 13.211 -5.780 -56.557 1.00 93.94 734 ASP A N 1
ATOM 5742 C CA . ASP A 1 734 ? 11.789 -5.496 -56.776 1.00 93.94 734 ASP A CA 1
ATOM 5743 C C . ASP A 1 734 ? 11.082 -5.062 -55.488 1.00 93.94 734 ASP A C 1
ATOM 5745 O O . ASP A 1 734 ? 10.444 -4.009 -55.471 1.00 93.94 734 ASP A O 1
ATOM 5749 N N . LEU A 1 735 ? 11.294 -5.785 -54.386 1.00 92.69 735 LEU A N 1
ATOM 5750 C CA . LEU A 1 735 ? 10.759 -5.411 -53.073 1.00 92.69 735 LEU A CA 1
ATOM 5751 C C . LEU A 1 735 ? 11.281 -4.045 -52.605 1.00 92.69 735 LEU A C 1
ATOM 5753 O O . LEU A 1 735 ? 10.523 -3.236 -52.075 1.00 92.69 735 LEU A O 1
ATOM 5757 N N . TYR A 1 736 ? 12.565 -3.745 -52.821 1.00 93.75 736 TYR A N 1
ATOM 5758 C CA . TYR A 1 736 ? 13.122 -2.437 -52.472 1.00 93.75 736 TYR A CA 1
ATOM 5759 C C . TYR A 1 736 ? 12.466 -1.304 -53.276 1.00 93.75 736 TYR A C 1
ATOM 5761 O O . TYR A 1 736 ? 12.145 -0.258 -52.710 1.00 93.75 736 TYR A O 1
ATOM 5769 N N . LYS A 1 737 ? 12.216 -1.506 -54.579 1.00 95.38 737 LYS A N 1
ATOM 5770 C CA . LYS A 1 737 ? 11.472 -0.544 -55.411 1.00 95.38 737 LYS A CA 1
ATOM 5771 C C . LYS A 1 737 ? 10.047 -0.344 -54.908 1.00 95.38 737 LYS A C 1
ATOM 5773 O O . LYS A 1 737 ? 9.589 0.793 -54.854 1.00 95.38 737 LYS A O 1
ATOM 5778 N N . GLU A 1 738 ? 9.350 -1.414 -54.538 1.00 93.88 738 GLU A N 1
ATOM 5779 C CA . GLU A 1 738 ? 7.997 -1.333 -53.974 1.00 93.88 738 GLU A CA 1
ATOM 5780 C C . GLU A 1 738 ? 7.980 -0.509 -52.682 1.00 93.88 738 GLU A C 1
ATOM 5782 O O . GLU A 1 738 ? 7.183 0.417 -52.550 1.00 93.88 738 GLU A O 1
ATOM 5787 N N . LEU A 1 739 ? 8.917 -0.778 -51.771 1.00 92.62 739 LEU A N 1
ATOM 5788 C CA . LEU A 1 739 ? 9.072 -0.044 -50.514 1.00 92.62 739 LEU A CA 1
ATOM 5789 C C . LEU A 1 739 ? 9.436 1.434 -50.736 1.00 92.62 739 LEU A C 1
ATOM 5791 O O . LEU A 1 739 ? 8.920 2.317 -50.047 1.00 92.62 739 LEU A O 1
ATOM 5795 N N . TYR A 1 740 ? 10.295 1.721 -51.717 1.00 94.62 740 TYR A N 1
ATOM 5796 C CA . TYR A 1 740 ? 10.594 3.087 -52.138 1.00 94.62 740 TYR A CA 1
ATOM 5797 C C . TYR A 1 740 ? 9.347 3.790 -52.686 1.00 94.62 740 TYR A C 1
ATOM 5799 O O . TYR A 1 740 ? 9.051 4.910 -52.271 1.00 94.62 740 TYR A O 1
ATOM 5807 N N . ASN A 1 741 ? 8.600 3.139 -53.578 1.00 95.50 741 ASN A N 1
ATOM 5808 C CA . ASN A 1 741 ? 7.391 3.698 -54.176 1.00 95.50 741 ASN A CA 1
ATOM 5809 C C . ASN A 1 741 ? 6.307 3.960 -53.121 1.00 95.50 741 ASN A C 1
ATOM 5811 O O . ASN A 1 741 ? 5.707 5.033 -53.140 1.00 95.50 741 ASN A O 1
ATOM 5815 N N . ASP A 1 742 ? 6.109 3.043 -52.167 1.00 94.62 742 ASP A N 1
ATOM 5816 C CA . ASP A 1 742 ? 5.224 3.235 -51.008 1.00 94.62 742 ASP A CA 1
ATOM 5817 C C . ASP A 1 742 ? 5.613 4.489 -50.213 1.00 94.62 742 ASP A C 1
ATOM 5819 O O . ASP A 1 742 ? 4.781 5.355 -49.937 1.00 94.62 742 ASP A O 1
ATOM 5823 N N . GLN A 1 743 ? 6.906 4.645 -49.913 1.00 94.38 743 GLN A N 1
ATOM 5824 C CA . GLN A 1 743 ? 7.420 5.834 -49.239 1.00 94.38 743 GLN A CA 1
ATOM 5825 C C . GLN A 1 743 ? 7.170 7.115 -50.052 1.00 94.38 743 GLN A C 1
ATOM 5827 O O . GLN A 1 743 ? 6.806 8.138 -49.469 1.00 94.38 743 GLN A O 1
ATOM 5832 N N . GLN A 1 744 ? 7.367 7.100 -51.376 1.00 94.00 744 GLN A N 1
ATOM 5833 C CA . GLN A 1 744 ? 7.122 8.281 -52.214 1.00 94.00 744 GLN A CA 1
ATOM 5834 C C . GLN A 1 744 ? 5.638 8.651 -52.257 1.00 94.00 744 GLN A C 1
ATOM 5836 O O . GLN A 1 744 ? 5.305 9.820 -52.078 1.00 94.00 744 GLN A O 1
ATOM 5841 N N . GLN A 1 745 ? 4.744 7.670 -52.405 1.00 94.12 745 GLN A N 1
ATOM 5842 C CA . GLN A 1 745 ? 3.293 7.890 -52.362 1.00 94.12 745 GLN A CA 1
ATOM 5843 C C . GLN A 1 745 ? 2.846 8.458 -51.011 1.00 94.12 745 GLN A C 1
ATOM 5845 O O . GLN A 1 745 ? 2.024 9.372 -50.945 1.00 94.12 745 GLN A O 1
ATOM 5850 N N . LEU A 1 746 ? 3.424 7.959 -49.917 1.00 93.06 746 LEU A N 1
ATOM 5851 C CA . LEU A 1 746 ? 3.175 8.473 -48.574 1.00 93.06 746 LEU A CA 1
ATOM 5852 C C . LEU A 1 746 ? 3.668 9.923 -48.410 1.00 93.06 746 LEU A C 1
ATOM 5854 O O . LEU A 1 746 ? 3.052 10.722 -47.694 1.00 93.06 746 LEU A O 1
ATOM 5858 N N . ARG A 1 747 ? 4.782 10.273 -49.064 1.00 93.00 747 ARG A N 1
ATOM 5859 C CA . ARG A 1 747 ? 5.391 11.608 -49.000 1.00 93.00 747 ARG A CA 1
ATOM 5860 C C . ARG A 1 747 ? 4.766 12.625 -49.950 1.00 93.00 747 ARG A C 1
ATOM 5862 O O . ARG A 1 747 ? 4.873 13.824 -49.680 1.00 93.00 747 ARG A O 1
ATOM 5869 N N . GLU A 1 748 ? 4.086 12.170 -50.998 1.00 91.62 748 GLU A N 1
ATOM 5870 C CA . GLU A 1 748 ? 3.433 13.010 -52.000 1.00 91.62 748 GLU A CA 1
ATOM 5871 C C . GLU A 1 748 ? 2.533 14.068 -51.345 1.00 91.62 748 GLU A C 1
ATOM 5873 O O . GLU A 1 748 ? 1.739 13.783 -50.442 1.00 91.62 748 GLU A O 1
ATOM 5878 N N . GLY A 1 749 ? 2.700 15.329 -51.754 1.00 86.56 749 GLY A N 1
ATOM 5879 C CA . GLY A 1 749 ? 1.933 16.451 -51.209 1.00 86.56 749 GLY A CA 1
ATOM 5880 C C . GLY A 1 749 ? 2.069 16.646 -49.693 1.00 86.56 749 GLY A C 1
ATOM 5881 O O . GLY A 1 749 ? 1.169 17.215 -49.087 1.00 86.56 749 GLY A O 1
ATOM 5882 N N . LYS A 1 750 ? 3.154 16.157 -49.068 1.00 89.00 750 LYS A N 1
ATOM 5883 C CA . LYS A 1 750 ? 3.399 16.197 -47.612 1.00 89.00 750 LYS A CA 1
ATOM 5884 C C . LYS A 1 750 ? 2.375 15.429 -46.757 1.00 89.00 750 LYS A C 1
ATOM 5886 O O . LYS A 1 750 ? 2.316 15.638 -45.548 1.00 89.00 750 LYS A O 1
ATOM 5891 N N . ARG A 1 751 ? 1.624 14.479 -47.334 1.00 89.44 751 ARG A N 1
ATOM 5892 C CA . ARG A 1 751 ? 0.591 13.696 -46.615 1.00 89.44 751 ARG A CA 1
ATOM 5893 C C . ARG A 1 751 ? 1.102 13.018 -45.342 1.00 89.44 751 ARG A C 1
ATOM 5895 O O . ARG A 1 751 ? 0.394 12.985 -44.339 1.00 89.44 751 ARG A O 1
ATOM 5902 N N . HIS A 1 752 ? 2.327 12.499 -45.365 1.00 94.19 752 HIS A N 1
ATOM 5903 C CA . HIS A 1 752 ? 2.989 11.929 -44.190 1.00 94.19 752 HIS A CA 1
ATOM 5904 C C . HIS A 1 752 ? 3.045 12.881 -42.981 1.00 94.19 752 HIS A C 1
ATOM 5906 O O . HIS A 1 752 ? 2.790 12.448 -41.862 1.00 94.19 752 HIS A O 1
ATOM 5912 N N . ILE A 1 753 ? 3.315 14.173 -43.184 1.00 95.31 753 ILE A N 1
ATOM 5913 C CA . ILE A 1 753 ? 3.351 15.154 -42.091 1.00 95.31 753 ILE A CA 1
ATOM 5914 C C . ILE A 1 753 ? 1.945 15.327 -41.520 1.00 95.31 753 ILE A C 1
ATOM 5916 O O . ILE A 1 753 ? 1.740 15.132 -40.325 1.00 95.31 753 ILE A O 1
ATOM 5920 N N . THR A 1 754 ? 0.953 15.562 -42.383 1.00 93.06 754 THR A N 1
ATOM 5921 C CA . THR A 1 754 ? -0.447 15.727 -41.968 1.00 93.06 754 THR A CA 1
ATOM 5922 C C . THR A 1 754 ? -0.964 14.526 -41.172 1.00 93.06 754 THR A C 1
ATOM 5924 O O . THR A 1 754 ? -1.624 14.707 -40.149 1.00 93.06 754 THR A O 1
ATOM 5927 N N . ARG A 1 755 ? -0.644 13.298 -41.606 1.00 94.88 755 ARG A N 1
ATOM 5928 C CA . ARG A 1 755 ? -1.039 12.061 -40.910 1.00 94.88 755 ARG A CA 1
ATOM 5929 C C . ARG A 1 755 ? -0.368 11.929 -39.543 1.00 94.88 755 ARG A C 1
ATOM 5931 O O . ARG A 1 755 ? -1.051 11.601 -38.577 1.00 94.88 755 ARG A O 1
ATOM 5938 N N . ILE A 1 756 ? 0.934 12.218 -39.441 1.00 95.44 756 ILE A N 1
ATOM 5939 C CA . ILE A 1 756 ? 1.644 12.225 -38.151 1.00 95.44 756 ILE A CA 1
ATOM 5940 C C . ILE A 1 756 ? 1.017 13.263 -37.221 1.00 95.44 756 ILE A C 1
ATOM 5942 O O . ILE A 1 756 ? 0.675 12.930 -36.092 1.00 95.44 756 ILE A O 1
ATOM 5946 N N . CYS A 1 757 ? 0.815 14.495 -37.687 1.00 94.69 757 CYS A N 1
ATOM 5947 C CA . CYS A 1 757 ? 0.215 15.551 -36.880 1.00 94.69 757 CYS A CA 1
ATOM 5948 C C . CYS A 1 757 ? -1.175 15.151 -36.373 1.00 94.69 757 CYS A C 1
ATOM 5950 O O . CYS A 1 757 ? -1.431 15.245 -35.179 1.00 94.69 757 CYS A O 1
ATOM 5952 N N . ALA A 1 758 ? -2.047 14.630 -37.243 1.00 92.31 758 ALA A N 1
ATOM 5953 C CA . ALA A 1 758 ? -3.374 14.166 -36.841 1.00 92.31 758 ALA A CA 1
ATOM 5954 C C . ALA A 1 758 ? -3.315 13.038 -35.793 1.00 92.31 758 ALA A C 1
ATOM 5956 O O . ALA A 1 758 ? -4.044 13.076 -34.803 1.00 92.31 758 ALA A O 1
ATOM 5957 N N . ALA A 1 759 ? -2.423 12.063 -35.983 1.00 94.38 759 ALA A N 1
ATOM 5958 C CA . ALA A 1 759 ? -2.251 10.944 -35.066 1.00 94.38 759 ALA A CA 1
ATOM 5959 C C . ALA A 1 759 ? -1.718 11.395 -33.697 1.00 94.38 759 ALA A C 1
ATOM 5961 O O . ALA A 1 759 ? -2.292 11.051 -32.665 1.00 94.38 759 ALA A O 1
ATOM 5962 N N . LEU A 1 760 ? -0.652 12.195 -33.667 1.00 94.38 760 LEU A N 1
ATOM 5963 C CA . LEU A 1 760 ? -0.019 12.624 -32.418 1.00 94.38 760 LEU A CA 1
ATOM 5964 C C . LEU A 1 760 ? -0.911 13.586 -31.628 1.00 94.38 760 LEU A C 1
ATOM 5966 O O . LEU A 1 760 ? -0.927 13.510 -30.405 1.00 94.38 760 LEU A O 1
ATOM 5970 N N . SER A 1 761 ? -1.714 14.418 -32.299 1.00 88.50 761 SER A N 1
ATOM 5971 C CA . SER A 1 761 ? -2.704 15.276 -31.631 1.00 88.50 761 SER A CA 1
ATOM 5972 C C . SER A 1 761 ? -3.799 14.507 -30.886 1.00 88.50 761 SER A C 1
ATOM 5974 O O . SER A 1 761 ? -4.457 15.085 -30.028 1.00 88.50 761 SER A O 1
ATOM 5976 N N . SER A 1 762 ? -4.019 13.228 -31.203 1.00 88.56 762 SER A N 1
ATOM 5977 C CA . SER A 1 762 ? -5.010 12.386 -30.515 1.00 88.56 762 SER A CA 1
ATOM 5978 C C . SER A 1 762 ? -4.471 11.700 -29.251 1.00 88.56 762 SER A C 1
ATOM 5980 O O . SER A 1 762 ? -5.244 11.122 -28.488 1.00 88.56 762 SER A O 1
ATOM 5982 N N . LEU A 1 763 ? -3.156 11.759 -29.016 1.00 92.00 763 LEU A N 1
ATOM 5983 C CA . LEU A 1 763 ? -2.499 11.108 -27.885 1.00 92.00 763 LEU A CA 1
ATOM 5984 C C . LEU A 1 763 ? -2.442 12.061 -26.688 1.00 92.00 763 LEU A C 1
ATOM 5986 O O . LEU A 1 763 ? -1.516 12.859 -26.558 1.00 92.00 763 LEU A O 1
ATOM 5990 N N . SER A 1 764 ? -3.425 11.965 -25.792 1.00 85.56 764 SER A N 1
ATOM 5991 C CA . SER A 1 764 ? -3.569 12.890 -24.656 1.00 85.56 764 SER A CA 1
ATOM 5992 C C . SER A 1 764 ? -2.438 12.808 -23.625 1.00 85.56 764 SER A C 1
ATOM 5994 O O . SER A 1 764 ? -2.198 13.776 -22.913 1.00 85.56 764 SER A O 1
ATOM 5996 N N . ASN A 1 765 ? -1.744 11.668 -23.546 1.00 88.56 765 ASN A N 1
ATOM 5997 C CA . ASN A 1 765 ? -0.702 11.399 -22.550 1.00 88.56 765 ASN A CA 1
ATOM 5998 C C . ASN A 1 765 ? 0.715 11.358 -23.147 1.00 88.56 765 ASN A C 1
ATOM 6000 O O . ASN A 1 765 ? 1.633 10.839 -22.516 1.00 88.56 765 ASN A O 1
ATOM 6004 N N . LEU A 1 766 ? 0.915 11.896 -24.355 1.00 93.50 766 LEU A N 1
ATOM 6005 C CA . LEU A 1 766 ? 2.228 11.952 -24.995 1.00 93.50 766 LEU A CA 1
ATOM 6006 C C . LEU A 1 766 ? 3.152 12.940 -24.262 1.00 93.50 766 LEU A C 1
ATOM 6008 O O . LEU A 1 766 ? 2.958 14.150 -24.319 1.00 93.50 766 LEU A O 1
ATOM 6012 N N . VAL A 1 767 ? 4.195 12.419 -23.612 1.00 94.69 767 VAL A N 1
ATOM 6013 C CA . VAL A 1 767 ? 5.176 13.208 -22.844 1.00 94.69 767 VAL A CA 1
ATOM 6014 C C . VAL A 1 767 ? 6.511 13.323 -23.583 1.00 94.69 767 VAL A C 1
ATOM 6016 O O . VAL A 1 767 ? 7.171 14.360 -23.504 1.00 94.69 767 VAL A O 1
ATOM 6019 N N . PHE A 1 768 ? 6.912 12.273 -24.305 1.00 97.00 768 PHE A N 1
ATOM 6020 C CA . PHE A 1 768 ? 8.218 12.167 -24.951 1.00 97.00 768 PHE A CA 1
ATOM 6021 C C . PHE A 1 768 ? 8.098 12.005 -26.473 1.00 97.00 768 PHE A C 1
ATOM 6023 O O . PHE A 1 768 ? 7.484 11.060 -26.970 1.00 97.00 768 PHE A O 1
ATOM 6030 N N . LEU A 1 769 ? 8.740 12.908 -27.217 1.00 96.62 769 LEU A N 1
ATOM 6031 C CA . LEU A 1 769 ? 8.873 12.839 -28.670 1.00 96.62 769 LEU A CA 1
ATOM 6032 C C . LEU A 1 769 ? 10.340 12.623 -29.076 1.00 96.62 769 LEU A C 1
ATOM 6034 O O . LEU A 1 769 ? 11.225 13.384 -28.686 1.00 96.62 769 LEU A O 1
ATOM 6038 N N . GLU A 1 770 ? 10.604 11.606 -29.895 1.00 96.00 770 GLU A N 1
ATOM 6039 C CA . GLU A 1 770 ? 11.928 11.345 -30.472 1.00 96.00 770 GLU A CA 1
ATOM 6040 C C . GLU A 1 770 ? 11.881 11.420 -32.006 1.00 96.00 770 GLU A C 1
ATOM 6042 O O . GLU A 1 770 ? 11.029 10.794 -32.632 1.00 96.00 770 GLU A O 1
ATOM 6047 N N . LEU A 1 771 ? 12.834 12.128 -32.619 1.00 94.50 771 LEU A N 1
ATOM 6048 C CA . LEU A 1 771 ? 13.157 12.018 -34.047 1.00 94.50 771 LEU A CA 1
ATOM 6049 C C . LEU A 1 771 ? 14.478 11.263 -34.194 1.00 94.50 771 LEU A C 1
ATOM 6051 O O . LEU A 1 771 ? 15.492 11.655 -33.612 1.00 94.50 771 LEU A O 1
ATOM 6055 N N . ASN A 1 772 ? 14.466 10.162 -34.946 1.00 91.69 772 ASN A N 1
ATOM 6056 C CA . ASN A 1 772 ? 15.556 9.193 -34.940 1.00 91.69 772 ASN A CA 1
ATOM 6057 C C . ASN A 1 772 ? 15.937 8.707 -36.340 1.00 91.69 772 ASN A C 1
ATOM 6059 O O . ASN A 1 772 ? 15.202 7.956 -36.977 1.00 91.69 772 ASN A O 1
ATOM 6063 N N . ASP A 1 773 ? 17.140 9.059 -36.773 1.00 88.62 773 ASP A N 1
ATOM 6064 C CA . ASP A 1 773 ? 17.761 8.547 -37.996 1.00 88.62 773 ASP A CA 1
ATOM 6065 C C . ASP A 1 773 ? 18.869 7.509 -37.713 1.00 88.62 773 ASP A C 1
ATOM 6067 O O . ASP A 1 773 ? 19.252 6.712 -38.568 1.00 88.62 773 ASP A O 1
ATOM 6071 N N . VAL A 1 774 ? 19.376 7.452 -36.479 1.00 76.38 774 VAL A N 1
ATOM 6072 C CA . VAL A 1 774 ? 20.504 6.576 -36.115 1.00 76.38 774 VAL A CA 1
ATOM 6073 C C . VAL A 1 774 ? 20.045 5.131 -35.889 1.00 76.38 774 VAL A C 1
ATOM 6075 O O . VAL A 1 774 ? 20.701 4.177 -36.325 1.00 76.38 774 VAL A O 1
ATOM 6078 N N . ARG A 1 775 ? 18.909 4.93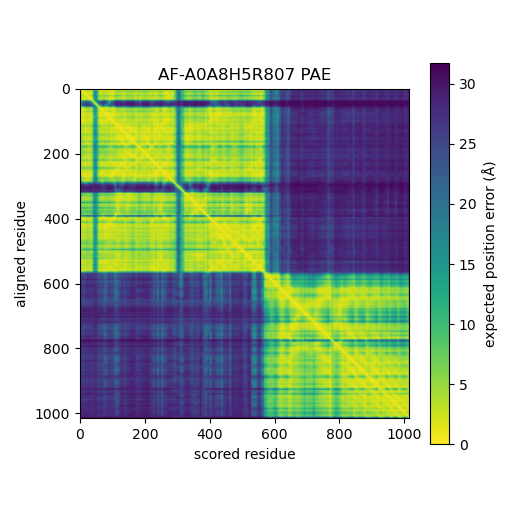4 -35.204 1.00 64.69 775 ARG A N 1
ATOM 6079 C CA . ARG A 1 775 ? 18.353 3.598 -34.946 1.00 64.69 775 ARG A CA 1
ATOM 6080 C C . ARG A 1 775 ? 17.540 3.129 -36.138 1.00 64.69 775 ARG A C 1
ATOM 6082 O O . ARG A 1 775 ? 16.365 3.435 -36.303 1.00 64.69 775 ARG A O 1
ATOM 6089 N N . ASN A 1 776 ? 18.161 2.276 -36.927 1.00 61.97 776 ASN A N 1
ATOM 6090 C CA . ASN A 1 776 ? 17.547 1.693 -38.106 1.00 61.97 776 ASN A CA 1
ATOM 6091 C C . ASN A 1 776 ? 16.794 0.399 -37.738 1.00 61.97 776 ASN A C 1
ATOM 6093 O O . ASN A 1 776 ? 17.215 -0.712 -38.054 1.00 61.97 776 ASN A O 1
ATOM 6097 N N . MET A 1 777 ? 15.735 0.564 -36.942 1.00 48.59 777 MET A N 1
ATOM 6098 C CA . MET A 1 777 ? 14.941 -0.533 -36.369 1.00 48.59 777 MET A CA 1
ATOM 6099 C C . MET A 1 777 ? 13.804 -1.007 -37.291 1.00 48.59 777 MET A C 1
ATOM 6101 O O . MET A 1 777 ? 13.165 -2.010 -36.989 1.00 48.59 777 MET A O 1
ATOM 6105 N N . GLY A 1 778 ? 13.535 -0.303 -38.396 1.00 49.47 778 GLY A N 1
ATOM 6106 C CA . GLY A 1 778 ? 12.480 -0.643 -39.358 1.00 49.47 778 GLY A CA 1
ATOM 6107 C C . GLY A 1 778 ? 13.039 -1.047 -40.723 1.00 49.47 778 GLY A C 1
ATOM 6108 O O . GLY A 1 778 ? 14.084 -0.543 -41.125 1.00 49.47 778 GLY A O 1
ATOM 6109 N N . GLY A 1 779 ? 12.319 -1.910 -41.445 1.00 48.44 779 GLY A N 1
ATOM 6110 C CA . GLY A 1 779 ? 12.692 -2.371 -42.793 1.00 48.44 779 GLY A CA 1
ATOM 6111 C C . GLY A 1 779 ? 13.419 -3.720 -42.849 1.00 48.44 779 GLY A C 1
ATOM 6112 O O . GLY A 1 779 ? 13.920 -4.090 -43.902 1.00 48.44 779 GLY A O 1
ATOM 6113 N N . MET A 1 780 ? 13.480 -4.480 -41.748 1.00 62.62 780 MET A N 1
ATOM 6114 C CA . MET A 1 780 ? 13.730 -5.925 -41.848 1.00 62.62 780 MET A CA 1
ATOM 6115 C C . MET A 1 780 ? 12.393 -6.609 -42.108 1.00 62.62 780 MET A C 1
ATOM 6117 O O . MET A 1 780 ? 11.770 -7.132 -41.185 1.00 62.62 780 MET A O 1
ATOM 6121 N N . GLU A 1 781 ? 11.910 -6.498 -43.345 1.00 67.50 781 GLU A N 1
ATOM 6122 C CA . GLU A 1 781 ? 10.708 -7.217 -43.753 1.00 67.50 781 GLU A CA 1
ATOM 6123 C C . GLU A 1 781 ? 10.972 -8.721 -43.633 1.00 67.50 781 GLU A C 1
ATOM 6125 O O . GLU A 1 781 ? 12.060 -9.219 -43.960 1.00 67.50 781 GLU A O 1
ATOM 6130 N N . HIS A 1 782 ? 9.983 -9.434 -43.102 1.00 76.44 782 HIS A N 1
ATOM 6131 C CA . HIS A 1 782 ? 9.996 -10.884 -43.148 1.00 76.44 782 HIS A CA 1
ATOM 6132 C C . HIS A 1 782 ? 9.860 -11.286 -44.614 1.00 76.44 782 HIS A C 1
ATOM 6134 O O . HIS A 1 782 ? 8.898 -10.897 -45.275 1.00 76.44 782 HIS A O 1
ATOM 6140 N N . LEU A 1 783 ? 10.869 -11.984 -45.122 1.00 85.56 783 LEU A N 1
ATOM 6141 C CA . LEU A 1 783 ? 10.851 -12.525 -46.469 1.00 85.56 783 LEU A CA 1
ATOM 6142 C C . LEU A 1 783 ? 10.090 -13.846 -46.403 1.00 85.56 783 LEU A C 1
ATOM 6144 O O . LEU A 1 783 ? 10.633 -14.821 -45.894 1.00 85.56 783 LEU A O 1
ATOM 6148 N N . ASP A 1 784 ? 8.842 -13.844 -46.859 1.00 82.31 784 ASP A N 1
ATOM 6149 C CA . ASP A 1 784 ? 7.999 -15.038 -46.894 1.00 82.31 784 ASP A CA 1
ATOM 6150 C C . ASP A 1 784 ? 8.549 -16.024 -47.935 1.00 82.31 784 ASP A C 1
ATOM 6152 O O . ASP A 1 784 ? 8.666 -15.676 -49.114 1.00 82.31 784 ASP A O 1
ATOM 6156 N N . ALA A 1 785 ? 8.890 -17.254 -47.533 1.00 85.44 785 ALA A N 1
ATOM 6157 C CA . ALA A 1 785 ? 9.361 -18.283 -48.459 1.00 85.44 785 ALA A CA 1
ATOM 6158 C C . ALA A 1 785 ? 8.438 -18.496 -49.672 1.00 85.44 785 ALA A C 1
ATOM 6160 O O . ALA A 1 785 ? 8.936 -18.856 -50.741 1.00 85.44 785 ALA A O 1
ATOM 6161 N N . ALA A 1 786 ? 7.129 -18.236 -49.565 1.00 86.25 786 ALA A N 1
ATOM 6162 C CA . ALA A 1 786 ? 6.209 -18.317 -50.698 1.00 86.25 786 ALA A CA 1
ATOM 6163 C C . ALA A 1 786 ? 6.585 -17.337 -51.827 1.00 86.25 786 ALA A C 1
ATOM 6165 O O . ALA A 1 786 ? 6.613 -17.725 -52.999 1.00 86.25 786 ALA A O 1
ATOM 6166 N N . ASP A 1 787 ? 6.974 -16.105 -51.485 1.00 84.25 787 ASP A N 1
ATOM 6167 C CA . ASP A 1 787 ? 7.404 -15.079 -52.446 1.00 84.25 787 ASP A CA 1
ATOM 6168 C C . ASP A 1 787 ? 8.752 -15.417 -53.105 1.00 84.25 787 ASP A C 1
ATOM 6170 O O . ASP A 1 787 ? 9.077 -14.915 -54.188 1.00 84.25 787 ASP A O 1
ATOM 6174 N N . PHE A 1 788 ? 9.529 -16.301 -52.473 1.00 90.25 788 PHE A N 1
ATOM 6175 C CA . PHE A 1 788 ? 10.854 -16.740 -52.907 1.00 90.25 788 PHE A CA 1
ATOM 6176 C C . PHE A 1 788 ? 10.897 -18.208 -53.355 1.00 90.25 788 PHE A C 1
ATOM 6178 O O . PHE A 1 788 ? 11.982 -18.720 -53.631 1.00 90.25 788 PHE A O 1
ATOM 6185 N N . ALA A 1 789 ? 9.755 -18.883 -53.525 1.00 86.44 789 ALA A N 1
ATOM 6186 C CA . ALA A 1 789 ? 9.702 -20.315 -53.852 1.00 86.44 789 ALA A CA 1
ATOM 6187 C C . ALA A 1 789 ? 10.497 -20.679 -55.125 1.00 86.44 789 ALA A C 1
ATOM 6189 O O . ALA A 1 789 ? 11.135 -21.727 -55.207 1.00 86.44 789 ALA A O 1
ATOM 6190 N N . HIS A 1 790 ? 10.541 -19.765 -56.098 1.00 84.25 790 HIS A N 1
ATOM 6191 C CA . HIS A 1 790 ? 11.289 -19.889 -57.354 1.00 84.25 790 HIS A CA 1
ATOM 6192 C C . HIS A 1 790 ? 12.827 -19.877 -57.192 1.00 84.25 790 HIS A C 1
ATOM 6194 O O . HIS A 1 790 ? 13.544 -20.194 -58.149 1.00 84.25 790 HIS A O 1
ATOM 6200 N N . THR A 1 791 ? 13.327 -19.503 -56.009 1.00 86.06 791 THR A N 1
ATOM 6201 C CA . THR A 1 791 ? 14.747 -19.551 -55.620 1.00 86.06 791 THR A CA 1
ATOM 6202 C C . THR A 1 791 ? 15.131 -20.884 -54.973 1.00 86.06 791 THR A C 1
ATOM 6204 O O . THR A 1 791 ? 16.295 -21.262 -55.020 1.00 86.06 791 THR A O 1
ATOM 6207 N N . GLY A 1 792 ? 14.170 -21.613 -54.393 1.00 83.94 792 GLY A N 1
ATOM 6208 C CA . GLY A 1 792 ? 14.429 -22.834 -53.624 1.00 83.94 792 GLY A CA 1
ATOM 6209 C C . GLY A 1 792 ? 15.026 -22.607 -52.227 1.00 83.94 792 GLY A C 1
ATOM 6210 O O . GLY A 1 792 ? 15.471 -23.570 -51.609 1.00 83.94 792 GLY A O 1
ATOM 6211 N N . TYR A 1 793 ? 15.058 -21.366 -51.727 1.00 86.50 793 TYR A N 1
ATOM 6212 C CA . TYR A 1 793 ? 15.521 -21.046 -50.374 1.00 86.50 793 TYR A CA 1
ATOM 6213 C C . TYR A 1 793 ? 14.365 -21.013 -49.365 1.00 86.50 793 TYR A C 1
ATOM 6215 O O . TYR A 1 793 ? 13.307 -20.455 -49.640 1.00 86.50 793 TYR A O 1
ATOM 6223 N N . GLU A 1 794 ? 14.592 -21.585 -48.182 1.00 83.62 794 GLU A N 1
ATOM 6224 C CA . GLU A 1 794 ? 13.636 -21.609 -47.067 1.00 83.62 794 GLU A CA 1
ATOM 6225 C C . GLU A 1 794 ? 13.823 -20.411 -46.115 1.00 83.62 794 GLU A C 1
ATOM 6227 O O . GLU A 1 794 ? 14.874 -19.760 -46.106 1.00 83.62 794 GLU A O 1
ATOM 6232 N N . ASP A 1 795 ? 12.839 -20.163 -45.243 1.00 81.56 795 ASP A N 1
ATOM 6233 C CA . ASP A 1 795 ? 12.803 -19.023 -44.307 1.00 81.56 795 ASP A CA 1
ATOM 6234 C C . ASP A 1 795 ? 14.071 -18.878 -43.449 1.00 81.56 795 ASP A C 1
ATOM 6236 O O . ASP A 1 795 ? 14.562 -17.768 -43.215 1.00 81.56 795 ASP A O 1
ATOM 6240 N N . THR A 1 796 ? 14.643 -20.005 -43.006 1.00 82.31 796 THR A N 1
ATOM 6241 C CA . THR A 1 796 ? 15.858 -20.030 -42.168 1.00 82.31 796 THR A CA 1
ATOM 6242 C C . THR A 1 796 ? 17.074 -19.433 -42.869 1.00 82.31 796 THR A C 1
ATOM 6244 O O . THR A 1 796 ? 17.977 -18.919 -42.210 1.00 82.31 796 THR A O 1
ATOM 6247 N N . LEU A 1 797 ? 17.095 -19.463 -44.200 1.00 85.88 797 LEU A N 1
ATOM 6248 C CA . LEU A 1 797 ? 18.144 -18.864 -45.006 1.00 85.88 797 LEU A CA 1
ATOM 6249 C C . LEU A 1 797 ? 17.770 -17.440 -45.428 1.00 85.88 797 LEU A C 1
ATOM 6251 O O . LEU A 1 797 ? 18.609 -16.541 -45.359 1.00 85.88 797 LEU A O 1
ATOM 6255 N N . LEU A 1 798 ? 16.506 -17.214 -45.804 1.00 88.31 798 LEU A N 1
ATOM 6256 C CA . LEU A 1 798 ? 16.004 -15.915 -46.261 1.00 88.31 798 LEU A CA 1
ATOM 6257 C C . LEU A 1 798 ? 16.128 -14.816 -45.194 1.00 88.31 798 LEU A C 1
ATOM 6259 O O . LEU A 1 798 ? 16.460 -13.680 -45.531 1.00 88.31 798 LEU A O 1
ATOM 6263 N N . GLN A 1 799 ? 15.986 -15.140 -43.904 1.00 87.88 799 GLN A N 1
ATOM 6264 C CA . GLN A 1 799 ? 16.171 -14.174 -42.805 1.00 87.88 799 GLN A CA 1
ATOM 6265 C C . GLN A 1 799 ? 17.527 -13.436 -42.832 1.00 87.88 799 GLN A C 1
ATOM 6267 O O . GLN A 1 799 ? 17.628 -12.309 -42.342 1.00 87.88 799 GLN A O 1
ATOM 6272 N N . HIS A 1 800 ? 18.570 -14.037 -43.420 1.00 90.00 800 HIS A N 1
ATOM 6273 C CA . HIS A 1 800 ? 19.900 -13.428 -43.542 1.00 90.00 800 HIS A CA 1
ATOM 6274 C C . HIS A 1 800 ? 19.978 -12.351 -44.632 1.00 90.00 800 HIS A C 1
ATOM 6276 O O . HIS A 1 800 ? 20.922 -11.559 -44.654 1.00 90.00 800 HIS A O 1
ATOM 6282 N N . PHE A 1 801 ? 18.976 -12.287 -45.511 1.00 90.81 801 PHE A N 1
ATOM 6283 C CA . PHE A 1 801 ? 18.884 -11.323 -46.602 1.00 90.81 801 PHE A CA 1
ATOM 6284 C C . PHE A 1 801 ? 17.934 -10.159 -46.293 1.00 90.81 801 PHE A C 1
ATOM 6286 O O . PHE A 1 801 ? 18.071 -9.105 -46.907 1.00 90.81 801 PHE A O 1
ATOM 6293 N N . SER A 1 802 ? 17.060 -10.259 -45.283 1.00 88.38 802 SER A N 1
ATOM 6294 C CA . SER A 1 802 ? 16.243 -9.126 -44.807 1.00 88.38 802 SER A CA 1
ATOM 6295 C C . SER A 1 802 ? 17.041 -7.830 -44.545 1.00 88.38 802 SER A C 1
ATOM 6297 O O . SER A 1 802 ? 16.537 -6.756 -44.877 1.00 88.38 802 SER A O 1
ATOM 6299 N N . PRO A 1 803 ? 18.291 -7.852 -44.019 1.00 88.44 803 PRO A N 1
ATOM 6300 C CA . PRO A 1 803 ? 19.100 -6.639 -43.853 1.00 88.44 803 PRO A CA 1
ATOM 6301 C C . PRO A 1 803 ? 19.427 -5.890 -45.155 1.00 88.44 803 PRO A C 1
ATOM 6303 O O . PRO A 1 803 ? 19.783 -4.713 -45.090 1.00 88.44 803 PRO A O 1
ATOM 6306 N N . ILE A 1 804 ? 19.314 -6.532 -46.323 1.00 90.50 804 ILE A N 1
ATOM 6307 C CA . ILE A 1 804 ? 19.501 -5.885 -47.631 1.00 90.50 804 ILE A CA 1
ATOM 6308 C C . ILE A 1 804 ? 18.402 -4.852 -47.887 1.00 90.50 804 ILE A C 1
ATOM 6310 O O . ILE A 1 804 ? 18.695 -3.795 -48.438 1.00 90.50 804 ILE A O 1
ATOM 6314 N N . LEU A 1 805 ? 17.174 -5.096 -47.419 1.00 90.44 805 LEU A N 1
ATOM 6315 C CA . LEU A 1 805 ? 16.036 -4.178 -47.560 1.00 90.44 805 LEU A CA 1
ATOM 6316 C C . LEU A 1 805 ? 16.015 -3.065 -46.504 1.00 90.44 805 LEU A C 1
ATOM 6318 O O . LEU A 1 805 ? 15.065 -2.297 -46.418 1.00 90.44 805 LEU A O 1
ATOM 6322 N N . ARG A 1 806 ? 17.057 -2.948 -45.682 1.00 87.44 806 ARG A N 1
ATOM 6323 C CA . ARG A 1 806 ? 17.129 -1.933 -44.632 1.00 87.44 806 ARG A CA 1
ATOM 6324 C C . ARG A 1 806 ? 17.095 -0.516 -45.227 1.00 87.44 806 ARG A C 1
ATOM 6326 O O . ARG A 1 806 ? 17.703 -0.241 -46.258 1.00 87.44 806 ARG A O 1
ATOM 6333 N N . LYS A 1 807 ? 16.424 0.415 -44.551 1.00 90.12 807 LYS A N 1
ATOM 6334 C CA . LYS A 1 807 ? 16.428 1.837 -44.934 1.00 90.12 807 LYS A CA 1
ATOM 6335 C C . LYS A 1 807 ? 17.828 2.433 -44.774 1.00 90.12 807 LYS A C 1
ATOM 6337 O O . LYS A 1 807 ? 18.621 1.936 -43.979 1.00 90.12 807 LYS A O 1
ATOM 6342 N N . SER A 1 808 ? 18.142 3.511 -45.467 1.00 90.31 808 SER A N 1
ATOM 6343 C CA . SER A 1 808 ? 19.396 4.239 -45.286 1.00 90.31 808 SER A CA 1
ATOM 6344 C C . SER A 1 808 ? 19.251 5.345 -44.246 1.00 90.31 808 SER A C 1
ATOM 6346 O O . SER A 1 808 ? 18.162 5.877 -44.018 1.00 90.31 808 SER A O 1
ATOM 6348 N N . ARG A 1 809 ? 20.365 5.652 -43.575 1.00 91.12 809 ARG A N 1
ATOM 6349 C CA . ARG A 1 809 ? 20.486 6.844 -42.722 1.00 91.12 809 ARG A CA 1
ATOM 6350 C C . ARG A 1 809 ? 20.586 8.076 -43.615 1.00 91.12 809 ARG A C 1
ATOM 6352 O O . ARG A 1 809 ? 20.824 7.937 -44.813 1.00 91.12 809 ARG A O 1
ATOM 6359 N N . TRP A 1 810 ? 20.470 9.272 -43.061 1.00 91.62 810 TRP A N 1
ATOM 6360 C CA . TRP A 1 810 ? 20.468 10.514 -43.833 1.00 91.62 810 TRP A CA 1
ATOM 6361 C C . TRP A 1 810 ? 21.747 10.776 -44.620 1.00 91.62 810 TRP A C 1
ATOM 6363 O O . TRP A 1 810 ? 21.670 11.393 -45.678 1.00 91.62 810 TRP A O 1
ATOM 6373 N N . CYS A 1 811 ? 22.889 10.239 -44.185 1.00 90.00 811 CYS A N 1
ATOM 6374 C CA . CYS A 1 811 ? 24.108 10.285 -44.987 1.00 90.00 811 CYS A CA 1
ATOM 6375 C C . CYS A 1 811 ? 24.034 9.457 -46.281 1.00 90.00 811 CYS A C 1
ATOM 6377 O O . CYS A 1 811 ? 24.874 9.670 -47.136 1.00 90.00 811 CYS A O 1
ATOM 6379 N N . GLY A 1 812 ? 23.055 8.565 -46.454 1.00 89.88 812 GLY A N 1
ATOM 6380 C CA . GLY A 1 812 ? 22.973 7.639 -47.587 1.00 89.88 812 GLY A CA 1
ATOM 6381 C C . GLY A 1 812 ? 23.698 6.312 -47.344 1.00 89.88 812 GLY A C 1
ATOM 6382 O O . GLY A 1 812 ? 24.231 6.041 -46.260 1.00 89.88 812 GLY A O 1
ATOM 6383 N N . SER A 1 813 ? 23.665 5.447 -48.353 1.00 88.00 813 SER A N 1
ATOM 6384 C CA . SER A 1 813 ? 24.507 4.252 -48.442 1.00 88.00 813 SER A CA 1
ATOM 6385 C C . SER A 1 813 ? 25.953 4.601 -48.795 1.00 88.00 813 SER A C 1
ATOM 6387 O O . SER A 1 813 ? 26.270 5.758 -49.047 1.00 88.00 813 SER A O 1
ATOM 6389 N N . PHE A 1 814 ? 26.850 3.609 -48.807 1.00 82.94 814 PHE A N 1
ATOM 6390 C CA . PHE A 1 814 ? 28.267 3.857 -49.093 1.00 82.94 814 PHE A CA 1
ATOM 6391 C C . PHE A 1 814 ? 28.471 4.494 -50.477 1.00 82.94 814 PHE A C 1
ATOM 6393 O O . PHE A 1 814 ? 29.183 5.485 -50.595 1.00 82.94 814 PHE A O 1
ATOM 6400 N N . GLU A 1 815 ? 27.774 3.989 -51.495 1.00 84.56 815 GLU A N 1
ATOM 6401 C CA . GLU A 1 815 ? 27.905 4.461 -52.881 1.00 84.56 815 GLU A CA 1
ATOM 6402 C C . GLU A 1 815 ? 27.151 5.773 -53.162 1.00 84.56 815 GLU A C 1
ATOM 6404 O O . GLU A 1 815 ? 27.406 6.452 -54.153 1.00 84.56 815 GLU A O 1
ATOM 6409 N N . THR A 1 816 ? 26.212 6.150 -52.296 1.00 87.75 816 THR A N 1
ATOM 6410 C CA . THR A 1 816 ? 25.360 7.343 -52.455 1.00 87.75 816 THR A CA 1
ATOM 6411 C C . THR A 1 816 ? 25.676 8.430 -51.432 1.00 87.75 816 THR A C 1
ATOM 6413 O O . THR A 1 816 ? 24.988 9.450 -51.381 1.00 87.75 816 THR A O 1
ATOM 6416 N N . ILE A 1 817 ? 26.739 8.259 -50.638 1.00 86.94 817 ILE A N 1
ATOM 6417 C CA . ILE A 1 817 ? 27.051 9.106 -49.478 1.00 86.94 817 ILE A CA 1
ATOM 6418 C C . ILE A 1 817 ? 27.304 10.585 -49.816 1.00 86.94 817 ILE A C 1
ATOM 6420 O O . ILE A 1 817 ? 27.325 11.441 -48.933 1.00 86.94 817 ILE A O 1
ATOM 6424 N N . HIS A 1 818 ? 27.489 10.897 -51.101 1.00 86.31 818 HIS A N 1
ATOM 6425 C CA . HIS A 1 818 ? 27.692 12.249 -51.623 1.00 86.31 818 HIS A CA 1
ATOM 6426 C C . HIS A 1 818 ? 26.464 12.838 -52.332 1.00 86.31 818 HIS A C 1
ATOM 6428 O O . HIS A 1 818 ? 26.420 14.047 -52.546 1.00 86.31 818 HIS A O 1
ATOM 6434 N N . THR A 1 819 ? 25.481 12.017 -52.711 1.00 87.00 819 THR A N 1
ATOM 6435 C CA . THR A 1 819 ? 24.348 12.424 -53.568 1.00 87.00 819 THR A CA 1
ATOM 6436 C C . THR A 1 819 ? 22.982 12.213 -52.918 1.00 87.00 819 THR A C 1
ATOM 6438 O O . THR A 1 819 ? 22.001 12.775 -53.393 1.00 87.00 819 THR A O 1
ATOM 6441 N N . ALA A 1 820 ? 22.924 11.452 -51.822 1.00 88.62 820 ALA A N 1
ATOM 6442 C CA . ALA A 1 820 ? 21.714 11.121 -51.079 1.00 88.62 820 ALA A CA 1
ATOM 6443 C C . ALA A 1 820 ? 20.833 12.341 -50.728 1.00 88.62 820 ALA A C 1
ATOM 6445 O O . ALA A 1 820 ? 21.308 13.377 -50.255 1.00 88.62 820 ALA A O 1
ATOM 6446 N N . THR A 1 821 ? 19.515 12.177 -50.885 1.00 88.88 821 THR A N 1
ATOM 6447 C CA . THR A 1 821 ? 18.492 13.210 -50.632 1.00 88.88 821 THR A CA 1
ATOM 6448 C C . THR A 1 821 ? 17.485 12.760 -49.555 1.00 88.88 821 THR A C 1
ATOM 6450 O O . THR A 1 821 ? 16.385 12.290 -49.864 1.00 88.88 821 THR A O 1
ATOM 6453 N N . PRO A 1 822 ? 17.840 12.869 -48.260 1.00 92.06 822 PRO A N 1
ATOM 6454 C CA . PRO A 1 822 ? 16.982 12.414 -47.167 1.00 92.06 822 PRO A CA 1
ATOM 6455 C C . PRO A 1 822 ? 15.747 13.304 -46.944 1.00 92.06 822 PRO A C 1
ATOM 6457 O O . PRO A 1 822 ? 15.701 14.438 -47.426 1.00 92.06 822 PRO A O 1
ATOM 6460 N N . PRO A 1 823 ? 14.750 12.828 -46.170 1.00 92.06 823 PRO A N 1
ATOM 6461 C CA . PRO A 1 823 ? 13.540 13.579 -45.833 1.00 92.06 823 PRO A CA 1
ATOM 6462 C C . PRO A 1 823 ? 13.809 14.678 -44.785 1.00 92.06 823 PRO A C 1
ATOM 6464 O O . PRO A 1 823 ? 13.356 14.605 -43.640 1.00 92.06 823 PRO A O 1
ATOM 6467 N N . VAL A 1 824 ? 14.577 15.703 -45.159 1.00 89.69 824 VAL A N 1
ATOM 6468 C CA . VAL A 1 824 ? 14.959 16.824 -44.278 1.00 89.69 824 VAL A CA 1
ATOM 6469 C C . VAL A 1 824 ? 13.765 17.675 -43.830 1.00 89.69 824 VAL A C 1
ATOM 6471 O O . VAL A 1 824 ? 13.838 18.360 -42.808 1.00 89.69 824 VAL A O 1
ATOM 6474 N N . GLU A 1 825 ? 12.627 17.585 -44.529 1.00 91.75 825 GLU A N 1
ATOM 6475 C CA . GLU A 1 825 ? 11.371 18.231 -44.143 1.00 91.75 825 GLU A CA 1
ATOM 6476 C C . GLU A 1 825 ? 10.854 17.794 -42.759 1.00 91.75 825 GLU A C 1
ATOM 6478 O O . GLU A 1 825 ? 10.091 18.535 -42.133 1.00 91.75 825 GLU A O 1
ATOM 6483 N N . MET A 1 826 ? 11.316 16.641 -42.257 1.00 92.31 826 MET A N 1
ATOM 6484 C CA . MET A 1 826 ? 10.939 16.045 -40.969 1.00 92.31 826 MET A CA 1
ATOM 6485 C C . MET A 1 826 ? 11.459 16.805 -39.739 1.00 92.31 826 MET A C 1
ATOM 6487 O O . MET A 1 826 ? 11.051 16.484 -38.627 1.00 92.31 826 MET A O 1
ATOM 6491 N N . ILE A 1 827 ? 12.337 17.798 -39.912 1.00 89.81 827 ILE A N 1
ATOM 6492 C CA . ILE A 1 827 ? 12.733 18.714 -38.830 1.00 89.81 827 ILE A CA 1
ATOM 6493 C C . ILE A 1 827 ? 11.911 19.994 -38.941 1.00 89.81 827 ILE A C 1
ATOM 6495 O O . ILE A 1 827 ? 10.992 20.206 -38.162 1.00 89.81 827 ILE A O 1
ATOM 6499 N N . GLY A 1 828 ? 12.190 20.837 -39.937 1.00 89.56 828 GLY A N 1
ATOM 6500 C CA . GLY A 1 828 ? 11.589 22.170 -39.997 1.00 89.56 828 GLY A CA 1
ATOM 6501 C C . GLY A 1 828 ? 10.072 22.158 -40.194 1.00 89.56 828 GLY A C 1
ATOM 6502 O O . GLY A 1 828 ? 9.349 22.828 -39.461 1.00 89.56 828 GLY A O 1
ATOM 6503 N N . THR A 1 829 ? 9.570 21.402 -41.175 1.00 93.94 829 THR A N 1
ATOM 6504 C CA . THR A 1 829 ? 8.136 21.426 -41.520 1.00 93.94 829 THR A CA 1
ATOM 6505 C C . THR A 1 829 ? 7.315 20.649 -40.498 1.00 93.94 829 THR A C 1
ATOM 6507 O O . THR A 1 829 ? 6.364 21.195 -39.948 1.00 93.94 829 THR A O 1
ATOM 6510 N N . LEU A 1 830 ? 7.712 19.409 -40.189 1.00 94.81 830 LEU A N 1
ATOM 6511 C CA . LEU A 1 830 ? 6.984 18.572 -39.232 1.00 94.81 830 LEU A CA 1
ATOM 6512 C C . LEU A 1 830 ? 6.911 19.208 -37.839 1.00 94.81 830 LEU A C 1
ATOM 6514 O O . LEU A 1 830 ? 5.827 19.267 -37.265 1.00 94.81 830 LEU A O 1
ATOM 6518 N N . CYS A 1 831 ? 8.029 19.700 -37.294 1.00 93.56 831 CYS A N 1
ATOM 6519 C CA . CYS A 1 831 ? 8.016 20.293 -35.957 1.00 93.56 831 CYS A CA 1
ATOM 6520 C C . CYS A 1 831 ? 7.123 21.537 -35.889 1.00 93.56 831 CYS A C 1
ATOM 6522 O O . CYS A 1 831 ? 6.425 21.723 -34.895 1.00 93.56 831 CYS A O 1
ATOM 6524 N N . SER A 1 832 ? 7.096 22.342 -36.955 1.00 94.12 832 SER A N 1
ATOM 6525 C CA . SER A 1 832 ? 6.214 23.511 -37.040 1.00 94.12 832 SER A CA 1
ATOM 6526 C C . SER A 1 832 ? 4.741 23.106 -37.063 1.00 94.12 832 SER A C 1
ATOM 6528 O O . SER A 1 832 ? 3.957 23.608 -36.267 1.00 94.12 832 SER A O 1
ATOM 6530 N N . GLU A 1 833 ? 4.363 22.136 -37.900 1.00 95.94 833 GLU A N 1
ATOM 6531 C CA . GLU A 1 833 ? 2.968 21.681 -37.979 1.00 95.94 833 GLU A CA 1
ATOM 6532 C C . GLU A 1 833 ? 2.501 20.984 -36.688 1.00 95.94 833 GLU A C 1
ATOM 6534 O O . GLU A 1 833 ? 1.348 21.132 -36.279 1.00 95.94 833 GLU A O 1
ATOM 6539 N N . LEU A 1 834 ? 3.387 20.256 -35.999 1.00 95.06 834 LEU A N 1
ATOM 6540 C CA . LEU A 1 834 ? 3.102 19.718 -34.664 1.00 95.06 834 LEU A CA 1
ATOM 6541 C C . LEU A 1 834 ? 2.867 20.840 -33.645 1.00 95.06 834 LEU A C 1
ATOM 6543 O O . LEU A 1 834 ? 1.937 20.750 -32.838 1.00 95.06 834 LEU A O 1
ATOM 6547 N N . ALA A 1 835 ? 3.666 21.909 -33.701 1.00 94.88 835 ALA A N 1
ATOM 6548 C CA . ALA A 1 835 ? 3.490 23.068 -32.838 1.00 94.88 835 ALA A CA 1
ATOM 6549 C C . ALA A 1 835 ? 2.157 23.786 -33.099 1.00 94.88 835 ALA A C 1
ATOM 6551 O O . ALA A 1 835 ? 1.466 24.140 -32.139 1.00 94.88 835 ALA A O 1
ATOM 6552 N N . ASP A 1 836 ? 1.771 23.948 -34.366 1.00 94.56 836 ASP A N 1
ATOM 6553 C CA . ASP A 1 836 ? 0.504 24.567 -34.781 1.00 94.56 836 ASP A CA 1
ATOM 6554 C C . ASP A 1 836 ? -0.714 23.752 -34.327 1.00 94.56 836 ASP A C 1
ATOM 6556 O O . ASP A 1 836 ? -1.779 24.300 -34.043 1.00 94.56 836 ASP A O 1
ATOM 6560 N N . LYS A 1 837 ? -0.554 22.432 -34.190 1.00 93.44 837 LYS A N 1
ATOM 6561 C CA . LYS A 1 837 ? -1.558 21.538 -33.598 1.00 93.44 837 LYS A CA 1
ATOM 6562 C C . LYS A 1 837 ? -1.570 21.529 -32.067 1.00 93.44 837 LYS A C 1
ATOM 6564 O O . LYS A 1 837 ? -2.311 20.749 -31.475 1.00 93.44 837 LYS A O 1
ATOM 6569 N N . GLY A 1 838 ? -0.781 22.389 -31.427 1.00 92.50 838 GLY A N 1
ATOM 6570 C CA . GLY A 1 838 ? -0.756 22.552 -29.975 1.00 92.50 838 GLY A CA 1
ATOM 6571 C C . GLY A 1 838 ? 0.082 21.513 -29.230 1.00 92.50 838 GLY A C 1
ATOM 6572 O O . GLY A 1 838 ? 0.056 21.499 -28.003 1.00 92.50 838 GLY A O 1
ATOM 6573 N N . LEU A 1 839 ? 0.848 20.662 -29.923 1.00 94.38 839 LEU A N 1
ATOM 6574 C CA . LEU A 1 839 ? 1.694 19.677 -29.252 1.00 94.38 839 LEU A CA 1
ATOM 6575 C C . LEU A 1 839 ? 2.872 20.372 -28.555 1.00 94.38 839 LEU A C 1
ATOM 6577 O O . LEU A 1 839 ? 3.551 21.192 -29.174 1.00 94.38 839 LEU A O 1
ATOM 6581 N N . ARG A 1 840 ? 3.112 20.046 -27.282 1.00 95.00 840 ARG A N 1
ATOM 6582 C CA . ARG A 1 840 ? 4.196 20.591 -26.445 1.00 95.00 840 ARG A CA 1
ATOM 6583 C C . ARG A 1 840 ? 4.768 19.482 -25.546 1.00 95.00 840 ARG A C 1
ATOM 6585 O O . ARG A 1 840 ? 4.360 19.360 -24.394 1.00 95.00 840 ARG A O 1
ATOM 6592 N N . PRO A 1 841 ? 5.624 18.589 -26.068 1.00 95.44 841 PRO A N 1
ATOM 6593 C CA . PRO A 1 841 ? 6.140 17.470 -25.281 1.00 95.44 841 PRO A CA 1
ATOM 6594 C C . PRO A 1 841 ? 7.066 17.973 -24.162 1.00 95.44 841 PRO A C 1
ATOM 6596 O O . PRO A 1 841 ? 7.820 18.921 -24.358 1.00 95.44 841 PRO A O 1
ATOM 6599 N N . ARG A 1 842 ? 7.062 17.310 -22.997 1.00 97.56 842 ARG A N 1
ATOM 6600 C CA . ARG A 1 842 ? 7.998 17.646 -21.904 1.00 97.56 842 ARG A CA 1
ATOM 6601 C C . ARG A 1 842 ? 9.418 17.170 -22.183 1.00 97.56 842 ARG A C 1
ATOM 6603 O O . ARG A 1 842 ? 10.373 17.733 -21.656 1.00 97.56 842 ARG A O 1
ATOM 6610 N N . MET A 1 843 ? 9.561 16.115 -22.983 1.00 98.06 843 MET A N 1
ATOM 6611 C CA . MET A 1 843 ? 10.856 15.567 -23.365 1.00 98.06 843 MET A CA 1
ATOM 6612 C C . MET A 1 843 ? 10.984 15.524 -24.882 1.00 98.06 843 MET A C 1
ATOM 6614 O O . MET A 1 843 ? 10.097 15.011 -25.570 1.00 98.06 843 MET A O 1
ATOM 6618 N N . ILE A 1 844 ? 12.116 15.995 -25.400 1.00 96.81 844 ILE A N 1
ATOM 6619 C CA . ILE A 1 844 ? 12.454 15.885 -26.821 1.00 96.81 844 ILE A CA 1
ATOM 6620 C C . ILE A 1 844 ? 13.825 15.253 -26.981 1.00 96.81 844 ILE A C 1
ATOM 6622 O O . ILE A 1 844 ? 14.788 15.610 -26.299 1.00 96.81 844 ILE A O 1
ATOM 6626 N N . ARG A 1 845 ? 13.925 14.329 -27.940 1.00 97.31 845 ARG A N 1
ATOM 6627 C CA . ARG A 1 845 ? 15.209 13.786 -28.369 1.00 97.31 845 ARG A CA 1
ATOM 6628 C C . ARG A 1 845 ? 15.374 13.824 -29.880 1.00 97.31 845 ARG A C 1
ATOM 6630 O O . ARG A 1 845 ? 14.543 13.294 -30.609 1.00 97.31 845 ARG A O 1
ATOM 6637 N N . LEU A 1 846 ? 16.498 14.365 -30.339 1.00 95.81 846 LEU A N 1
ATOM 6638 C CA . LEU A 1 846 ? 16.913 14.321 -31.739 1.00 95.81 846 LEU A CA 1
ATOM 6639 C C . LEU A 1 846 ? 18.152 13.433 -31.872 1.00 95.81 846 LEU A C 1
ATOM 6641 O O . LEU A 1 846 ? 19.155 13.664 -31.205 1.00 95.81 846 LEU A O 1
ATOM 6645 N N . ARG A 1 847 ? 18.089 12.404 -32.718 1.00 94.75 847 ARG A N 1
ATOM 6646 C CA . ARG A 1 847 ? 19.226 11.541 -33.072 1.00 94.75 847 ARG A CA 1
ATOM 6647 C C . ARG A 1 847 ? 19.419 11.573 -34.575 1.00 94.75 847 ARG A C 1
ATOM 6649 O O . ARG A 1 847 ? 18.720 10.864 -35.295 1.00 94.75 847 ARG A O 1
ATOM 6656 N N . LEU A 1 848 ? 20.352 12.391 -35.034 1.00 92.56 848 LEU A N 1
ATOM 6657 C CA . LEU A 1 848 ? 20.500 12.745 -36.437 1.00 92.56 848 LEU A CA 1
ATOM 6658 C C . LEU A 1 848 ? 21.842 12.263 -36.983 1.00 92.56 848 LEU A C 1
ATOM 6660 O O . LEU A 1 848 ? 22.860 12.306 -36.295 1.00 92.56 848 LEU A O 1
ATOM 6664 N N . VAL A 1 849 ? 21.849 11.850 -38.246 1.00 92.75 849 VAL A N 1
ATOM 6665 C CA . VAL A 1 849 ? 23.074 11.739 -39.037 1.00 92.75 849 VAL A CA 1
ATOM 6666 C C . VAL A 1 849 ? 23.087 12.896 -40.032 1.00 92.75 849 VAL A C 1
ATOM 6668 O O . VAL A 1 849 ? 22.056 13.160 -40.654 1.00 92.75 849 VAL A O 1
ATOM 6671 N N . PRO A 1 850 ? 24.210 13.608 -40.211 1.00 92.94 850 PRO A N 1
ATOM 6672 C CA . PRO A 1 850 ? 24.270 14.664 -41.205 1.00 92.94 850 PRO A CA 1
ATOM 6673 C C . PRO A 1 850 ? 24.023 14.146 -42.632 1.00 92.94 850 PRO A C 1
ATOM 6675 O O . PRO A 1 850 ? 24.627 13.139 -43.021 1.00 92.94 850 PRO A O 1
ATOM 6678 N N . PRO A 1 851 ? 23.176 14.827 -43.427 1.00 92.50 851 PRO A N 1
ATOM 6679 C CA . PRO A 1 851 ? 23.044 14.562 -44.858 1.00 92.50 851 PRO A CA 1
ATOM 6680 C C . PRO A 1 851 ? 24.348 14.889 -45.609 1.00 92.50 851 PRO A C 1
ATOM 6682 O O . PRO A 1 851 ? 25.228 15.546 -45.041 1.00 92.50 851 PRO A O 1
ATOM 6685 N N . PRO A 1 852 ? 24.480 14.498 -46.893 1.00 89.56 852 PRO A N 1
ATOM 6686 C CA . PRO A 1 852 ? 25.652 14.835 -47.702 1.00 89.56 852 PRO A CA 1
ATOM 6687 C C . PRO A 1 852 ? 26.000 16.329 -47.687 1.00 89.56 852 PRO A C 1
ATOM 6689 O O . PRO A 1 852 ? 27.172 16.661 -47.517 1.00 89.56 852 PRO A O 1
ATOM 6692 N N . SER A 1 853 ? 24.991 17.210 -47.739 1.00 90.25 853 SER A N 1
ATOM 6693 C CA . SER A 1 853 ? 25.127 18.642 -47.435 1.00 90.25 853 SER A CA 1
ATOM 6694 C C . SER A 1 853 ? 24.175 19.062 -46.316 1.00 90.25 853 SER A C 1
ATOM 6696 O O . SER A 1 853 ? 22.953 18.960 -46.459 1.00 90.25 853 SER A O 1
ATOM 6698 N N . MET A 1 854 ? 24.719 19.587 -45.211 1.00 92.19 854 MET A N 1
ATOM 6699 C CA . MET A 1 854 ? 23.909 20.095 -44.091 1.00 92.19 854 MET A CA 1
ATOM 6700 C C . MET A 1 854 ? 23.195 21.402 -44.422 1.00 92.19 854 MET A C 1
ATOM 6702 O O . MET A 1 854 ? 22.336 21.822 -43.656 1.00 92.19 854 MET A O 1
ATOM 6706 N N . GLN A 1 855 ? 23.458 22.032 -45.571 1.00 91.00 855 GLN A N 1
ATOM 6707 C CA . GLN A 1 855 ? 22.716 23.228 -45.970 1.00 91.00 855 GLN A CA 1
ATOM 6708 C C . GLN A 1 855 ? 21.205 22.957 -46.088 1.00 91.00 855 GLN A C 1
ATOM 6710 O O . GLN A 1 855 ? 20.393 23.850 -45.854 1.00 91.00 855 GLN A O 1
ATOM 6715 N N . ALA A 1 856 ? 20.824 21.706 -46.363 1.00 87.00 856 ALA A N 1
ATOM 6716 C CA . ALA A 1 856 ? 19.439 21.241 -46.364 1.00 87.00 856 ALA A CA 1
ATOM 6717 C C . ALA A 1 856 ? 18.749 21.314 -44.981 1.00 87.00 856 ALA A C 1
ATOM 6719 O O . ALA A 1 856 ? 17.525 21.240 -44.904 1.00 87.00 856 ALA A O 1
ATOM 6720 N N . TRP A 1 857 ? 19.510 21.471 -43.894 1.00 92.12 857 TRP A N 1
ATOM 6721 C CA . TRP A 1 857 ? 19.003 21.687 -42.535 1.00 92.12 857 TRP A CA 1
ATOM 6722 C C . TRP A 1 857 ? 18.759 23.151 -42.183 1.00 92.12 857 TRP A C 1
ATOM 6724 O O . TRP A 1 857 ? 18.254 23.429 -41.098 1.00 92.12 857 TRP A O 1
ATOM 6734 N N . GLN A 1 858 ? 19.095 24.090 -43.070 1.00 93.38 858 GLN A N 1
ATOM 6735 C CA . GLN A 1 858 ? 18.907 25.508 -42.802 1.00 93.38 858 GLN A CA 1
ATOM 6736 C C . GLN A 1 858 ? 17.419 25.816 -42.601 1.00 93.38 858 GLN A C 1
ATOM 6738 O O . GLN A 1 858 ? 16.640 25.839 -43.556 1.00 93.38 858 GLN A O 1
ATOM 6743 N N . LEU A 1 859 ? 17.029 26.094 -41.357 1.00 94.06 859 LEU A N 1
ATOM 6744 C CA . LEU A 1 859 ? 15.650 26.436 -41.036 1.00 94.06 859 LEU A CA 1
ATOM 6745 C C . LEU A 1 859 ? 15.328 27.858 -41.505 1.00 94.06 859 LEU A C 1
ATOM 6747 O O . LEU A 1 859 ? 16.081 28.800 -41.230 1.00 94.06 859 LEU A O 1
ATOM 6751 N N . SER A 1 860 ? 14.180 28.018 -42.166 1.00 95.06 860 SER A N 1
ATOM 6752 C CA . SER A 1 860 ? 13.588 29.337 -42.425 1.00 95.06 860 SER A CA 1
ATOM 6753 C C . SER A 1 860 ? 13.123 29.999 -41.116 1.00 95.06 860 SER A C 1
ATOM 6755 O O . SER A 1 860 ? 12.865 29.288 -40.142 1.00 95.06 860 SER A O 1
ATOM 6757 N N . PRO A 1 861 ? 12.955 31.336 -41.064 1.00 95.00 861 PRO A N 1
ATOM 6758 C CA . PRO A 1 861 ? 12.511 32.017 -39.846 1.00 95.00 861 PRO A CA 1
ATOM 6759 C C . PRO A 1 861 ? 11.203 31.461 -39.265 1.00 95.00 861 PRO A C 1
ATOM 6761 O O . PRO A 1 861 ? 11.105 31.267 -38.059 1.00 95.00 861 PRO A O 1
ATOM 6764 N N . SER A 1 862 ? 10.226 31.118 -40.113 1.00 94.62 862 SER A N 1
ATOM 6765 C CA . SER A 1 862 ? 8.965 30.514 -39.662 1.00 94.62 862 SER A CA 1
ATOM 6766 C C . SER A 1 862 ? 9.160 29.122 -39.060 1.00 94.62 862 SER A C 1
ATOM 6768 O O . SER A 1 862 ? 8.521 28.798 -38.065 1.00 94.62 862 SER A O 1
ATOM 6770 N N . GLN A 1 863 ? 10.065 28.313 -39.618 1.00 95.44 863 GLN A N 1
ATOM 6771 C CA . GLN A 1 863 ? 10.373 26.983 -39.087 1.00 95.44 863 GLN A CA 1
ATOM 6772 C C . GLN A 1 863 ? 11.148 27.044 -37.770 1.00 95.44 863 GLN A C 1
ATOM 6774 O O . GLN A 1 863 ? 10.936 26.197 -36.905 1.00 95.44 863 GLN A O 1
ATOM 6779 N N . GLN A 1 864 ? 12.018 28.044 -37.598 1.00 95.50 864 GLN A N 1
ATOM 6780 C CA . GLN A 1 864 ? 12.669 28.304 -36.313 1.00 95.50 864 GLN A CA 1
ATOM 6781 C C . GLN A 1 864 ? 11.614 28.644 -35.260 1.00 95.50 864 GLN A C 1
ATOM 6783 O O . GLN A 1 864 ? 11.554 27.974 -34.236 1.00 95.50 864 GLN A O 1
ATOM 6788 N N . THR A 1 865 ? 10.706 29.585 -35.543 1.00 95.75 865 THR A N 1
ATOM 6789 C CA . THR A 1 865 ? 9.593 29.910 -34.634 1.00 95.75 865 THR A CA 1
ATOM 6790 C C . THR A 1 865 ? 8.705 28.697 -34.343 1.00 95.75 865 THR A C 1
ATOM 6792 O O . THR A 1 865 ? 8.336 28.471 -33.195 1.00 95.75 865 THR A O 1
ATOM 6795 N N . GLY A 1 866 ? 8.386 27.878 -35.349 1.00 96.25 866 GLY A N 1
ATOM 6796 C CA . GLY A 1 866 ? 7.606 26.654 -35.165 1.00 96.25 866 GLY A CA 1
ATOM 6797 C C . GLY A 1 866 ? 8.292 25.645 -34.240 1.00 96.25 866 GLY A C 1
ATOM 6798 O O . GLY A 1 866 ? 7.662 25.114 -33.328 1.00 96.25 866 GLY A O 1
ATOM 6799 N N . LEU A 1 867 ? 9.597 25.426 -34.410 1.00 95.81 867 LEU A N 1
ATOM 6800 C CA . LEU A 1 867 ? 10.376 24.545 -33.539 1.00 95.81 867 LEU A CA 1
ATOM 6801 C C . LEU A 1 867 ? 10.507 25.107 -32.114 1.00 95.81 867 LEU A C 1
ATOM 6803 O O . LEU A 1 867 ? 10.312 24.360 -31.160 1.00 95.81 867 LEU A O 1
ATOM 6807 N N . GLN A 1 868 ? 10.752 26.412 -31.964 1.00 96.25 868 GLN A N 1
ATOM 6808 C CA . GLN A 1 868 ? 10.770 27.104 -30.666 1.00 96.25 868 GLN A CA 1
ATOM 6809 C C . GLN A 1 868 ? 9.422 26.959 -29.942 1.00 96.25 868 GLN A C 1
ATOM 6811 O O . GLN A 1 868 ? 9.373 26.679 -28.745 1.00 96.25 868 GLN A O 1
ATOM 6816 N N . ASN A 1 869 ? 8.317 27.080 -30.686 1.00 96.75 869 ASN A N 1
ATOM 6817 C CA . ASN A 1 869 ? 6.978 26.845 -30.167 1.00 96.75 869 ASN A CA 1
ATOM 6818 C C . ASN A 1 869 ? 6.800 25.389 -29.736 1.00 96.75 869 ASN A C 1
ATOM 6820 O O . ASN A 1 869 ? 6.324 25.165 -28.633 1.00 96.75 869 ASN A O 1
ATOM 6824 N N . LEU A 1 870 ? 7.197 24.403 -30.549 1.00 96.56 870 LEU A N 1
ATOM 6825 C CA . LEU A 1 870 ? 7.096 22.983 -30.185 1.00 96.56 870 LEU A CA 1
ATOM 6826 C C . LEU A 1 870 ? 7.790 22.697 -28.850 1.00 96.56 870 LEU A C 1
ATOM 6828 O O . LEU A 1 870 ? 7.236 21.992 -28.009 1.00 96.56 870 LEU A O 1
ATOM 6832 N N . VAL A 1 871 ? 8.990 23.253 -28.657 1.00 96.69 871 VAL A N 1
ATOM 6833 C CA . VAL A 1 871 ? 9.806 22.989 -27.469 1.00 96.69 871 VAL A CA 1
ATOM 6834 C C . VAL A 1 871 ? 9.441 23.859 -26.264 1.00 96.69 871 VAL A C 1
ATOM 6836 O O . VAL A 1 871 ? 10.062 23.714 -25.219 1.00 96.69 871 VAL A O 1
ATOM 6839 N N . SER A 1 872 ? 8.446 24.746 -26.358 1.00 96.69 872 SER A N 1
ATOM 6840 C CA . SER A 1 872 ? 8.222 25.800 -25.358 1.00 96.69 872 SER A CA 1
ATOM 6841 C C . SER A 1 872 ? 7.890 25.306 -23.940 1.00 96.69 872 SER A C 1
ATOM 6843 O O . SER A 1 872 ? 7.957 26.099 -23.010 1.00 96.69 872 SER A O 1
ATOM 6845 N N . GLN A 1 873 ? 7.504 24.034 -23.769 1.00 96.62 873 GLN A N 1
ATOM 6846 C CA . GLN A 1 873 ? 7.253 23.385 -22.465 1.00 96.62 873 GLN A CA 1
ATOM 6847 C C . GLN A 1 873 ? 8.199 22.200 -22.194 1.00 96.62 873 GLN A C 1
ATOM 6849 O O . GLN A 1 873 ? 7.970 21.409 -21.277 1.00 96.62 873 GLN A O 1
ATOM 6854 N N . THR A 1 874 ? 9.239 22.041 -23.011 1.00 98.12 874 THR A N 1
ATOM 6855 C CA . THR A 1 874 ? 10.238 20.989 -22.836 1.00 98.12 874 THR A CA 1
ATOM 6856 C C . THR A 1 874 ? 11.063 21.281 -21.590 1.00 98.12 874 THR A C 1
ATOM 6858 O O . THR A 1 874 ? 11.622 22.368 -21.467 1.00 98.12 874 THR A O 1
ATOM 6861 N N . THR A 1 875 ? 11.195 20.289 -20.712 1.00 98.12 875 THR A N 1
ATOM 6862 C CA . THR A 1 875 ? 12.103 20.337 -19.558 1.00 98.12 875 THR A CA 1
ATOM 6863 C C . THR A 1 875 ? 13.335 19.459 -19.758 1.00 98.12 875 THR A C 1
ATOM 6865 O O . THR A 1 875 ? 14.383 19.745 -19.191 1.00 98.12 875 THR A O 1
ATOM 6868 N N . LYS A 1 876 ? 13.268 18.422 -20.607 1.00 98.44 876 LYS A N 1
ATOM 6869 C CA . LYS A 1 876 ? 14.426 17.563 -20.914 1.00 98.44 876 LYS A CA 1
ATOM 6870 C C . LYS A 1 876 ? 14.699 17.502 -22.409 1.00 98.44 876 LYS A C 1
ATOM 6872 O O . LYS A 1 876 ? 13.853 17.050 -23.186 1.00 98.44 876 LYS A O 1
ATOM 6877 N N . LEU A 1 877 ? 15.904 17.895 -22.805 1.00 98.12 877 LEU A N 1
ATOM 6878 C CA . LEU A 1 877 ? 16.343 17.912 -24.195 1.00 98.12 877 LEU A CA 1
ATOM 6879 C C . LEU A 1 877 ? 17.608 17.074 -24.371 1.00 98.12 877 LEU A C 1
ATOM 6881 O O . LEU A 1 877 ? 18.602 17.275 -23.679 1.00 98.12 877 LEU A O 1
ATOM 6885 N N . ALA A 1 878 ? 17.596 16.177 -25.356 1.00 97.94 878 ALA A N 1
ATOM 6886 C CA . ALA A 1 878 ? 18.792 15.447 -25.759 1.00 97.94 878 ALA A CA 1
ATOM 6887 C C . ALA A 1 878 ? 18.997 15.489 -27.279 1.00 97.94 878 ALA A C 1
ATOM 6889 O O . ALA A 1 878 ? 18.131 15.071 -28.050 1.00 97.94 878 ALA A O 1
ATOM 6890 N N . LEU A 1 879 ? 20.158 15.957 -27.720 1.00 96.94 879 LEU A N 1
ATOM 6891 C CA . LEU A 1 879 ? 20.501 16.128 -29.125 1.00 96.94 879 LEU A CA 1
ATOM 6892 C C . LEU A 1 879 ? 21.795 15.380 -29.445 1.00 96.94 879 LEU A C 1
ATOM 6894 O O . LEU A 1 879 ? 22.832 15.630 -28.843 1.00 96.94 879 LEU A O 1
ATOM 6898 N N . TYR A 1 880 ? 21.722 14.476 -30.417 1.00 96.38 880 TYR A N 1
ATOM 6899 C CA . TYR A 1 880 ? 22.838 13.667 -30.889 1.00 96.38 880 TYR A CA 1
ATOM 6900 C C . TYR A 1 880 ? 23.003 13.870 -32.390 1.00 96.38 880 TYR A C 1
ATOM 6902 O O . TYR A 1 880 ? 22.051 13.657 -33.147 1.00 96.38 880 TYR A O 1
ATOM 6910 N N . VAL A 1 881 ? 24.211 14.220 -32.822 1.00 95.06 881 VAL A N 1
ATOM 6911 C CA . VAL A 1 881 ? 24.575 14.315 -34.239 1.00 95.06 881 VAL A CA 1
ATOM 6912 C C . VAL A 1 881 ? 25.776 13.419 -34.508 1.00 95.06 881 VAL A C 1
ATOM 6914 O O . VAL A 1 881 ? 26.864 13.656 -33.992 1.00 95.06 881 VAL A O 1
ATOM 6917 N N . ASP A 1 882 ? 25.579 12.375 -35.311 1.00 93.50 882 ASP A N 1
ATOM 6918 C CA . ASP A 1 882 ? 26.606 11.377 -35.622 1.00 93.50 882 ASP A CA 1
ATOM 6919 C C . ASP A 1 882 ? 27.425 11.777 -36.859 1.00 93.50 882 ASP A C 1
ATOM 6921 O O . ASP A 1 882 ? 27.110 11.399 -37.989 1.00 93.50 882 ASP A O 1
ATOM 6925 N N . PHE A 1 883 ? 28.499 12.546 -36.654 1.00 91.25 883 PHE A N 1
ATOM 6926 C CA . PHE A 1 883 ? 29.449 12.896 -37.717 1.00 91.25 883 PHE A CA 1
ATOM 6927 C C . PHE A 1 883 ? 30.373 11.731 -38.085 1.00 91.25 883 PHE A C 1
ATOM 6929 O O . PHE A 1 883 ? 30.926 11.705 -39.190 1.00 91.25 883 PHE A O 1
ATOM 6936 N N . GLN A 1 884 ? 30.546 10.747 -37.196 1.00 88.25 884 GLN A N 1
ATOM 6937 C CA . GLN A 1 884 ? 31.369 9.568 -37.464 1.00 88.25 884 GLN A CA 1
ATOM 6938 C C . GLN A 1 884 ? 30.819 8.761 -38.646 1.00 88.25 884 GLN A C 1
ATOM 6940 O O . GLN A 1 884 ? 31.607 8.229 -39.431 1.00 88.25 884 GLN A O 1
ATOM 6945 N N . ALA A 1 885 ? 29.494 8.735 -38.796 1.00 84.44 885 ALA A N 1
ATOM 6946 C CA . ALA A 1 885 ? 28.772 8.104 -39.892 1.00 84.44 885 ALA A CA 1
ATOM 6947 C C . ALA A 1 885 ? 28.956 8.750 -41.278 1.00 84.44 885 ALA A C 1
ATOM 6949 O O . ALA A 1 885 ? 28.571 8.121 -42.267 1.00 84.44 885 ALA A O 1
ATOM 6950 N N . ARG A 1 886 ? 29.502 9.971 -41.371 1.00 83.12 886 ARG A N 1
ATOM 6951 C CA . ARG A 1 886 ? 29.781 10.633 -42.658 1.00 83.12 886 ARG A CA 1
ATOM 6952 C C . ARG A 1 886 ? 31.026 10.054 -43.333 1.00 83.12 886 ARG A C 1
ATOM 6954 O O . ARG A 1 886 ? 31.958 9.613 -42.652 1.00 83.12 886 ARG A O 1
ATOM 6961 N N . SER A 1 887 ? 31.072 10.143 -44.666 1.00 83.12 887 SER A N 1
ATOM 6962 C CA . SER A 1 887 ? 32.277 9.811 -45.437 1.00 83.12 887 SER A CA 1
ATOM 6963 C C . SER A 1 887 ? 33.450 10.701 -45.045 1.00 83.12 887 SER A C 1
ATOM 6965 O O . SER A 1 887 ? 33.248 11.842 -44.625 1.00 83.12 887 SER A O 1
ATOM 6967 N N . TYR A 1 888 ? 34.673 10.193 -45.193 1.00 81.94 888 TYR A N 1
ATOM 6968 C CA . TYR A 1 888 ? 35.892 10.915 -44.826 1.00 81.94 888 TYR A CA 1
ATOM 6969 C C . TYR A 1 888 ? 36.006 12.274 -45.537 1.00 81.94 888 TYR A C 1
ATOM 6971 O O . TYR A 1 888 ? 36.346 13.270 -44.902 1.00 81.94 888 TYR A O 1
ATOM 6979 N N . GLU A 1 889 ? 35.627 12.339 -46.811 1.00 82.50 889 GLU A N 1
ATOM 6980 C CA . GLU A 1 889 ? 35.688 13.531 -47.665 1.00 82.50 889 GLU A CA 1
ATOM 6981 C C . GLU A 1 889 ? 34.700 14.627 -47.234 1.00 82.50 889 GLU A C 1
ATOM 6983 O O . GLU A 1 889 ? 34.861 15.785 -47.602 1.00 82.50 889 GLU A O 1
ATOM 6988 N N . LEU A 1 890 ? 33.682 14.283 -46.438 1.00 84.12 890 LEU A N 1
ATOM 6989 C CA . LEU A 1 890 ? 32.676 15.224 -45.933 1.00 84.12 890 LEU A CA 1
ATOM 6990 C C . LEU A 1 890 ? 32.973 15.699 -44.504 1.00 84.12 890 LEU A C 1
ATOM 6992 O O . LEU A 1 890 ? 32.206 16.475 -43.935 1.00 84.12 890 LEU A O 1
ATOM 6996 N N . LYS A 1 891 ? 34.083 15.254 -43.900 1.00 83.44 891 LYS A N 1
ATOM 6997 C CA . LYS A 1 891 ? 34.444 15.602 -42.515 1.00 83.44 891 LYS A CA 1
ATOM 6998 C C . LYS A 1 891 ? 35.069 16.992 -42.371 1.00 83.44 891 LYS A C 1
ATOM 7000 O O . LYS A 1 891 ? 35.398 17.385 -41.257 1.00 83.44 891 LYS A O 1
ATOM 7005 N N . ASP A 1 892 ? 35.217 17.759 -43.453 1.00 82.88 892 ASP A N 1
ATOM 7006 C CA . ASP A 1 892 ? 35.659 19.162 -43.389 1.00 82.88 892 ASP A CA 1
ATOM 7007 C C . ASP A 1 892 ? 34.644 20.082 -42.698 1.00 82.88 892 ASP A C 1
ATOM 7009 O O . ASP A 1 892 ? 35.057 21.085 -42.126 1.00 82.88 892 ASP A O 1
ATOM 7013 N N . ASN A 1 893 ? 33.351 19.714 -42.688 1.00 88.44 893 ASN A N 1
ATOM 7014 C CA . ASN A 1 893 ? 32.271 20.407 -41.967 1.00 88.44 893 ASN A CA 1
ATOM 7015 C C . ASN A 1 893 ? 32.400 21.947 -42.030 1.00 88.44 893 ASN A C 1
ATOM 7017 O O . ASN A 1 893 ? 32.638 22.595 -41.003 1.00 88.44 893 ASN A O 1
ATOM 7021 N N . PRO A 1 894 ? 32.306 22.553 -43.229 1.00 92.19 894 PRO A N 1
ATOM 7022 C CA . PRO A 1 894 ? 32.560 23.976 -43.400 1.00 92.19 894 PRO A CA 1
ATOM 7023 C C . PRO A 1 894 ? 31.576 24.813 -42.577 1.00 92.19 894 PRO A C 1
ATOM 7025 O O . PRO A 1 894 ? 30.425 24.428 -42.371 1.00 92.19 894 PRO A O 1
ATOM 7028 N N . ARG A 1 895 ? 32.015 25.996 -42.131 1.00 93.75 895 ARG A N 1
ATOM 7029 C CA . ARG A 1 895 ? 31.254 26.820 -41.178 1.00 93.75 895 ARG A CA 1
ATOM 7030 C C . ARG A 1 895 ? 29.805 27.088 -41.605 1.00 93.75 895 ARG A C 1
ATOM 7032 O O . ARG A 1 895 ? 28.915 26.987 -40.775 1.00 93.75 895 ARG A O 1
ATOM 7039 N N . HIS A 1 896 ? 29.551 27.395 -42.879 1.00 93.56 896 HIS A N 1
ATOM 7040 C CA . HIS A 1 896 ? 28.192 27.674 -43.367 1.00 93.56 896 HIS A CA 1
ATOM 7041 C C . HIS A 1 896 ? 27.240 26.471 -43.218 1.00 93.56 896 HIS A C 1
ATOM 7043 O O . HIS A 1 896 ? 26.087 26.654 -42.842 1.00 93.56 896 HIS A O 1
ATOM 7049 N N . GLU A 1 897 ? 27.736 25.247 -43.415 1.00 93.75 897 GLU A N 1
ATOM 7050 C CA . GLU A 1 897 ? 26.970 24.019 -43.184 1.00 93.75 897 GLU A CA 1
ATOM 7051 C C . GLU A 1 897 ? 26.745 23.754 -41.689 1.00 93.75 897 GLU A C 1
ATOM 7053 O O . GLU A 1 897 ? 25.662 23.333 -41.285 1.00 93.75 897 GLU A O 1
ATOM 7058 N N . MET A 1 898 ? 27.744 24.031 -40.848 1.00 95.00 898 MET A N 1
ATOM 7059 C CA . MET A 1 898 ? 27.590 23.912 -39.395 1.00 95.00 898 MET A CA 1
ATOM 7060 C C . MET A 1 898 ? 26.587 24.927 -38.840 1.00 95.00 898 MET A C 1
ATOM 7062 O O . MET A 1 898 ? 25.822 24.584 -37.944 1.00 95.00 898 MET A O 1
ATOM 7066 N N . LEU A 1 899 ? 26.518 26.140 -39.395 1.00 95.44 899 LEU A N 1
ATOM 7067 C CA . LEU A 1 899 ? 25.505 27.130 -39.015 1.00 95.44 899 LEU A CA 1
ATOM 7068 C C . LEU A 1 899 ? 24.077 26.670 -39.344 1.00 95.44 899 LEU A C 1
ATOM 7070 O O . LEU A 1 899 ? 23.150 26.977 -38.595 1.00 95.44 899 LEU A O 1
ATOM 7074 N N . ALA A 1 900 ? 23.892 25.890 -40.412 1.00 95.50 900 ALA A N 1
ATOM 7075 C CA . ALA A 1 900 ? 22.597 25.285 -40.711 1.00 95.50 900 ALA A CA 1
ATOM 7076 C C . ALA A 1 900 ? 22.166 24.311 -39.597 1.00 95.50 900 ALA A C 1
ATOM 7078 O O . ALA A 1 900 ? 21.033 24.393 -39.123 1.00 95.50 900 ALA A O 1
ATOM 7079 N N . LEU A 1 901 ? 23.080 23.468 -39.096 1.00 95.25 901 LEU A N 1
ATOM 7080 C CA . LEU A 1 901 ? 22.839 22.653 -37.895 1.00 95.25 901 LEU A CA 1
ATOM 7081 C C . LEU A 1 901 ? 22.585 23.526 -36.655 1.00 95.25 901 LEU A C 1
ATOM 7083 O O . LEU A 1 901 ? 21.657 23.250 -35.897 1.00 95.25 901 LEU A O 1
ATOM 7087 N N . CYS A 1 902 ? 23.362 24.595 -36.469 1.00 95.00 902 CYS A N 1
ATOM 7088 C CA . CYS A 1 902 ? 23.205 25.505 -35.335 1.00 95.00 902 CYS A CA 1
ATOM 7089 C C . CYS A 1 902 ? 21.811 26.148 -35.295 1.00 95.00 902 CYS A C 1
ATOM 7091 O O . CYS A 1 902 ? 21.247 26.337 -34.222 1.00 95.00 902 CYS A O 1
ATOM 7093 N N . SER A 1 903 ? 21.194 26.402 -36.457 1.00 94.44 903 SER A N 1
ATOM 7094 C CA . SER A 1 903 ? 19.811 26.898 -36.513 1.00 94.44 903 SER A CA 1
ATOM 7095 C C . SER A 1 903 ? 18.802 25.934 -35.868 1.00 94.44 903 SER A C 1
ATOM 7097 O O . SER A 1 903 ? 17.815 26.378 -35.279 1.00 94.44 903 SER A O 1
ATOM 7099 N N . ILE A 1 904 ? 19.068 24.623 -35.912 1.00 95.25 904 ILE A N 1
ATOM 7100 C CA . ILE A 1 904 ? 18.268 23.597 -35.233 1.00 95.25 904 ILE A CA 1
ATOM 7101 C C . ILE A 1 904 ? 18.604 23.569 -33.743 1.00 95.25 904 ILE A C 1
ATOM 7103 O O . ILE A 1 904 ? 17.691 23.623 -32.921 1.00 95.25 904 ILE A O 1
ATOM 7107 N N . THR A 1 905 ? 19.891 23.500 -33.381 1.00 94.94 905 THR A N 1
ATOM 7108 C CA . THR A 1 905 ? 20.305 23.380 -31.972 1.00 94.94 905 THR A CA 1
ATOM 7109 C C . THR A 1 905 ? 19.849 24.587 -31.157 1.00 94.94 905 THR A C 1
ATOM 7111 O O . THR A 1 905 ? 19.235 24.402 -30.109 1.00 94.94 905 THR A O 1
ATOM 7114 N N . GLN A 1 906 ? 20.033 25.806 -31.674 1.00 94.38 906 GLN A N 1
ATOM 7115 C CA . GLN A 1 906 ? 19.567 27.034 -31.026 1.00 94.38 906 GLN A CA 1
ATOM 7116 C C . GLN A 1 906 ? 18.043 27.061 -30.867 1.00 94.38 906 GLN A C 1
ATOM 7118 O O . GLN A 1 906 ? 17.544 27.448 -29.813 1.00 94.38 906 GLN A O 1
ATOM 7123 N N . SER A 1 907 ? 17.296 26.614 -31.882 1.00 95.50 907 SER A N 1
ATOM 7124 C CA . SER A 1 907 ? 15.829 26.558 -31.818 1.00 95.50 907 SER A CA 1
ATOM 7125 C C . SER A 1 907 ? 15.326 25.518 -30.813 1.00 95.50 907 SER A C 1
ATOM 7127 O O . SER A 1 907 ? 14.327 25.755 -30.148 1.00 95.50 907 SER A O 1
ATOM 7129 N N . CYS A 1 908 ? 16.002 24.376 -30.663 1.00 95.00 908 CYS A N 1
ATOM 7130 C CA . CYS A 1 908 ? 15.653 23.384 -29.641 1.00 95.00 908 CYS A CA 1
ATOM 7131 C C . CYS A 1 908 ? 15.999 23.853 -28.222 1.00 95.00 908 CYS A C 1
ATOM 7133 O O . CYS A 1 908 ? 15.262 23.567 -27.282 1.00 95.00 908 CYS A O 1
ATOM 7135 N N . LEU A 1 909 ? 17.114 24.567 -28.071 1.00 96.00 909 LEU A N 1
ATOM 7136 C CA . LEU A 1 909 ? 17.605 25.088 -26.794 1.00 96.00 909 LEU A CA 1
ATOM 7137 C C . LEU A 1 909 ? 16.891 26.376 -26.351 1.00 96.00 909 LEU A C 1
ATOM 7139 O O . LEU A 1 909 ? 17.188 26.906 -25.283 1.00 96.00 909 LEU A O 1
ATOM 7143 N N . SER A 1 910 ? 15.934 26.883 -27.133 1.00 95.12 910 SER A N 1
ATOM 7144 C CA . SER A 1 910 ? 15.185 28.094 -26.788 1.00 95.12 910 SER A CA 1
ATOM 7145 C C . SER A 1 910 ? 14.119 27.889 -25.710 1.00 95.12 910 SER A C 1
ATOM 7147 O O . SER A 1 910 ? 13.475 28.855 -25.305 1.00 95.12 910 SER A O 1
ATOM 7149 N N . ALA A 1 911 ? 13.857 26.642 -25.315 1.00 95.50 911 ALA A N 1
ATOM 7150 C CA . ALA A 1 911 ? 12.867 26.315 -24.301 1.00 95.50 911 ALA A CA 1
ATOM 7151 C C . ALA A 1 911 ? 13.253 26.981 -22.965 1.00 95.50 911 ALA A C 1
ATOM 7153 O O . ALA A 1 911 ? 14.379 26.786 -22.505 1.00 95.50 911 ALA A O 1
ATOM 7154 N N . PRO A 1 912 ? 12.361 27.774 -22.342 1.00 92.88 912 PRO A N 1
ATOM 7155 C CA . PRO A 1 912 ? 12.716 28.572 -21.169 1.00 92.88 912 PRO A CA 1
ATOM 7156 C C . PRO A 1 912 ? 12.936 27.714 -19.919 1.00 92.88 912 PRO A C 1
ATOM 7158 O O . PRO A 1 912 ? 13.691 28.098 -19.040 1.00 92.88 912 PRO A O 1
ATOM 7161 N N . ASP A 1 913 ? 12.307 26.545 -19.853 1.00 94.56 913 ASP A N 1
ATOM 7162 C CA . ASP A 1 913 ? 12.172 25.729 -18.646 1.00 94.56 913 ASP A CA 1
ATOM 7163 C C . ASP A 1 913 ? 13.029 24.453 -18.663 1.00 94.56 913 ASP A C 1
ATOM 7165 O O . ASP A 1 913 ? 12.679 23.452 -18.036 1.00 94.56 913 ASP A O 1
ATOM 7169 N N . LEU A 1 914 ? 14.139 24.459 -19.405 1.00 97.94 914 LEU A N 1
ATOM 7170 C CA . LEU A 1 914 ? 15.029 23.300 -19.472 1.00 97.94 914 LEU A CA 1
ATOM 7171 C C . LEU A 1 914 ? 15.673 23.013 -18.109 1.00 97.94 914 LEU A C 1
ATOM 7173 O O . LEU A 1 914 ? 16.292 23.879 -17.496 1.00 97.94 914 LEU A O 1
ATOM 7177 N N . GLU A 1 915 ? 15.531 21.763 -17.684 1.00 98.25 915 GLU A N 1
ATOM 7178 C CA . GLU A 1 915 ? 16.084 21.168 -16.466 1.00 98.25 915 GLU A CA 1
ATOM 7179 C C . GLU A 1 915 ? 17.285 20.273 -16.800 1.00 98.25 915 GLU A C 1
ATOM 7181 O O . GLU A 1 915 ? 18.311 20.346 -16.128 1.00 98.25 915 GLU A O 1
ATOM 7186 N N . ASP A 1 916 ? 17.182 19.487 -17.880 1.00 98.44 916 ASP A N 1
ATOM 7187 C CA . ASP A 1 916 ? 18.230 18.574 -18.348 1.00 98.44 916 ASP A CA 1
ATOM 7188 C C . ASP A 1 916 ? 18.574 18.839 -19.818 1.00 98.44 916 ASP A C 1
ATOM 7190 O O . ASP A 1 916 ? 17.717 18.717 -20.704 1.00 98.44 916 ASP A O 1
ATOM 7194 N N . ILE A 1 917 ? 19.845 19.139 -20.092 1.00 98.31 917 ILE A N 1
ATOM 7195 C CA . ILE A 1 917 ? 20.363 19.380 -21.442 1.00 98.31 917 ILE A CA 1
ATOM 7196 C C . ILE A 1 917 ? 21.500 18.403 -21.749 1.00 98.31 917 ILE A C 1
ATOM 7198 O O . ILE A 1 917 ? 22.530 18.408 -21.081 1.00 98.31 917 ILE A O 1
ATOM 7202 N N . HIS A 1 918 ? 21.351 17.619 -22.820 1.00 98.44 918 HIS A N 1
ATOM 7203 C CA . HIS A 1 918 ? 22.421 16.795 -23.395 1.00 98.44 918 HIS A CA 1
ATOM 7204 C C . HIS A 1 918 ? 22.656 17.158 -24.859 1.00 98.44 918 HIS A C 1
ATOM 7206 O O . HIS A 1 918 ? 21.736 17.059 -25.673 1.00 98.44 918 HIS A O 1
ATOM 7212 N N . VAL A 1 919 ? 23.883 17.532 -25.217 1.00 97.62 919 VAL A N 1
ATOM 7213 C CA . VAL A 1 919 ? 24.273 17.832 -26.603 1.00 97.62 919 VAL A CA 1
ATOM 7214 C C . VAL A 1 919 ? 25.547 17.077 -26.956 1.00 97.62 919 VAL A C 1
ATOM 7216 O O . VAL A 1 919 ? 26.586 17.280 -26.336 1.00 97.62 919 VAL A O 1
ATOM 7219 N N . GLU A 1 920 ? 25.476 16.232 -27.983 1.00 96.50 920 GLU A N 1
ATOM 7220 C CA . GLU A 1 920 ? 26.574 15.365 -28.404 1.00 96.50 920 GLU A CA 1
ATOM 7221 C C . GLU A 1 920 ? 26.800 15.408 -29.918 1.00 96.50 920 GLU A C 1
ATOM 7223 O O . GLU A 1 920 ? 25.920 15.045 -30.702 1.00 96.50 920 GLU A O 1
ATOM 7228 N N . PHE A 1 921 ? 28.004 15.805 -30.339 1.00 95.25 921 PHE A N 1
ATOM 7229 C CA . PHE A 1 921 ? 28.432 15.781 -31.744 1.00 95.25 921 PHE A CA 1
ATOM 7230 C C . PHE A 1 921 ? 29.457 14.662 -31.983 1.00 95.25 921 PHE A C 1
ATOM 7232 O O . PHE A 1 921 ? 30.660 14.893 -32.074 1.00 95.25 921 PHE A O 1
ATOM 7239 N N . ILE A 1 922 ? 28.982 13.421 -32.083 1.00 93.38 922 ILE A N 1
ATOM 7240 C CA . ILE A 1 922 ? 29.814 12.210 -32.135 1.00 93.38 922 ILE A CA 1
ATOM 7241 C C . ILE A 1 922 ? 30.822 12.295 -33.286 1.00 93.38 922 ILE A C 1
ATOM 7243 O O . ILE A 1 922 ? 30.450 12.342 -34.460 1.00 93.38 922 ILE A O 1
ATOM 7247 N N . GLY A 1 923 ? 32.113 12.267 -32.952 1.00 88.50 923 GLY A N 1
ATOM 7248 C CA . GLY A 1 923 ? 33.200 12.301 -33.934 1.00 88.50 923 GLY A CA 1
ATOM 7249 C C . GLY A 1 923 ? 33.505 13.686 -34.520 1.00 88.50 923 GLY A C 1
ATOM 7250 O O . GLY A 1 923 ? 34.223 13.759 -35.521 1.00 88.50 923 GLY A O 1
ATOM 7251 N N . TYR A 1 924 ? 32.984 14.761 -33.920 1.00 91.06 924 TYR A N 1
ATOM 7252 C CA . TYR A 1 924 ? 33.324 16.147 -34.241 1.00 91.06 924 TYR A CA 1
ATOM 7253 C C . TYR A 1 924 ? 34.088 16.827 -33.076 1.00 91.06 924 TYR A C 1
ATOM 7255 O O . TYR A 1 924 ? 33.820 16.531 -31.917 1.00 91.06 924 TYR A O 1
ATOM 7263 N N . PRO A 1 925 ? 35.040 17.735 -33.354 1.00 86.44 925 PRO A N 1
ATOM 7264 C CA . PRO A 1 925 ? 35.709 17.863 -34.641 1.00 86.44 925 PRO A CA 1
ATOM 7265 C C . PRO A 1 925 ? 36.515 16.585 -34.960 1.00 86.44 925 PRO A C 1
ATOM 7267 O O . PRO A 1 925 ? 36.870 15.821 -34.059 1.00 86.44 925 PRO A O 1
ATOM 7270 N N . PRO A 1 926 ? 36.810 16.313 -36.241 1.00 82.69 926 PRO A N 1
ATOM 7271 C CA . PRO A 1 926 ? 37.664 15.190 -36.609 1.00 82.69 926 PRO A CA 1
ATOM 7272 C C . PRO A 1 926 ? 39.065 15.321 -36.002 1.00 82.69 926 PRO A C 1
ATOM 7274 O O . PRO A 1 926 ? 39.585 16.425 -35.832 1.00 82.69 926 PRO A O 1
ATOM 7277 N N . PHE A 1 927 ? 39.715 14.181 -35.757 1.00 72.50 927 PHE A N 1
ATOM 7278 C CA . PHE A 1 927 ? 41.095 14.137 -35.271 1.00 72.50 927 PHE A CA 1
ATOM 7279 C C . PHE A 1 927 ? 42.019 14.993 -36.163 1.00 72.50 927 PHE A C 1
ATOM 7281 O O . PHE A 1 927 ? 41.992 14.862 -37.388 1.00 72.50 927 PHE A O 1
ATOM 7288 N N . ASN A 1 928 ? 42.828 15.867 -35.552 1.00 72.62 928 ASN A N 1
ATOM 7289 C CA . ASN A 1 928 ? 43.733 16.830 -36.207 1.00 72.62 928 ASN A CA 1
ATOM 7290 C C . ASN A 1 928 ? 43.084 17.967 -37.026 1.00 72.62 928 ASN A C 1
ATOM 7292 O O . ASN A 1 928 ? 43.791 18.636 -37.782 1.00 72.62 928 ASN A O 1
ATOM 7296 N N . ARG A 1 929 ? 41.779 18.236 -36.892 1.00 83.06 929 ARG A N 1
ATOM 7297 C CA . ARG A 1 929 ? 41.133 19.398 -37.529 1.00 83.06 929 ARG A CA 1
ATOM 7298 C C . ARG A 1 929 ? 40.584 20.358 -36.481 1.00 83.06 929 ARG A C 1
ATOM 7300 O O . ARG A 1 929 ? 39.992 19.935 -35.495 1.00 83.06 929 ARG A O 1
ATOM 7307 N N . ARG A 1 930 ? 40.776 21.664 -36.699 1.00 85.62 930 ARG A N 1
ATOM 7308 C CA . ARG A 1 930 ? 40.146 22.685 -35.852 1.00 85.62 930 ARG A CA 1
ATOM 7309 C C . ARG A 1 930 ? 38.632 22.717 -36.121 1.00 85.62 930 ARG A C 1
ATOM 7311 O O . ARG A 1 930 ? 38.244 22.615 -37.286 1.00 85.62 930 ARG A O 1
ATOM 7318 N N . PRO A 1 931 ? 37.790 22.866 -35.084 1.00 92.25 931 PRO A N 1
ATOM 7319 C CA . PRO A 1 931 ? 36.351 23.047 -35.258 1.00 92.25 931 PRO A CA 1
ATOM 7320 C C . PRO A 1 931 ? 36.052 24.357 -36.006 1.00 92.25 931 PRO A C 1
ATOM 7322 O O . PRO A 1 931 ? 36.816 25.318 -35.924 1.00 92.25 931 PRO A O 1
ATOM 7325 N N . THR A 1 932 ? 34.940 24.392 -36.739 1.00 92.88 932 THR A N 1
ATOM 7326 C CA . THR A 1 932 ? 34.517 25.541 -37.564 1.00 92.88 932 THR A CA 1
ATOM 7327 C C . THR A 1 932 ? 33.452 26.422 -36.899 1.00 92.88 932 THR A C 1
ATOM 7329 O O . THR A 1 932 ? 33.123 27.482 -37.431 1.00 92.88 932 THR A O 1
ATOM 7332 N N . VAL A 1 933 ? 32.943 25.994 -35.741 1.00 94.62 933 VAL A N 1
ATOM 7333 C CA . VAL A 1 933 ? 31.978 26.687 -34.869 1.00 94.62 933 VAL A CA 1
ATOM 7334 C C . VAL A 1 933 ? 32.412 26.551 -33.406 1.00 94.62 933 VAL A C 1
ATOM 7336 O O . VAL A 1 933 ? 33.219 25.668 -33.099 1.00 94.62 933 VAL A O 1
ATOM 7339 N N . SER A 1 934 ? 31.883 27.398 -32.524 1.00 93.00 934 SER A N 1
ATOM 7340 C CA . SER A 1 934 ? 32.084 27.350 -31.065 1.00 93.00 934 SER A CA 1
ATOM 7341 C C . SER A 1 934 ? 30.756 27.173 -30.309 1.00 93.00 934 SER A C 1
ATOM 7343 O O . SER A 1 934 ? 29.726 26.884 -30.922 1.00 93.00 934 SER A O 1
ATOM 7345 N N . LEU A 1 935 ? 30.769 27.316 -28.981 1.00 93.12 935 LEU A N 1
ATOM 7346 C CA . LEU A 1 935 ? 29.595 27.092 -28.135 1.00 93.12 935 LEU A CA 1
ATOM 7347 C C . LEU A 1 935 ? 28.518 28.159 -28.345 1.00 93.12 935 LEU A C 1
ATOM 7349 O O . LEU A 1 935 ? 27.332 27.843 -28.349 1.00 93.12 935 LEU A O 1
ATOM 7353 N N . ASP A 1 936 ? 28.928 29.404 -28.585 1.00 92.50 936 ASP A N 1
ATOM 7354 C CA . ASP A 1 936 ? 28.015 30.520 -28.859 1.00 92.50 936 ASP A CA 1
ATOM 7355 C C . ASP A 1 936 ? 27.312 30.384 -30.221 1.00 92.50 936 ASP A C 1
ATOM 7357 O O . ASP A 1 936 ? 26.222 30.919 -30.424 1.00 92.50 936 ASP A O 1
ATOM 7361 N N . ASP A 1 937 ? 27.907 29.639 -31.159 1.00 94.25 937 ASP A N 1
ATOM 7362 C CA . ASP A 1 937 ? 27.236 29.269 -32.405 1.00 94.25 937 ASP A CA 1
ATOM 7363 C C . ASP A 1 937 ? 26.182 28.174 -32.143 1.00 94.25 937 ASP A C 1
ATOM 7365 O O . ASP A 1 937 ? 25.085 28.235 -32.695 1.00 94.25 937 ASP A O 1
ATOM 7369 N N . THR A 1 938 ? 26.465 27.177 -31.296 1.00 91.62 938 THR A N 1
ATOM 7370 C CA . THR A 1 938 ? 25.566 26.024 -31.091 1.00 91.62 938 THR A CA 1
ATOM 7371 C C . THR A 1 938 ? 24.458 26.273 -30.066 1.00 91.62 938 THR A C 1
ATOM 7373 O O . THR A 1 938 ? 23.408 25.624 -30.145 1.00 91.62 938 THR A O 1
ATOM 7376 N N . MET A 1 939 ? 24.657 27.207 -29.135 1.00 91.81 939 MET A N 1
ATOM 7377 C CA . MET A 1 939 ? 23.749 27.503 -28.027 1.00 91.81 939 MET A CA 1
ATOM 7378 C C . MET A 1 939 ? 23.264 28.961 -28.029 1.00 91.81 939 MET A C 1
ATOM 7380 O O . MET A 1 939 ? 23.979 29.863 -28.458 1.00 91.81 939 MET A O 1
ATOM 7384 N N . PRO A 1 940 ? 22.050 29.236 -27.522 1.00 89.50 940 PRO A N 1
ATOM 7385 C CA . PRO A 1 940 ? 21.543 30.599 -27.430 1.00 89.50 940 PRO A CA 1
ATOM 7386 C C . PRO A 1 940 ? 22.258 31.398 -26.325 1.00 89.50 940 PRO A C 1
ATOM 7388 O O . PRO A 1 940 ? 22.064 31.174 -25.131 1.00 89.50 940 PRO A O 1
ATOM 7391 N N . VAL A 1 941 ? 23.044 32.401 -26.725 1.00 82.62 941 VAL A N 1
ATOM 7392 C CA . VAL A 1 941 ? 23.879 33.210 -25.813 1.00 82.62 941 VAL A CA 1
ATOM 7393 C C . VAL A 1 941 ? 23.063 34.056 -24.825 1.00 82.62 941 VAL A C 1
ATOM 7395 O O . VAL A 1 941 ? 23.533 34.327 -23.726 1.00 82.62 941 VAL A O 1
ATOM 7398 N N . ASN A 1 942 ? 21.827 34.433 -25.168 1.00 82.88 942 ASN A N 1
ATOM 7399 C CA . ASN A 1 942 ? 20.996 35.350 -24.370 1.00 82.88 942 ASN A CA 1
ATOM 7400 C C . ASN A 1 942 ? 19.887 34.661 -23.562 1.00 82.88 942 ASN A C 1
ATOM 7402 O O . ASN A 1 942 ? 19.014 35.341 -23.025 1.00 82.88 942 ASN A O 1
ATOM 7406 N N . ILE A 1 943 ? 19.883 33.329 -23.501 1.00 88.69 943 ILE A N 1
ATOM 7407 C CA . ILE A 1 943 ? 18.872 32.578 -22.754 1.00 88.69 943 ILE A CA 1
ATOM 7408 C C . ILE A 1 943 ? 19.445 32.161 -21.401 1.00 88.69 943 ILE A C 1
ATOM 7410 O O . ILE A 1 943 ? 20.616 31.786 -21.285 1.00 88.69 943 ILE A O 1
ATOM 7414 N N . SER A 1 944 ? 18.601 32.282 -20.380 1.00 90.44 944 SER A N 1
ATOM 7415 C CA . SER A 1 944 ? 18.827 31.739 -19.048 1.00 90.44 944 SER A CA 1
ATOM 7416 C C . SER A 1 944 ? 17.767 30.679 -18.784 1.00 90.44 944 SER A C 1
ATOM 7418 O O . SER A 1 944 ? 16.585 30.925 -19.034 1.00 90.44 944 SER A O 1
ATOM 7420 N N . TRP A 1 945 ? 18.197 29.521 -18.299 1.00 96.38 945 TRP A N 1
ATOM 7421 C CA . TRP A 1 945 ? 17.338 28.404 -17.929 1.00 96.38 945 TRP A CA 1
ATOM 7422 C C . TRP A 1 945 ? 17.244 28.339 -16.399 1.00 96.38 945 TRP A C 1
ATOM 7424 O O . TRP A 1 945 ? 18.094 27.718 -15.758 1.00 96.38 945 TRP A O 1
ATOM 7434 N N . PRO A 1 946 ? 16.232 28.974 -15.778 1.00 94.81 946 PRO A N 1
ATOM 7435 C CA . PRO A 1 946 ? 16.133 29.132 -14.325 1.00 94.81 946 PRO A CA 1
ATOM 7436 C C . PRO A 1 946 ? 15.911 27.818 -13.565 1.00 94.81 946 PRO A C 1
ATOM 7438 O O . PRO A 1 946 ? 15.847 27.827 -12.341 1.00 94.81 946 PRO A O 1
ATOM 7441 N N . ARG A 1 947 ? 15.745 26.694 -14.269 1.00 96.81 947 ARG A N 1
ATOM 7442 C CA . ARG A 1 947 ? 15.559 25.364 -13.683 1.00 96.81 947 ARG A CA 1
ATOM 7443 C C . ARG A 1 947 ? 16.641 24.369 -14.093 1.00 96.81 947 ARG A C 1
ATOM 7445 O O . ARG A 1 947 ? 16.507 23.194 -13.774 1.00 96.81 947 ARG A O 1
ATOM 7452 N N . LEU A 1 948 ? 17.703 24.812 -14.772 1.00 97.75 948 LEU A N 1
ATOM 7453 C CA . LEU A 1 948 ? 18.736 23.915 -15.283 1.00 97.75 948 LEU A CA 1
ATOM 7454 C C . LEU A 1 948 ? 19.482 23.244 -14.131 1.00 97.75 948 LEU A C 1
ATOM 7456 O O . LEU A 1 948 ? 20.166 23.929 -13.375 1.00 97.75 948 LEU A O 1
ATOM 7460 N N . GLN A 1 949 ? 19.372 21.920 -14.049 1.00 97.75 949 GLN A N 1
ATOM 7461 C CA . GLN A 1 949 ? 20.027 21.068 -13.057 1.00 97.75 949 GLN A CA 1
ATOM 7462 C C . GLN A 1 949 ? 21.181 20.272 -13.670 1.00 97.75 949 GLN A C 1
ATOM 7464 O O . GLN A 1 949 ? 22.221 20.132 -13.026 1.00 97.75 949 GLN A O 1
ATOM 7469 N N . SER A 1 950 ? 21.032 19.795 -14.911 1.00 98.38 950 SER A N 1
ATOM 7470 C CA . SER A 1 950 ? 22.038 18.971 -15.587 1.00 98.38 950 SER A CA 1
ATOM 7471 C C . SER A 1 950 ? 22.425 19.522 -16.957 1.00 98.38 950 SER A C 1
ATOM 7473 O O . SER A 1 950 ? 21.573 19.759 -17.818 1.00 98.38 950 SER A O 1
ATOM 7475 N N . LEU A 1 951 ? 23.733 19.676 -17.180 1.00 97.81 951 LEU A N 1
ATOM 7476 C CA . LEU A 1 951 ? 24.316 20.081 -18.455 1.00 97.81 951 LEU A CA 1
ATOM 7477 C C . LEU A 1 951 ? 25.394 19.085 -18.893 1.00 97.81 951 LEU A C 1
ATOM 7479 O O . LEU A 1 951 ? 26.476 19.011 -18.312 1.00 97.81 951 LEU A O 1
ATOM 7483 N N . SER A 1 952 ? 25.110 18.350 -19.965 1.00 98.25 952 SER A N 1
ATOM 7484 C CA . SER A 1 952 ? 26.029 17.400 -20.591 1.00 98.25 952 SER A CA 1
ATOM 7485 C C . SER A 1 952 ? 26.430 17.888 -21.982 1.00 98.25 952 SER A C 1
ATOM 7487 O O . SER A 1 952 ? 25.615 17.930 -22.907 1.00 98.25 952 SER A O 1
ATOM 7489 N N . LEU A 1 953 ? 27.701 18.263 -22.135 1.00 97.44 953 LEU A N 1
ATOM 7490 C CA . LEU A 1 953 ? 28.295 18.697 -23.397 1.00 97.44 953 LEU A CA 1
ATOM 7491 C C . LEU A 1 953 ? 29.315 17.662 -23.840 1.00 97.44 953 LEU A C 1
ATOM 7493 O O . LEU A 1 953 ? 30.355 17.469 -23.209 1.00 97.44 953 LEU A O 1
ATOM 7497 N N . HIS A 1 954 ? 29.005 16.967 -24.925 1.00 96.56 954 HIS A N 1
ATOM 7498 C CA . HIS A 1 954 ? 29.846 15.916 -25.469 1.00 96.56 954 HIS A CA 1
ATOM 7499 C C . HIS A 1 954 ? 30.327 16.324 -26.861 1.00 96.56 954 HIS A C 1
ATOM 7501 O O . HIS A 1 954 ? 29.539 16.740 -27.718 1.00 96.56 954 HIS A O 1
ATOM 7507 N N . ASN A 1 955 ? 31.636 16.235 -27.100 1.00 94.25 955 ASN A N 1
ATOM 7508 C CA . ASN A 1 955 ? 32.252 16.596 -28.378 1.00 94.25 955 ASN A CA 1
ATOM 7509 C C . ASN A 1 955 ? 31.959 18.043 -28.836 1.00 94.25 955 ASN A C 1
ATOM 7511 O O . ASN A 1 955 ? 31.945 18.345 -30.030 1.00 94.25 955 ASN A O 1
ATOM 7515 N N . GLN A 1 956 ? 31.712 18.951 -27.886 1.00 94.56 956 GLN A N 1
ATOM 7516 C CA . GLN A 1 956 ? 31.406 20.350 -28.183 1.00 94.56 956 GLN A CA 1
ATOM 7517 C C . GLN A 1 956 ? 32.685 21.199 -28.240 1.00 94.56 956 GLN A C 1
ATOM 7519 O O . GLN A 1 956 ? 33.546 21.060 -27.363 1.00 94.56 956 GLN A O 1
ATOM 7524 N N . PRO A 1 957 ? 32.833 22.080 -29.245 1.00 93.88 957 PRO A N 1
ATOM 7525 C CA . PRO A 1 957 ? 33.874 23.097 -29.249 1.00 93.88 957 PRO A CA 1
ATOM 7526 C C . PRO A 1 957 ? 33.467 24.301 -28.391 1.00 93.88 957 PRO A C 1
ATOM 7528 O O . PRO A 1 957 ? 32.341 24.775 -28.502 1.00 93.88 957 PRO A O 1
ATOM 7531 N N . PHE A 1 958 ? 34.375 24.828 -27.573 1.00 95.25 958 PHE A N 1
ATOM 7532 C CA . PHE A 1 958 ? 34.137 26.057 -26.805 1.00 95.25 958 PHE A CA 1
ATOM 7533 C C . PHE A 1 958 ? 35.432 26.823 -26.524 1.00 95.25 958 PHE A C 1
ATOM 7535 O O . PHE A 1 958 ? 36.523 26.256 -26.597 1.00 95.25 958 PHE A O 1
ATOM 7542 N N . THR A 1 959 ? 35.332 28.104 -26.177 1.00 95.00 959 THR A N 1
ATOM 7543 C CA . THR A 1 959 ? 36.416 28.861 -25.526 1.00 95.00 959 THR A CA 1
ATOM 7544 C C . THR A 1 959 ? 36.255 28.839 -24.004 1.00 95.00 959 THR A C 1
ATOM 7546 O O . THR A 1 959 ? 35.156 28.619 -23.488 1.00 95.00 959 THR A O 1
ATOM 7549 N N . VAL A 1 960 ? 37.336 29.105 -23.258 1.00 94.94 960 VAL A N 1
ATOM 7550 C CA . VAL A 1 960 ? 37.257 29.235 -21.788 1.00 94.94 960 VAL A CA 1
ATOM 7551 C C . VAL A 1 960 ? 36.195 30.263 -21.376 1.00 94.94 960 VAL A C 1
ATOM 7553 O O . VAL A 1 960 ? 35.429 30.015 -20.448 1.00 94.94 960 VAL A O 1
ATOM 7556 N N . MET A 1 961 ? 36.115 31.396 -22.079 1.00 94.62 961 MET A N 1
ATOM 7557 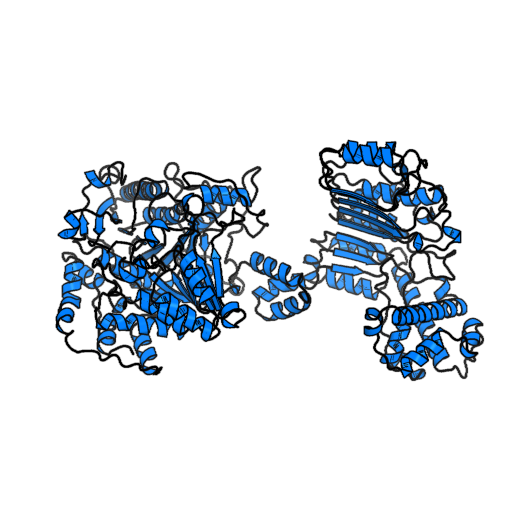C CA . MET A 1 961 ? 35.174 32.475 -21.759 1.00 94.62 961 MET A CA 1
ATOM 7558 C C . MET A 1 961 ? 33.714 32.077 -21.988 1.00 94.62 961 MET A C 1
ATOM 7560 O O . MET A 1 961 ? 32.867 32.389 -21.151 1.00 94.62 961 MET A O 1
ATOM 7564 N N . GLU A 1 962 ? 33.426 31.367 -23.079 1.00 95.88 962 GLU A N 1
ATOM 7565 C CA . GLU A 1 962 ? 32.078 30.875 -23.392 1.00 95.88 962 GLU A CA 1
ATOM 7566 C C . GLU A 1 962 ? 31.582 29.912 -22.307 1.00 95.88 962 GLU A C 1
ATOM 7568 O O . GLU A 1 962 ? 30.505 30.107 -21.742 1.00 95.88 962 GLU A O 1
ATOM 7573 N N . LEU A 1 963 ? 32.400 28.916 -21.945 1.00 95.44 963 LEU A N 1
ATOM 7574 C CA . LEU A 1 963 ? 32.037 27.950 -20.908 1.00 95.44 963 LEU A CA 1
ATOM 7575 C C . LEU A 1 963 ? 31.863 28.631 -19.543 1.00 95.44 963 LEU A C 1
ATOM 7577 O O . LEU A 1 963 ? 30.874 28.374 -18.855 1.00 95.44 963 LEU A O 1
ATOM 7581 N N . LYS A 1 964 ? 32.788 29.526 -19.162 1.00 95.44 964 LYS A N 1
ATOM 7582 C CA . LYS A 1 964 ? 32.686 30.293 -17.911 1.00 95.44 964 LYS A CA 1
ATOM 7583 C C . LYS A 1 964 ? 31.394 31.097 -17.862 1.00 95.44 964 LYS A C 1
ATOM 7585 O O . LYS A 1 964 ? 30.689 31.037 -16.857 1.00 95.44 964 LYS A O 1
ATOM 7590 N N . SER A 1 965 ? 31.057 31.807 -18.939 1.00 94.56 965 SER A N 1
ATOM 7591 C CA . SER A 1 965 ? 29.820 32.588 -19.024 1.00 94.56 965 SER A CA 1
ATOM 7592 C C . SER A 1 965 ? 28.585 31.702 -18.866 1.00 94.56 965 SER A C 1
ATOM 7594 O O . SER A 1 965 ? 27.697 32.014 -18.070 1.00 94.56 965 SER A O 1
ATOM 7596 N N . LEU A 1 966 ? 28.555 30.564 -19.567 1.00 94.44 966 LEU A N 1
ATOM 7597 C CA . LEU A 1 966 ? 27.433 29.632 -19.536 1.00 94.44 966 LEU A CA 1
ATOM 7598 C C . LEU A 1 966 ? 27.199 29.046 -18.139 1.00 94.44 966 LEU A C 1
ATOM 7600 O O . LEU A 1 966 ? 26.069 29.064 -17.653 1.00 94.44 966 LEU A O 1
ATOM 7604 N N . VAL A 1 967 ? 28.255 28.550 -17.490 1.00 95.25 967 VAL A N 1
ATOM 7605 C CA . VAL A 1 967 ? 28.173 27.949 -16.150 1.00 95.25 967 VAL A CA 1
ATOM 7606 C C . VAL A 1 967 ? 27.841 29.008 -15.102 1.00 95.25 967 VAL A C 1
ATOM 7608 O O . VAL A 1 967 ? 26.954 28.793 -14.284 1.00 95.25 967 VAL A O 1
ATOM 7611 N N . THR A 1 968 ? 28.476 30.184 -15.165 1.00 94.69 968 THR A N 1
ATOM 7612 C CA . THR A 1 968 ? 28.221 31.273 -14.207 1.00 94.69 968 THR A CA 1
ATOM 7613 C C . THR A 1 968 ? 26.760 31.717 -14.246 1.00 94.69 968 THR A C 1
ATOM 7615 O O . THR A 1 968 ? 26.136 31.875 -13.196 1.00 94.69 968 THR A O 1
ATOM 7618 N N . ARG A 1 969 ? 26.183 31.850 -15.449 1.00 93.81 969 ARG A N 1
ATOM 7619 C CA . ARG A 1 969 ? 24.776 32.239 -15.648 1.00 93.81 969 ARG A CA 1
ATOM 7620 C C . ARG A 1 969 ? 23.783 31.309 -14.945 1.00 93.81 969 ARG A C 1
ATOM 7622 O O . ARG A 1 969 ? 22.710 31.765 -14.574 1.00 93.81 969 ARG A O 1
ATOM 7629 N N . HIS A 1 970 ? 24.146 30.042 -14.755 1.00 95.38 970 HIS A N 1
ATOM 7630 C CA . HIS A 1 970 ? 23.288 29.011 -14.162 1.00 95.38 970 HIS A CA 1
ATOM 7631 C C . HIS A 1 970 ? 23.855 28.460 -12.848 1.00 95.38 970 HIS A C 1
ATOM 7633 O O . HIS A 1 970 ? 23.454 27.393 -12.395 1.00 95.38 970 HIS A O 1
ATOM 7639 N N . SER A 1 971 ? 24.795 29.175 -12.229 1.00 93.31 971 SER A N 1
ATOM 7640 C CA . SER A 1 971 ? 25.525 28.708 -11.044 1.00 93.31 971 SER A CA 1
ATOM 7641 C C . SER A 1 971 ? 24.630 28.465 -9.824 1.00 93.31 971 SER A C 1
ATOM 7643 O O . SER A 1 971 ? 24.976 27.655 -8.968 1.00 93.31 971 SER A O 1
ATOM 7645 N N . GLU A 1 972 ? 23.467 29.117 -9.733 1.00 94.00 972 GLU A N 1
ATOM 7646 C CA . GLU A 1 972 ? 22.509 28.915 -8.637 1.00 94.00 972 GLU A CA 1
ATOM 7647 C C . GLU A 1 972 ? 21.760 27.575 -8.738 1.00 94.00 972 GLU A C 1
ATOM 7649 O O . GLU A 1 972 ? 21.439 26.966 -7.713 1.00 94.00 972 GLU A O 1
ATOM 7654 N N . THR A 1 973 ? 21.515 27.072 -9.951 1.00 95.94 973 THR A N 1
ATOM 7655 C CA . THR A 1 973 ? 20.615 25.931 -10.208 1.00 95.94 973 THR A CA 1
ATOM 7656 C C . THR A 1 973 ? 21.337 24.689 -10.718 1.00 95.94 973 THR A C 1
ATOM 7658 O O . THR A 1 973 ? 20.904 23.580 -10.416 1.00 95.94 973 THR A O 1
ATOM 7661 N N . LEU A 1 974 ? 22.435 24.860 -11.461 1.00 97.31 974 LEU A N 1
ATOM 7662 C CA . LEU A 1 974 ? 23.189 23.762 -12.059 1.00 97.31 974 LEU A CA 1
ATOM 7663 C C . LEU A 1 974 ? 23.837 22.917 -10.954 1.00 97.31 974 LEU A C 1
ATOM 7665 O O . LEU A 1 974 ? 24.485 23.458 -10.057 1.00 97.31 974 LEU A O 1
ATOM 7669 N N . ARG A 1 975 ? 23.651 21.597 -11.024 1.00 97.25 975 ARG A N 1
ATOM 7670 C CA . ARG A 1 975 ? 24.182 20.614 -10.065 1.00 97.25 975 ARG A CA 1
ATOM 7671 C C . ARG A 1 975 ? 25.119 19.613 -10.727 1.00 97.25 975 ARG A C 1
ATOM 7673 O O . ARG A 1 975 ? 26.157 19.286 -10.159 1.00 97.25 975 ARG A O 1
ATOM 7680 N N . ASP A 1 976 ? 24.798 19.191 -11.947 1.00 97.81 976 ASP A N 1
ATOM 7681 C CA . ASP A 1 976 ? 25.572 18.205 -12.696 1.00 97.81 976 ASP A CA 1
ATOM 7682 C C . ASP A 1 976 ? 26.155 18.818 -13.979 1.00 97.81 976 ASP A C 1
ATOM 7684 O O . ASP A 1 976 ? 25.418 19.272 -14.857 1.00 97.81 976 ASP A O 1
ATOM 7688 N N . LEU A 1 977 ? 27.484 18.788 -14.116 1.00 97.75 977 LEU A N 1
ATOM 7689 C CA . LEU A 1 977 ? 28.200 19.233 -15.317 1.00 97.75 977 LEU A CA 1
ATOM 7690 C C . LEU A 1 977 ? 29.074 18.109 -15.890 1.00 97.75 977 LEU A C 1
ATOM 7692 O O . LEU A 1 977 ? 30.070 17.713 -15.282 1.00 97.75 977 LEU A O 1
ATOM 7696 N N . ASP A 1 978 ? 28.756 17.628 -17.090 1.00 97.75 978 ASP A N 1
ATOM 7697 C CA . ASP A 1 978 ? 29.525 16.578 -17.767 1.00 97.75 978 ASP A CA 1
ATOM 7698 C C . ASP A 1 978 ? 30.112 17.065 -19.096 1.00 97.75 978 ASP A C 1
ATOM 7700 O O . ASP A 1 978 ? 29.391 17.393 -20.038 1.00 97.75 978 ASP A O 1
ATOM 7704 N N . LEU A 1 979 ? 31.442 17.105 -19.172 1.00 97.50 979 LEU A N 1
ATOM 7705 C CA . LEU A 1 979 ? 32.215 17.504 -20.343 1.00 97.50 979 LEU A CA 1
ATOM 7706 C C . LEU A 1 979 ? 33.000 16.298 -20.870 1.00 97.50 979 LEU A C 1
ATOM 7708 O O . LEU A 1 979 ? 34.033 15.916 -20.311 1.00 97.50 979 LEU A O 1
ATOM 7712 N N . GLN A 1 980 ? 32.552 15.704 -21.976 1.00 95.19 980 GLN A N 1
ATOM 7713 C CA . GLN A 1 980 ? 33.181 14.505 -22.539 1.00 95.19 980 GLN A CA 1
ATOM 7714 C C . GLN A 1 980 ? 33.642 14.726 -23.981 1.00 95.19 980 GLN A C 1
ATOM 7716 O O . GLN A 1 980 ? 32.859 15.068 -24.855 1.00 95.19 980 GLN A O 1
ATOM 7721 N N . GLY A 1 981 ? 34.923 14.503 -24.272 1.00 91.69 981 GLY A N 1
ATOM 7722 C CA . GLY A 1 981 ? 35.457 14.622 -25.633 1.00 91.69 981 GLY A CA 1
ATOM 7723 C C . GLY A 1 981 ? 35.402 16.041 -26.212 1.00 91.69 981 GLY A C 1
ATOM 7724 O O . GLY A 1 981 ? 35.498 16.198 -27.427 1.00 91.69 981 GLY A O 1
ATOM 7725 N N . CYS A 1 982 ? 35.191 17.061 -25.375 1.00 93.75 982 CYS A N 1
ATOM 7726 C CA . CYS A 1 982 ? 35.080 18.453 -25.799 1.00 93.75 982 CYS A CA 1
ATOM 7727 C C . CYS A 1 982 ? 36.404 19.015 -26.330 1.00 93.75 982 CYS A C 1
ATOM 7729 O O . CYS A 1 982 ? 37.491 18.549 -25.974 1.00 93.75 982 CYS A O 1
ATOM 7731 N N . TRP A 1 983 ? 36.298 20.053 -27.160 1.00 93.00 983 TRP A N 1
ATOM 7732 C CA . TRP A 1 983 ? 37.433 20.688 -27.822 1.00 93.00 983 TRP A CA 1
ATOM 7733 C C . TRP A 1 983 ? 37.584 22.151 -27.402 1.00 93.00 983 TRP A C 1
ATOM 7735 O O . TRP A 1 983 ? 36.729 22.983 -27.696 1.00 93.00 983 TRP A O 1
ATOM 7745 N N . LEU A 1 984 ? 38.710 22.496 -26.781 1.00 92.81 984 LEU A N 1
ATOM 7746 C CA . LEU A 1 984 ? 39.007 23.871 -26.396 1.00 92.81 984 LEU A CA 1
ATOM 7747 C C . LEU A 1 984 ? 39.580 24.646 -27.594 1.00 92.81 984 LEU A C 1
ATOM 7749 O O . LEU A 1 984 ? 40.653 24.323 -28.108 1.00 92.81 984 LEU A O 1
ATOM 7753 N N . VAL A 1 985 ? 38.838 25.642 -28.077 1.00 91.44 985 VAL A N 1
ATOM 7754 C CA . VAL A 1 985 ? 39.209 26.474 -29.236 1.00 91.44 985 VAL A CA 1
ATOM 7755 C C . VAL A 1 985 ? 40.313 27.465 -28.866 1.00 91.44 985 VAL A C 1
ATOM 7757 O O . VAL A 1 985 ? 41.254 27.655 -29.638 1.00 91.44 985 VAL A O 1
ATOM 7760 N N . GLU A 1 986 ? 40.209 28.057 -27.676 1.00 89.38 986 GLU A N 1
ATOM 7761 C CA . GLU A 1 986 ? 41.127 29.061 -27.139 1.00 89.38 986 GLU A CA 1
ATOM 7762 C C . GLU A 1 986 ? 41.190 28.960 -25.603 1.00 89.38 986 GLU A C 1
ATOM 7764 O O . GLU A 1 986 ? 40.154 28.774 -24.956 1.00 89.38 986 GLU A O 1
ATOM 7769 N N . GLY A 1 987 ? 42.400 29.089 -25.040 1.00 89.50 987 GLY A N 1
ATOM 7770 C CA . GLY A 1 987 ? 42.704 29.008 -23.601 1.00 89.50 987 GLY A CA 1
ATOM 7771 C C . GLY A 1 987 ? 43.347 27.682 -23.163 1.00 89.50 987 GLY A C 1
ATOM 7772 O O . GLY A 1 987 ? 43.793 26.898 -24.008 1.00 89.50 987 GLY A O 1
ATOM 7773 N N . SER A 1 988 ? 43.421 27.437 -21.847 1.00 92.88 988 SER A N 1
ATOM 7774 C CA . SER A 1 988 ? 43.999 26.215 -21.262 1.00 92.88 988 SER A CA 1
ATOM 7775 C C . SER A 1 988 ? 42.940 25.344 -20.563 1.00 92.88 988 SER A C 1
ATOM 7777 O O . SER A 1 988 ? 41.976 25.837 -19.976 1.00 92.88 988 SER A O 1
ATOM 7779 N N . TRP A 1 989 ? 43.119 24.018 -20.590 1.00 94.06 989 TRP A N 1
ATOM 7780 C CA . TRP A 1 989 ? 42.271 23.097 -19.816 1.00 94.06 989 TRP A CA 1
ATOM 7781 C C . TRP A 1 989 ? 42.519 23.186 -18.304 1.00 94.06 989 TRP A C 1
ATOM 7783 O O . TRP A 1 989 ? 41.675 22.726 -17.533 1.00 94.06 989 TRP A O 1
ATOM 7793 N N . ALA A 1 990 ? 43.654 23.754 -17.878 1.00 92.31 990 ALA A N 1
ATOM 7794 C CA . ALA A 1 990 ? 43.907 24.052 -16.473 1.00 92.31 990 ALA A CA 1
ATOM 7795 C C . ALA A 1 990 ? 42.928 25.128 -15.977 1.00 92.31 990 ALA A C 1
ATOM 7797 O O . ALA A 1 990 ? 42.259 24.897 -14.974 1.00 92.31 990 ALA A O 1
ATOM 7798 N N . ASP A 1 991 ? 42.720 26.195 -16.757 1.00 92.62 991 ASP A N 1
ATOM 7799 C CA . ASP A 1 991 ? 41.797 27.293 -16.426 1.00 92.62 991 ASP A CA 1
ATOM 7800 C C . ASP A 1 991 ? 40.341 26.813 -16.314 1.00 92.62 991 ASP A C 1
ATOM 7802 O O . ASP A 1 991 ? 39.556 27.334 -15.521 1.00 92.62 991 ASP A O 1
ATOM 7806 N N . VAL A 1 992 ? 39.959 25.829 -17.139 1.00 94.69 992 VAL A N 1
ATOM 7807 C CA . VAL A 1 992 ? 38.625 25.208 -17.108 1.00 94.69 992 VAL A CA 1
ATOM 7808 C C . VAL A 1 992 ? 38.453 24.361 -15.850 1.00 94.69 992 VAL A C 1
ATOM 7810 O O . VAL A 1 992 ? 37.414 24.436 -15.197 1.00 94.69 992 VAL A O 1
ATOM 7813 N N . LYS A 1 993 ? 39.464 23.553 -15.506 1.00 94.12 993 LYS A N 1
ATOM 7814 C CA . LYS A 1 993 ? 39.444 22.705 -14.307 1.00 94.12 993 LYS A CA 1
ATOM 7815 C C . LYS A 1 993 ? 39.393 23.537 -13.035 1.00 94.12 993 LYS A C 1
ATOM 7817 O O . LYS A 1 993 ? 38.562 23.244 -12.184 1.00 94.12 993 LYS A O 1
ATOM 7822 N N . GLU A 1 994 ? 40.248 24.551 -12.934 1.00 94.19 994 GLU A N 1
ATOM 7823 C CA . GLU A 1 994 ? 40.286 25.476 -11.800 1.00 94.19 994 GLU A CA 1
ATOM 7824 C C . GLU A 1 994 ? 38.920 26.146 -11.618 1.00 94.19 994 GLU A C 1
ATOM 7826 O O . GLU A 1 994 ? 38.305 26.020 -10.565 1.00 94.19 994 GLU A O 1
ATOM 7831 N N . PHE A 1 995 ? 38.361 26.718 -12.687 1.00 96.12 995 PHE A N 1
ATOM 7832 C CA . PHE A 1 995 ? 37.045 27.353 -12.629 1.00 96.12 995 PHE A CA 1
ATOM 7833 C C . PHE A 1 995 ? 35.909 26.407 -12.215 1.00 96.12 995 PHE A C 1
ATOM 7835 O O . PHE A 1 995 ? 35.039 26.808 -11.445 1.00 96.12 995 PHE A O 1
ATOM 7842 N N . ILE A 1 996 ? 35.889 25.165 -12.717 1.00 94.31 996 ILE A N 1
ATOM 7843 C CA . ILE A 1 996 ? 34.863 24.178 -12.341 1.00 94.31 996 ILE A CA 1
ATOM 7844 C C . ILE A 1 996 ? 35.021 23.759 -10.873 1.00 94.31 996 ILE A C 1
ATOM 7846 O O . ILE A 1 996 ? 34.016 23.597 -10.187 1.00 94.31 996 ILE A O 1
ATOM 7850 N N . GLN A 1 997 ? 36.255 23.621 -10.376 1.00 91.06 997 GLN A N 1
ATOM 7851 C CA . GLN A 1 997 ? 36.530 23.316 -8.965 1.00 91.06 997 GLN A CA 1
ATOM 7852 C C . GLN A 1 997 ? 36.092 24.440 -8.018 1.00 91.06 997 GLN A C 1
ATOM 7854 O O . GLN A 1 997 ? 35.744 24.168 -6.872 1.00 91.06 997 GLN A O 1
ATOM 7859 N N . GLU A 1 998 ? 36.078 25.687 -8.489 1.00 91.88 998 GLU A N 1
ATOM 7860 C CA . GLU A 1 998 ? 35.593 26.844 -7.729 1.00 91.88 998 GLU A CA 1
ATOM 7861 C C . GLU A 1 998 ? 34.055 26.923 -7.637 1.00 91.88 998 GLU A C 1
ATOM 7863 O O . GLU A 1 998 ? 33.532 27.696 -6.830 1.00 91.88 998 GLU A O 1
ATOM 7868 N N . GLN A 1 999 ? 33.305 26.132 -8.417 1.00 92.31 999 GLN A N 1
ATOM 7869 C CA . GLN A 1 999 ? 31.837 26.147 -8.384 1.00 92.31 999 GLN A CA 1
ATOM 7870 C C . GLN A 1 999 ? 31.296 25.343 -7.194 1.00 92.31 999 GLN A C 1
ATOM 7872 O O . GLN A 1 999 ? 31.181 24.121 -7.249 1.00 92.31 999 GLN A O 1
ATOM 7877 N N . GLN A 1 1000 ? 30.902 26.040 -6.126 1.00 85.62 1000 GLN A N 1
ATOM 7878 C CA . GLN A 1 1000 ? 30.445 25.420 -4.871 1.00 85.62 1000 GLN A CA 1
ATOM 7879 C C . GLN A 1 1000 ? 29.112 24.664 -4.979 1.00 85.62 1000 GLN A C 1
ATOM 7881 O O . GLN A 1 1000 ? 28.838 23.800 -4.153 1.00 85.62 1000 GLN A O 1
ATOM 7886 N N . ASN A 1 1001 ? 28.292 24.988 -5.980 1.00 89.44 1001 ASN A N 1
ATOM 7887 C CA . ASN A 1 1001 ? 26.949 24.430 -6.137 1.00 89.44 1001 ASN A CA 1
ATOM 7888 C C . ASN A 1 1001 ? 26.897 23.184 -7.039 1.00 89.44 1001 ASN A C 1
ATOM 7890 O O . ASN A 1 1001 ? 25.811 22.653 -7.250 1.00 89.44 1001 ASN A O 1
ATOM 7894 N N . LEU A 1 1002 ? 28.024 22.731 -7.606 1.00 93.12 1002 LEU A N 1
ATOM 7895 C CA . LEU A 1 1002 ? 28.059 21.506 -8.410 1.00 93.12 1002 LEU A CA 1
ATOM 7896 C C . LEU A 1 1002 ? 28.194 20.277 -7.504 1.00 93.12 1002 LEU A C 1
ATOM 7898 O O . LEU A 1 1002 ? 29.218 20.092 -6.849 1.00 93.12 1002 LEU A O 1
ATOM 7902 N N . ASP A 1 1003 ? 27.199 19.395 -7.545 1.00 91.19 1003 ASP A N 1
ATOM 7903 C CA . ASP A 1 1003 ? 27.226 18.100 -6.862 1.00 91.19 1003 ASP A CA 1
ATOM 7904 C C . ASP A 1 1003 ? 28.135 17.109 -7.600 1.00 91.19 1003 ASP A C 1
ATOM 7906 O O . ASP A 1 1003 ? 28.837 16.298 -6.986 1.00 91.19 1003 ASP A O 1
ATOM 7910 N N . LYS A 1 1004 ? 28.136 17.166 -8.939 1.00 91.31 1004 LYS A N 1
ATOM 7911 C CA . LYS A 1 1004 ? 29.000 16.339 -9.786 1.00 91.31 1004 LYS A CA 1
ATOM 7912 C C . LYS A 1 1004 ? 29.555 17.152 -10.940 1.00 91.31 1004 LYS A C 1
ATOM 7914 O O . LYS A 1 1004 ? 28.838 17.835 -11.667 1.00 91.31 1004 LYS A O 1
ATOM 7919 N N . SER A 1 1005 ? 30.853 16.996 -11.167 1.00 93.12 1005 SER A N 1
ATOM 7920 C CA . SER A 1 1005 ? 31.508 17.496 -12.368 1.00 93.12 1005 SER A CA 1
ATOM 7921 C C . SER A 1 1005 ? 32.437 16.449 -12.971 1.00 93.12 1005 SER A C 1
ATOM 7923 O O . SER A 1 1005 ? 33.031 15.620 -12.278 1.00 93.12 1005 SER A O 1
ATOM 7925 N N . SER A 1 1006 ? 32.520 16.443 -14.297 1.00 94.25 1006 SER A N 1
ATOM 7926 C CA . SER A 1 1006 ? 33.212 15.415 -15.067 1.00 94.25 1006 SER A CA 1
ATOM 7927 C C . SER A 1 1006 ? 33.886 16.061 -16.273 1.00 94.25 1006 SER A C 1
ATOM 7929 O O . SER A 1 1006 ? 33.245 16.767 -17.044 1.00 94.25 1006 SER A O 1
ATOM 7931 N N . ILE A 1 1007 ? 35.195 15.835 -16.430 1.00 94.94 1007 ILE A N 1
ATOM 7932 C CA . ILE A 1 1007 ? 35.950 16.212 -17.632 1.00 94.94 1007 ILE A CA 1
ATOM 7933 C C . ILE A 1 1007 ? 36.692 14.976 -18.120 1.00 94.94 1007 ILE A C 1
ATOM 7935 O O . ILE A 1 1007 ? 37.629 14.503 -17.471 1.00 94.94 1007 ILE A O 1
ATOM 7939 N N . LYS A 1 1008 ? 36.285 14.442 -19.270 1.00 93.00 1008 LYS A N 1
ATOM 7940 C CA . LYS A 1 1008 ? 36.857 13.221 -19.850 1.00 93.00 1008 LYS A CA 1
ATOM 7941 C C . LYS A 1 1008 ? 37.303 13.472 -21.279 1.00 93.00 1008 LYS A C 1
ATOM 7943 O O . LYS A 1 1008 ? 36.582 14.079 -22.059 1.00 93.00 1008 LYS A O 1
ATOM 7948 N N . TYR A 1 1009 ? 38.476 12.952 -21.632 1.00 90.88 1009 TYR A N 1
ATOM 7949 C CA . TYR A 1 1009 ? 39.053 13.055 -22.980 1.00 90.88 1009 TYR A CA 1
ATOM 7950 C C . TYR A 1 1009 ? 39.149 14.505 -23.524 1.00 90.88 1009 TYR A C 1
ATOM 7952 O O . TYR A 1 1009 ? 38.665 14.761 -24.625 1.00 90.88 1009 TYR A O 1
ATOM 7960 N N . PRO A 1 1010 ? 39.740 15.463 -22.777 1.00 91.19 1010 PRO A N 1
ATOM 7961 C CA . PRO A 1 1010 ? 39.886 16.844 -23.245 1.00 91.19 1010 PRO A CA 1
ATOM 7962 C C . PRO A 1 1010 ? 40.780 16.930 -24.494 1.00 91.19 1010 PRO A C 1
ATOM 7964 O O . PRO A 1 1010 ? 41.821 16.272 -24.557 1.00 91.19 1010 PRO A O 1
ATOM 7967 N N . ALA A 1 1011 ? 40.395 17.759 -25.466 1.00 89.19 1011 ALA A N 1
ATOM 7968 C CA . ALA A 1 1011 ? 41.151 18.016 -26.695 1.00 89.19 1011 ALA A CA 1
ATOM 7969 C C . ALA A 1 1011 ? 41.295 19.527 -26.974 1.00 89.19 1011 ALA A C 1
ATOM 7971 O O . ALA A 1 1011 ? 40.558 20.340 -26.418 1.00 89.19 1011 ALA A O 1
ATOM 7972 N N . GLY A 1 1012 ? 42.237 19.924 -27.835 1.00 88.56 1012 GLY A N 1
ATOM 7973 C CA . GLY A 1 1012 ? 42.510 21.341 -28.130 1.00 88.56 1012 GLY A CA 1
ATOM 7974 C C . GLY A 1 1012 ? 43.226 22.092 -26.993 1.00 88.56 1012 GLY A C 1
ATOM 7975 O O . GLY A 1 1012 ? 43.851 21.469 -26.137 1.00 88.56 1012 GLY A O 1
ATOM 7976 N N . GLY A 1 1013 ? 43.119 23.425 -26.996 1.00 83.19 1013 GLY A N 1
ATOM 7977 C CA . GLY A 1 1013 ? 43.784 24.329 -26.049 1.00 83.19 1013 GLY A CA 1
ATOM 7978 C C . GLY A 1 1013 ? 45.264 24.585 -26.356 1.00 83.19 1013 GLY A C 1
ATOM 7979 O O . GLY A 1 1013 ? 45.869 23.921 -27.202 1.00 83.19 1013 GLY A O 1
ATOM 7980 N N . ASN A 1 1014 ? 45.850 25.567 -25.670 1.00 76.50 1014 ASN A N 1
ATOM 7981 C CA . ASN A 1 1014 ? 47.299 25.763 -25.670 1.00 76.50 1014 ASN A CA 1
ATOM 7982 C C . ASN A 1 1014 ? 47.935 24.604 -24.883 1.00 76.50 1014 ASN A C 1
ATOM 7984 O O . ASN A 1 1014 ? 47.541 24.349 -23.745 1.00 76.50 1014 ASN A O 1
ATOM 7988 N N . GLN A 1 1015 ? 48.850 23.860 -25.511 1.00 52.34 1015 GLN A N 1
ATOM 7989 C CA . GLN A 1 1015 ? 49.618 22.821 -24.822 1.00 52.34 1015 GLN A CA 1
ATOM 7990 C C . GLN A 1 1015 ? 50.696 23.504 -23.978 1.00 52.34 1015 GLN A C 1
ATOM 7992 O O . GLN A 1 1015 ? 51.609 24.089 -24.558 1.00 52.34 1015 GLN A O 1
ATOM 7997 N N . ASP A 1 1016 ? 50.573 23.413 -22.655 1.00 43.09 1016 ASP A N 1
ATOM 7998 C CA . ASP A 1 1016 ? 51.719 23.495 -21.741 1.00 43.09 1016 ASP A CA 1
ATOM 7999 C C . ASP A 1 1016 ? 52.224 22.081 -21.430 1.00 43.09 1016 ASP A C 1
ATOM 8001 O O . ASP A 1 1016 ? 51.375 21.196 -21.147 1.00 43.09 1016 ASP A O 1
#

Mean predicted aligned error: 16.4 Å

Radius of gyration: 38.82 Å; Cα contacts (8 Å, |Δi|>4): 2073; chains: 1; bounding box: 88×73×118 Å

Foldseek 3Di:
DQDPVLLVQLPDPDWLLLVCLVPVQDASLVSCCVSFVVLQPVPPDDDDDDDDPDPDVVLLVSLQSSAAADPADFDPLQSLLSSLQSNLCNNPCCQLLFRSNLQWYKWDFFKKFFAALLLLLLVVLLLLLLFDAEKEWEAEDAFDFQSLLSNQLSLLNSLVVCVVVVAAYEYEYEYADDDPCCVVPQKAWDDQVRCCDNGNNHDHCVSRVRYHYTYIYGDHADQFGAQFGKMAGLLFKIKFWQDGRHFFLAGIMIIIIGAQSSLRVVSSSSSVNRDNDVPRGPSSNPHSNNVDHPLPPDPPDDDDDPDDPPDDQDDPDVPVDDQDDAATSVRHDHDPDLVRSLSNQVSQLDDDVPAFSLRSLLCRSCVRFPDRDAFADDGADPPRHDRRMGGPSSVNDMFIKGKQWGGFDHDPDQPSQSHSNNSSVLSLLQPFDEEKEWEAQWAFAPVVLVSLLVSLVNVHAYAYEYAAQRVQVVCPPPPWRHGPVVSVCVSLVVDDPPDSSNVRYHYYYDDRPRYPDGDHCVSRHHGYHWGKMDGPLFKIKGHHAGNISSRNGGYTIIIMITGGNCVRPPLVDDLSVLLVVLLVLCPDDCSLVVLVVQLVPDVSSVLSSVLSNAQEAEAELFPVRLVVLQVQLPDPRRLASHAEYEYAQFAQFPCLLVDQLVLLVLLLVLLLVLLVCLVVDVVSVVVQDDDPVLNVVSNCSNPDDDPLSVCRNVVNADPVDRALVNLLSVLLSVVSNVRNVRSVVCPPPPVVLVSVLVSVLSRPNHAEYEYALPDQPDQLDQDQCVSSVVSVDDSSNCSSSSSSRTGHGQCGGPVCNQPTDTPLCCQQVSLLSNLVSVAAHQEYEYAHEQHNFLLSLQHDPSSLVSLLSNPQNHQAYAYEYEPVPHDPVSLLCALSSVLSVLSRQQSNQNHQAHAYYHYEYHCPNPPPDQHNDAPVSNYPLPHAHQNHAEDADYQGEYELVSVLSNCVSRLVHYAYEHYYNYEHNEADVVSVVVSVVPRPRHNDYYHYNYHYYDDD

Sequence (1016 aa):
MVSQHVYDLCQVKETVSSVLANDPSQTPGNAIKKLYGHHEHALHHKISAKESTEKSEDAIEAALKCGRWGPTTPSPLFLQAFADSLQCLDEDPMAGVVSPPLMGSHGTMPLTVIAPLADVMRHCSNLIVRAEKEVFFITCSWAPSVAQALIKESLIELSRRAGKTGRRVIAKIMYDKPGPSNAINPHQFIKPKSYTSKTIDLPSPEEIPNVDLEVVSLHRIFLGTLHAKFCVVDRKIAAVMSNNTEDNDNLEMMVHVEGPIVDSIYDTALITWQNALHPEPPSLQTPATEGGSHTSTNSSTTTENQASHLRDFTTIQADNGEPLPEHFPDRPHYDDDIEGEVRRMQSCYALKQGESRLQAANRQLNLAVEHPIEPTGPEIDAGDEMTPYISTIGDGKPVPMALVSRPPYGAIDSKSVHVPQNEAWLSLIRNAKHNIFIQTPDLNAAPLIPALKEALKRGVEVTYYVCFGYNDPGEMIPGQGGTNDQIAQNLVSSLTKDSPERKLLHIYNYVGKDQDHPIHHSFKARSCHIKLLIVDGSVGIQGSGNQDTQSWFHSQEINLMVDSVAILDIQSLPSEVLSSILFFVRNERNGQDSIKECRLVSHGFNNAASPLLLTQVSVCLTSKSFTRLEYICNHPIFSKSVQCVSIVTSYYEAELACNRPLFMLEAKARLLRHVETMERSRFYRNKYPHTQEQSRWLSNMAWRTGPEFEQLFNNQVDEESPTPTQKLFLKLYDLYKELYNDQQQLREGKRHITRICAALSSLSNLVFLELNDVRNMGGMEHLDAADFAHTGYEDTLLQHFSPILRKSRWCGSFETIHTATPPVEMIGTLCSELADKGLRPRMIRLRLVPPPSMQAWQLSPSQQTGLQNLVSQTTKLALYVDFQARSYELKDNPRHEMLALCSITQSCLSAPDLEDIHVEFIGYPPFNRRPTVSLDDTMPVNISWPRLQSLSLHNQPFTVMELKSLVTRHSETLRDLDLQGCWLVEGSWADVKEFIQEQQNLDKSSIKYPAGGNQD

pLDDT: mean 87.73, std 14.6, range [24.88, 98.69]

Solvent-accessible surface area (backbone atoms only — not comparable to full-atom values): 52510 Å² total; per-residue (Å²): 116,55,45,71,67,39,47,53,50,20,67,47,87,78,36,52,47,53,47,37,41,78,42,60,90,50,26,40,48,54,39,44,43,70,76,50,51,74,57,77,75,66,77,79,71,83,80,75,94,65,94,73,97,65,91,51,70,67,30,48,54,48,32,58,70,31,34,50,36,79,98,37,77,70,48,73,67,51,36,50,15,50,25,49,19,48,45,31,32,70,85,36,62,55,33,37,45,27,44,48,41,44,29,27,20,20,25,34,60,43,35,38,38,53,32,37,50,53,60,57,31,50,54,52,20,32,50,50,44,65,44,73,45,27,38,42,41,37,25,20,51,66,31,70,29,70,29,32,38,26,46,34,44,19,48,38,49,26,12,55,54,25,50,77,70,75,41,62,29,38,36,40,39,37,31,39,61,86,55,84,64,27,79,82,42,38,67,38,79,53,52,66,81,59,40,48,26,89,66,46,53,40,74,47,68,83,68,18,78,22,37,55,75,39,42,38,25,37,25,35,70,80,57,9,36,39,42,29,19,37,39,36,34,48,43,48,37,29,36,42,22,29,53,61,31,44,59,51,24,34,34,23,36,36,39,34,35,28,24,43,39,19,44,28,55,46,30,24,51,43,56,71,55,32,54,71,56,75,80,65,67,77,45,50,78,45,54,12,75,79,65,59,61,78,94,69,78,82,80,89,84,80,82,94,79,94,86,80,82,93,72,71,67,65,71,81,68,87,57,96,66,79,84,46,75,65,67,39,60,95,52,72,60,80,47,95,47,70,68,52,44,41,53,31,52,52,38,60,47,42,71,52,95,96,49,48,59,30,52,26,47,27,58,56,57,32,68,49,21,90,53,66,70,81,66,63,28,72,78,52,57,92,78,65,66,79,69,40,62,45,57,50,58,80,68,78,57,60,33,26,31,32,55,34,8,30,54,58,31,21,67,97,62,80,78,59,49,80,27,12,31,53,32,30,56,50,40,43,47,73,65,48,74,53,33,38,40,37,36,20,28,39,53,27,24,77,77,54,58,59,48,52,54,54,27,23,73,71,67,20,33,39,39,37,36,30,26,41,60,46,63,38,80,62,24,61,39,94,87,30,67,34,34,49,69,58,42,51,52,54,55,58,69,73,38,62,87,90,35,75,42,53,73,32,55,44,82,42,62,49,51,52,88,26,34,72,56,61,43,52,38,87,66,44,48,52,42,46,40,30,24,39,38,36,34,56,48,35,38,36,38,42,19,30,49,45,47,21,30,59,44,55,35,14,26,14,29,40,27,44,34,39,47,40,42,78,86,51,35,81,85,63,48,47,65,61,53,50,28,51,54,48,52,54,47,42,73,42,94,65,12,64,59,53,35,57,56,44,34,72,72,41,74,68,39,26,64,41,28,53,40,73,76,42,35,66,46,76,36,46,71,37,64,71,38,47,54,51,50,47,51,41,39,69,32,92,56,40,14,60,29,25,29,32,42,35,40,31,60,36,40,66,57,65,67,46,53,76,28,65,34,58,32,46,53,50,36,46,54,37,39,31,51,51,50,54,44,36,74,76,28,69,72,58,30,68,74,60,67,72,53,76,64,54,48,54,50,51,47,50,63,42,75,47,85,51,73,70,50,53,22,47,46,69,70,60,63,54,85,92,71,62,50,46,67,51,47,47,54,52,52,51,50,51,53,41,33,51,54,33,49,45,29,50,64,42,44,48,94,50,44,50,49,58,52,50,40,60,38,56,68,51,30,82,45,50,37,34,42,32,43,29,26,70,69,78,82,59,44,68,56,83,59,54,37,78,87,37,50,92,39,73,53,50,49,75,60,40,62,69,52,22,61,48,55,42,48,31,38,31,22,35,49,89,92,34,35,79,73,39,82,54,72,57,56,66,52,41,54,38,34,20,53,32,24,77,65,67,47,53,32,37,27,42,35,42,33,40,40,55,37,48,58,37,58,71,51,49,55,50,75,69,26,33,53,19,32,29,52,20,25,52,59,18,30,34,41,37,40,38,36,37,50,65,78,43,57,77,92,61,60,74,56,51,44,73,33,48,49,12,50,18,47,49,43,26,22,59,64,58,21,52,53,27,28,35,42,36,42,33,31,43,62,34,60,42,90,98,48,84,65,62,62,41,44,68,58,41,38,59,81,89,66,68,41,86,51,24,32,34,45,34,40,25,23,43,35,27,36,55,66,57,53,50,52,58,51,61,75,34,45,91,47,32,27,37,42,40,36,36,47,24,32,34,75,44,53,46,69,65,62,50,50,54,55,57,72,68,45,85,53,50,81,42,78,46,82,40,69,81,40,74,35,63,88,127